Protein AF-A0A8J5T803-F1 (afdb_monomer_lite)

Sequence (943 aa):
MNIREVGRLPGLRGTLWRRESLCDLLHASRLVPPIRALVPACYALPAHITYLTAAAHALPDTAQWVVKASHSGKGVAVVDNRKLLEDLRDKRLGSGQMVQVHWGPPLQVLGVSVSVRLYLLLGSLQPLRAHVHTHGEVVFRHPPARGYAKIQDRVWTWSELVSWVGRTSGEEAMRAMVGHTEAVLVTLALAADLLLPPKVHNLKKASRRYRCEGCYQLLGVDLVYNSTFYPAVLGVSGQPDLSFTSADLDAHNAHAVGRIQVARDVMTLLTRDVQVASQVNEALTEAADNLGVVGVDCLISHELCLTQPDLEYLLETRRENGQLTTDIKNELLSGVTALDIRTPGREDISFNPRKNPFRLQEIYTNSKNKWLQFNDSYTLKNKMTPSETVMGSREYSDQPPDVTTHTQKKAKRVGFTMVYPSPVGRIYDQVIGDLYHAVSTNTSTAFAPAAYLLTDLHGLVTSLEAHHRPLPPGVSPMLDSHDLEQNEDIHEKWLRHQESTKDRCMQDPTTAPYLQRIILVPDITLTPTFTPLVTSYWGEVEYGVIMVEVTGVALNCQAEARLDDKFGPSTLVNYTLGLGENRVPLAVVDIGHSEPWTLNTYTIHLTRRPPPVPSPDVTSLPHQVCGLKQECELRISPSEPCSLSIESSFNSWRVFLSHSQSLPACHQGDAHGRWVLPCASCVERVLCDWSKAVWQPFSCTHSALTTHHLRHCLHGKTLVFLGDSTNRGMLYALVERLNGTLTSWDKTHDLRVIRGVNDGHTTFAFAYYPKFWLPSNHRPVFDQTLYQLLLRAGPLRNSSNTVVVVGGVHWVAAQHLHMVSSALHRKGLQGAQVILKTLGAGFHVAAPGVHTVSMRDHSRLLDHSKYLASFAHHRGYQVVDTFNMTAARYRHFLQGKCACHFHQVVARRGAGGETQYRVEGEINAVYTNILANAICSHQLPAR

Secondary structure (DSSP, 8-state):
-----BS--TTGGGTTTSHHHHHHHHHHTTTSHHHHTTS--EEETTTTHHHHHHHHHHS-TT-EEEEEESS-SS--EEEEHHHHHHHHHTT---TTEEEEE--SSPPEETTEEEEEEEEEEEEETTTTEEEEEEEEEEEEE--GGGTTPEEEEEEEEHHHHHHHHHHHH-HHHHHHHHHHHHHHHHHHHHHHHHHHHHHHHTT-S--S----TTB-EEEEEEEEE-TT--EEEEEEESS------HHHHHTT-HHHHHHHHHHHHHHHHHT-----HHHHHHHHHHTGGGEEETTTT--TT-SEEE-HHHHHHHHHHHHHHTT----HHHHHHTTSS-----PPP---------------------------------------------------------------------SEEEEES-TTGGGGHHHHHHHHHHHHTT-------SS--HHHHHHHHHHHHHHHSPPPTT---S--GGGG-TT-SSSHHHHHHHSTTS-PPB--GGGTT-EEEEEEES----BSPP-TT--EEEEEE-TT--EEEEEEEESBTTEEEEESSTTS--S-EEEE--SEEEEEEEEEEE-SSSS-EEEEEEEEEEEEPPSPPPPGGGGGSPPEEEEES--GGG---TTS--SEEE-TT-SSHHHHHHHHHHSPBPSSBT--EEEEEEES-SS-GGGB-GGG-EEEESS-B-----HHHHHHHHTT-EEEEEESHHHHHHHHHHHHHHHSSB-------S-EEEEEETTTTEEEEEEESS-TTS-GGGSPPHHHHHHHHHHHTPSP-SSTTEEEEEE-TTT--HHHHHHHHHHHHHTT-TTSEEEEE-------S--TTS----HHHHHHHHHHHHHHHHHHHHTT-EEE--HHHHHHTGGG--BSSSS-BS-EEEEEE-TTS-EEEEEE-HHHHHHHHHHHHHHHTTSPPP-

InterPro domains:
  IPR057106 NXPE, C-terminal [PF24536] (695-813)

Organism: Homarus americanus (NCBI:txid6706)

pLDDT: mean 74.4, std 21.56, range [21.3, 97.44]

Foldseek 3Di:
DPQDFDQDDPQCCQQAFFPQNVQVLLVLQCVQLLSVQQAFNKAAPPVCLVVVLVVLVLDDQAWWKWKDFRPDPPDTAIDGSVVVNVCSVVVVDHHRMMMGGDDPQFDDDVNWHKKKKWKKKWQWQQPTWIKTFQWIKIFTFDPNVVNRDTDPPDIDTPLRVLLVCCVPVNPVLSVVLVLLVLSSSVLSSLSCSLVRQVVVVVVDPDPARDTDDNYMFMKIWMWTAHPSSHIHTPGIHRDDDLDDDPVCVVVVPVSNVVSVQQVVQVCCLSVFDDDCLVLLVVLCVVVPPQEAEVPPGDDLSHLYHAYPVNSVVSRSSCRSAPPPDDDPSRVSVVVVPDDPDDDDDDDDDDDDDDDDDDDDDDDDDDDDDDDDDDDDDDDDDDDDDDDDDDDDDDDDDDDDDDDDDDPPPPPDRGHIDTSPPALVLVVCLSVSVSSNVSSVVPDPDDDDDPGDGNNSCSVVSNSSRCVVPPDPPPDDVPDDVPVSPPPPDRCVVVVVVVVVPDDDADAPPVQQQWFPDKDKVVDWDWPPHDDRVAQEIETEDELPCFKMWIATHRRHPQKAKAKPDQPHDRDTFIWTAAAAWAKIKIFIWGNPDPGIDGSYIHIYIYHYHDFAAADPVLVVDFWFKWWFQFAPVQCLDPPDDHAIDTPVVDRGPVRVVVVQVPAAADLFQPQDWTWIWTFPDSVDSNRTHPVRIDTGHPRHHQDQDQLVLLLVLLFQAQEFEEEAVLSVLLVQQSQCSQQVFAQDDDPDQAWDKDACGSNRRHIYIYHYPFPLPDDPVPTDDLLVRVLVRCVVSDPDDLALSYEYEYEYASNDALVSVVSVCVSCVVVNNNRYAYEYEFHAPKQCDDTPPEHHADSNVSNVSVVRSVVVCVSCVVSVHGYNYRHSLCRSVLSNARYMDTSGHQKDKDWDQDPVRRIIIDIDGPSSVNSSSSVSCNSRVVPDDPD

Structure (mmCIF, N/CA/C/O backbone):
data_AF-A0A8J5T803-F1
#
_entry.id   AF-A0A8J5T803-F1
#
loop_
_atom_site.group_PDB
_atom_site.id
_atom_site.type_symbol
_atom_site.label_atom_id
_atom_site.label_alt_id
_atom_site.label_comp_id
_atom_site.label_asym_id
_atom_site.label_entity_id
_atom_site.label_seq_id
_atom_site.pdbx_PDB_ins_code
_atom_site.Cartn_x
_atom_site.Cartn_y
_atom_site.Cartn_z
_atom_site.occupancy
_atom_site.B_iso_or_equiv
_atom_site.auth_seq_id
_atom_site.auth_comp_id
_atom_site.auth_asym_id
_atom_site.auth_atom_id
_atom_site.pdbx_PDB_model_num
ATOM 1 N N . MET A 1 1 ? -16.319 20.102 -29.891 1.00 33.22 1 MET A N 1
ATOM 2 C CA . MET A 1 1 ? -15.093 20.126 -29.064 1.00 33.22 1 MET A CA 1
ATOM 3 C C . MET A 1 1 ? -13.930 20.547 -29.950 1.00 33.22 1 MET A C 1
ATOM 5 O O . MET A 1 1 ? -13.801 20.008 -31.038 1.00 33.22 1 MET A O 1
ATOM 9 N N . ASN A 1 2 ? -13.136 21.537 -29.534 1.00 32.94 2 ASN A N 1
ATOM 10 C CA . ASN A 1 2 ? -11.910 21.946 -30.231 1.00 32.94 2 ASN A CA 1
ATOM 11 C C . ASN A 1 2 ? -10.795 20.937 -29.911 1.00 32.94 2 ASN A C 1
ATOM 13 O O . ASN A 1 2 ? -10.048 21.146 -28.959 1.00 32.94 2 ASN A O 1
ATOM 17 N N . ILE A 1 3 ? -10.692 19.840 -30.664 1.00 47.12 3 ILE A N 1
ATOM 18 C CA . ILE A 1 3 ? -9.602 18.870 -30.488 1.00 47.12 3 ILE A CA 1
ATOM 19 C C . ILE A 1 3 ? -8.381 19.405 -31.248 1.00 47.12 3 ILE A C 1
ATOM 21 O O . ILE A 1 3 ? -8.281 19.281 -32.466 1.00 47.12 3 ILE A O 1
ATOM 25 N N . ARG A 1 4 ? -7.475 20.092 -30.544 1.00 49.81 4 ARG A N 1
ATOM 26 C CA . ARG A 1 4 ? -6.143 20.415 -31.074 1.00 49.81 4 ARG A CA 1
ATOM 27 C C . ARG A 1 4 ? -5.196 19.294 -30.678 1.00 49.81 4 ARG A C 1
ATOM 29 O O . ARG A 1 4 ? -4.620 19.347 -29.598 1.00 49.81 4 ARG A O 1
ATOM 36 N N . GLU A 1 5 ? -5.028 18.307 -31.549 1.00 59.25 5 GLU A N 1
ATOM 37 C CA . GLU A 1 5 ? -3.999 17.291 -31.345 1.00 59.25 5 GLU A CA 1
ATOM 38 C C . GLU A 1 5 ? -2.633 17.807 -31.790 1.00 59.25 5 GLU A C 1
ATOM 40 O O . GLU A 1 5 ? -2.485 18.409 -32.858 1.00 59.25 5 GLU A O 1
ATOM 45 N N . VAL A 1 6 ? -1.615 17.578 -30.966 1.00 63.72 6 VAL A N 1
ATOM 46 C CA . VAL A 1 6 ? -0.242 17.999 -31.249 1.00 63.72 6 VAL A CA 1
ATOM 47 C C . VAL A 1 6 ? 0.611 16.752 -31.440 1.00 63.72 6 VAL A C 1
ATOM 49 O O . VAL A 1 6 ? 0.870 16.020 -30.490 1.00 63.72 6 VAL A O 1
ATOM 52 N N . GLY A 1 7 ? 1.109 16.532 -32.660 1.00 69.06 7 GLY A N 1
ATOM 53 C CA . GLY A 1 7 ? 1.984 15.400 -33.005 1.00 69.06 7 GLY A CA 1
ATOM 54 C C . GLY A 1 7 ? 3.413 15.508 -32.453 1.00 69.06 7 GLY A C 1
ATOM 55 O O . GLY A 1 7 ? 4.377 15.248 -33.177 1.00 69.06 7 GLY A O 1
ATOM 56 N N . ARG A 1 8 ? 3.575 15.999 -31.218 1.00 76.06 8 ARG A N 1
ATOM 57 C CA . ARG A 1 8 ? 4.850 16.076 -30.497 1.00 76.06 8 ARG A CA 1
ATOM 58 C C . ARG A 1 8 ? 4.627 15.939 -28.999 1.00 76.06 8 ARG A C 1
ATOM 60 O O . ARG A 1 8 ? 3.964 16.783 -28.406 1.00 76.06 8 ARG A O 1
ATOM 67 N N . LEU A 1 9 ? 5.312 14.979 -28.383 1.00 76.69 9 LEU A N 1
ATOM 68 C CA . LEU A 1 9 ? 5.432 14.870 -26.927 1.00 76.69 9 LEU A CA 1
ATOM 69 C C . LEU A 1 9 ? 6.687 15.620 -26.441 1.00 76.69 9 LEU A C 1
ATOM 71 O O . LEU A 1 9 ? 7.811 15.260 -26.818 1.00 76.69 9 LEU A O 1
ATOM 75 N N . PRO A 1 10 ? 6.551 16.686 -25.628 1.00 70.88 10 PRO A N 1
ATOM 76 C CA . PRO A 1 10 ? 7.704 17.436 -25.131 1.00 70.88 10 PRO A CA 1
ATOM 77 C C . PRO A 1 10 ? 8.639 16.607 -24.252 1.00 70.88 10 PRO A C 1
ATOM 79 O O . PRO A 1 10 ? 8.227 15.688 -23.558 1.00 70.88 10 PRO A O 1
ATOM 82 N N . GLY A 1 11 ? 9.934 16.922 -24.306 1.00 70.81 11 GLY A N 1
ATOM 83 C CA . GLY A 1 11 ? 10.976 16.175 -23.592 1.00 70.81 11 GLY A CA 1
ATOM 84 C C . GLY A 1 11 ? 11.465 14.923 -24.326 1.00 70.81 11 GLY A C 1
ATOM 85 O O . GLY A 1 11 ? 12.650 14.615 -24.247 1.00 70.81 11 GLY A O 1
ATOM 86 N N . LEU A 1 12 ? 10.632 14.279 -25.154 1.00 78.19 12 LEU A N 1
ATOM 87 C CA . LEU A 1 12 ? 10.993 13.029 -25.837 1.00 78.19 12 LEU A CA 1
ATOM 88 C C . LEU A 1 12 ? 12.222 13.163 -26.750 1.00 78.19 12 LEU A C 1
ATOM 90 O O . LEU A 1 12 ? 13.030 12.239 -26.874 1.00 78.19 12 LEU A O 1
ATOM 94 N N . ARG A 1 13 ? 12.422 14.351 -27.342 1.00 79.12 13 ARG A N 1
ATOM 95 C CA . ARG A 1 13 ? 13.611 14.630 -28.158 1.00 79.12 13 ARG A CA 1
ATOM 96 C C . ARG A 1 13 ? 14.916 14.495 -27.366 1.00 79.12 13 ARG A C 1
ATOM 98 O O . ARG A 1 13 ? 15.896 14.003 -27.913 1.00 79.12 13 ARG A O 1
ATOM 105 N N . GLY A 1 14 ? 14.920 14.950 -26.114 1.00 71.44 14 GLY A N 1
ATOM 106 C CA . GLY A 1 14 ? 16.076 14.928 -25.214 1.00 71.44 14 GLY A CA 1
ATOM 107 C C . GLY A 1 14 ? 16.213 13.639 -24.404 1.00 71.44 14 GLY A C 1
ATOM 108 O O . GLY A 1 14 ? 17.032 13.600 -23.490 1.00 71.44 14 GLY A O 1
ATOM 109 N N . THR A 1 15 ? 15.422 12.610 -24.726 1.00 72.62 15 THR A N 1
ATOM 110 C CA . THR A 1 15 ? 15.413 11.333 -23.997 1.00 72.62 15 THR A CA 1
ATOM 111 C C . THR A 1 15 ? 15.541 10.130 -24.926 1.00 72.62 15 THR A C 1
ATOM 113 O O . THR A 1 15 ? 16.385 9.286 -24.668 1.00 72.62 15 THR A O 1
ATOM 116 N N . LEU A 1 16 ? 14.774 10.062 -26.024 1.00 79.62 16 LEU A N 1
ATOM 117 C CA . LEU A 1 16 ? 14.811 8.923 -26.957 1.00 79.62 16 LEU A CA 1
ATOM 118 C C . LEU A 1 16 ? 15.287 9.278 -28.370 1.00 79.62 16 LEU A C 1
ATOM 120 O O . LEU A 1 16 ? 15.991 8.495 -28.997 1.00 79.62 16 LEU A O 1
ATOM 124 N N . TRP A 1 17 ? 14.901 10.441 -28.903 1.00 79.81 17 TRP A N 1
ATOM 125 C CA . TRP A 1 17 ? 15.152 10.759 -30.319 1.00 79.81 17 TRP A CA 1
ATOM 126 C C . TRP A 1 17 ? 16.623 11.100 -30.604 1.00 79.81 17 TRP A C 1
ATOM 128 O O . TRP A 1 17 ? 17.193 10.695 -31.618 1.00 79.81 17 TRP A O 1
ATOM 138 N N . ARG A 1 18 ? 17.265 11.891 -29.739 1.00 79.50 18 ARG A N 1
ATOM 139 C CA . ARG A 1 18 ? 18.694 12.179 -29.895 1.00 79.50 18 ARG A CA 1
ATOM 140 C C . ARG A 1 18 ? 19.480 10.919 -29.565 1.00 79.50 18 ARG A C 1
ATOM 142 O O . ARG A 1 18 ? 19.317 10.365 -28.488 1.00 79.50 18 ARG A O 1
ATOM 149 N N . ARG A 1 19 ? 20.369 10.515 -30.475 1.00 77.69 19 ARG A N 1
ATOM 150 C CA . ARG A 1 19 ? 21.231 9.338 -30.300 1.00 77.69 19 ARG A CA 1
ATOM 151 C C . ARG A 1 19 ? 22.002 9.402 -28.978 1.00 77.69 19 ARG A C 1
ATOM 153 O O . ARG A 1 19 ? 21.973 8.445 -28.218 1.00 77.69 19 ARG A O 1
ATOM 160 N N . GLU A 1 20 ? 22.628 10.540 -28.684 1.00 77.44 20 GLU A N 1
ATOM 161 C CA . GLU A 1 20 ? 23.313 10.782 -27.403 1.00 77.44 20 GLU A CA 1
ATOM 162 C C . GLU A 1 20 ? 22.370 10.593 -26.217 1.00 77.44 20 GLU A C 1
ATOM 164 O O . GLU A 1 20 ? 22.672 9.824 -25.322 1.00 77.44 20 GLU A O 1
ATOM 169 N N . SER A 1 21 ? 21.179 11.192 -26.264 1.00 77.88 21 SER A N 1
ATOM 170 C CA . SER A 1 21 ? 20.208 11.098 -25.175 1.00 77.88 21 SER A CA 1
ATOM 171 C C . SER A 1 21 ? 19.664 9.690 -24.956 1.00 77.88 21 SER A C 1
ATOM 173 O O . SER A 1 21 ? 19.479 9.305 -23.807 1.00 77.88 21 SER A O 1
ATOM 175 N N . LEU A 1 22 ? 19.442 8.921 -26.030 1.00 80.12 22 LEU A N 1
ATOM 176 C CA . LEU A 1 22 ? 19.117 7.498 -25.934 1.00 80.12 22 LEU A CA 1
ATOM 177 C C . LEU A 1 22 ? 20.256 6.761 -25.228 1.00 80.12 22 LEU A C 1
ATOM 179 O O . LEU A 1 22 ? 20.015 5.956 -24.342 1.00 80.12 22 LEU A O 1
ATOM 183 N N . CYS A 1 23 ? 21.500 7.083 -25.571 1.00 78.38 23 CYS A N 1
ATOM 184 C CA . CYS A 1 23 ? 22.663 6.488 -24.937 1.00 78.38 23 CYS A CA 1
ATOM 185 C C . CYS A 1 23 ? 22.823 6.861 -23.459 1.00 78.38 23 CYS A C 1
ATOM 187 O O . CYS A 1 23 ? 23.125 5.996 -22.639 1.00 78.38 23 CYS A O 1
ATOM 189 N N . ASP A 1 24 ? 22.576 8.121 -23.110 1.00 73.69 24 ASP A N 1
ATOM 190 C CA . ASP A 1 24 ? 22.594 8.614 -21.733 1.00 73.69 24 ASP A CA 1
ATOM 191 C C . ASP A 1 24 ? 21.487 7.963 -20.903 1.00 73.69 24 ASP A C 1
ATOM 193 O O . ASP A 1 24 ? 21.722 7.570 -19.762 1.00 73.69 24 ASP A O 1
ATOM 197 N N . LEU A 1 25 ? 20.289 7.820 -21.485 1.00 70.81 25 LEU A N 1
ATOM 198 C CA . LEU A 1 25 ? 19.166 7.116 -20.871 1.00 70.81 25 LEU A CA 1
ATOM 199 C C . LEU A 1 25 ? 19.579 5.702 -20.476 1.00 70.81 25 LEU A C 1
ATOM 201 O O . LEU A 1 25 ? 19.410 5.294 -19.335 1.00 70.81 25 LEU A O 1
ATOM 205 N N . LEU A 1 26 ? 20.192 4.986 -21.413 1.00 66.62 26 LEU A N 1
ATOM 206 C CA . LEU A 1 26 ? 20.624 3.616 -21.196 1.00 66.62 26 LEU A CA 1
ATOM 207 C C . LEU A 1 26 ? 21.766 3.541 -20.199 1.00 66.62 26 LEU A C 1
ATOM 209 O O . LEU A 1 26 ? 21.752 2.640 -19.376 1.00 66.62 26 LEU A O 1
ATOM 213 N N . HIS A 1 27 ? 22.725 4.476 -20.242 1.00 65.50 27 HIS A N 1
ATOM 214 C CA . HIS A 1 27 ? 23.819 4.542 -19.273 1.00 65.50 27 HIS A CA 1
ATOM 215 C C . HIS A 1 27 ? 23.297 4.740 -17.844 1.00 65.50 27 HIS A C 1
ATOM 217 O O . HIS A 1 27 ? 23.788 4.089 -16.922 1.00 65.50 27 HIS A O 1
ATOM 223 N N . ALA A 1 28 ? 22.290 5.598 -17.666 1.00 57.81 28 ALA A N 1
ATOM 224 C CA . ALA A 1 28 ? 21.625 5.819 -16.384 1.00 57.81 28 ALA A CA 1
ATOM 225 C C . ALA A 1 28 ? 20.789 4.608 -15.929 1.00 57.81 28 ALA A C 1
ATOM 227 O O . ALA A 1 28 ? 20.611 4.402 -14.733 1.00 57.81 28 ALA A O 1
ATOM 228 N N . SER A 1 29 ? 20.319 3.787 -16.870 1.00 58.25 29 SER A N 1
ATOM 229 C CA . SER A 1 29 ? 19.471 2.615 -16.620 1.00 58.25 29 SER A CA 1
ATOM 230 C C . SER A 1 29 ? 20.208 1.270 -16.725 1.00 58.25 29 SER A C 1
ATOM 232 O O . SER A 1 29 ? 19.559 0.229 -16.754 1.00 58.25 29 SER A O 1
ATOM 234 N N . ARG A 1 30 ? 21.555 1.252 -16.752 1.00 54.91 30 ARG A N 1
ATOM 235 C CA . ARG A 1 30 ? 22.372 0.017 -16.888 1.00 54.91 30 ARG A CA 1
ATOM 236 C C . ARG A 1 30 ? 22.219 -0.976 -15.738 1.00 54.91 30 ARG A C 1
ATOM 238 O O . ARG A 1 30 ? 22.578 -2.137 -15.908 1.00 54.91 30 ARG A O 1
ATOM 245 N N . LEU A 1 31 ? 21.712 -0.512 -14.597 1.00 52.97 31 LEU A N 1
ATOM 246 C CA . LEU A 1 31 ? 21.428 -1.329 -13.416 1.00 52.97 31 LEU A CA 1
ATOM 247 C C . LEU A 1 31 ? 20.102 -2.097 -13.527 1.00 52.97 31 LEU A C 1
ATOM 249 O O . LEU A 1 31 ? 19.837 -2.941 -12.685 1.00 52.97 31 LEU A O 1
ATOM 253 N N . VAL A 1 32 ? 19.288 -1.820 -14.553 1.00 59.75 32 VAL A N 1
ATOM 254 C CA . VAL A 1 32 ? 18.020 -2.511 -14.818 1.00 59.75 32 VAL A CA 1
ATOM 255 C C . VAL A 1 32 ? 18.261 -3.546 -15.930 1.00 59.75 32 VAL A C 1
ATOM 257 O O . VAL A 1 32 ? 18.421 -3.150 -17.093 1.00 59.75 32 VAL A O 1
ATOM 260 N N . PRO A 1 33 ? 18.319 -4.859 -15.623 1.00 58.72 33 PRO A N 1
ATOM 261 C CA . PRO A 1 33 ? 18.712 -5.894 -16.588 1.00 58.72 33 PRO A CA 1
ATOM 262 C C . PRO A 1 33 ? 17.895 -5.904 -17.899 1.00 58.72 33 PRO A C 1
ATOM 264 O O . PRO A 1 33 ? 18.511 -5.925 -18.970 1.00 58.72 33 PRO A O 1
ATOM 267 N N . PRO A 1 34 ? 16.552 -5.746 -17.879 1.00 59.25 34 PRO A N 1
ATOM 268 C CA . PRO A 1 34 ? 15.737 -5.678 -19.101 1.00 59.25 34 PRO A CA 1
ATOM 269 C C . PRO A 1 34 ? 16.103 -4.518 -20.046 1.00 59.25 34 PRO A C 1
ATOM 271 O O . PRO A 1 34 ? 15.925 -4.607 -21.260 1.00 59.25 34 PRO A O 1
ATOM 274 N N . ILE A 1 35 ? 16.643 -3.418 -19.511 1.00 64.94 35 ILE A N 1
ATOM 275 C CA . ILE A 1 35 ? 17.038 -2.232 -20.291 1.00 64.94 35 ILE A CA 1
ATOM 276 C C . ILE A 1 35 ? 18.474 -2.352 -20.789 1.00 64.94 35 ILE A C 1
ATOM 278 O O . ILE A 1 35 ? 18.813 -1.837 -21.856 1.00 64.94 35 ILE A O 1
ATOM 282 N N . ARG A 1 36 ? 19.321 -3.068 -20.048 1.00 62.62 36 ARG A N 1
ATOM 283 C CA . ARG A 1 36 ? 20.720 -3.307 -20.405 1.00 62.62 36 ARG A CA 1
ATOM 284 C C . ARG A 1 36 ? 20.866 -4.046 -21.738 1.00 62.62 36 ARG A C 1
ATOM 286 O O . ARG A 1 36 ? 21.785 -3.731 -22.491 1.00 62.62 36 ARG A O 1
ATOM 293 N N . ALA A 1 37 ? 19.963 -4.977 -22.045 1.00 64.44 37 ALA A N 1
ATOM 294 C CA . ALA A 1 37 ? 19.952 -5.724 -23.307 1.00 64.44 37 ALA A CA 1
ATOM 295 C C . ALA A 1 37 ? 19.255 -4.982 -24.470 1.00 64.44 37 ALA A C 1
ATOM 297 O O . ALA A 1 37 ? 19.362 -5.403 -25.620 1.00 64.44 37 ALA A O 1
ATOM 298 N N . LEU A 1 38 ? 18.562 -3.869 -24.194 1.00 71.06 38 LEU A N 1
ATOM 299 C CA . LEU A 1 38 ? 17.708 -3.168 -25.161 1.00 71.06 38 LEU A CA 1
ATOM 300 C C . LEU A 1 38 ? 18.498 -2.542 -26.321 1.00 71.06 38 LEU A C 1
ATOM 302 O O . LEU A 1 38 ? 18.012 -2.460 -27.451 1.00 71.06 38 LEU A O 1
ATOM 306 N N . VAL A 1 39 ? 19.711 -2.062 -26.036 1.00 73.12 39 VAL A N 1
ATOM 307 C CA . VAL A 1 39 ? 20.571 -1.331 -26.974 1.00 73.12 39 VAL A CA 1
ATOM 308 C C . VAL A 1 39 ? 22.020 -1.766 -26.785 1.00 73.12 39 VAL A C 1
ATOM 310 O O . VAL A 1 39 ? 22.476 -1.860 -25.645 1.00 73.12 39 VAL A O 1
ATOM 313 N N . PRO A 1 40 ? 22.794 -1.954 -27.870 1.00 78.12 40 PRO A N 1
ATOM 314 C CA . PRO A 1 40 ? 24.213 -2.265 -27.755 1.00 78.12 40 PRO A CA 1
ATOM 315 C C . PRO A 1 40 ? 24.949 -1.182 -26.963 1.00 78.12 40 PRO A C 1
ATOM 317 O O . PRO A 1 40 ? 24.704 0.009 -27.190 1.00 78.12 40 PRO A O 1
ATOM 320 N N . ALA A 1 41 ? 25.873 -1.583 -26.085 1.00 78.62 41 ALA A N 1
ATOM 321 C CA . ALA A 1 41 ? 26.617 -0.668 -25.223 1.00 78.62 41 ALA A CA 1
ATOM 322 C C . ALA A 1 41 ? 27.182 0.518 -26.019 1.00 78.62 41 ALA A C 1
ATOM 324 O O . ALA A 1 41 ? 27.914 0.346 -26.994 1.00 78.62 41 ALA A O 1
ATOM 325 N N . CYS A 1 42 ? 26.803 1.728 -25.619 1.00 83.44 42 CYS A N 1
ATOM 326 C CA . CYS A 1 42 ? 27.126 2.957 -26.329 1.00 83.44 42 CYS A CA 1
ATOM 327 C C . CYS A 1 42 ? 27.733 4.004 -25.388 1.00 83.44 42 CYS A C 1
ATOM 329 O O . CYS A 1 42 ? 27.544 3.959 -24.169 1.00 83.44 42 CYS A O 1
ATOM 331 N N . TYR A 1 43 ? 28.438 4.969 -25.974 1.00 85.69 43 TYR A N 1
ATOM 332 C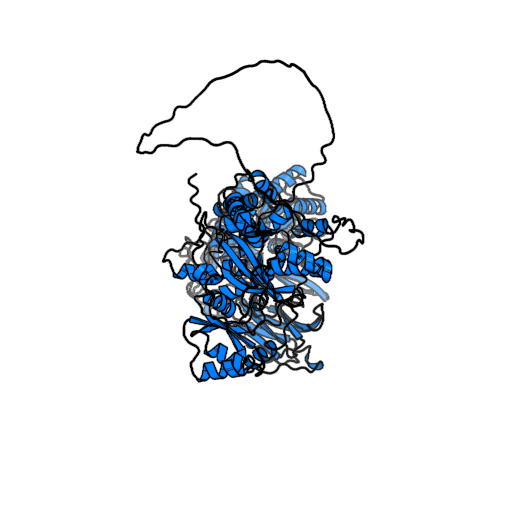 CA . TYR A 1 43 ? 29.157 6.035 -25.288 1.00 85.69 43 TYR A CA 1
ATOM 333 C C . TYR A 1 43 ? 29.009 7.335 -26.092 1.00 85.69 43 TYR A C 1
ATOM 335 O O . TYR A 1 43 ? 29.359 7.382 -27.273 1.00 85.69 43 TYR A O 1
ATOM 343 N N . ALA A 1 44 ? 28.464 8.381 -25.469 1.00 86.50 44 ALA A N 1
ATOM 344 C CA . ALA A 1 44 ? 28.260 9.698 -26.066 1.00 86.50 44 ALA A CA 1
ATOM 345 C C . ALA A 1 44 ? 29.430 10.619 -25.690 1.00 86.50 44 ALA A C 1
ATOM 347 O O . ALA A 1 44 ? 29.770 10.743 -24.514 1.00 86.50 44 ALA A O 1
ATOM 348 N N . LEU A 1 45 ? 30.075 11.250 -26.673 1.00 84.94 45 LEU A N 1
ATOM 349 C CA . LEU A 1 45 ? 31.271 12.065 -26.454 1.00 84.94 45 LEU A CA 1
ATOM 350 C C . LEU A 1 45 ? 30.947 13.569 -26.439 1.00 84.94 45 LEU A C 1
ATOM 352 O O . LEU A 1 45 ? 30.167 14.038 -27.274 1.00 84.94 45 LEU A O 1
ATOM 356 N N . PRO A 1 46 ? 31.564 14.349 -25.526 1.00 83.19 46 PRO A N 1
ATOM 357 C CA . PRO A 1 46 ? 32.697 13.973 -24.666 1.00 83.19 46 PRO A CA 1
ATOM 358 C C . PRO A 1 46 ? 32.311 13.369 -23.302 1.00 83.19 46 PRO A C 1
ATOM 360 O O . PRO A 1 46 ? 33.193 12.899 -22.588 1.00 83.19 46 PRO A O 1
ATOM 363 N N . ALA A 1 47 ? 31.025 13.360 -22.935 1.00 79.56 47 ALA A N 1
ATOM 364 C CA . ALA A 1 47 ? 30.556 13.015 -21.587 1.00 79.56 47 ALA A CA 1
ATOM 365 C C . ALA A 1 47 ? 31.012 11.627 -21.098 1.00 79.56 47 ALA A C 1
ATOM 367 O O . ALA A 1 47 ? 31.348 11.461 -19.929 1.00 79.56 47 ALA A O 1
ATOM 368 N N . HIS A 1 48 ? 31.069 10.640 -21.994 1.00 83.56 48 HIS A N 1
ATOM 369 C CA . HIS A 1 48 ? 31.420 9.259 -21.664 1.00 83.56 48 HIS A CA 1
ATOM 370 C C . HIS A 1 48 ? 32.832 8.853 -22.092 1.00 83.56 48 HIS A C 1
ATOM 372 O O . HIS A 1 48 ? 33.115 7.658 -22.161 1.00 83.56 48 HIS A O 1
ATOM 378 N N . ILE A 1 49 ? 33.730 9.803 -22.377 1.00 83.75 49 ILE A N 1
ATOM 379 C CA . ILE A 1 49 ? 35.066 9.472 -22.896 1.00 83.75 49 ILE A CA 1
ATOM 380 C C . ILE A 1 49 ? 35.866 8.589 -21.928 1.00 83.75 49 ILE A C 1
ATOM 382 O O . ILE A 1 49 ? 36.481 7.620 -22.355 1.00 83.75 49 ILE A O 1
ATOM 386 N N . THR A 1 50 ? 35.776 8.839 -20.620 1.00 79.38 50 THR A N 1
ATOM 387 C CA . THR A 1 50 ? 36.454 8.033 -19.592 1.00 79.38 50 THR A CA 1
ATOM 388 C C . THR A 1 50 ? 35.911 6.604 -19.536 1.00 79.38 50 THR A C 1
ATOM 390 O O . THR A 1 50 ? 36.684 5.649 -19.483 1.00 79.38 50 THR A O 1
ATOM 393 N N . TYR A 1 51 ? 34.585 6.443 -19.606 1.00 79.75 51 TYR A N 1
ATOM 394 C CA . TYR A 1 51 ? 33.933 5.129 -19.610 1.00 79.75 51 TYR A CA 1
ATOM 395 C C . TYR A 1 51 ? 34.211 4.351 -20.901 1.00 79.75 51 TYR A C 1
ATOM 397 O O . TYR A 1 51 ? 34.387 3.136 -20.855 1.00 79.75 51 TYR A O 1
ATOM 405 N N . LEU A 1 52 ? 34.277 5.046 -22.041 1.00 82.00 52 LEU A N 1
ATOM 406 C CA . LEU A 1 52 ? 34.647 4.462 -23.327 1.00 82.00 52 LEU A CA 1
ATOM 407 C C . LEU A 1 52 ? 36.085 3.941 -23.298 1.00 82.00 52 LEU A C 1
ATOM 409 O O . LEU A 1 52 ? 36.319 2.803 -23.685 1.00 82.00 52 LEU A O 1
ATOM 413 N N . THR A 1 53 ? 37.030 4.745 -22.806 1.00 81.19 53 THR A N 1
ATOM 414 C CA . THR A 1 53 ? 38.438 4.346 -22.688 1.00 81.19 53 THR A CA 1
ATOM 415 C C . THR A 1 53 ? 38.591 3.125 -21.783 1.00 81.19 53 THR A C 1
ATOM 417 O O . THR A 1 53 ? 39.262 2.166 -22.157 1.00 81.19 53 THR A O 1
ATOM 420 N N . ALA A 1 54 ? 37.911 3.104 -20.631 1.00 76.12 54 ALA A N 1
ATOM 421 C CA . ALA A 1 54 ? 37.918 1.949 -19.734 1.00 76.12 54 ALA A CA 1
ATOM 422 C C . ALA A 1 54 ? 37.343 0.683 -20.399 1.00 76.12 54 ALA A C 1
ATOM 424 O O . ALA A 1 54 ? 37.928 -0.392 -20.286 1.00 76.12 54 ALA A O 1
ATOM 425 N N . ALA A 1 55 ? 36.232 0.809 -21.132 1.00 77.12 55 ALA A N 1
ATOM 426 C CA . ALA A 1 55 ? 35.619 -0.309 -21.846 1.00 77.12 55 ALA A CA 1
ATOM 427 C C . ALA A 1 55 ? 36.483 -0.818 -23.012 1.00 77.12 55 ALA A C 1
ATOM 429 O O . ALA A 1 55 ? 36.598 -2.025 -23.202 1.00 77.12 55 ALA A O 1
ATOM 430 N N . ALA A 1 56 ? 37.125 0.084 -23.759 1.00 78.88 56 ALA A N 1
ATOM 431 C CA . ALA A 1 56 ? 38.044 -0.266 -24.839 1.00 78.88 56 ALA A CA 1
ATOM 432 C C . ALA A 1 56 ? 39.282 -1.011 -24.317 1.00 78.88 56 ALA A C 1
ATOM 434 O O . ALA A 1 56 ? 39.690 -2.001 -24.915 1.00 78.88 56 ALA A O 1
ATOM 435 N N . HIS A 1 57 ? 39.833 -0.614 -23.165 1.00 79.31 57 HIS A N 1
ATOM 436 C CA . HIS A 1 57 ? 40.937 -1.342 -22.525 1.00 79.31 57 HIS A CA 1
ATOM 437 C C . HIS A 1 57 ? 40.543 -2.724 -21.984 1.00 79.31 57 HIS A C 1
ATOM 439 O O . HIS A 1 57 ? 41.406 -3.588 -21.855 1.00 79.31 57 HIS A O 1
ATOM 445 N N . ALA A 1 58 ? 39.265 -2.940 -21.663 1.00 72.56 58 ALA A N 1
ATOM 446 C CA . ALA A 1 58 ? 38.760 -4.215 -21.155 1.00 72.56 58 ALA A CA 1
ATOM 447 C C . ALA A 1 58 ? 38.404 -5.229 -22.261 1.00 72.56 58 ALA A C 1
ATOM 449 O O . ALA A 1 58 ? 38.130 -6.390 -21.958 1.00 72.56 58 ALA A O 1
ATOM 450 N N . LEU A 1 59 ? 38.381 -4.807 -23.530 1.00 74.31 59 LEU A N 1
ATOM 451 C CA . LEU A 1 59 ? 38.017 -5.640 -24.676 1.00 74.31 59 LEU A CA 1
ATOM 452 C C . LEU A 1 59 ? 39.256 -6.042 -25.499 1.00 74.31 59 LEU A C 1
ATOM 454 O O . LEU A 1 59 ? 40.239 -5.302 -25.537 1.00 74.31 59 LEU A O 1
ATOM 458 N N . PRO A 1 60 ? 39.238 -7.209 -26.173 1.00 77.25 60 PRO A N 1
ATOM 459 C CA . PRO A 1 60 ? 40.359 -7.653 -26.998 1.00 77.25 60 PRO A CA 1
ATOM 460 C C . PRO A 1 60 ? 40.561 -6.745 -28.220 1.00 77.25 60 PRO A C 1
ATOM 462 O O . PRO A 1 60 ? 39.616 -6.123 -28.707 1.00 77.25 60 PRO A O 1
ATOM 465 N N . ASP A 1 61 ? 41.777 -6.730 -28.777 1.00 78.69 61 ASP A N 1
ATOM 466 C CA . ASP A 1 61 ? 42.137 -5.972 -29.992 1.00 78.69 61 ASP A CA 1
ATOM 467 C C . ASP A 1 61 ? 41.186 -6.221 -31.179 1.00 78.69 61 ASP A C 1
ATOM 469 O O . ASP A 1 61 ? 40.981 -5.344 -32.017 1.00 78.69 61 ASP A O 1
ATOM 473 N N . THR A 1 62 ? 40.595 -7.417 -31.245 1.00 75.00 62 THR A N 1
ATOM 474 C CA . THR A 1 62 ? 39.681 -7.860 -32.306 1.00 75.00 62 THR A CA 1
ATOM 475 C C . THR A 1 62 ? 38.243 -7.367 -32.142 1.00 75.00 62 THR A C 1
ATOM 477 O O . THR A 1 62 ? 37.440 -7.544 -33.060 1.00 75.00 62 THR A O 1
ATOM 480 N N . ALA A 1 63 ? 37.889 -6.757 -31.004 1.00 79.19 63 ALA A N 1
ATOM 481 C CA . ALA A 1 63 ? 36.549 -6.225 -30.788 1.00 79.19 63 ALA A CA 1
ATOM 482 C C . ALA A 1 63 ? 36.245 -5.103 -31.792 1.00 79.19 63 ALA A C 1
ATOM 484 O O . ALA A 1 63 ? 37.092 -4.256 -32.076 1.00 79.19 63 ALA A O 1
ATOM 485 N N . GLN A 1 64 ? 35.028 -5.099 -32.339 1.00 83.06 64 GLN A N 1
ATOM 486 C CA . GLN A 1 64 ? 34.606 -4.101 -33.319 1.00 83.06 64 GLN A CA 1
ATOM 487 C C . GLN A 1 64 ? 33.715 -3.034 -32.692 1.00 83.06 64 GLN A C 1
ATOM 489 O O . GLN A 1 64 ? 32.875 -3.302 -31.831 1.00 83.06 64 GLN A O 1
ATOM 494 N N . TRP A 1 65 ? 33.867 -1.813 -33.190 1.00 85.56 65 TRP A N 1
ATOM 495 C CA . T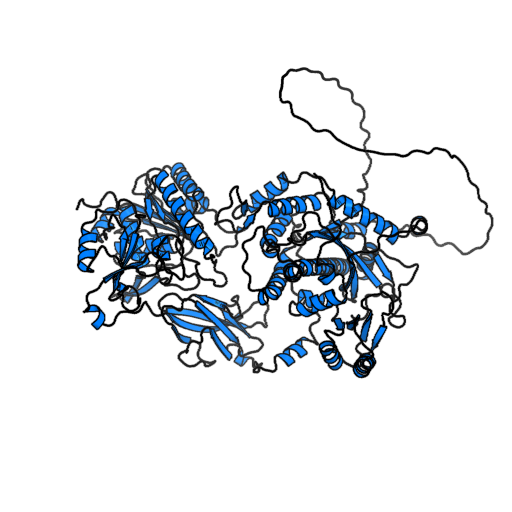RP A 1 65 ? 33.169 -0.630 -32.717 1.00 85.56 65 TRP A CA 1
ATOM 496 C C . TRP A 1 65 ? 32.559 0.131 -33.880 1.00 85.56 65 TRP A C 1
ATOM 498 O O . TRP A 1 65 ? 33.137 0.229 -34.960 1.00 85.56 65 TRP A O 1
ATOM 508 N N . VAL A 1 66 ? 31.387 0.705 -33.647 1.00 85.75 66 VAL A N 1
ATOM 509 C CA . VAL A 1 66 ? 30.669 1.542 -34.600 1.00 85.75 66 VAL A CA 1
ATOM 510 C C . VAL A 1 66 ? 30.726 2.984 -34.119 1.00 85.75 66 VAL A C 1
ATOM 512 O O . VAL A 1 66 ? 30.096 3.344 -33.124 1.00 85.75 66 VAL A O 1
ATOM 515 N N . VAL A 1 67 ? 31.449 3.824 -34.854 1.00 86.06 67 VAL A N 1
ATOM 516 C CA . VAL A 1 67 ? 31.532 5.266 -34.612 1.00 86.06 67 VAL A CA 1
ATOM 517 C C . VAL A 1 67 ? 30.502 5.966 -35.493 1.00 86.06 67 VAL A C 1
ATOM 519 O O . VAL A 1 67 ? 30.466 5.774 -36.711 1.00 86.06 67 VAL A O 1
ATOM 522 N N . LYS A 1 68 ? 29.630 6.761 -34.871 1.00 81.56 68 LYS A N 1
ATOM 523 C CA . LYS A 1 68 ? 28.527 7.477 -35.519 1.00 81.56 68 LYS A CA 1
ATOM 524 C C . LYS A 1 68 ? 28.622 8.965 -35.199 1.00 81.56 68 LYS A C 1
ATOM 526 O O . LYS A 1 68 ? 28.780 9.349 -34.042 1.00 81.56 68 LYS A O 1
ATOM 531 N N . ALA A 1 69 ? 28.426 9.816 -36.203 1.00 75.12 69 ALA A N 1
ATOM 532 C CA . ALA A 1 69 ? 28.156 11.229 -35.960 1.00 75.12 69 ALA A CA 1
ATOM 533 C C . ALA A 1 69 ? 26.780 11.405 -35.290 1.00 75.12 69 ALA A C 1
ATOM 535 O O . ALA A 1 69 ? 25.811 10.702 -35.610 1.00 75.12 69 ALA A O 1
ATOM 536 N N . SER A 1 70 ? 26.684 12.367 -34.372 1.00 62.41 70 SER A N 1
ATOM 537 C CA . SER A 1 70 ? 25.469 12.626 -33.598 1.00 62.41 70 SER A CA 1
ATOM 538 C C . SER A 1 70 ? 24.334 13.225 -34.437 1.00 62.41 70 SER A C 1
ATOM 540 O O . SER A 1 70 ? 23.164 13.003 -34.131 1.00 62.41 70 SER A O 1
ATOM 542 N N . HIS A 1 71 ? 24.644 13.988 -35.495 1.00 57.31 71 HIS A N 1
ATOM 543 C CA . HIS A 1 71 ? 23.656 14.840 -36.181 1.00 57.31 71 HIS A CA 1
ATOM 544 C C . HIS A 1 71 ? 23.439 14.536 -37.677 1.00 57.31 71 HIS A C 1
ATOM 546 O O . HIS A 1 71 ? 22.649 15.222 -38.321 1.00 57.31 71 HIS A O 1
ATOM 552 N N . SER A 1 72 ? 24.062 13.502 -38.262 1.00 52.38 72 SER A N 1
ATOM 553 C CA . SER A 1 72 ? 23.773 13.125 -39.656 1.00 52.38 72 SER A CA 1
ATOM 554 C C . SER A 1 72 ? 23.957 11.630 -39.943 1.00 52.38 72 SER A C 1
ATOM 556 O O . SER A 1 72 ? 24.745 10.935 -39.306 1.00 52.38 72 SER A O 1
ATOM 558 N N . GLY A 1 73 ? 23.190 11.111 -40.908 1.00 47.69 73 GLY A N 1
ATOM 559 C CA . GLY A 1 73 ? 23.252 9.718 -41.369 1.00 47.69 73 GLY A CA 1
ATOM 560 C C . GLY A 1 73 ? 24.449 9.389 -42.271 1.00 47.69 73 GLY A C 1
ATOM 561 O O . GLY A 1 73 ? 24.491 8.292 -42.821 1.00 47.69 73 GLY A O 1
ATOM 562 N N . LYS A 1 74 ? 25.404 10.313 -42.444 1.00 50.78 74 LYS A N 1
ATOM 563 C CA . LYS A 1 74 ? 26.649 10.098 -43.193 1.00 50.78 74 LYS A CA 1
ATOM 564 C C . LYS A 1 74 ? 27.814 10.002 -42.204 1.00 50.78 74 LYS A C 1
ATOM 566 O O . LYS A 1 74 ? 27.941 10.854 -41.332 1.00 50.78 74 LYS A O 1
ATOM 571 N N . GLY A 1 75 ? 28.643 8.964 -42.340 1.00 59.41 75 GLY A N 1
ATOM 572 C CA . GLY A 1 75 ? 29.829 8.753 -41.496 1.00 59.41 75 GLY A CA 1
ATOM 573 C C . GLY A 1 75 ? 29.678 7.679 -40.413 1.00 59.41 75 GLY A C 1
ATOM 574 O O . GLY A 1 75 ? 30.107 7.896 -39.286 1.00 59.41 75 GLY A O 1
ATOM 575 N N . VAL A 1 76 ? 29.054 6.537 -40.731 1.00 70.25 76 VAL A N 1
ATOM 576 C CA . VAL A 1 76 ? 29.155 5.335 -39.886 1.00 70.25 76 VAL A CA 1
ATOM 577 C C . VAL A 1 76 ? 30.460 4.628 -40.240 1.00 70.25 76 VAL A C 1
ATOM 579 O O . VAL A 1 76 ? 30.591 4.113 -41.349 1.00 70.25 76 VAL A O 1
ATOM 582 N N . ALA A 1 77 ? 31.419 4.624 -39.319 1.00 78.06 77 ALA A N 1
ATOM 583 C CA . ALA A 1 77 ? 32.680 3.909 -39.475 1.00 78.06 77 ALA A CA 1
ATOM 584 C C . ALA A 1 77 ? 32.706 2.710 -38.528 1.00 78.06 77 ALA A C 1
ATOM 586 O O . ALA A 1 77 ? 32.368 2.842 -37.352 1.00 78.06 77 ALA A O 1
ATOM 587 N N . VAL A 1 78 ? 33.101 1.549 -39.046 1.00 81.69 78 VAL A N 1
ATOM 588 C CA . VAL A 1 78 ? 33.415 0.381 -38.220 1.00 81.69 78 VAL A CA 1
ATOM 589 C C . VAL A 1 78 ? 34.925 0.354 -38.038 1.00 81.69 78 VAL A C 1
ATOM 591 O O . VAL A 1 78 ? 35.661 0.407 -39.025 1.00 81.69 78 VAL A O 1
ATOM 594 N N . VAL A 1 79 ? 35.381 0.330 -36.793 1.00 86.31 79 VAL A N 1
ATOM 595 C CA . VAL A 1 79 ? 36.802 0.302 -36.430 1.00 86.31 79 VAL A CA 1
ATOM 596 C C . VAL A 1 79 ? 37.058 -0.859 -35.478 1.00 86.31 79 VAL A C 1
ATOM 598 O O . VAL A 1 79 ? 36.171 -1.242 -34.716 1.00 86.31 79 VAL A O 1
ATOM 601 N N . ASP A 1 80 ? 38.250 -1.441 -35.544 1.00 86.94 80 ASP A N 1
ATOM 602 C CA . ASP A 1 80 ? 38.700 -2.392 -34.531 1.00 86.94 80 ASP A CA 1
ATOM 603 C C . ASP A 1 80 ? 39.135 -1.662 -33.249 1.00 86.94 80 ASP A C 1
ATOM 605 O O . ASP A 1 80 ? 39.265 -0.432 -33.210 1.00 86.94 80 ASP A O 1
ATOM 609 N N . ASN A 1 81 ? 39.316 -2.424 -32.172 1.00 86.44 81 ASN A N 1
ATOM 610 C CA . ASN A 1 81 ? 39.633 -1.8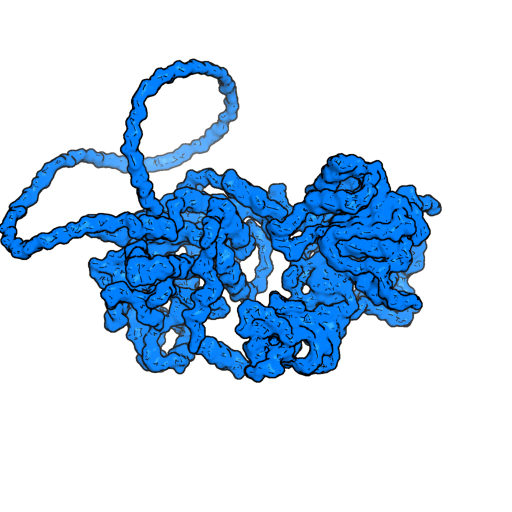73 -30.862 1.00 86.44 81 ASN A CA 1
ATOM 611 C C . ASN A 1 81 ? 41.008 -1.190 -30.843 1.00 86.44 81 ASN A C 1
ATOM 613 O O . ASN A 1 81 ? 41.179 -0.169 -30.179 1.00 86.44 81 ASN A O 1
ATOM 617 N N . ARG A 1 82 ? 41.968 -1.695 -31.630 1.00 87.38 82 ARG A N 1
ATOM 618 C CA . ARG A 1 82 ? 43.301 -1.094 -31.767 1.00 87.38 82 ARG A CA 1
ATOM 619 C C . ARG A 1 82 ? 43.218 0.316 -32.343 1.00 87.38 82 ARG A C 1
ATOM 621 O O . ARG A 1 82 ? 43.724 1.259 -31.737 1.00 87.38 82 ARG A O 1
ATOM 628 N N . LYS A 1 83 ? 42.534 0.473 -33.474 1.00 87.50 83 LYS A N 1
ATOM 629 C CA . LYS A 1 83 ? 42.318 1.767 -34.118 1.00 87.50 83 LYS A CA 1
ATOM 630 C C . LYS A 1 83 ? 41.496 2.707 -33.238 1.00 87.50 83 LYS A C 1
ATOM 632 O O . LYS A 1 83 ? 41.788 3.897 -33.193 1.00 87.50 83 LYS A O 1
ATOM 637 N N . LEU A 1 84 ? 40.507 2.192 -32.501 1.00 87.50 84 LEU A N 1
ATOM 638 C CA . LEU A 1 84 ? 39.743 3.003 -31.549 1.00 87.50 84 LEU A CA 1
ATOM 639 C C . LEU A 1 84 ? 40.636 3.568 -30.433 1.00 87.50 84 LEU A C 1
ATOM 641 O O . LEU A 1 84 ? 40.539 4.752 -30.114 1.00 87.50 84 LEU A O 1
ATOM 645 N N . LEU A 1 85 ? 41.506 2.741 -29.848 1.00 86.88 85 LEU A N 1
ATOM 646 C CA . LEU A 1 85 ? 42.451 3.164 -28.811 1.00 86.88 85 LEU A CA 1
ATOM 647 C C . LEU A 1 85 ? 43.470 4.183 -29.347 1.00 86.88 85 LEU A C 1
ATOM 649 O O . LEU A 1 85 ? 43.804 5.136 -28.643 1.00 86.88 85 LEU A O 1
ATOM 653 N N . GLU A 1 86 ? 43.921 4.035 -30.597 1.00 88.19 86 GLU A N 1
ATOM 654 C CA . GLU A 1 86 ? 44.745 5.040 -31.285 1.00 88.19 86 GLU A CA 1
ATOM 655 C C . GLU A 1 86 ? 43.992 6.363 -31.473 1.00 88.19 86 GLU A C 1
ATOM 657 O O . GLU A 1 86 ? 44.514 7.420 -31.120 1.00 88.19 86 GLU A O 1
ATOM 662 N N . ASP A 1 87 ? 42.749 6.316 -31.958 1.00 87.31 87 ASP A N 1
ATOM 663 C CA . ASP A 1 87 ? 41.919 7.504 -32.170 1.00 87.31 87 ASP A CA 1
ATOM 664 C C . ASP A 1 87 ? 41.575 8.216 -30.840 1.00 87.31 87 ASP A C 1
ATOM 666 O O . ASP A 1 87 ? 41.480 9.448 -30.808 1.00 87.31 87 ASP A O 1
ATOM 670 N N . LEU A 1 88 ? 41.442 7.474 -29.730 1.00 85.19 88 LEU A N 1
ATOM 671 C CA . LEU A 1 88 ? 41.291 8.017 -28.372 1.00 85.19 88 LEU A CA 1
ATOM 672 C C . LEU A 1 88 ? 42.578 8.683 -27.869 1.00 85.19 88 LEU A C 1
ATOM 674 O O . LEU A 1 88 ? 42.526 9.799 -27.347 1.00 85.19 88 LEU A O 1
ATOM 678 N N . ARG A 1 89 ? 43.734 8.027 -28.045 1.00 85.81 89 ARG A N 1
ATOM 679 C CA . ARG A 1 89 ? 45.048 8.555 -27.640 1.00 85.81 89 ARG A CA 1
ATOM 680 C C . ARG A 1 89 ? 45.401 9.832 -28.401 1.00 85.81 89 ARG A C 1
ATOM 682 O O . ARG A 1 89 ? 45.841 10.808 -27.797 1.00 85.81 89 ARG A O 1
ATOM 689 N N . ASP A 1 90 ? 45.155 9.835 -29.707 1.00 87.06 90 ASP A N 1
ATOM 690 C CA . ASP A 1 90 ? 45.458 10.946 -30.610 1.00 87.06 90 ASP A CA 1
ATOM 691 C C . ASP A 1 90 ? 44.378 12.050 -30.574 1.00 87.06 90 ASP A C 1
ATOM 693 O O . ASP A 1 90 ? 44.458 13.018 -31.332 1.00 87.06 90 ASP A O 1
ATOM 697 N N . LYS A 1 91 ? 43.356 11.922 -29.708 1.00 82.06 91 LYS A N 1
ATOM 698 C CA . LYS A 1 91 ? 42.221 12.858 -29.573 1.00 82.06 91 LYS A CA 1
ATOM 699 C C . LYS A 1 91 ? 41.495 13.132 -30.899 1.00 82.06 91 LYS A C 1
ATOM 701 O O . LYS A 1 91 ? 40.984 14.229 -31.125 1.00 82.06 91 LYS A O 1
ATOM 706 N N . ARG A 1 92 ? 41.438 12.131 -31.782 1.00 82.50 92 ARG A N 1
ATOM 707 C CA . ARG A 1 92 ? 40.727 12.196 -33.072 1.00 82.50 92 ARG A CA 1
ATOM 708 C C . ARG A 1 92 ? 39.216 12.033 -32.913 1.00 82.50 92 ARG A C 1
ATOM 710 O O . ARG A 1 92 ? 38.468 12.375 -33.827 1.00 82.50 92 ARG A O 1
ATOM 717 N N . LEU A 1 93 ? 38.771 11.535 -31.757 1.00 81.00 93 LEU A N 1
ATOM 718 C CA . LEU A 1 93 ? 37.368 11.504 -31.358 1.00 81.00 93 LEU A CA 1
ATOM 719 C C . LEU A 1 93 ? 37.008 12.760 -30.556 1.00 81.00 93 LEU A C 1
ATOM 721 O O . LEU A 1 93 ? 37.680 13.099 -29.582 1.00 81.00 93 LEU A O 1
ATOM 725 N N . GLY A 1 94 ? 35.942 13.446 -30.964 1.00 72.25 94 GLY A N 1
ATOM 726 C CA . GLY A 1 94 ? 35.547 14.749 -30.432 1.00 72.25 94 GLY A CA 1
ATOM 727 C C . GLY A 1 94 ? 34.060 14.870 -30.096 1.00 72.25 94 GLY A C 1
ATOM 728 O O . GLY A 1 94 ? 33.281 13.920 -30.193 1.00 72.25 94 GLY A O 1
ATOM 729 N N . SER A 1 95 ? 33.668 16.076 -29.678 1.00 72.06 95 SER A N 1
ATOM 730 C CA . SER A 1 95 ? 32.301 16.420 -29.276 1.00 72.06 95 SER A CA 1
ATOM 731 C C . SER A 1 95 ? 31.285 16.146 -30.390 1.00 72.06 95 SER A C 1
ATOM 733 O O . SER A 1 95 ? 31.486 16.560 -31.531 1.00 72.06 95 SER A O 1
ATOM 735 N N . GLY A 1 96 ? 30.169 15.487 -30.061 1.00 74.31 96 GLY A N 1
ATOM 736 C CA . GLY A 1 96 ? 29.113 15.178 -31.036 1.00 74.31 96 GLY A CA 1
ATOM 737 C C . GLY A 1 96 ? 29.332 13.878 -31.818 1.00 74.31 96 GLY A C 1
ATOM 738 O O . GLY A 1 96 ? 28.743 13.684 -32.888 1.00 74.31 96 GLY A O 1
ATOM 739 N N . GLN A 1 97 ? 30.171 12.977 -31.305 1.00 82.56 97 GLN A N 1
ATOM 740 C CA . GLN A 1 97 ? 30.294 11.600 -31.780 1.00 82.56 97 GLN A CA 1
ATOM 741 C C . GLN A 1 97 ? 29.743 10.618 -30.742 1.00 82.56 97 GLN A C 1
ATOM 743 O O . GLN A 1 97 ? 29.803 10.843 -29.535 1.00 82.56 97 GLN A O 1
ATOM 748 N N . MET A 1 98 ? 29.208 9.505 -31.232 1.00 85.38 98 MET A N 1
ATOM 749 C CA . MET A 1 98 ? 28.805 8.359 -30.429 1.00 85.38 98 MET A CA 1
ATOM 750 C C . MET A 1 98 ? 29.620 7.149 -30.866 1.00 85.38 98 MET A C 1
ATOM 752 O O . MET A 1 98 ? 29.714 6.864 -32.061 1.00 85.38 98 MET A O 1
ATOM 756 N N . VAL A 1 99 ? 30.125 6.398 -29.895 1.00 86.44 99 VAL A N 1
ATOM 757 C CA . VAL A 1 99 ? 30.770 5.105 -30.118 1.00 86.44 99 VAL A CA 1
ATOM 758 C C . VAL A 1 99 ? 29.885 4.012 -29.538 1.00 86.44 99 VAL A C 1
ATOM 760 O O . VAL A 1 99 ? 29.386 4.145 -28.425 1.00 86.44 99 VAL A O 1
ATOM 763 N N . GLN A 1 100 ? 29.650 2.948 -30.295 1.00 84.62 100 GLN A N 1
ATOM 764 C CA . GLN A 1 100 ? 28.805 1.831 -29.886 1.00 84.62 100 GLN A CA 1
ATOM 765 C C . GLN A 1 100 ? 29.524 0.512 -30.154 1.00 84.62 100 GLN A C 1
ATOM 767 O O . GLN A 1 100 ? 30.131 0.359 -31.212 1.00 84.62 100 GLN A O 1
ATOM 772 N N . VAL A 1 101 ? 29.456 -0.437 -29.222 1.00 81.00 101 VAL A N 1
ATOM 773 C CA . VAL A 1 101 ? 29.972 -1.795 -29.435 1.00 81.00 101 VAL A CA 1
ATOM 774 C C . VAL A 1 101 ? 29.244 -2.407 -30.629 1.00 81.00 101 VAL A C 1
ATOM 776 O O . VAL A 1 101 ? 28.020 -2.291 -30.756 1.00 81.00 101 VAL A O 1
ATOM 779 N N . HIS A 1 102 ? 29.994 -3.024 -31.539 1.00 77.62 102 HIS A N 1
ATOM 780 C CA . HIS A 1 102 ? 29.410 -3.715 -32.679 1.00 77.62 102 HIS A CA 1
ATOM 781 C C . HIS A 1 102 ? 28.623 -4.942 -32.197 1.00 77.62 102 HIS A C 1
ATOM 783 O O . HIS A 1 102 ? 29.149 -5.810 -31.506 1.00 77.62 102 HIS A O 1
ATOM 789 N N . TRP A 1 103 ? 27.330 -4.981 -32.520 1.00 67.25 103 TRP A N 1
ATOM 790 C CA . TRP A 1 103 ? 26.400 -6.002 -32.037 1.00 67.25 103 TRP A CA 1
ATOM 791 C C . TRP A 1 103 ? 26.426 -7.244 -32.926 1.00 67.25 103 TRP A C 1
ATOM 793 O O . TRP A 1 103 ? 25.562 -7.387 -33.789 1.00 67.25 103 TRP A O 1
ATOM 803 N N . GLY A 1 104 ? 27.425 -8.111 -32.725 1.00 64.94 104 GLY A N 1
ATOM 804 C CA . GLY A 1 104 ? 27.563 -9.408 -33.403 1.00 64.94 104 GLY A CA 1
ATOM 805 C C . GLY A 1 104 ? 27.430 -9.361 -34.939 1.00 64.94 104 GLY A C 1
ATOM 806 O O . GLY A 1 104 ? 27.314 -8.298 -35.552 1.00 64.94 104 GLY A O 1
ATOM 807 N N . PRO A 1 105 ? 27.447 -10.508 -35.635 1.00 67.62 105 PRO A N 1
ATOM 808 C CA . PRO A 1 105 ? 26.973 -10.538 -37.009 1.00 67.62 105 PRO A CA 1
ATOM 809 C C . PRO A 1 105 ? 25.444 -10.328 -37.004 1.00 67.62 105 PRO A C 1
ATOM 811 O O . PRO A 1 105 ? 24.724 -11.122 -36.393 1.00 67.62 105 PRO A O 1
ATOM 814 N N . PRO A 1 106 ? 24.919 -9.277 -37.660 1.00 79.69 106 PRO A N 1
ATOM 815 C CA . PRO A 1 106 ? 23.477 -9.077 -37.756 1.00 79.69 106 PRO A CA 1
ATOM 816 C C . PRO A 1 106 ? 22.837 -10.201 -38.576 1.00 79.69 106 PRO A C 1
ATOM 818 O O . PRO A 1 106 ? 23.486 -10.755 -39.470 1.00 79.69 106 PRO A O 1
ATOM 821 N N . LEU A 1 107 ? 21.560 -10.487 -38.309 1.00 86.50 107 LEU A N 1
ATOM 822 C CA . LEU A 1 107 ? 20.762 -11.486 -39.015 1.00 86.50 107 LEU A CA 1
ATOM 823 C C . LEU A 1 107 ? 20.951 -11.331 -40.524 1.00 86.50 107 LEU A C 1
ATOM 825 O O . LEU A 1 107 ? 20.756 -10.250 -41.096 1.00 86.50 107 LEU A O 1
ATOM 829 N N . GLN A 1 108 ? 21.360 -12.427 -41.153 1.00 86.06 108 GLN A N 1
ATOM 830 C CA . GLN A 1 108 ? 21.583 -12.480 -42.584 1.00 86.06 108 GLN A CA 1
ATOM 831 C C . GLN A 1 108 ? 20.409 -13.175 -43.253 1.00 86.06 108 GLN A C 1
ATOM 833 O O . GLN A 1 108 ? 20.096 -14.326 -42.962 1.00 86.06 108 GLN A O 1
ATOM 838 N N . VAL A 1 109 ? 19.800 -12.478 -44.201 1.00 85.00 109 VAL A N 1
ATOM 839 C CA . VAL A 1 109 ? 18.778 -13.024 -45.083 1.00 85.00 109 VAL A CA 1
ATOM 840 C C . VAL A 1 109 ? 19.439 -13.256 -46.428 1.00 85.00 109 VAL A C 1
ATOM 842 O O . VAL A 1 109 ? 19.907 -12.313 -47.069 1.00 85.00 109 VAL A O 1
ATOM 845 N N . LEU A 1 110 ? 19.508 -14.520 -46.851 1.00 84.19 110 LEU A N 1
ATOM 846 C CA . LEU A 1 110 ? 20.158 -14.916 -48.108 1.00 84.19 110 LEU A CA 1
ATOM 847 C C . LEU A 1 110 ? 21.618 -14.415 -48.191 1.00 84.19 110 LEU A C 1
ATOM 849 O O . LEU A 1 110 ? 22.050 -13.903 -49.223 1.00 84.19 110 LEU A O 1
ATOM 853 N N . GLY A 1 111 ? 22.352 -14.510 -47.075 1.00 81.62 111 GLY A N 1
ATOM 854 C CA . GLY A 1 111 ? 23.753 -14.081 -46.959 1.00 81.62 111 GLY A CA 1
ATOM 855 C C . GLY A 1 111 ? 23.966 -12.565 -46.863 1.00 81.62 111 GLY A C 1
ATOM 856 O O . GLY A 1 111 ? 25.102 -12.102 -46.935 1.00 81.62 111 GLY A O 1
ATOM 857 N N . VAL A 1 112 ? 22.898 -11.773 -46.714 1.00 86.19 112 VAL A N 1
ATOM 858 C CA . VAL A 1 112 ? 22.966 -10.305 -46.660 1.00 86.19 112 VAL A CA 1
ATOM 859 C C . VAL A 1 112 ? 22.343 -9.789 -45.367 1.00 86.19 112 VAL A C 1
ATOM 861 O O . VAL A 1 112 ? 21.231 -10.166 -45.008 1.00 86.19 112 VAL A O 1
ATOM 864 N N . SER A 1 113 ? 23.047 -8.900 -44.668 1.00 87.56 113 SER A N 1
ATOM 865 C CA . SER A 1 113 ? 22.572 -8.299 -43.419 1.00 87.56 113 SER A CA 1
ATOM 866 C C . SER A 1 113 ? 21.332 -7.431 -43.631 1.00 87.56 113 SER A C 1
ATOM 868 O O . SER A 1 113 ? 21.284 -6.631 -44.571 1.00 87.56 113 SER A O 1
ATOM 870 N N . VAL A 1 114 ? 20.363 -7.525 -42.721 1.00 89.81 114 VAL A N 1
ATOM 871 C CA . VAL A 1 114 ? 19.135 -6.716 -42.755 1.00 89.81 114 VAL A CA 1
ATOM 872 C C . VAL A 1 114 ? 19.001 -5.820 -41.523 1.00 89.81 114 VAL A C 1
ATOM 874 O O . VAL A 1 114 ? 19.445 -6.160 -40.430 1.00 89.81 114 VAL A O 1
ATOM 877 N N . SER A 1 115 ? 18.376 -4.654 -41.697 1.00 89.94 115 SER A N 1
ATOM 878 C CA . SER A 1 115 ? 17.894 -3.812 -40.593 1.00 89.94 115 SER A CA 1
ATOM 879 C C . SER A 1 115 ? 16.410 -3.542 -40.760 1.00 89.94 115 SER A C 1
ATOM 881 O O . SER A 1 115 ? 15.964 -3.351 -41.893 1.00 89.94 115 SER A O 1
ATOM 883 N N . VAL A 1 116 ? 15.685 -3.443 -39.653 1.00 93.31 116 VAL A N 1
ATOM 884 C CA . VAL A 1 116 ? 14.231 -3.271 -39.655 1.00 93.31 116 VAL A CA 1
ATOM 885 C C . VAL A 1 116 ? 13.868 -1.923 -39.053 1.00 93.31 116 VAL A C 1
ATOM 887 O O . VAL A 1 116 ? 14.466 -1.509 -38.068 1.00 93.31 116 VAL A O 1
ATOM 890 N N . ARG A 1 117 ? 12.886 -1.236 -39.626 1.00 93.94 117 ARG A N 1
ATOM 891 C CA . ARG A 1 117 ? 12.249 -0.064 -39.033 1.00 93.94 117 ARG A CA 1
ATOM 892 C C . ARG A 1 117 ? 10.790 -0.370 -38.755 1.00 93.94 117 ARG A C 1
ATOM 894 O O . ARG A 1 117 ? 10.045 -0.694 -39.677 1.00 93.94 117 ARG A O 1
ATOM 901 N N . LEU A 1 118 ? 10.393 -0.219 -37.499 1.00 95.56 118 LEU A N 1
ATOM 902 C CA . LEU A 1 118 ? 9.006 -0.353 -37.063 1.00 95.56 118 LEU A CA 1
ATOM 903 C C . LEU A 1 118 ? 8.447 1.004 -36.640 1.00 95.56 118 LEU A C 1
ATOM 905 O O . LEU A 1 118 ? 9.190 1.884 -36.197 1.00 95.56 118 LEU A O 1
ATOM 909 N N . TYR A 1 119 ? 7.135 1.169 -36.788 1.00 94.75 119 TYR A N 1
ATOM 910 C CA . TYR A 1 119 ? 6.432 2.396 -36.430 1.00 94.75 119 TYR A CA 1
ATOM 911 C C . TYR A 1 119 ? 5.683 2.197 -35.112 1.00 94.75 119 TYR A C 1
ATOM 913 O O . TYR A 1 119 ? 4.764 1.382 -35.031 1.00 94.75 119 TYR A O 1
ATOM 921 N N . LEU A 1 120 ? 6.093 2.946 -34.090 1.00 94.44 120 LEU A N 1
ATOM 922 C CA . LEU A 1 120 ? 5.527 2.923 -32.743 1.00 94.44 120 LEU A CA 1
ATOM 923 C C . LEU A 1 120 ? 4.826 4.258 -32.480 1.00 94.44 120 LEU A C 1
ATOM 925 O O . LEU A 1 120 ? 5.467 5.306 -32.469 1.00 94.44 120 LEU A O 1
ATOM 929 N N . LEU A 1 121 ? 3.516 4.237 -32.280 1.00 92.88 121 LEU A N 1
ATOM 930 C CA . LEU A 1 121 ? 2.713 5.402 -31.937 1.00 92.88 121 LEU A CA 1
ATOM 931 C C . LEU A 1 121 ? 2.484 5.438 -30.425 1.00 92.88 121 LEU A C 1
ATOM 933 O O . LEU A 1 121 ? 1.886 4.531 -29.850 1.00 92.88 121 LEU A O 1
ATOM 937 N N . LEU A 1 122 ? 2.948 6.509 -29.788 1.00 91.31 122 LEU A N 1
ATOM 938 C CA . LEU A 1 122 ? 2.658 6.810 -28.391 1.00 91.31 122 LEU A CA 1
ATOM 939 C C . LEU A 1 122 ? 1.441 7.736 -28.338 1.00 91.31 122 LEU A C 1
ATOM 941 O O . LEU A 1 122 ? 1.546 8.900 -28.734 1.00 91.31 122 LEU A O 1
ATOM 945 N N . GLY A 1 123 ? 0.301 7.213 -27.882 1.00 86.06 123 GLY A N 1
ATOM 946 C CA . GLY A 1 123 ? -0.945 7.974 -27.709 1.00 86.06 123 GLY A CA 1
ATOM 947 C C . GLY A 1 123 ? -1.007 8.720 -26.373 1.00 86.06 123 GLY A C 1
ATOM 948 O O . GLY A 1 123 ? -1.684 9.731 -26.244 1.00 86.06 123 GLY A O 1
ATOM 949 N N . SER A 1 124 ? -0.258 8.244 -25.379 1.00 85.38 124 SER A N 1
ATOM 950 C CA . SER A 1 124 ? -0.059 8.909 -24.091 1.00 85.38 124 SER A CA 1
ATOM 951 C C . SER A 1 124 ? 1.234 8.404 -23.457 1.00 85.38 124 SER A C 1
ATOM 953 O O . SER A 1 124 ? 1.640 7.272 -23.713 1.00 85.38 124 SER A O 1
ATOM 955 N N . LEU A 1 125 ? 1.886 9.233 -22.639 1.00 79.12 125 LEU A N 1
ATOM 956 C CA . LEU A 1 125 ? 3.011 8.807 -21.798 1.00 79.12 125 LEU A CA 1
ATOM 957 C C . LEU A 1 125 ? 2.574 8.620 -20.350 1.00 79.12 125 LEU A C 1
ATOM 959 O O . LEU A 1 125 ? 2.818 7.558 -19.817 1.00 79.12 125 LEU A O 1
ATOM 963 N N . GLN A 1 126 ? 1.851 9.577 -19.756 1.00 76.75 126 GLN A N 1
ATOM 964 C CA . GLN A 1 126 ? 1.492 9.548 -18.334 1.00 76.75 126 GLN A CA 1
ATOM 965 C C . GLN A 1 126 ? -0.027 9.451 -18.104 1.00 76.75 126 GLN A C 1
ATOM 967 O O . GLN A 1 126 ? -0.666 10.497 -17.937 1.00 76.75 126 GLN A O 1
ATOM 972 N N . PRO A 1 127 ? -0.622 8.247 -18.019 1.00 82.69 127 PRO A N 1
ATOM 973 C CA . PRO A 1 127 ? -0.021 6.907 -18.165 1.00 82.69 127 PRO A CA 1
ATOM 974 C C . PRO A 1 127 ? 0.191 6.471 -19.626 1.00 82.69 127 PRO A C 1
ATOM 976 O O . PRO A 1 127 ? -0.351 7.089 -20.545 1.00 82.69 127 PRO A O 1
ATOM 979 N N . LEU A 1 128 ? 0.987 5.420 -19.850 1.00 89.75 128 LEU A N 1
ATOM 980 C CA . LEU A 1 128 ? 1.452 5.012 -21.178 1.00 89.75 128 LEU A CA 1
ATOM 981 C C . LEU A 1 128 ? 0.317 4.397 -22.012 1.00 89.75 128 LEU A C 1
ATOM 983 O O . LEU A 1 128 ? -0.440 3.561 -21.522 1.00 89.75 128 LEU A O 1
ATOM 987 N N . ARG A 1 129 ? 0.234 4.780 -23.291 1.00 91.00 129 ARG A N 1
ATOM 988 C CA . ARG A 1 129 ? -0.475 4.040 -24.350 1.00 91.00 129 ARG A CA 1
ATOM 989 C C . ARG A 1 129 ? 0.432 3.928 -25.562 1.00 91.00 129 ARG A C 1
ATOM 991 O O . ARG A 1 129 ? 0.867 4.953 -26.097 1.00 91.00 129 ARG A O 1
ATOM 998 N N . ALA A 1 130 ? 0.719 2.703 -25.982 1.00 92.69 130 ALA A N 1
ATOM 999 C CA . ALA A 1 130 ? 1.668 2.417 -27.046 1.00 92.69 130 ALA A CA 1
ATOM 1000 C C . ALA A 1 130 ? 1.071 1.452 -28.074 1.00 92.69 130 ALA A C 1
ATOM 1002 O O . ALA A 1 130 ? 0.530 0.401 -27.726 1.00 92.69 130 ALA A O 1
ATOM 1003 N N . HIS A 1 131 ? 1.223 1.805 -29.351 1.00 92.56 131 HIS A N 1
ATOM 1004 C CA . HIS A 1 131 ? 0.678 1.066 -30.485 1.00 92.56 131 HIS A CA 1
ATOM 1005 C C . HIS A 1 131 ? 1.749 0.793 -31.531 1.00 92.56 131 HIS A C 1
ATOM 1007 O O . HIS A 1 131 ? 2.470 1.704 -31.928 1.00 92.56 131 HIS A O 1
ATOM 1013 N N . VAL A 1 132 ? 1.825 -0.434 -32.035 1.00 92.81 132 VAL A N 1
ATOM 1014 C CA . VAL A 1 132 ? 2.748 -0.812 -33.113 1.00 92.81 132 VAL A CA 1
ATOM 1015 C C . VAL A 1 132 ? 1.970 -0.991 -34.405 1.00 92.81 132 VAL A C 1
ATOM 1017 O O . VAL A 1 132 ? 0.915 -1.623 -34.429 1.00 92.81 132 VAL A O 1
ATOM 1020 N N . HIS A 1 133 ? 2.475 -0.414 -35.491 1.00 91.75 133 HIS A N 1
ATOM 1021 C CA . HIS A 1 133 ? 1.882 -0.590 -36.808 1.00 91.75 133 HIS A CA 1
ATOM 1022 C C . HIS A 1 133 ? 2.324 -1.914 -37.442 1.00 91.75 133 HIS A C 1
ATOM 1024 O O . HIS A 1 133 ? 3.489 -2.299 -37.368 1.00 91.75 133 HIS A O 1
ATOM 1030 N N . THR A 1 134 ? 1.401 -2.581 -38.128 1.00 86.75 134 THR A N 1
ATOM 1031 C CA . THR A 1 134 ? 1.651 -3.838 -38.865 1.00 86.75 134 THR A CA 1
ATOM 1032 C C . THR A 1 134 ? 2.648 -3.689 -40.023 1.00 86.75 134 THR A C 1
ATOM 1034 O O . THR A 1 134 ? 3.410 -4.610 -40.315 1.00 86.75 134 THR A O 1
ATOM 1037 N N . HIS A 1 135 ? 2.678 -2.527 -40.682 1.00 89.19 135 HIS A N 1
ATOM 1038 C CA . HIS A 1 135 ? 3.721 -2.191 -41.657 1.00 89.19 135 HIS A CA 1
ATOM 1039 C C . HIS A 1 135 ? 5.056 -1.880 -40.967 1.00 89.19 135 HIS A C 1
ATOM 1041 O O . HIS A 1 135 ? 5.118 -1.054 -40.057 1.00 89.19 135 HIS A O 1
ATOM 1047 N N . GLY A 1 136 ? 6.129 -2.470 -41.486 1.00 91.12 136 GLY A N 1
ATOM 1048 C CA . GLY A 1 136 ? 7.506 -2.175 -41.116 1.00 91.12 136 GLY A CA 1
ATOM 1049 C C . GLY A 1 136 ? 8.424 -2.331 -42.321 1.00 91.12 136 GLY A C 1
ATOM 1050 O O . GLY A 1 136 ? 8.138 -3.123 -43.221 1.00 91.12 136 GLY A O 1
ATOM 1051 N N . GLU A 1 137 ? 9.520 -1.582 -42.341 1.00 91.94 137 GLU A N 1
ATOM 1052 C CA . GLU A 1 137 ? 10.459 -1.542 -43.462 1.00 91.94 137 GLU A CA 1
ATOM 1053 C C . GLU A 1 137 ? 11.682 -2.408 -43.164 1.00 91.94 137 GLU A C 1
ATOM 1055 O O . GLU A 1 137 ? 12.371 -2.202 -42.167 1.00 91.94 137 GLU A O 1
ATOM 1060 N N . VAL A 1 138 ? 12.008 -3.340 -44.051 1.00 92.50 138 VAL A N 1
ATOM 1061 C CA . VAL A 1 138 ? 13.223 -4.155 -43.983 1.00 92.50 138 VAL A CA 1
ATOM 1062 C C . VAL A 1 138 ? 14.158 -3.723 -45.104 1.00 92.50 138 VAL A C 1
ATOM 1064 O O . VAL A 1 138 ? 13.804 -3.732 -46.285 1.00 92.50 138 VAL A O 1
ATOM 1067 N N . VAL A 1 139 ? 15.369 -3.325 -44.720 1.00 89.12 139 VAL A N 1
ATOM 1068 C CA . VAL A 1 139 ? 16.386 -2.790 -45.628 1.00 89.12 139 VAL A CA 1
ATOM 1069 C C . VAL A 1 139 ? 17.618 -3.681 -45.598 1.00 89.12 139 VAL A C 1
ATOM 1071 O O . VAL A 1 139 ? 18.210 -3.896 -44.537 1.00 89.12 139 VAL A O 1
ATOM 1074 N N . PHE A 1 140 ? 18.031 -4.148 -46.775 1.00 89.12 140 PHE A N 1
ATOM 1075 C CA . PHE A 1 140 ? 19.263 -4.908 -46.961 1.00 89.12 140 PHE A CA 1
ATOM 1076 C C . PHE A 1 140 ? 20.476 -3.975 -46.944 1.00 89.12 140 PHE A C 1
ATOM 1078 O O . PHE A 1 140 ? 20.446 -2.866 -47.489 1.00 89.12 140 PHE A O 1
ATOM 1085 N N . ARG A 1 141 ? 21.556 -4.410 -46.295 1.00 85.75 141 ARG A N 1
ATOM 1086 C CA . ARG A 1 141 ? 22.750 -3.595 -46.070 1.00 85.75 141 ARG A CA 1
ATOM 1087 C C . ARG A 1 141 ? 24.002 -4.273 -46.585 1.00 85.75 141 ARG A C 1
ATOM 1089 O O . ARG A 1 141 ? 24.179 -5.481 -46.449 1.00 85.75 141 ARG A O 1
ATOM 1096 N N . HIS A 1 142 ? 24.896 -3.463 -47.142 1.00 84.50 142 HIS A N 1
ATOM 1097 C CA . HIS A 1 142 ? 26.231 -3.922 -47.486 1.00 84.50 142 HIS A CA 1
ATOM 1098 C C . HIS A 1 142 ? 27.017 -4.359 -46.232 1.00 84.50 142 HIS A C 1
ATOM 1100 O O . HIS A 1 142 ? 26.719 -3.892 -45.131 1.00 84.50 142 HIS A O 1
ATOM 1106 N N . PRO A 1 143 ? 28.048 -5.209 -46.387 1.00 76.81 143 PRO A N 1
ATOM 1107 C CA . PRO A 1 143 ? 28.915 -5.631 -45.286 1.00 76.81 143 PRO A CA 1
ATOM 1108 C C . PRO A 1 143 ? 29.583 -4.455 -44.543 1.00 76.81 143 PRO A C 1
ATOM 1110 O O . PRO A 1 143 ? 29.697 -3.358 -45.110 1.00 76.81 143 PRO A O 1
ATOM 1113 N N . PRO A 1 144 ? 30.113 -4.677 -43.320 1.00 71.19 144 PRO A N 1
ATOM 1114 C CA . PRO A 1 144 ? 30.787 -3.642 -42.526 1.00 71.19 144 PRO A CA 1
ATOM 1115 C C . PRO A 1 144 ? 31.892 -2.885 -43.281 1.00 71.19 144 PRO A C 1
ATOM 1117 O O . PRO A 1 144 ? 32.032 -1.679 -43.091 1.00 71.19 144 PRO A O 1
ATOM 1120 N N . ALA A 1 145 ? 32.598 -3.539 -44.213 1.00 71.00 145 ALA A N 1
ATOM 1121 C CA . ALA A 1 145 ? 33.623 -2.916 -45.062 1.00 71.00 145 ALA A CA 1
ATOM 1122 C C . ALA A 1 145 ? 33.112 -1.738 -45.921 1.00 71.00 145 ALA A C 1
ATOM 1124 O O . ALA A 1 145 ? 33.895 -0.886 -46.331 1.00 71.00 145 ALA A O 1
ATOM 1125 N N . ARG A 1 146 ? 31.801 -1.665 -46.193 1.00 72.94 146 ARG A N 1
ATOM 1126 C CA . ARG A 1 146 ? 31.142 -0.546 -46.895 1.00 72.94 146 ARG A CA 1
ATOM 1127 C C . ARG A 1 146 ? 30.239 0.278 -45.966 1.00 72.94 146 ARG A C 1
ATOM 1129 O O . ARG A 1 146 ? 29.295 0.920 -46.426 1.00 72.94 146 ARG A O 1
ATOM 1136 N N . GLY A 1 147 ? 30.487 0.228 -44.656 1.00 67.44 147 GLY A N 1
ATOM 1137 C CA . GLY A 1 147 ? 29.806 1.057 -43.658 1.00 67.44 147 GLY A CA 1
ATOM 1138 C C . GLY A 1 147 ? 28.306 0.787 -43.512 1.00 67.44 147 GLY A C 1
ATOM 1139 O O . GLY A 1 147 ? 27.563 1.689 -43.129 1.00 67.44 147 GLY A O 1
ATOM 1140 N N . TYR A 1 148 ? 27.837 -0.425 -43.840 1.00 77.00 148 TYR A N 1
ATOM 1141 C CA . TYR A 1 148 ? 26.415 -0.797 -43.772 1.00 77.00 148 TYR A CA 1
ATOM 1142 C C . TYR A 1 148 ? 25.477 0.105 -44.597 1.00 77.00 148 TYR A C 1
ATOM 1144 O O . TYR A 1 148 ? 24.331 0.364 -44.202 1.00 77.00 148 TYR A O 1
ATOM 1152 N N . ALA A 1 149 ? 25.959 0.591 -45.747 1.00 80.00 149 ALA A N 1
ATOM 1153 C CA . ALA A 1 149 ? 25.156 1.356 -46.694 1.00 80.00 149 ALA A CA 1
ATOM 1154 C C . ALA A 1 149 ? 23.946 0.544 -47.196 1.00 80.00 149 ALA A C 1
ATOM 1156 O O . ALA A 1 149 ? 24.030 -0.676 -47.365 1.00 80.00 149 ALA A O 1
ATOM 1157 N N . LYS A 1 150 ? 22.819 1.232 -47.422 1.00 81.50 150 LYS A N 1
ATOM 1158 C CA . LYS A 1 150 ? 21.581 0.625 -47.931 1.00 81.50 150 LYS A CA 1
ATOM 1159 C C . LYS A 1 150 ? 21.801 0.100 -49.353 1.00 81.50 150 LYS A C 1
ATOM 1161 O O . LYS A 1 150 ? 22.341 0.827 -50.185 1.00 81.50 150 LYS A O 1
ATOM 1166 N N . ILE A 1 151 ? 21.361 -1.125 -49.618 1.00 83.12 151 ILE A N 1
ATOM 1167 C CA . ILE A 1 151 ? 21.313 -1.702 -50.964 1.00 83.12 151 ILE A CA 1
ATOM 1168 C C . ILE A 1 151 ? 20.006 -1.232 -51.608 1.00 83.12 151 ILE A C 1
ATOM 1170 O O . ILE A 1 151 ? 18.933 -1.468 -51.057 1.00 83.12 151 ILE A O 1
ATOM 1174 N N . GLN A 1 152 ? 20.108 -0.517 -52.728 1.00 69.88 152 GLN A N 1
ATOM 1175 C CA . GLN A 1 152 ? 18.943 -0.052 -53.486 1.00 69.88 152 GLN A CA 1
ATOM 1176 C C . GLN A 1 152 ? 18.255 -1.239 -54.189 1.00 69.88 152 GLN A C 1
ATOM 1178 O O . GLN A 1 152 ? 18.878 -2.282 -54.387 1.00 69.88 152 GLN A O 1
ATOM 1183 N N . ASP A 1 153 ? 16.969 -1.099 -54.516 1.00 69.25 153 ASP A N 1
ATOM 1184 C CA . ASP A 1 153 ? 16.161 -2.057 -55.301 1.00 69.25 153 ASP A CA 1
ATOM 1185 C C . ASP A 1 153 ? 15.844 -3.415 -54.646 1.00 69.25 153 ASP A C 1
ATOM 1187 O O . ASP A 1 153 ? 15.214 -4.279 -55.256 1.00 69.25 153 ASP A O 1
ATOM 1191 N N . ARG A 1 154 ? 16.214 -3.613 -53.374 1.00 72.88 154 ARG A N 1
ATOM 1192 C CA . ARG A 1 154 ? 15.850 -4.806 -52.598 1.00 72.88 154 ARG A CA 1
ATOM 1193 C C . ARG A 1 154 ? 15.267 -4.397 -51.252 1.00 72.88 154 ARG A C 1
ATOM 1195 O O . ARG A 1 154 ? 15.998 -4.106 -50.307 1.00 72.88 154 ARG A O 1
ATOM 1202 N N . VAL A 1 155 ? 13.942 -4.366 -51.180 1.00 75.56 155 VAL A N 1
ATOM 1203 C CA . VAL A 1 155 ? 13.183 -3.950 -49.997 1.00 75.56 155 VAL A CA 1
ATOM 1204 C C . VAL A 1 155 ? 12.178 -5.022 -49.620 1.00 75.56 155 VAL A C 1
ATOM 1206 O O . VAL A 1 155 ? 11.476 -5.533 -50.485 1.00 75.56 155 VAL A O 1
ATOM 1209 N N . TRP A 1 156 ? 12.128 -5.364 -48.336 1.00 89.69 156 TRP A N 1
ATOM 1210 C CA . TRP A 1 156 ? 11.118 -6.256 -47.767 1.00 89.69 156 TRP A CA 1
ATOM 1211 C C . TRP A 1 156 ? 10.288 -5.494 -46.738 1.00 89.69 156 TRP A C 1
ATOM 1213 O O . TRP A 1 156 ? 10.678 -4.434 -46.238 1.00 89.69 156 TRP A O 1
ATOM 1223 N N . THR A 1 157 ? 9.136 -6.043 -46.413 1.00 89.88 157 THR A N 1
ATOM 1224 C CA . THR A 1 157 ? 8.282 -5.636 -45.307 1.00 89.88 157 THR A CA 1
ATOM 1225 C C . THR A 1 157 ? 8.550 -6.511 -44.085 1.00 89.88 157 THR A C 1
ATOM 1227 O O . THR A 1 157 ? 9.106 -7.608 -44.180 1.00 89.88 157 THR A O 1
ATOM 1230 N N . TRP A 1 158 ? 8.159 -6.028 -42.906 1.00 91.44 158 TRP A N 1
ATOM 1231 C CA . TRP A 1 158 ? 8.301 -6.793 -41.667 1.00 91.44 158 TRP A CA 1
ATOM 1232 C C . TRP A 1 158 ? 7.590 -8.152 -41.732 1.00 91.44 158 TRP A C 1
ATOM 1234 O O . TRP A 1 158 ? 8.172 -9.172 -41.372 1.00 91.44 158 TRP A O 1
ATOM 1244 N N . SER A 1 159 ? 6.370 -8.188 -42.267 1.00 86.69 159 SER A N 1
ATOM 1245 C CA . SER A 1 159 ? 5.595 -9.422 -42.419 1.00 86.69 159 SER A CA 1
ATOM 1246 C C . SER A 1 159 ? 6.259 -10.427 -43.364 1.00 86.69 159 SER A C 1
ATOM 1248 O O . SER A 1 159 ? 6.211 -11.628 -43.097 1.00 86.69 159 SER A O 1
ATOM 1250 N N . GLU A 1 160 ? 6.919 -9.967 -44.429 1.00 89.94 160 GLU A N 1
ATOM 1251 C CA . GLU A 1 160 ? 7.700 -10.828 -45.326 1.00 89.94 160 GLU A CA 1
ATOM 1252 C C . GLU A 1 160 ? 8.921 -11.426 -44.625 1.00 89.94 160 GLU A C 1
ATOM 1254 O O . GLU A 1 160 ? 9.188 -12.616 -44.787 1.00 89.94 160 GLU A O 1
ATOM 1259 N N . LEU A 1 161 ? 9.627 -10.643 -43.802 1.00 90.94 161 LEU A N 1
ATOM 1260 C CA . LEU A 1 161 ? 10.758 -11.141 -43.016 1.00 90.94 161 LEU A CA 1
ATOM 1261 C C . LEU A 1 161 ? 10.317 -12.179 -41.977 1.00 90.94 161 LEU A C 1
ATOM 1263 O O . LEU A 1 161 ? 10.920 -13.245 -41.896 1.00 90.94 161 LEU A O 1
ATOM 1267 N N . VAL A 1 162 ? 9.249 -11.904 -41.227 1.00 88.88 162 VAL A N 1
ATOM 1268 C CA . VAL A 1 162 ? 8.706 -12.846 -40.234 1.00 88.88 162 VAL A CA 1
ATOM 1269 C C . VAL A 1 162 ? 8.220 -14.132 -40.909 1.00 88.88 162 VAL A C 1
ATOM 1271 O O . VAL A 1 162 ? 8.534 -15.228 -40.449 1.00 88.88 162 VAL A O 1
ATOM 1274 N N . SER A 1 163 ? 7.540 -14.015 -42.055 1.00 86.88 163 SER A N 1
ATOM 1275 C CA . SER A 1 163 ? 7.116 -15.178 -42.849 1.00 86.88 163 SER A CA 1
ATOM 1276 C C . SER A 1 163 ? 8.307 -15.983 -43.372 1.00 86.88 163 SER A C 1
ATOM 1278 O O . SER A 1 163 ? 8.251 -17.210 -43.426 1.00 86.88 163 SER A O 1
ATOM 1280 N N . TRP A 1 164 ? 9.393 -15.312 -43.769 1.00 90.25 164 TRP A N 1
ATOM 1281 C CA . TRP A 1 164 ? 10.624 -15.978 -44.185 1.00 90.25 164 TRP A CA 1
ATOM 1282 C C . TRP A 1 164 ? 11.243 -16.764 -43.026 1.00 90.25 164 TRP A C 1
ATOM 1284 O O . TRP A 1 164 ? 11.513 -17.946 -43.208 1.00 90.25 164 TRP A O 1
ATOM 1294 N N . VAL A 1 165 ? 11.362 -16.163 -41.834 1.00 87.69 165 VAL A N 1
ATOM 1295 C CA . VAL A 1 165 ? 11.863 -16.846 -40.625 1.00 87.69 165 VAL A CA 1
ATOM 1296 C C . VAL A 1 165 ? 11.010 -18.067 -40.281 1.00 87.69 165 VAL A C 1
ATOM 1298 O O . VAL A 1 165 ? 11.566 -19.132 -40.029 1.00 87.69 165 VAL A O 1
ATOM 1301 N N . GLY A 1 166 ? 9.679 -17.961 -40.349 1.00 84.19 166 GLY A N 1
ATOM 1302 C CA . GLY A 1 166 ? 8.786 -19.105 -40.127 1.00 84.19 166 GLY A CA 1
ATOM 1303 C C . GLY A 1 166 ? 9.043 -20.259 -41.096 1.00 84.19 166 GLY A C 1
ATOM 1304 O O . GLY A 1 166 ? 9.137 -21.414 -40.684 1.00 84.19 166 GLY A O 1
ATOM 1305 N N . ARG A 1 167 ? 9.257 -19.950 -42.381 1.00 86.75 167 ARG A N 1
ATOM 1306 C CA . ARG A 1 167 ? 9.551 -20.961 -43.411 1.00 86.75 167 ARG A CA 1
ATOM 1307 C C . ARG A 1 167 ? 10.948 -21.568 -43.290 1.00 86.75 167 ARG A C 1
ATOM 1309 O O . ARG A 1 167 ? 11.109 -22.742 -43.601 1.00 86.75 167 ARG A O 1
ATOM 1316 N N . THR A 1 168 ? 11.959 -20.789 -42.905 1.00 84.38 168 THR A N 1
ATOM 1317 C CA . THR A 1 168 ? 13.358 -21.254 -42.879 1.00 84.38 168 THR A CA 1
ATOM 1318 C C . THR A 1 168 ? 13.799 -21.822 -41.539 1.00 84.38 168 THR A C 1
ATOM 1320 O O . THR A 1 168 ? 14.706 -22.647 -41.502 1.00 84.38 168 THR A O 1
ATOM 1323 N N . SER A 1 169 ? 13.205 -21.355 -40.444 1.00 82.56 169 SER A N 1
ATOM 1324 C CA . SER A 1 169 ? 13.651 -21.622 -39.071 1.00 82.56 169 SER A CA 1
ATOM 1325 C C . SER A 1 169 ? 12.529 -22.142 -38.167 1.00 82.56 169 SER A C 1
ATOM 1327 O O . SER A 1 169 ? 12.783 -22.451 -37.007 1.00 82.56 169 SER A O 1
ATOM 1329 N N . GLY A 1 170 ? 11.311 -22.287 -38.697 1.00 86.12 170 GLY A N 1
ATOM 1330 C CA . GLY A 1 170 ? 10.164 -22.869 -38.007 1.00 86.12 170 GLY A CA 1
ATOM 1331 C C . GLY A 1 170 ? 9.255 -21.849 -37.315 1.00 86.12 170 GLY A C 1
ATOM 1332 O O . GLY A 1 170 ? 9.618 -20.703 -37.049 1.00 86.12 170 GLY A O 1
ATOM 1333 N N . GLU A 1 171 ? 8.045 -22.302 -36.992 1.00 79.62 171 GLU A N 1
ATOM 1334 C CA . GLU A 1 171 ? 6.989 -21.503 -36.351 1.00 79.62 171 GLU A CA 1
ATOM 1335 C C . GLU A 1 171 ? 7.375 -20.973 -34.963 1.00 79.62 171 GLU A C 1
ATOM 1337 O O . GLU A 1 171 ? 6.927 -19.906 -34.546 1.00 79.62 171 GLU A O 1
ATOM 1342 N N . GLU A 1 172 ? 8.209 -21.708 -34.232 1.00 78.00 172 GLU A N 1
ATOM 1343 C CA . GLU A 1 172 ? 8.682 -21.306 -32.908 1.00 78.00 172 GLU A CA 1
ATOM 1344 C C . GLU A 1 172 ? 9.648 -20.119 -32.988 1.00 78.00 172 GLU A C 1
ATOM 1346 O O . GLU A 1 172 ? 9.457 -19.130 -32.284 1.00 78.00 172 GLU A O 1
ATOM 1351 N N . ALA A 1 173 ? 10.597 -20.151 -33.930 1.00 77.31 173 ALA A N 1
ATOM 1352 C CA . ALA A 1 173 ? 11.498 -19.034 -34.212 1.00 77.31 173 ALA A CA 1
ATOM 1353 C C . ALA A 1 173 ? 10.734 -17.782 -34.669 1.00 77.31 173 ALA A C 1
ATOM 1355 O O . ALA A 1 173 ? 11.043 -16.668 -34.247 1.00 77.31 173 ALA A O 1
ATOM 1356 N N . MET A 1 174 ? 9.693 -17.964 -35.488 1.00 83.50 174 MET A N 1
ATOM 1357 C CA . MET A 1 174 ? 8.792 -16.882 -35.887 1.00 83.50 174 MET A CA 1
ATOM 1358 C C . MET A 1 174 ? 8.094 -16.253 -34.672 1.00 83.50 174 MET A C 1
ATOM 1360 O O . MET A 1 174 ? 8.087 -15.028 -34.529 1.00 83.50 174 MET A O 1
ATOM 1364 N N . ARG A 1 175 ? 7.524 -17.077 -33.780 1.00 80.44 175 ARG A N 1
ATOM 1365 C CA . ARG A 1 175 ? 6.851 -16.605 -32.559 1.00 80.44 175 ARG A CA 1
ATOM 1366 C C . ARG A 1 175 ? 7.813 -15.903 -31.604 1.00 80.44 175 ARG A C 1
ATOM 1368 O O . ARG A 1 175 ? 7.456 -14.843 -31.092 1.00 80.44 175 ARG A O 1
ATOM 1375 N N . ALA A 1 176 ? 9.014 -16.446 -31.416 1.00 77.12 176 ALA A N 1
ATOM 1376 C CA . ALA A 1 176 ? 10.062 -15.837 -30.604 1.00 77.12 176 ALA A CA 1
ATOM 1377 C C . ALA A 1 176 ? 10.480 -14.470 -31.169 1.00 77.12 176 ALA A C 1
ATOM 1379 O O . ALA A 1 176 ? 10.491 -13.482 -30.441 1.00 77.12 176 ALA A O 1
ATOM 1380 N N . MET A 1 177 ? 10.716 -14.369 -32.484 1.00 85.56 177 MET A N 1
ATOM 1381 C CA . MET A 1 177 ? 11.076 -13.105 -33.136 1.00 85.56 177 MET A CA 1
ATOM 1382 C C . MET A 1 177 ? 10.015 -12.018 -32.911 1.00 85.56 177 MET A C 1
ATOM 1384 O O . MET A 1 177 ? 10.353 -10.882 -32.577 1.00 85.56 177 MET A O 1
ATOM 1388 N N . VAL A 1 178 ? 8.730 -12.355 -33.071 1.00 84.62 178 VAL A N 1
ATOM 1389 C CA . VAL A 1 178 ? 7.620 -11.417 -32.832 1.00 84.62 178 VAL A CA 1
ATOM 1390 C C . VAL A 1 178 ? 7.538 -11.032 -31.351 1.00 84.62 178 VAL A C 1
ATOM 1392 O O . VAL A 1 178 ? 7.489 -9.842 -31.045 1.00 84.62 178 VAL A O 1
ATOM 1395 N N . GLY A 1 179 ? 7.601 -12.008 -30.440 1.00 82.12 179 GLY A N 1
ATOM 1396 C CA . GLY A 1 179 ? 7.525 -11.774 -28.994 1.00 82.12 179 GLY A CA 1
ATOM 1397 C C . GLY A 1 179 ? 8.667 -10.906 -28.460 1.00 82.12 179 GLY A C 1
ATOM 1398 O O . GLY A 1 179 ? 8.417 -9.914 -27.776 1.00 82.12 179 GLY A O 1
ATOM 1399 N N . HIS A 1 180 ? 9.915 -11.204 -28.836 1.00 84.75 180 HIS A N 1
ATOM 1400 C CA . HIS A 1 180 ? 11.075 -10.391 -28.456 1.00 84.75 180 HIS A CA 1
ATOM 1401 C C . HIS A 1 180 ? 10.969 -8.959 -28.996 1.00 84.75 180 HIS A C 1
ATOM 1403 O O . HIS A 1 180 ? 11.339 -8.000 -28.318 1.00 84.75 180 HIS A O 1
ATOM 1409 N N . THR A 1 181 ? 10.434 -8.795 -30.209 1.00 88.81 181 THR A N 1
ATOM 1410 C CA . THR A 1 181 ? 10.228 -7.474 -30.821 1.00 88.81 181 THR A CA 1
ATOM 1411 C C . THR A 1 181 ? 9.211 -6.648 -30.041 1.00 88.81 181 THR A C 1
ATOM 1413 O O . THR A 1 181 ? 9.481 -5.489 -29.727 1.00 88.81 181 THR A O 1
ATOM 1416 N N . GLU A 1 182 ? 8.066 -7.234 -29.688 1.00 87.19 182 GLU A N 1
ATOM 1417 C CA . GLU A 1 182 ? 7.050 -6.573 -28.861 1.00 87.19 182 GLU A CA 1
ATOM 1418 C C . GLU A 1 182 ? 7.616 -6.186 -27.487 1.00 87.19 182 GLU A C 1
ATOM 1420 O O . GLU A 1 182 ? 7.485 -5.033 -27.072 1.00 87.19 182 GLU A O 1
ATOM 1425 N N . ALA A 1 183 ? 8.334 -7.099 -26.823 1.00 84.00 183 ALA A N 1
ATOM 1426 C CA . ALA A 1 183 ? 8.958 -6.849 -25.524 1.00 84.00 183 ALA A CA 1
ATOM 1427 C C . ALA A 1 183 ? 9.964 -5.685 -25.554 1.00 84.00 183 ALA A C 1
ATOM 1429 O O . ALA A 1 183 ? 9.942 -4.830 -24.663 1.00 84.00 183 ALA A O 1
ATOM 1430 N N . VAL A 1 184 ? 10.795 -5.598 -26.598 1.00 87.19 184 VAL A N 1
ATOM 1431 C CA . VAL A 1 184 ? 11.746 -4.492 -26.801 1.00 87.19 184 VAL A CA 1
ATOM 1432 C C . VAL A 1 184 ? 11.020 -3.162 -27.022 1.00 87.19 184 VAL A C 1
ATOM 1434 O O . VAL A 1 184 ? 11.393 -2.148 -26.430 1.00 87.19 184 VAL A O 1
ATOM 1437 N N . LEU A 1 185 ? 9.958 -3.140 -27.832 1.00 90.62 185 LEU A N 1
ATOM 1438 C CA . LEU A 1 185 ? 9.200 -1.914 -28.104 1.00 90.62 185 LEU A CA 1
ATOM 1439 C C . LEU A 1 185 ? 8.450 -1.405 -26.866 1.00 90.62 185 LEU A C 1
ATOM 1441 O O . LEU A 1 185 ? 8.460 -0.200 -26.605 1.00 90.62 185 LEU A O 1
ATOM 1445 N N . VAL A 1 186 ? 7.846 -2.306 -26.085 1.00 89.69 186 VAL A N 1
ATOM 1446 C CA . VAL A 1 186 ? 7.152 -1.945 -24.841 1.00 89.69 186 VAL A CA 1
ATOM 1447 C C . VAL A 1 186 ? 8.148 -1.476 -23.783 1.00 89.69 186 VAL A C 1
ATOM 1449 O O . VAL A 1 186 ? 7.954 -0.406 -23.213 1.00 89.69 186 VAL A O 1
ATOM 1452 N N . THR A 1 187 ? 9.262 -2.187 -23.581 1.00 86.31 187 THR A N 1
ATOM 1453 C CA . THR A 1 187 ? 10.316 -1.780 -22.631 1.00 86.31 187 THR A CA 1
ATOM 1454 C C . THR A 1 187 ? 10.886 -0.398 -22.970 1.00 86.31 187 THR A C 1
ATOM 1456 O O . THR A 1 187 ? 11.059 0.438 -22.081 1.00 86.31 187 THR A O 1
ATOM 1459 N N . LEU A 1 188 ? 11.112 -0.104 -24.257 1.00 87.44 188 LEU A N 1
ATOM 1460 C CA . LEU A 1 188 ? 11.540 1.221 -24.719 1.00 87.44 188 LEU A CA 1
ATOM 1461 C C . LEU A 1 188 ? 10.515 2.316 -24.374 1.00 87.44 188 LEU A C 1
ATOM 1463 O O . LEU A 1 188 ? 10.895 3.412 -23.958 1.00 87.44 188 LEU A O 1
ATOM 1467 N N . ALA A 1 189 ? 9.223 2.030 -24.549 1.00 89.12 189 ALA A N 1
ATOM 1468 C CA . ALA A 1 189 ? 8.140 2.961 -24.246 1.00 89.12 189 ALA A CA 1
ATOM 1469 C C . ALA A 1 189 ? 7.960 3.184 -22.730 1.00 89.12 189 ALA A C 1
ATOM 1471 O O . ALA A 1 189 ? 7.790 4.326 -22.302 1.00 89.12 189 ALA A O 1
ATOM 1472 N N . LEU A 1 190 ? 8.079 2.126 -21.919 1.00 86.56 190 LEU A N 1
ATOM 1473 C CA . LEU A 1 190 ? 8.057 2.181 -20.450 1.00 86.56 190 LEU A CA 1
ATOM 1474 C C . LEU A 1 190 ? 9.228 2.998 -19.894 1.00 86.56 190 LEU A C 1
ATOM 1476 O O . LEU A 1 190 ? 9.037 3.863 -19.039 1.00 86.56 190 LEU A O 1
ATOM 1480 N N . ALA A 1 191 ? 10.433 2.787 -20.432 1.00 80.75 191 ALA A N 1
ATOM 1481 C CA . ALA A 1 191 ? 11.600 3.592 -20.087 1.00 80.75 191 ALA A CA 1
ATOM 1482 C C . ALA A 1 191 ? 11.367 5.076 -20.415 1.00 80.75 191 ALA A C 1
ATOM 1484 O O . ALA A 1 191 ? 11.747 5.950 -19.638 1.00 80.75 191 ALA A O 1
ATOM 1485 N N . ALA A 1 192 ? 10.702 5.378 -21.536 1.00 81.06 192 ALA A N 1
ATOM 1486 C CA . ALA A 1 192 ? 10.316 6.744 -21.872 1.00 81.06 192 ALA A CA 1
ATOM 1487 C C . ALA A 1 192 ? 9.392 7.343 -20.804 1.00 81.06 192 ALA A C 1
ATOM 1489 O O . ALA A 1 192 ? 9.691 8.421 -20.290 1.00 81.06 192 ALA A O 1
ATOM 1490 N N . ASP A 1 193 ? 8.305 6.652 -20.457 1.00 81.12 193 ASP A N 1
ATOM 1491 C CA . ASP A 1 193 ? 7.326 7.143 -19.486 1.00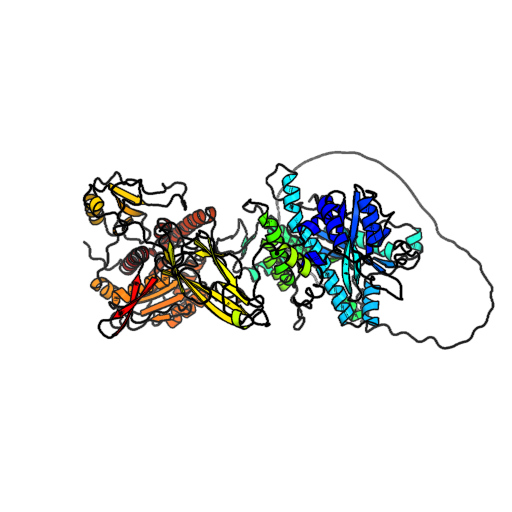 81.12 193 ASP A CA 1
ATOM 1492 C C . ASP A 1 193 ? 7.942 7.414 -18.106 1.00 81.12 193 ASP A C 1
ATOM 1494 O O . ASP A 1 193 ? 7.733 8.482 -17.534 1.00 81.12 193 ASP A O 1
ATOM 1498 N N . LEU A 1 194 ? 8.758 6.494 -17.590 1.00 74.19 194 LEU A N 1
ATOM 1499 C CA . LEU A 1 194 ? 9.274 6.594 -16.223 1.00 74.19 194 LEU A CA 1
ATOM 1500 C C . LEU A 1 194 ? 10.470 7.556 -16.092 1.00 74.19 194 LEU A C 1
ATOM 1502 O O . LEU A 1 194 ? 10.655 8.171 -15.042 1.00 74.19 194 LEU A O 1
ATOM 1506 N N . LEU A 1 195 ? 11.261 7.749 -17.156 1.00 70.00 195 LEU A N 1
ATOM 1507 C CA . LEU A 1 195 ? 12.511 8.529 -17.108 1.00 70.00 195 LEU A CA 1
ATOM 1508 C C . LEU A 1 195 ? 12.379 9.962 -17.660 1.00 70.00 195 LEU A C 1
ATOM 1510 O O . LEU A 1 195 ? 13.230 10.817 -17.395 1.00 70.00 195 LEU A O 1
ATOM 1514 N N . LEU A 1 196 ? 11.321 10.265 -18.418 1.00 68.94 196 LEU A N 1
ATOM 1515 C CA . LEU A 1 196 ? 11.002 11.626 -18.880 1.00 68.94 196 LEU A CA 1
ATOM 1516 C C . LEU A 1 196 ? 10.583 12.615 -17.773 1.00 68.94 196 LEU A C 1
ATOM 1518 O O . LEU A 1 196 ? 11.043 13.763 -17.816 1.00 68.94 196 LEU A O 1
ATOM 1522 N N . PRO A 1 197 ? 9.730 12.246 -16.799 1.00 60.62 197 PRO A N 1
ATOM 1523 C CA . PRO A 1 197 ? 9.111 13.195 -15.876 1.00 60.62 197 PRO A CA 1
ATOM 1524 C C . PRO A 1 197 ? 10.110 13.966 -15.002 1.00 60.62 197 PRO A C 1
ATOM 1526 O O . PRO A 1 197 ? 9.972 15.191 -14.933 1.00 60.62 197 PRO A O 1
ATOM 1529 N N . PRO A 1 198 ? 11.164 13.346 -14.425 1.00 57.00 198 PRO A N 1
ATOM 1530 C CA . PRO A 1 198 ? 12.179 14.073 -13.657 1.00 57.00 198 PRO A CA 1
ATOM 1531 C C . PRO A 1 198 ? 12.914 15.133 -14.494 1.00 57.00 198 PRO A C 1
ATOM 1533 O O . PRO A 1 198 ? 13.177 16.240 -14.025 1.00 57.00 198 PRO A O 1
ATOM 1536 N N . LYS A 1 199 ? 13.201 14.834 -15.771 1.00 54.84 199 LYS A N 1
ATOM 1537 C CA . LYS A 1 199 ? 13.901 15.751 -16.689 1.00 54.84 199 LYS A CA 1
ATOM 1538 C C . LYS A 1 199 ? 13.026 16.932 -17.123 1.00 54.84 199 LYS A C 1
ATOM 1540 O O . LYS A 1 199 ? 13.537 18.033 -17.319 1.00 54.84 199 LYS A O 1
ATOM 1545 N N . VAL A 1 200 ? 11.715 16.723 -17.266 1.00 53.28 200 VAL A N 1
ATOM 1546 C CA . VAL A 1 200 ? 10.755 17.769 -17.666 1.00 53.28 200 VAL A CA 1
ATOM 1547 C C . VAL A 1 200 ? 10.340 18.650 -16.482 1.00 53.28 200 VAL A C 1
ATOM 1549 O O . VAL A 1 200 ? 10.145 19.852 -16.669 1.00 53.28 200 VAL A O 1
ATOM 1552 N N . HIS A 1 201 ? 10.263 18.105 -15.261 1.00 51.22 201 HIS A N 1
ATOM 1553 C CA . HIS A 1 201 ? 9.912 18.873 -14.058 1.00 51.22 201 HIS A CA 1
ATOM 1554 C C . HIS A 1 201 ? 10.955 19.958 -13.731 1.00 51.22 201 HIS A C 1
ATOM 1556 O O . HIS A 1 201 ? 10.596 21.069 -13.352 1.00 51.22 201 HIS A O 1
ATOM 1562 N N . ASN A 1 202 ? 12.234 19.697 -14.021 1.00 45.22 202 ASN A N 1
ATOM 1563 C CA . ASN A 1 202 ? 13.317 20.677 -13.879 1.00 45.22 202 ASN A CA 1
ATOM 1564 C C . ASN A 1 202 ? 13.242 21.854 -14.876 1.00 45.22 202 ASN A C 1
ATOM 1566 O O . ASN A 1 202 ? 13.884 22.880 -14.663 1.00 45.22 202 ASN A O 1
ATOM 1570 N N . LEU A 1 203 ? 12.459 21.742 -15.958 1.00 46.34 203 LEU A N 1
ATOM 1571 C CA . LEU A 1 203 ? 12.363 22.763 -17.012 1.00 46.34 203 LEU A CA 1
ATOM 1572 C C . LEU A 1 203 ? 11.219 23.772 -16.804 1.00 46.34 203 LEU A C 1
ATOM 1574 O O . LEU A 1 203 ? 11.179 24.789 -17.499 1.00 46.34 203 LEU A O 1
ATOM 1578 N N . LYS A 1 204 ? 10.279 23.536 -15.874 1.00 40.59 204 LYS A N 1
ATOM 1579 C CA . LYS A 1 204 ? 9.161 24.459 -15.603 1.00 40.59 204 LYS A CA 1
ATOM 1580 C C . LYS A 1 204 ? 8.931 24.628 -14.101 1.00 40.59 204 LYS A C 1
ATOM 1582 O O . LYS A 1 204 ? 8.599 23.673 -13.416 1.00 40.59 204 LYS A O 1
ATOM 1587 N N . LYS A 1 205 ? 8.974 25.880 -13.621 1.00 37.19 205 LYS A N 1
ATOM 1588 C CA . LYS A 1 205 ? 8.598 26.345 -12.260 1.00 37.19 205 LYS A CA 1
ATOM 1589 C C . LYS A 1 205 ? 7.119 26.096 -11.868 1.00 37.19 205 LYS A C 1
ATOM 1591 O O . LYS A 1 205 ? 6.585 26.794 -11.015 1.00 37.19 205 LYS A O 1
ATOM 1596 N N . ALA A 1 206 ? 6.427 25.149 -12.497 1.00 36.81 206 ALA A N 1
ATOM 1597 C CA . ALA A 1 206 ? 5.024 24.857 -12.235 1.00 36.81 206 ALA A CA 1
ATOM 1598 C C . ALA A 1 206 ? 4.874 23.423 -11.719 1.00 36.81 206 ALA A C 1
ATOM 1600 O O . ALA A 1 206 ? 5.122 22.453 -12.429 1.00 36.81 206 ALA A O 1
ATOM 1601 N N . SER A 1 207 ? 4.414 23.324 -10.478 1.00 36.91 207 SER A N 1
ATOM 1602 C CA . SER A 1 207 ? 4.220 22.133 -9.649 1.00 36.91 207 SER A CA 1
ATOM 1603 C C . SER A 1 207 ? 3.097 21.190 -10.129 1.00 36.91 207 SER A C 1
ATOM 1605 O O . SER A 1 207 ? 2.337 20.668 -9.317 1.00 36.91 207 SER A O 1
ATOM 1607 N N . ARG A 1 208 ? 2.926 20.982 -11.442 1.00 43.97 208 ARG A N 1
ATOM 1608 C CA . ARG A 1 208 ? 1.912 20.069 -12.001 1.00 43.97 208 ARG A CA 1
ATOM 1609 C C . ARG A 1 208 ? 2.569 18.978 -12.848 1.00 43.97 208 ARG A C 1
ATOM 1611 O O . ARG A 1 208 ? 3.433 19.274 -13.672 1.00 43.97 208 ARG A O 1
ATOM 1618 N N . ARG A 1 209 ? 2.141 17.722 -12.639 1.00 52.50 209 ARG A N 1
ATOM 1619 C CA . ARG A 1 209 ? 2.464 16.571 -13.505 1.00 52.50 209 ARG A CA 1
ATOM 1620 C C . ARG A 1 209 ? 2.142 16.956 -14.957 1.00 52.50 209 ARG A C 1
ATOM 1622 O O . ARG A 1 209 ? 1.079 17.515 -15.222 1.00 52.50 209 ARG A O 1
ATOM 1629 N N . TYR A 1 210 ? 3.070 16.720 -15.878 1.00 55.06 210 TYR A N 1
ATOM 1630 C CA . TYR A 1 210 ? 2.941 17.117 -17.279 1.00 55.06 210 TYR A CA 1
ATOM 1631 C C . TYR A 1 210 ? 2.099 16.077 -18.043 1.00 55.06 210 TYR A C 1
ATOM 1633 O O . TYR A 1 210 ? 2.643 15.235 -18.748 1.00 55.06 210 TYR A O 1
ATOM 1641 N N . ARG A 1 211 ? 0.767 16.112 -17.901 1.00 60.22 211 ARG A N 1
ATOM 1642 C CA . ARG A 1 211 ? -0.143 15.381 -18.801 1.00 60.22 211 ARG A CA 1
ATOM 1643 C C . ARG A 1 211 ? -0.451 16.282 -19.997 1.00 60.22 211 ARG A C 1
ATOM 1645 O O . ARG A 1 211 ? -1.031 17.350 -19.823 1.00 60.22 211 ARG A O 1
ATOM 1652 N N . CYS A 1 212 ? 0.001 15.909 -21.195 1.00 65.44 212 CYS A N 1
ATOM 1653 C CA . CYS A 1 212 ? -0.420 16.609 -22.407 1.00 65.44 212 CYS A CA 1
ATOM 1654 C C . CYS A 1 212 ? -1.716 15.981 -22.927 1.00 65.44 212 CYS A C 1
ATOM 1656 O O . CYS A 1 212 ? -1.686 14.922 -23.549 1.00 65.44 212 CYS A O 1
ATOM 1658 N N . GLU A 1 213 ? -2.839 16.644 -22.670 1.00 62.09 213 GLU A N 1
ATOM 1659 C CA . GLU A 1 213 ? -4.140 16.286 -23.234 1.00 62.09 213 GLU A CA 1
ATOM 1660 C C . GLU A 1 213 ? -4.102 16.507 -24.760 1.00 62.09 213 GLU A C 1
ATOM 1662 O O . GLU A 1 213 ? -3.927 17.633 -25.227 1.00 62.09 213 GLU A O 1
ATOM 1667 N N . GLY A 1 214 ? -4.183 15.420 -25.538 1.00 67.94 214 GLY A N 1
ATOM 1668 C CA . GLY A 1 214 ? -4.161 15.451 -27.009 1.00 67.94 214 GLY A CA 1
ATOM 1669 C C . GLY A 1 214 ? -2.772 15.461 -27.668 1.00 67.94 214 GLY A C 1
ATOM 1670 O O . GLY A 1 214 ? -2.668 15.741 -28.863 1.00 67.94 214 GLY A O 1
ATOM 1671 N N . CYS A 1 215 ? -1.685 15.179 -26.939 1.00 81.31 215 CYS A N 1
ATOM 1672 C CA . CYS A 1 215 ? -0.395 14.932 -27.590 1.00 81.31 215 CYS A CA 1
ATOM 1673 C C . CYS A 1 215 ? -0.248 13.468 -27.996 1.00 81.31 215 CYS A C 1
ATOM 1675 O O . CYS A 1 215 ? -0.443 12.577 -27.177 1.00 81.31 215 CYS A O 1
ATOM 1677 N N . TYR A 1 216 ? 0.268 13.240 -29.197 1.00 87.75 216 TYR A N 1
ATOM 1678 C CA . TYR A 1 216 ? 0.744 11.931 -29.628 1.00 87.75 216 TYR A CA 1
ATOM 1679 C C . TYR A 1 216 ? 2.138 12.048 -30.235 1.00 87.75 216 TYR A C 1
ATOM 1681 O O . TYR A 1 216 ? 2.626 13.139 -30.551 1.00 87.75 216 TYR A O 1
ATOM 1689 N N . GLN A 1 217 ? 2.798 10.912 -30.420 1.00 89.88 217 GLN A N 1
ATOM 1690 C CA . GLN A 1 217 ? 4.072 10.866 -31.115 1.00 89.88 217 GLN A CA 1
ATOM 1691 C C . GLN A 1 217 ? 4.222 9.580 -31.917 1.00 89.88 217 GLN A C 1
ATOM 1693 O O . GLN A 1 217 ? 4.299 8.494 -31.350 1.00 89.88 217 GLN A O 1
ATOM 1698 N N . LEU A 1 218 ? 4.370 9.720 -33.234 1.00 92.62 218 LEU A N 1
ATOM 1699 C CA . LEU A 1 218 ? 4.837 8.629 -34.080 1.00 92.62 218 LEU A CA 1
ATOM 1700 C C . LEU A 1 218 ? 6.365 8.535 -34.005 1.00 92.62 218 LEU A C 1
ATOM 1702 O O . LEU A 1 218 ? 7.066 9.526 -34.234 1.00 92.62 218 LEU A O 1
ATOM 1706 N N . LEU A 1 219 ? 6.871 7.346 -33.693 1.00 93.31 219 LEU A N 1
ATOM 1707 C CA . LEU A 1 219 ? 8.285 7.009 -33.625 1.00 93.31 219 LEU A CA 1
ATOM 1708 C C . LEU A 1 219 ? 8.643 6.001 -34.716 1.00 93.31 219 LEU A C 1
ATOM 1710 O O . LEU A 1 219 ? 7.927 5.028 -34.929 1.00 93.31 219 LEU A O 1
ATOM 1714 N N . GLY A 1 220 ? 9.779 6.211 -35.379 1.00 94.19 220 GLY A N 1
ATOM 1715 C CA . GLY A 1 220 ? 10.435 5.180 -36.183 1.00 94.19 220 GLY A CA 1
ATOM 1716 C C . GLY A 1 220 ? 11.540 4.523 -35.366 1.00 94.19 220 GLY A C 1
ATOM 1717 O O . GLY A 1 220 ? 12.537 5.184 -35.073 1.00 94.19 220 GLY A O 1
ATOM 1718 N N . VAL A 1 221 ? 11.370 3.258 -34.991 1.00 93.94 221 VAL A N 1
ATOM 1719 C CA . VAL A 1 221 ? 12.341 2.497 -34.194 1.00 93.94 221 VAL A CA 1
ATOM 1720 C C . VAL A 1 221 ? 13.175 1.628 -35.128 1.00 93.94 221 VAL A C 1
ATOM 1722 O O . VAL A 1 221 ? 12.639 0.752 -35.805 1.00 93.94 221 VAL A O 1
ATOM 1725 N N . ASP A 1 222 ? 14.480 1.888 -35.180 1.00 91.69 222 ASP A N 1
ATOM 1726 C CA . ASP A 1 222 ? 15.430 1.130 -35.993 1.00 91.69 222 ASP A CA 1
ATOM 1727 C C . ASP A 1 222 ? 15.976 -0.049 -35.179 1.00 91.69 222 ASP A C 1
ATOM 1729 O O . ASP A 1 222 ? 16.624 0.152 -34.152 1.00 91.69 222 ASP A O 1
ATOM 1733 N N . LEU A 1 223 ? 15.748 -1.269 -35.657 1.00 91.81 223 LEU A N 1
ATOM 1734 C CA . LEU A 1 223 ? 16.122 -2.531 -35.030 1.00 91.81 223 LEU A CA 1
ATOM 1735 C C . LEU A 1 223 ? 17.133 -3.306 -35.879 1.00 91.81 223 LEU A C 1
ATOM 1737 O O . LEU A 1 223 ? 17.134 -3.259 -37.117 1.00 91.81 223 LEU A O 1
ATOM 1741 N N . VAL A 1 224 ? 17.962 -4.082 -35.192 1.00 88.62 224 VAL A N 1
ATOM 1742 C CA . VAL A 1 224 ? 18.774 -5.150 -35.775 1.00 88.62 224 VAL A CA 1
ATOM 1743 C C . VAL A 1 224 ? 18.556 -6.427 -34.983 1.00 88.62 224 VAL A C 1
ATOM 1745 O O . VAL A 1 224 ? 18.390 -6.367 -33.771 1.00 88.62 224 VAL A O 1
ATOM 1748 N N . TYR A 1 225 ? 18.558 -7.567 -35.664 1.00 86.25 225 TYR A N 1
ATOM 1749 C CA . TYR A 1 225 ? 18.388 -8.877 -35.041 1.00 86.25 225 TYR A CA 1
ATOM 1750 C C . TYR A 1 225 ? 19.724 -9.608 -35.036 1.00 86.25 225 TYR A C 1
ATOM 1752 O O . TYR A 1 225 ? 20.514 -9.441 -35.967 1.00 86.25 225 TYR A O 1
ATOM 1760 N N . ASN A 1 226 ? 19.983 -10.413 -34.012 1.00 79.94 226 ASN A N 1
ATOM 1761 C CA . ASN A 1 226 ? 21.069 -11.393 -34.036 1.00 79.94 226 ASN A CA 1
ATOM 1762 C C . ASN A 1 226 ? 20.593 -12.713 -34.690 1.00 79.94 226 ASN A C 1
ATOM 1764 O O . ASN A 1 226 ? 19.462 -12.822 -35.168 1.00 79.94 226 ASN A O 1
ATOM 1768 N N . SER A 1 227 ? 21.455 -13.731 -34.709 1.00 77.00 227 SER A N 1
ATOM 1769 C CA . SER A 1 227 ? 21.125 -15.064 -35.235 1.00 77.00 227 SER A CA 1
ATOM 1770 C C . SER A 1 227 ? 20.088 -15.835 -34.408 1.00 77.00 227 SER A C 1
ATOM 1772 O O . SER A 1 227 ? 19.533 -16.799 -34.921 1.00 77.00 227 SER A O 1
ATOM 1774 N N . THR A 1 228 ? 19.816 -15.427 -33.163 1.00 77.81 228 THR A N 1
ATOM 1775 C CA . THR A 1 228 ? 18.775 -16.007 -32.292 1.00 77.81 228 THR A CA 1
ATOM 1776 C C . THR A 1 228 ? 17.471 -15.202 -32.320 1.00 77.81 228 THR A C 1
ATOM 1778 O O . THR A 1 228 ? 16.607 -15.380 -31.468 1.00 77.81 228 THR A O 1
ATOM 1781 N N . PHE A 1 229 ? 17.311 -14.316 -33.310 1.00 84.19 229 PHE A N 1
ATOM 1782 C CA . PHE A 1 229 ? 16.122 -13.481 -33.508 1.00 84.19 229 PHE A CA 1
ATOM 1783 C C . PHE A 1 229 ? 15.822 -12.511 -32.356 1.00 84.19 229 PHE A C 1
ATOM 1785 O O . PHE A 1 229 ? 14.695 -12.032 -32.223 1.00 84.19 229 PHE A O 1
ATOM 1792 N N . TYR A 1 230 ? 16.831 -12.168 -31.556 1.00 81.88 230 TYR A N 1
ATOM 1793 C CA . TYR A 1 230 ? 16.726 -11.154 -30.516 1.00 81.88 230 TYR A CA 1
ATOM 1794 C C . TYR A 1 230 ? 16.985 -9.753 -31.106 1.00 81.88 230 TYR A C 1
ATOM 1796 O O . TYR A 1 230 ? 18.040 -9.548 -31.727 1.00 81.88 230 TYR A O 1
ATOM 1804 N N . PRO A 1 231 ? 16.055 -8.788 -30.961 1.00 88.12 231 PRO A N 1
ATOM 1805 C CA . PRO A 1 231 ? 16.222 -7.439 -31.474 1.00 88.12 231 PRO A CA 1
ATOM 1806 C C . PRO A 1 231 ? 17.039 -6.558 -30.530 1.00 88.12 231 PRO A C 1
ATOM 1808 O O . PRO A 1 231 ? 16.915 -6.633 -29.312 1.00 88.12 231 PRO A O 1
ATOM 1811 N N . ALA A 1 232 ? 17.802 -5.639 -31.112 1.00 85.31 232 ALA A N 1
ATOM 1812 C CA . ALA A 1 232 ? 18.460 -4.550 -30.405 1.00 85.31 232 ALA A CA 1
ATOM 1813 C C . ALA A 1 232 ? 18.149 -3.214 -31.096 1.00 85.31 232 ALA A C 1
ATOM 1815 O O . ALA A 1 232 ? 18.180 -3.118 -32.331 1.00 85.31 232 ALA A O 1
ATOM 1816 N N . VAL A 1 233 ? 17.853 -2.167 -30.318 1.00 88.19 233 VAL A N 1
ATOM 1817 C CA . VAL A 1 233 ? 17.509 -0.844 -30.865 1.00 88.19 233 VAL A CA 1
ATOM 1818 C C . VAL A 1 233 ? 18.782 -0.104 -31.274 1.00 88.19 233 VAL A C 1
ATOM 1820 O O . VAL A 1 233 ? 19.673 0.154 -30.471 1.00 88.19 233 VAL A O 1
ATOM 1823 N N . LEU A 1 234 ? 18.874 0.276 -32.547 1.00 83.25 234 LEU A N 1
ATOM 1824 C CA . LEU A 1 234 ? 19.987 1.050 -33.105 1.00 83.25 234 LEU A CA 1
ATOM 1825 C C . LEU A 1 234 ? 19.763 2.563 -33.038 1.00 83.25 234 LEU A C 1
ATOM 1827 O O . LEU A 1 234 ? 20.726 3.336 -33.115 1.00 83.25 234 LEU A O 1
ATOM 1831 N N . GLY A 1 235 ? 18.504 2.989 -32.954 1.00 87.06 235 GLY A N 1
ATOM 1832 C CA . GLY A 1 235 ? 18.114 4.387 -32.849 1.00 87.06 235 GLY A CA 1
ATOM 1833 C C . GLY A 1 235 ? 16.605 4.580 -32.941 1.00 87.06 235 GLY A C 1
ATOM 1834 O O . GLY A 1 235 ? 15.876 3.707 -33.405 1.00 87.06 235 GLY A O 1
ATOM 1835 N N . VAL A 1 236 ? 16.149 5.755 -32.512 1.00 89.81 236 VAL A N 1
ATOM 1836 C CA . VAL A 1 236 ? 14.736 6.143 -32.538 1.00 89.81 236 VAL A CA 1
ATOM 1837 C C . VAL A 1 236 ? 14.609 7.487 -33.247 1.00 89.81 236 VAL A C 1
ATOM 1839 O O . VAL A 1 236 ? 15.307 8.444 -32.912 1.00 89.81 236 VAL A O 1
ATOM 1842 N N . SER A 1 237 ? 13.717 7.581 -34.230 1.00 88.25 237 SER A N 1
ATOM 1843 C CA . SER A 1 237 ? 13.357 8.841 -34.881 1.00 88.25 237 SER A CA 1
ATOM 1844 C C . SER A 1 237 ? 12.019 9.343 -34.361 1.00 88.25 237 SER A C 1
ATOM 1846 O O . SER A 1 237 ? 11.014 8.654 -34.493 1.00 88.25 237 SER A O 1
ATOM 1848 N N . GLY A 1 238 ? 11.986 10.568 -33.833 1.00 84.25 238 GLY A N 1
ATOM 1849 C CA . GLY A 1 238 ? 10.744 11.260 -33.473 1.00 84.25 238 GLY A CA 1
ATOM 1850 C C . GLY A 1 238 ? 10.009 11.885 -34.661 1.00 84.25 238 GLY A C 1
ATOM 1851 O O . GLY A 1 238 ? 8.943 12.457 -34.492 1.00 84.25 238 GLY A O 1
ATOM 1852 N N . GLN A 1 239 ? 10.584 11.842 -35.861 1.00 84.56 239 GLN A N 1
ATOM 1853 C CA . GLN A 1 239 ? 9.947 12.299 -37.099 1.00 84.56 239 GLN A CA 1
ATOM 1854 C C . GLN A 1 239 ? 10.381 11.345 -38.209 1.00 84.56 239 GLN A C 1
ATOM 1856 O O . GLN A 1 239 ? 11.331 11.644 -38.939 1.00 84.56 239 GLN A O 1
ATOM 1861 N N . PRO A 1 240 ? 9.808 10.131 -38.264 1.00 86.62 240 PRO A N 1
ATOM 1862 C CA . PRO A 1 240 ? 10.107 9.223 -39.356 1.00 86.62 240 PRO A CA 1
ATOM 1863 C C . PRO A 1 240 ? 9.696 9.865 -40.684 1.00 86.62 240 PRO A C 1
ATOM 1865 O O . PRO A 1 240 ? 8.699 10.581 -40.764 1.00 86.62 240 PRO A O 1
ATOM 1868 N N . ASP A 1 241 ? 10.495 9.622 -41.717 1.00 83.06 241 ASP A N 1
ATOM 1869 C CA . ASP A 1 241 ? 10.193 10.096 -43.060 1.00 83.06 241 ASP A CA 1
ATOM 1870 C C . ASP A 1 241 ? 8.990 9.323 -43.614 1.00 83.06 241 ASP A C 1
ATOM 1872 O O . ASP A 1 241 ? 9.047 8.103 -43.774 1.00 83.06 241 ASP A O 1
ATOM 1876 N N . LEU A 1 242 ? 7.900 10.047 -43.857 1.00 83.94 242 LEU A N 1
ATOM 1877 C CA . LEU A 1 242 ? 6.671 9.541 -44.468 1.00 83.94 242 LEU A CA 1
ATOM 1878 C C . LEU A 1 242 ? 6.485 10.083 -45.892 1.00 83.94 242 LEU A C 1
ATOM 1880 O O . LEU A 1 242 ? 5.407 9.943 -46.465 1.00 83.94 242 LEU A O 1
ATOM 1884 N N . SER A 1 243 ? 7.507 10.734 -46.456 1.00 78.25 243 SER A N 1
ATOM 1885 C CA . SER A 1 243 ? 7.447 11.249 -47.819 1.00 78.25 243 SER A CA 1
ATOM 1886 C C . SER A 1 243 ? 7.435 10.116 -48.848 1.00 78.25 243 SER A C 1
ATOM 1888 O O . SER A 1 243 ? 7.971 9.021 -48.632 1.00 78.25 243 SER A O 1
ATOM 1890 N N . PHE A 1 244 ? 6.788 10.407 -49.973 1.00 75.62 244 PHE A N 1
ATOM 1891 C CA . PHE A 1 244 ? 6.680 9.556 -51.149 1.00 75.62 244 PHE A CA 1
ATOM 1892 C C . PHE A 1 244 ? 6.678 10.447 -52.394 1.00 75.62 244 PHE A C 1
ATOM 1894 O O . PHE A 1 244 ? 6.218 11.592 -52.343 1.00 75.62 244 PHE A O 1
ATOM 1901 N N . THR A 1 245 ? 7.190 9.939 -53.512 1.00 71.12 245 THR A N 1
ATOM 1902 C CA . THR A 1 245 ? 7.102 10.612 -54.814 1.00 71.12 245 THR A CA 1
ATOM 1903 C C . THR A 1 245 ? 6.048 9.946 -55.698 1.00 71.12 245 THR A C 1
ATOM 1905 O O . THR A 1 245 ? 5.662 8.801 -55.465 1.00 71.12 245 THR A O 1
ATOM 1908 N N . SER A 1 246 ? 5.573 10.643 -56.736 1.00 63.00 246 SER A N 1
ATOM 1909 C CA . SER A 1 246 ? 4.668 10.038 -57.726 1.00 63.00 246 SER A CA 1
ATOM 1910 C C . SER A 1 246 ? 5.316 8.838 -58.429 1.00 63.00 246 SER A C 1
ATOM 1912 O O . SER A 1 246 ? 4.654 7.832 -58.648 1.00 63.00 246 SER A O 1
ATOM 1914 N N . ALA A 1 247 ? 6.630 8.896 -58.667 1.00 61.41 247 ALA A N 1
ATOM 1915 C CA . ALA A 1 247 ? 7.396 7.799 -59.254 1.00 61.41 247 ALA A CA 1
ATOM 1916 C C . ALA A 1 247 ? 7.446 6.544 -58.357 1.00 61.41 247 ALA A C 1
ATOM 1918 O O . ALA A 1 247 ? 7.422 5.430 -58.872 1.00 61.41 247 ALA A O 1
ATOM 1919 N N . ASP A 1 248 ? 7.472 6.702 -57.027 1.00 65.06 248 ASP A N 1
ATOM 1920 C CA . ASP A 1 248 ? 7.445 5.568 -56.088 1.00 65.06 248 ASP A CA 1
ATOM 1921 C C . ASP A 1 248 ? 6.100 4.823 -56.103 1.00 65.06 248 ASP A C 1
ATOM 1923 O O . ASP A 1 248 ? 6.055 3.606 -55.906 1.00 65.06 248 ASP A O 1
ATOM 1927 N N . LEU A 1 249 ? 5.007 5.559 -56.329 1.00 62.66 249 LEU A N 1
ATOM 1928 C CA . LEU A 1 249 ? 3.655 5.008 -56.432 1.00 62.66 249 LEU A CA 1
ATOM 1929 C C . LEU A 1 249 ? 3.457 4.264 -57.751 1.00 62.66 249 LEU A C 1
ATOM 1931 O O . LEU A 1 249 ? 2.936 3.150 -57.748 1.00 62.66 249 LEU A O 1
ATOM 1935 N N . ASP A 1 250 ? 3.948 4.833 -58.852 1.00 56.72 250 ASP A N 1
ATOM 1936 C CA . ASP A 1 250 ? 3.913 4.193 -60.169 1.00 56.72 250 ASP A CA 1
ATOM 1937 C C . ASP A 1 250 ? 4.748 2.894 -60.180 1.00 56.72 250 ASP A C 1
ATOM 1939 O O . ASP A 1 250 ? 4.346 1.883 -60.762 1.00 56.72 250 ASP A O 1
ATOM 1943 N N . ALA A 1 251 ? 5.868 2.877 -59.448 1.00 59.31 251 ALA A N 1
ATOM 1944 C CA . ALA A 1 251 ? 6.740 1.714 -59.275 1.00 59.31 251 ALA A CA 1
ATOM 1945 C C . ALA A 1 251 ? 6.220 0.656 -58.274 1.00 59.31 251 ALA A C 1
ATOM 1947 O O . ALA A 1 251 ? 6.912 -0.334 -58.039 1.00 59.31 251 ALA A O 1
ATOM 1948 N N . HIS A 1 252 ? 5.032 0.840 -57.677 1.00 62.75 252 HIS A N 1
ATOM 1949 C CA . HIS A 1 252 ? 4.465 -0.057 -56.656 1.00 62.75 252 HIS A CA 1
ATOM 1950 C C . HIS A 1 252 ? 5.434 -0.339 -55.489 1.00 62.75 252 HIS A C 1
ATOM 1952 O O . HIS A 1 252 ? 5.500 -1.452 -54.961 1.00 62.75 252 HIS A O 1
ATOM 1958 N N . ASN A 1 253 ? 6.202 0.670 -55.067 1.00 76.12 253 ASN A N 1
ATOM 1959 C CA . ASN A 1 253 ? 7.160 0.518 -53.979 1.00 76.12 253 ASN A CA 1
ATOM 1960 C C . ASN A 1 253 ? 6.426 0.227 -52.654 1.00 76.12 253 ASN A C 1
ATOM 1962 O O . ASN A 1 253 ? 5.727 1.087 -52.109 1.00 76.12 253 ASN A O 1
ATOM 1966 N N . ALA A 1 254 ? 6.615 -0.981 -52.113 1.00 76.81 254 ALA A N 1
ATOM 1967 C CA . ALA A 1 254 ? 5.932 -1.456 -50.908 1.00 76.81 254 ALA A CA 1
ATOM 1968 C C . ALA A 1 254 ? 6.160 -0.557 -49.676 1.00 76.81 254 ALA A C 1
ATOM 1970 O O . ALA A 1 254 ? 5.270 -0.434 -48.832 1.00 76.81 254 ALA A O 1
ATOM 1971 N N . HIS A 1 255 ? 7.319 0.110 -49.572 1.00 84.19 255 HIS A N 1
ATOM 1972 C CA . HIS A 1 255 ? 7.595 1.065 -48.488 1.00 84.19 255 HIS A CA 1
ATOM 1973 C C . HIS A 1 255 ? 6.807 2.368 -48.665 1.00 84.19 255 HIS A C 1
ATOM 1975 O O . HIS A 1 255 ? 6.261 2.887 -47.696 1.00 84.19 255 HIS A O 1
ATOM 1981 N N . ALA A 1 256 ? 6.688 2.884 -49.892 1.00 82.00 256 ALA A N 1
ATOM 1982 C CA . ALA A 1 256 ? 5.939 4.115 -50.158 1.00 82.00 256 ALA A CA 1
ATOM 1983 C C . ALA A 1 256 ? 4.438 3.941 -49.875 1.00 82.00 256 ALA A C 1
ATOM 1985 O O . ALA A 1 256 ? 3.833 4.771 -49.194 1.00 82.00 256 ALA A O 1
ATOM 1986 N N . VAL A 1 257 ? 3.858 2.819 -50.316 1.00 82.81 257 VAL A N 1
ATOM 1987 C CA . VAL A 1 257 ? 2.460 2.459 -50.017 1.00 82.81 257 VAL A CA 1
ATOM 1988 C C . VAL A 1 257 ? 2.249 2.308 -48.508 1.00 82.81 257 VAL A C 1
ATOM 1990 O O . VAL A 1 257 ? 1.291 2.849 -47.952 1.00 82.81 257 VAL A O 1
ATOM 1993 N N . GLY A 1 258 ? 3.175 1.635 -47.823 1.00 85.19 258 GLY A N 1
ATOM 1994 C CA . GLY A 1 258 ? 3.103 1.438 -46.380 1.00 85.19 258 GLY A CA 1
ATOM 1995 C C . GLY A 1 258 ? 3.211 2.726 -45.562 1.00 85.19 258 GLY A C 1
ATOM 1996 O O . GLY A 1 258 ? 2.475 2.885 -44.593 1.00 85.19 258 GLY A O 1
ATOM 1997 N N . ARG A 1 259 ? 4.051 3.691 -45.961 1.00 89.06 259 ARG A N 1
ATOM 1998 C CA . ARG A 1 259 ? 4.146 5.007 -45.292 1.00 89.06 259 ARG A CA 1
ATOM 1999 C C . ARG A 1 259 ? 2.852 5.809 -45.378 1.00 89.06 259 ARG A C 1
ATOM 2001 O O . ARG A 1 259 ? 2.451 6.418 -44.386 1.00 89.06 259 ARG A O 1
ATOM 2008 N N . ILE A 1 260 ? 2.190 5.793 -46.538 1.00 86.31 260 ILE A N 1
ATOM 2009 C CA . ILE A 1 260 ? 0.877 6.435 -46.719 1.00 86.31 260 ILE A CA 1
ATOM 2010 C C . ILE A 1 260 ? -0.147 5.794 -45.788 1.00 86.31 260 ILE A C 1
ATOM 2012 O O . ILE A 1 260 ? -0.936 6.496 -45.152 1.00 86.31 260 ILE A O 1
ATOM 2016 N N . GLN A 1 261 ? -0.113 4.467 -45.685 1.00 86.19 261 GLN A N 1
ATOM 2017 C CA . GLN A 1 261 ? -0.994 3.737 -44.794 1.00 86.19 261 GLN A CA 1
ATOM 2018 C C . GLN A 1 261 ? -0.740 4.079 -43.323 1.00 86.19 261 GLN A C 1
ATOM 2020 O O . GLN A 1 261 ? -1.683 4.448 -42.633 1.00 86.19 261 GLN A O 1
ATOM 2025 N N . VAL A 1 262 ? 0.519 4.080 -42.872 1.00 89.06 262 VAL A N 1
ATOM 2026 C CA . VAL A 1 262 ? 0.885 4.500 -41.508 1.00 89.06 262 VAL A CA 1
ATOM 2027 C C . VAL A 1 262 ? 0.325 5.893 -41.206 1.00 89.06 262 VAL A C 1
ATOM 2029 O O . VAL A 1 262 ? -0.294 6.092 -40.165 1.00 89.06 262 VAL A O 1
ATOM 2032 N N . ALA A 1 263 ? 0.491 6.857 -42.118 1.00 88.56 263 ALA A N 1
ATOM 2033 C CA . ALA A 1 263 ? -0.017 8.217 -41.930 1.00 88.56 263 ALA A CA 1
ATOM 2034 C C . ALA A 1 263 ? -1.552 8.267 -41.805 1.00 88.56 263 ALA A C 1
ATOM 2036 O O . ALA A 1 263 ? -2.083 8.965 -40.938 1.00 88.56 263 ALA A O 1
ATOM 2037 N N . ARG A 1 264 ? -2.271 7.514 -42.649 1.00 86.75 264 ARG A N 1
ATOM 2038 C CA . ARG A 1 264 ? -3.736 7.397 -42.590 1.00 86.75 264 ARG A CA 1
ATOM 2039 C C . ARG A 1 264 ? -4.197 6.735 -41.291 1.00 86.75 264 ARG A C 1
ATOM 2041 O O . ARG A 1 264 ? -5.161 7.203 -40.683 1.00 86.75 264 ARG A O 1
ATOM 2048 N N . ASP A 1 265 ? -3.522 5.677 -40.865 1.00 88.69 265 ASP A N 1
ATOM 2049 C CA . ASP A 1 265 ? -3.928 4.874 -39.715 1.00 88.69 265 ASP A CA 1
ATOM 2050 C C . ASP A 1 265 ? -3.659 5.609 -38.394 1.00 88.69 265 ASP A C 1
ATOM 2052 O O . ASP A 1 265 ? -4.451 5.473 -37.464 1.00 88.69 265 ASP A O 1
ATOM 2056 N N . VAL A 1 266 ? -2.639 6.483 -38.334 1.00 88.00 266 VAL A N 1
ATOM 2057 C CA . VAL A 1 266 ? -2.452 7.426 -37.211 1.00 88.00 266 VAL A CA 1
ATOM 2058 C C . VAL A 1 266 ? -3.686 8.319 -37.063 1.00 88.00 266 VAL A C 1
ATOM 2060 O O . VAL A 1 266 ? -4.269 8.385 -35.985 1.00 88.00 266 VAL A O 1
ATOM 2063 N N . MET A 1 267 ? -4.124 8.971 -38.145 1.00 84.62 267 MET A N 1
ATOM 2064 C CA . MET A 1 267 ? -5.293 9.859 -38.095 1.00 84.62 267 MET A CA 1
ATOM 2065 C C . MET A 1 267 ? -6.574 9.092 -37.763 1.00 84.62 267 MET A C 1
ATOM 2067 O O . MET A 1 267 ? -7.405 9.578 -37.001 1.00 84.62 267 MET A O 1
ATOM 2071 N N . THR A 1 268 ? -6.723 7.885 -38.310 1.00 85.69 268 THR A N 1
ATOM 2072 C CA . THR A 1 268 ? -7.893 7.028 -38.073 1.00 85.69 268 THR A CA 1
ATOM 2073 C C . THR A 1 268 ? -7.984 6.586 -36.613 1.00 85.69 268 THR A C 1
ATOM 2075 O O . THR A 1 268 ? -9.081 6.543 -36.063 1.00 85.69 268 THR A O 1
ATOM 2078 N N . LEU A 1 269 ? -6.849 6.273 -35.979 1.00 84.56 269 LEU A N 1
ATOM 2079 C CA . LEU A 1 269 ? -6.809 5.869 -34.576 1.00 84.56 269 LEU A CA 1
ATOM 2080 C C . LEU A 1 269 ? -7.143 7.036 -33.637 1.00 84.56 269 LEU A C 1
ATOM 2082 O O . LEU A 1 269 ? -7.944 6.859 -32.726 1.00 84.56 269 LEU A O 1
ATOM 2086 N N . LEU A 1 270 ? -6.558 8.213 -33.879 1.00 80.94 270 LEU A N 1
ATOM 2087 C CA . LEU A 1 270 ? -6.688 9.380 -32.999 1.00 80.94 270 LEU A CA 1
ATOM 2088 C C . LEU A 1 270 ? -8.048 10.087 -33.119 1.00 80.94 270 LEU A C 1
ATOM 2090 O O . LEU A 1 270 ? -8.616 10.527 -32.129 1.00 80.94 270 LEU A O 1
ATOM 2094 N N . THR A 1 271 ? -8.621 10.149 -34.325 1.00 78.75 271 THR A N 1
ATOM 2095 C CA . THR A 1 271 ? -9.921 10.815 -34.570 1.00 78.75 271 THR A CA 1
ATOM 2096 C C . THR A 1 271 ? -11.124 9.887 -34.422 1.00 78.75 271 THR A C 1
ATOM 2098 O O . THR A 1 271 ? -12.239 10.222 -34.830 1.00 78.75 271 THR A O 1
ATOM 2101 N N . ARG A 1 272 ? -10.909 8.693 -33.867 1.00 78.56 272 ARG A N 1
ATOM 2102 C CA . ARG A 1 272 ? -11.957 7.694 -33.710 1.00 78.56 272 ARG A CA 1
ATOM 2103 C C . ARG A 1 272 ? -13.032 8.217 -32.762 1.00 78.56 272 ARG A C 1
ATOM 2105 O O . ARG A 1 272 ? -12.715 8.701 -31.685 1.00 78.56 272 ARG A O 1
ATOM 2112 N N . ASP A 1 273 ? -14.299 8.058 -33.134 1.00 77.00 273 ASP A N 1
ATOM 2113 C CA . ASP A 1 273 ? -15.441 8.449 -32.302 1.00 77.00 273 ASP A CA 1
ATOM 2114 C C . ASP A 1 273 ? -16.349 7.236 -32.077 1.00 77.00 273 ASP A C 1
ATOM 2116 O O . ASP A 1 273 ? -17.193 6.886 -32.902 1.00 77.00 273 ASP A O 1
ATOM 2120 N N . VAL A 1 274 ? -16.090 6.511 -30.986 1.00 79.69 274 VAL A N 1
ATOM 2121 C CA . VAL A 1 274 ? -16.857 5.330 -30.575 1.00 79.69 274 VAL A CA 1
ATOM 2122 C C . VAL A 1 274 ? -17.283 5.513 -29.125 1.00 79.69 274 VAL A C 1
ATOM 2124 O O . VAL A 1 274 ? -16.474 5.868 -28.261 1.00 79.69 274 VAL A O 1
ATOM 2127 N N . GLN A 1 275 ? -18.557 5.235 -28.849 1.00 82.62 275 GLN A N 1
ATOM 2128 C CA . GLN A 1 275 ? -19.082 5.210 -27.489 1.00 82.62 275 GLN A CA 1
ATOM 2129 C C . GLN A 1 275 ? -18.604 3.947 -26.767 1.00 82.62 275 GLN A C 1
ATOM 2131 O O . GLN A 1 275 ? -18.995 2.833 -27.104 1.00 82.62 275 GLN A O 1
ATOM 2136 N N . VAL A 1 276 ? -17.751 4.136 -25.762 1.00 87.94 276 VAL A N 1
ATOM 2137 C CA . VAL A 1 276 ? -17.134 3.047 -24.985 1.00 87.94 276 VAL A CA 1
ATOM 2138 C C . VAL A 1 276 ? -17.451 3.109 -23.490 1.00 87.94 276 VAL A C 1
ATOM 2140 O O . VAL A 1 276 ? -17.043 2.229 -22.739 1.00 87.94 276 VAL A O 1
ATOM 2143 N N . ALA A 1 277 ? -18.203 4.123 -23.055 1.00 86.25 277 ALA A N 1
ATOM 2144 C CA . ALA A 1 277 ? -18.467 4.380 -21.642 1.00 86.25 277 ALA A CA 1
ATOM 2145 C C . ALA A 1 277 ? -19.166 3.212 -20.932 1.00 86.25 277 ALA A C 1
ATOM 2147 O O . ALA A 1 277 ? -18.784 2.883 -19.815 1.00 86.25 277 ALA A O 1
ATOM 2148 N N . SER A 1 278 ? -20.130 2.546 -21.581 1.00 83.19 278 SER A N 1
ATOM 2149 C CA . SER A 1 278 ? -20.803 1.381 -20.989 1.00 83.19 278 SER A CA 1
ATOM 2150 C C . SER A 1 278 ? -19.846 0.209 -20.768 1.00 83.19 278 SER A C 1
ATOM 2152 O O . SER A 1 278 ? -19.878 -0.399 -19.707 1.00 83.19 278 SER A O 1
ATOM 2154 N N . GLN A 1 279 ? -18.954 -0.055 -21.728 1.00 83.62 279 GLN A N 1
ATOM 2155 C CA . GLN A 1 279 ? -17.979 -1.147 -21.654 1.00 83.62 279 GLN A CA 1
ATOM 2156 C C . GLN A 1 279 ? -16.947 -0.898 -20.553 1.00 83.62 279 GLN A C 1
ATOM 2158 O O . GLN A 1 279 ? -16.612 -1.810 -19.806 1.00 83.62 279 GLN A O 1
ATOM 2163 N N . VAL A 1 280 ? -16.455 0.341 -20.436 1.00 87.06 280 VAL A N 1
ATOM 2164 C CA . VAL A 1 280 ? -15.526 0.720 -19.360 1.00 87.06 280 VAL A CA 1
ATOM 2165 C C . VAL A 1 280 ? -16.224 0.644 -18.003 1.00 87.06 280 VAL A C 1
ATOM 2167 O O . VAL A 1 280 ? -15.639 0.140 -17.052 1.00 87.06 280 VAL A O 1
ATOM 2170 N N . ASN A 1 281 ? -17.480 1.088 -17.910 1.00 84.06 281 ASN A N 1
ATOM 2171 C CA . ASN A 1 281 ? -18.251 1.008 -16.674 1.00 84.06 281 ASN A CA 1
ATOM 2172 C C . ASN A 1 281 ? -18.494 -0.443 -16.229 1.00 84.06 281 ASN A C 1
ATOM 2174 O O . ASN A 1 281 ? -18.325 -0.748 -15.055 1.00 84.06 281 ASN A O 1
ATOM 2178 N N . GLU A 1 282 ? -18.860 -1.338 -17.148 1.00 82.56 282 GLU A N 1
ATOM 2179 C CA . GLU A 1 282 ? -19.057 -2.767 -16.866 1.00 82.56 282 GLU A CA 1
ATOM 2180 C C . GLU A 1 282 ? -17.765 -3.424 -16.358 1.00 82.56 282 GLU A C 1
ATOM 2182 O O . GLU A 1 282 ? -17.763 -4.016 -15.280 1.00 82.56 282 GLU A O 1
ATOM 2187 N N . ALA A 1 283 ? -16.645 -3.207 -17.054 1.00 81.81 283 ALA A N 1
ATOM 2188 C CA . ALA A 1 283 ? -15.345 -3.744 -16.653 1.00 81.81 283 ALA A CA 1
ATOM 2189 C C . ALA A 1 283 ? -14.857 -3.184 -15.306 1.00 81.81 283 ALA A C 1
ATOM 2191 O O . ALA A 1 283 ? -14.285 -3.912 -14.496 1.00 81.81 283 ALA A O 1
ATOM 2192 N N . LEU A 1 284 ? -15.109 -1.897 -15.038 1.00 82.19 284 LEU A N 1
ATOM 2193 C CA . LEU A 1 284 ? -14.831 -1.297 -13.733 1.00 82.19 284 LEU A CA 1
ATOM 2194 C C . LEU A 1 284 ? -15.721 -1.882 -12.636 1.00 82.19 284 LEU A C 1
ATOM 2196 O O . LEU A 1 284 ? -15.219 -2.089 -11.540 1.00 82.19 284 LEU A O 1
ATOM 2200 N N . THR A 1 285 ? -16.994 -2.171 -12.934 1.00 73.69 285 THR A N 1
ATOM 2201 C CA . THR A 1 285 ? -17.962 -2.754 -11.987 1.00 73.69 285 THR A CA 1
ATOM 2202 C C . THR A 1 285 ? -17.576 -4.184 -11.595 1.00 73.69 285 THR A C 1
ATOM 2204 O O . THR A 1 285 ? -17.748 -4.575 -10.447 1.00 73.69 285 THR A O 1
ATOM 2207 N N . GLU A 1 286 ? -17.013 -4.967 -12.515 1.00 68.75 286 GLU A N 1
ATOM 2208 C CA . GLU A 1 286 ? -16.512 -6.317 -12.217 1.00 68.75 286 GLU A CA 1
ATOM 2209 C C . GLU A 1 286 ? -15.176 -6.295 -11.455 1.00 68.75 286 GLU A C 1
ATOM 2211 O O . GLU A 1 286 ? -14.919 -7.151 -10.612 1.00 68.75 286 GLU A O 1
ATOM 2216 N N . ALA A 1 287 ? -14.344 -5.276 -11.687 1.00 62.94 287 ALA A N 1
ATOM 2217 C CA . ALA A 1 287 ? -13.122 -5.039 -10.920 1.00 62.94 287 ALA A CA 1
ATOM 2218 C C . ALA A 1 287 ? -13.374 -4.364 -9.545 1.00 62.94 287 ALA A C 1
ATOM 2220 O O . ALA A 1 287 ? -12.419 -4.122 -8.803 1.00 62.94 287 ALA A O 1
ATOM 2221 N N . ALA A 1 288 ? -14.633 -4.035 -9.211 1.00 53.88 288 ALA A N 1
ATOM 2222 C CA . ALA A 1 288 ? -15.016 -2.939 -8.309 1.00 53.88 288 ALA A CA 1
ATOM 2223 C C . ALA A 1 288 ? -14.876 -3.151 -6.801 1.00 53.88 288 ALA A C 1
ATOM 2225 O O . ALA A 1 288 ? -15.103 -2.194 -6.064 1.00 53.88 288 ALA A O 1
ATOM 2226 N N . ASP A 1 289 ? -14.497 -4.320 -6.290 1.00 54.84 289 ASP A N 1
ATOM 2227 C CA . ASP A 1 289 ? -14.535 -4.507 -4.829 1.00 54.84 289 ASP A CA 1
ATOM 2228 C C . ASP A 1 289 ? -13.555 -3.576 -4.073 1.00 54.84 289 ASP A C 1
ATOM 2230 O O . ASP A 1 289 ? -13.753 -3.309 -2.887 1.00 54.84 289 ASP A O 1
ATOM 2234 N N . ASN A 1 290 ? -12.549 -3.017 -4.770 1.00 62.81 290 ASN A N 1
ATOM 2235 C CA . ASN A 1 290 ? -11.514 -2.130 -4.223 1.00 62.81 290 ASN A CA 1
ATOM 2236 C C . ASN A 1 290 ? -11.243 -0.855 -5.065 1.00 62.81 290 ASN A C 1
ATOM 2238 O O . ASN A 1 290 ? -10.176 -0.254 -4.927 1.00 62.81 290 ASN A O 1
ATOM 2242 N N . LEU A 1 291 ? -12.161 -0.416 -5.934 1.00 73.69 291 LEU A N 1
ATOM 2243 C CA . LEU A 1 291 ? -12.001 0.787 -6.773 1.00 73.69 291 LEU A CA 1
ATOM 2244 C C . LEU A 1 291 ? -13.104 1.801 -6.475 1.00 73.69 291 LEU A C 1
ATOM 2246 O O . LEU A 1 291 ? -14.265 1.431 -6.380 1.00 73.69 291 LEU A O 1
ATOM 2250 N N . GLY A 1 292 ? -12.764 3.086 -6.389 1.00 73.00 292 GLY A N 1
ATOM 2251 C CA . GLY A 1 292 ? -13.770 4.147 -6.295 1.00 73.00 292 GLY A CA 1
ATOM 2252 C C . GLY A 1 292 ? -13.475 5.326 -7.199 1.00 73.00 292 GLY A C 1
ATOM 2253 O O . GLY A 1 292 ? -12.377 5.454 -7.734 1.00 73.00 292 GLY A O 1
ATOM 2254 N N . VAL A 1 293 ? -14.444 6.223 -7.342 1.00 77.81 293 VAL A N 1
ATOM 2255 C CA . VAL A 1 293 ? -14.331 7.430 -8.163 1.00 77.81 293 VAL A CA 1
ATOM 2256 C C . VAL A 1 293 ? -14.351 8.670 -7.277 1.00 77.81 293 VAL A C 1
ATOM 2258 O O . VAL A 1 293 ? -15.234 8.870 -6.435 1.00 77.81 293 VAL A O 1
ATOM 2261 N N . VAL A 1 294 ? -13.350 9.534 -7.448 1.00 72.56 294 VAL A N 1
ATOM 2262 C CA . VAL A 1 294 ? -13.218 10.770 -6.668 1.00 72.56 294 VAL A CA 1
ATOM 2263 C C . VAL A 1 294 ? -14.412 11.683 -6.944 1.00 72.56 294 VAL A C 1
ATOM 2265 O O . VAL A 1 294 ? -14.637 12.104 -8.074 1.00 72.56 294 VAL A O 1
ATOM 2268 N N . GLY A 1 295 ? -15.160 12.014 -5.889 1.00 65.75 295 GLY A N 1
ATOM 2269 C CA . GLY A 1 295 ? -16.359 12.854 -5.969 1.00 65.75 295 GLY A CA 1
ATOM 2270 C C . GLY A 1 295 ? -17.672 12.093 -6.180 1.00 65.75 295 GLY A C 1
ATOM 2271 O O . GLY A 1 295 ? -18.721 12.729 -6.142 1.00 65.75 295 GLY A O 1
ATOM 2272 N N . VAL A 1 296 ? -17.630 10.765 -6.350 1.00 69.88 296 VAL A N 1
ATOM 2273 C CA . VAL A 1 296 ? -18.823 9.906 -6.452 1.00 69.88 296 VAL A CA 1
ATOM 2274 C C . VAL A 1 296 ? -18.882 8.942 -5.265 1.00 69.88 296 VAL A C 1
ATOM 2276 O O . VAL A 1 296 ? -19.777 9.054 -4.432 1.00 69.88 296 VAL A O 1
ATOM 2279 N N . ASP A 1 297 ? -17.906 8.042 -5.151 1.00 63.03 297 ASP A N 1
ATOM 2280 C CA . ASP A 1 297 ? -17.921 6.917 -4.204 1.00 63.03 297 ASP A CA 1
ATOM 2281 C C . ASP A 1 297 ? -16.515 6.455 -3.765 1.00 63.03 297 ASP A C 1
ATOM 2283 O O . ASP A 1 297 ? -16.352 5.386 -3.188 1.00 63.03 297 ASP A O 1
ATOM 2287 N N . CYS A 1 298 ? -15.471 7.258 -3.988 1.00 66.31 298 CYS A N 1
ATOM 2288 C CA . CYS A 1 298 ? -14.128 6.970 -3.477 1.00 66.31 298 CYS A CA 1
ATOM 2289 C C . CYS A 1 298 ? -14.092 6.912 -1.932 1.00 66.31 298 CYS A C 1
ATOM 2291 O O . CYS A 1 298 ? -14.185 7.935 -1.248 1.00 66.31 298 CYS A O 1
ATOM 2293 N N . LEU A 1 299 ? -13.912 5.700 -1.395 1.00 55.19 299 LEU A N 1
ATOM 2294 C CA . LEU A 1 299 ? -13.713 5.379 0.017 1.00 55.19 299 LEU A CA 1
ATOM 2295 C C . LEU A 1 299 ? -12.242 5.031 0.299 1.00 55.19 299 LEU A C 1
ATOM 2297 O O . LEU A 1 299 ? -11.513 4.597 -0.583 1.00 55.19 299 LEU A O 1
ATOM 2301 N N . ILE A 1 300 ? -11.819 5.147 1.562 1.00 47.81 300 ILE A N 1
ATOM 2302 C CA . ILE A 1 300 ? -10.454 4.796 2.015 1.00 47.81 300 ILE A CA 1
ATOM 2303 C C . ILE A 1 300 ? -10.162 3.287 1.872 1.00 47.81 300 ILE A C 1
ATOM 2305 O O . ILE A 1 300 ? -9.007 2.886 1.812 1.00 47.81 300 ILE A O 1
ATOM 2309 N N . SER A 1 301 ? -11.203 2.451 1.811 1.00 48.00 301 SER A N 1
ATOM 2310 C CA . SER A 1 301 ? -11.082 1.012 1.552 1.00 48.00 301 SER A CA 1
ATOM 2311 C C . SER A 1 301 ? -10.732 0.679 0.102 1.00 48.00 301 SER A C 1
ATOM 2313 O O . SER A 1 301 ? -10.368 -0.460 -0.169 1.00 48.00 301 SER A O 1
ATOM 2315 N N . HIS A 1 302 ? -10.870 1.634 -0.824 1.00 60.56 302 HIS A N 1
ATOM 2316 C CA . HIS A 1 302 ? -10.500 1.423 -2.214 1.00 60.56 302 HIS A CA 1
ATOM 2317 C C . HIS A 1 302 ? -8.981 1.547 -2.371 1.00 60.56 302 HIS A C 1
ATOM 2319 O O . HIS A 1 302 ? -8.380 2.542 -1.971 1.00 60.56 302 HIS A O 1
ATOM 2325 N N . GLU A 1 303 ? -8.367 0.529 -2.973 1.00 64.06 303 GLU A N 1
ATOM 2326 C CA . GLU A 1 303 ? -6.944 0.501 -3.329 1.00 64.06 303 GLU A CA 1
ATOM 2327 C C . GLU A 1 303 ? -6.611 1.612 -4.343 1.00 64.06 303 GLU A C 1
ATOM 2329 O O . GLU A 1 303 ? -5.513 2.168 -4.322 1.00 64.06 303 GLU A O 1
ATOM 2334 N N . LEU A 1 304 ? -7.578 1.985 -5.192 1.00 71.94 304 LEU A N 1
ATOM 2335 C CA . LEU A 1 304 ? -7.451 3.030 -6.208 1.00 71.94 304 LEU A CA 1
ATOM 2336 C C . LEU A 1 304 ? -8.706 3.915 -6.255 1.00 71.94 304 LEU A C 1
ATOM 2338 O O . LEU A 1 304 ? -9.830 3.431 -6.374 1.00 71.94 304 LEU A O 1
ATOM 2342 N N . CYS A 1 305 ? -8.501 5.232 -6.216 1.00 78.12 305 CYS A N 1
ATOM 2343 C CA . CYS A 1 305 ? -9.555 6.239 -6.312 1.00 78.12 305 CYS A CA 1
ATOM 2344 C C . CYS A 1 305 ? -9.421 7.067 -7.589 1.00 78.12 305 CYS A C 1
ATOM 2346 O O . CYS A 1 305 ? -8.732 8.090 -7.617 1.00 78.12 305 CYS A O 1
ATOM 2348 N N . LEU A 1 306 ? -10.075 6.614 -8.652 1.00 83.81 306 LEU A N 1
ATOM 2349 C CA . LEU A 1 306 ? -9.971 7.177 -9.989 1.00 83.81 306 LEU A CA 1
ATOM 2350 C C . LEU A 1 306 ? -10.431 8.633 -10.010 1.00 83.81 306 LEU A C 1
ATOM 2352 O O . LEU A 1 306 ? -11.553 8.969 -9.624 1.00 83.81 306 LEU A O 1
ATOM 2356 N N . THR A 1 307 ? -9.545 9.508 -10.472 1.00 82.88 307 THR A N 1
ATOM 2357 C CA . THR A 1 307 ? -9.876 10.905 -10.748 1.00 82.88 307 THR A CA 1
ATOM 2358 C C . THR A 1 307 ? -10.547 11.026 -12.119 1.00 82.88 307 THR A C 1
ATOM 2360 O O . THR A 1 307 ? -10.462 10.115 -12.943 1.00 82.88 307 THR A O 1
ATOM 2363 N N . GLN A 1 308 ? -11.182 12.165 -12.411 1.00 81.19 308 GLN A N 1
ATOM 2364 C CA . GLN A 1 308 ? -11.731 12.426 -13.748 1.00 81.19 308 GLN A CA 1
ATOM 2365 C C . GLN A 1 308 ? -10.686 12.222 -14.875 1.00 81.19 308 GLN A C 1
ATOM 2367 O O . GLN A 1 308 ? -10.997 11.510 -15.828 1.00 81.19 308 GLN A O 1
ATOM 2372 N N . PRO A 1 309 ? -9.438 12.724 -14.763 1.00 81.25 309 PRO A N 1
ATOM 2373 C CA . PRO A 1 309 ? -8.387 12.429 -15.739 1.00 81.25 309 PRO A CA 1
ATOM 2374 C C . PRO A 1 309 ? -8.040 10.942 -15.898 1.00 81.25 309 PRO A C 1
ATOM 2376 O O . PRO A 1 309 ? -7.572 10.531 -16.957 1.00 81.25 309 PRO A O 1
ATOM 2379 N N . ASP A 1 310 ? -8.204 10.130 -14.850 1.00 85.88 310 ASP A N 1
ATOM 2380 C CA . ASP A 1 310 ? -7.961 8.686 -14.936 1.00 85.88 310 ASP A CA 1
ATOM 2381 C C . ASP A 1 310 ? -9.112 7.992 -15.679 1.00 85.88 310 ASP A C 1
ATOM 2383 O O . ASP A 1 310 ? -8.865 7.140 -16.526 1.00 85.88 310 ASP A O 1
ATOM 2387 N N . LEU A 1 311 ? -10.360 8.418 -15.455 1.00 87.12 311 LEU A N 1
ATOM 2388 C CA . LEU A 1 311 ? -11.519 7.939 -16.218 1.00 87.12 311 LEU A CA 1
ATOM 2389 C C . LEU A 1 311 ? -11.426 8.311 -17.702 1.00 87.12 311 LEU A C 1
ATOM 2391 O O . LEU A 1 311 ? -11.675 7.469 -18.562 1.00 87.12 311 LEU A O 1
ATOM 2395 N N . GLU A 1 312 ? -11.025 9.543 -18.016 1.00 86.56 312 GLU A N 1
ATOM 2396 C CA . GLU A 1 312 ? -10.777 9.983 -19.395 1.00 86.56 312 GLU A CA 1
ATOM 2397 C C . GLU A 1 312 ? -9.684 9.135 -20.061 1.00 86.56 312 GLU A C 1
ATOM 2399 O O . GLU A 1 312 ? -9.847 8.696 -21.199 1.00 86.56 312 GLU A O 1
ATOM 2404 N N . TYR A 1 313 ? -8.609 8.816 -19.332 1.00 87.75 313 TYR A N 1
ATOM 2405 C CA . TYR A 1 313 ? -7.575 7.900 -19.812 1.00 87.75 313 TYR A CA 1
ATOM 2406 C C . TYR A 1 313 ? -8.119 6.491 -20.104 1.00 87.75 313 TYR A C 1
ATOM 2408 O O . TYR A 1 313 ? -7.771 5.913 -21.136 1.00 87.75 313 TYR A O 1
ATOM 2416 N N . LEU A 1 314 ? -8.963 5.928 -19.231 1.00 89.38 314 LEU A N 1
ATOM 2417 C CA . LEU A 1 314 ? -9.554 4.599 -19.434 1.00 89.38 314 LEU A CA 1
ATOM 2418 C C . LEU A 1 314 ? -10.498 4.574 -20.644 1.00 89.38 314 LEU A C 1
ATOM 2420 O O . LEU A 1 314 ? -10.450 3.644 -21.451 1.00 89.38 314 LEU A O 1
ATOM 2424 N N . LEU A 1 315 ? -11.311 5.621 -20.809 1.00 88.38 315 LEU A N 1
ATOM 2425 C CA . LEU A 1 315 ? -12.186 5.784 -21.970 1.00 88.38 315 LEU A CA 1
ATOM 2426 C C . LEU A 1 315 ? -11.381 5.884 -23.268 1.00 88.38 315 LEU A C 1
ATOM 2428 O O . LEU A 1 315 ? -11.716 5.209 -24.239 1.00 88.38 315 LEU A O 1
ATOM 2432 N N . GLU A 1 316 ? -10.303 6.672 -23.290 1.00 86.69 316 GLU A N 1
ATOM 2433 C CA . GLU A 1 316 ? -9.462 6.812 -24.482 1.00 86.69 316 GLU A CA 1
ATOM 2434 C C . GLU A 1 316 ? -8.714 5.514 -24.808 1.00 86.69 316 GLU A C 1
ATOM 2436 O O . GLU A 1 316 ? -8.716 5.078 -25.955 1.00 86.69 316 GLU A O 1
ATOM 2441 N N . THR A 1 317 ? -8.170 4.829 -23.792 1.00 88.31 317 THR A N 1
ATOM 2442 C CA . THR A 1 317 ? -7.569 3.491 -23.944 1.00 88.31 317 THR A CA 1
ATOM 2443 C C . THR A 1 317 ? -8.552 2.541 -24.622 1.00 88.31 317 THR A C 1
ATOM 2445 O O . THR A 1 317 ? -8.224 1.906 -25.628 1.00 88.31 317 THR A O 1
ATOM 2448 N N . ARG A 1 318 ? -9.799 2.491 -24.136 1.00 87.69 318 ARG A N 1
ATOM 2449 C CA . ARG A 1 318 ? -10.814 1.613 -24.716 1.00 87.69 318 ARG A CA 1
ATOM 2450 C C . ARG A 1 318 ? -11.220 2.040 -26.124 1.00 87.69 318 ARG A C 1
ATOM 2452 O O . ARG A 1 318 ? -11.480 1.172 -26.957 1.00 87.69 318 ARG A O 1
ATOM 2459 N N . ARG A 1 319 ? -11.276 3.342 -26.411 1.00 85.75 319 ARG A N 1
ATOM 2460 C CA . ARG A 1 319 ? -11.620 3.861 -27.740 1.00 85.75 319 ARG A CA 1
ATOM 2461 C C . ARG A 1 319 ? -10.551 3.517 -28.772 1.00 85.75 319 ARG A C 1
ATOM 2463 O O . ARG A 1 319 ? -10.886 2.983 -29.828 1.00 85.75 319 ARG A O 1
ATOM 2470 N N . GLU A 1 320 ? -9.283 3.746 -28.443 1.00 84.25 320 GLU A N 1
ATOM 2471 C CA . GLU A 1 320 ? -8.141 3.391 -29.291 1.00 84.25 320 GLU A CA 1
ATOM 2472 C C . GLU A 1 320 ? -8.095 1.867 -29.536 1.00 84.25 320 GLU A C 1
ATOM 2474 O O . GLU A 1 320 ? -7.794 1.419 -30.643 1.00 84.25 320 GLU A O 1
ATOM 2479 N N . ASN A 1 321 ? -8.481 1.057 -28.543 1.00 78.38 321 ASN A N 1
ATOM 2480 C CA . ASN A 1 321 ? -8.440 -0.404 -28.634 1.00 78.38 321 ASN A CA 1
ATOM 2481 C C . ASN A 1 321 ? -9.697 -1.050 -29.273 1.00 78.38 321 ASN A C 1
ATOM 2483 O O . ASN A 1 321 ? -9.645 -2.159 -29.815 1.00 78.38 321 ASN A O 1
ATOM 2487 N N . GLY A 1 322 ? -10.860 -0.396 -29.208 1.00 61.34 322 GLY A N 1
ATOM 2488 C CA . GLY A 1 322 ? -12.152 -0.964 -29.602 1.00 61.34 322 GLY A CA 1
ATOM 2489 C C . GLY A 1 322 ? -12.332 -1.059 -31.117 1.00 61.34 322 GLY A C 1
ATOM 2490 O O . GLY A 1 322 ? -12.515 -0.042 -31.759 1.00 61.34 322 GLY A O 1
ATOM 2491 N N . GLN A 1 323 ? -12.365 -2.279 -31.678 1.00 51.28 323 GLN A N 1
ATOM 2492 C CA . GLN A 1 323 ? -12.528 -2.626 -33.111 1.00 51.28 323 GLN A CA 1
ATOM 2493 C C . GLN A 1 323 ? -11.304 -2.411 -34.035 1.00 51.28 323 GLN A C 1
ATOM 2495 O O . GLN A 1 323 ? -11.456 -2.003 -35.189 1.00 51.28 323 GLN A O 1
ATOM 2500 N N . LEU A 1 324 ? -10.096 -2.748 -33.582 1.00 42.81 324 LEU A N 1
ATOM 2501 C CA . LEU A 1 324 ? -8.987 -3.174 -34.455 1.00 42.81 324 LEU A CA 1
ATOM 2502 C C . LEU A 1 324 ? -8.627 -4.616 -34.071 1.00 42.81 324 LEU A C 1
ATOM 2504 O O . LEU A 1 324 ? -7.726 -4.874 -33.284 1.00 42.81 324 LEU A O 1
ATOM 2508 N N . THR A 1 325 ? -9.432 -5.570 -34.535 1.00 33.59 325 THR A N 1
ATOM 2509 C CA . THR A 1 325 ? -9.131 -6.995 -34.410 1.00 33.59 325 THR A CA 1
ATOM 2510 C C . THR A 1 325 ? -8.076 -7.378 -35.435 1.00 33.59 325 THR A C 1
ATOM 2512 O O . THR A 1 325 ? -8.400 -7.397 -36.619 1.00 33.59 325 THR A O 1
ATOM 2515 N N . THR A 1 326 ? -6.881 -7.726 -34.951 1.00 35.59 326 THR A N 1
ATOM 2516 C CA . THR A 1 326 ? -6.166 -8.978 -35.263 1.00 35.59 326 THR A CA 1
ATOM 2517 C C . THR A 1 326 ? -4.900 -9.069 -34.413 1.00 35.59 326 THR A C 1
ATOM 2519 O O . THR A 1 326 ? -4.019 -8.225 -34.531 1.00 35.59 326 THR A O 1
ATOM 2522 N N . ASP A 1 327 ? -4.785 -10.110 -33.582 1.00 42.44 327 ASP A N 1
ATOM 2523 C CA . ASP A 1 327 ? -3.491 -10.502 -33.018 1.00 42.44 327 ASP A CA 1
ATOM 2524 C C . ASP A 1 327 ? -2.520 -10.753 -34.175 1.00 42.44 327 ASP A C 1
ATOM 2526 O O . ASP A 1 327 ? -2.815 -11.564 -35.059 1.00 42.44 327 ASP A O 1
ATOM 2530 N N . ILE A 1 328 ? -1.345 -10.120 -34.146 1.00 41.31 328 ILE A N 1
ATOM 2531 C CA . ILE A 1 328 ? -0.255 -10.365 -35.108 1.00 41.31 328 ILE A CA 1
ATOM 2532 C C . ILE A 1 328 ? 0.028 -11.877 -35.219 1.00 41.31 328 ILE A C 1
ATOM 2534 O O . ILE A 1 328 ? 0.270 -12.396 -36.310 1.00 41.31 328 ILE A O 1
ATOM 2538 N N . LYS A 1 329 ? -0.123 -12.611 -34.105 1.00 39.03 329 LYS A N 1
ATOM 2539 C CA . LYS A 1 329 ? -0.026 -14.077 -34.037 1.00 39.03 329 LYS A CA 1
ATOM 2540 C C . LYS A 1 329 ? -1.035 -14.791 -34.950 1.00 39.03 329 LYS A C 1
ATOM 2542 O O . LYS A 1 329 ? -0.642 -15.682 -35.695 1.00 39.03 329 LYS A O 1
ATOM 2547 N N . ASN A 1 330 ? -2.308 -14.391 -34.949 1.00 37.69 330 ASN A N 1
ATOM 2548 C CA . ASN A 1 330 ? -3.371 -15.084 -35.690 1.00 37.69 330 ASN A CA 1
ATOM 2549 C C . ASN A 1 330 ? -3.366 -14.771 -37.204 1.00 37.69 330 ASN A C 1
ATOM 2551 O O . ASN A 1 330 ? -3.764 -15.617 -38.009 1.00 37.69 330 ASN A O 1
ATOM 2555 N N . GLU A 1 331 ? -2.869 -13.603 -37.628 1.00 43.06 331 GLU A N 1
ATOM 2556 C CA . GLU A 1 331 ? -2.703 -13.283 -39.061 1.00 43.06 331 GLU A CA 1
ATOM 2557 C C . GLU A 1 331 ? -1.463 -13.918 -39.710 1.00 43.06 331 GLU A C 1
ATOM 2559 O O . GLU A 1 331 ? -1.482 -14.189 -40.914 1.00 43.06 331 GLU A O 1
ATOM 2564 N N . LEU A 1 332 ? -0.395 -14.157 -38.941 1.00 41.00 332 LEU A N 1
ATOM 2565 C CA . LEU A 1 332 ? 0.801 -14.855 -39.426 1.00 41.00 332 LEU A CA 1
ATOM 2566 C C . LEU A 1 332 ? 0.568 -16.371 -39.504 1.00 41.00 332 LEU A C 1
ATOM 2568 O O . LEU A 1 332 ? 0.891 -16.979 -40.521 1.00 41.00 332 LEU A O 1
ATOM 2572 N N . LEU A 1 333 ? -0.094 -16.957 -38.497 1.00 37.50 333 LEU A N 1
ATOM 2573 C CA . LEU A 1 333 ? -0.408 -18.393 -38.447 1.00 37.50 333 LEU A CA 1
ATOM 2574 C C . LEU A 1 333 ? -1.424 -18.836 -39.518 1.00 37.50 333 LEU A C 1
ATOM 2576 O O . LEU A 1 333 ? -1.357 -19.959 -40.011 1.00 37.50 333 LEU A O 1
ATOM 2580 N N . SER A 1 334 ? -2.350 -17.962 -39.929 1.00 37.41 334 SER A N 1
ATOM 2581 C CA . SER A 1 334 ? -3.348 -18.274 -40.971 1.00 37.41 334 SER A CA 1
ATOM 2582 C C . SER A 1 334 ? -2.828 -18.137 -42.411 1.00 37.41 334 SER A C 1
ATOM 2584 O O . SER A 1 334 ? -3.482 -18.600 -43.343 1.00 37.41 334 SER A O 1
ATOM 2586 N N . GLY A 1 335 ? -1.651 -17.532 -42.618 1.00 35.47 335 GLY A N 1
ATOM 2587 C CA . GLY A 1 335 ? -1.030 -17.369 -43.940 1.00 35.47 335 GLY A CA 1
ATOM 2588 C C . GLY A 1 335 ? -0.205 -18.569 -44.417 1.00 35.47 335 GLY A C 1
ATOM 2589 O O . GLY A 1 335 ? 0.191 -18.609 -45.582 1.00 35.47 335 GLY A O 1
ATOM 2590 N N . VAL A 1 336 ? 0.059 -19.542 -43.541 1.00 35.34 336 VAL A N 1
ATOM 2591 C CA . VAL A 1 336 ? 0.912 -20.707 -43.841 1.00 35.34 336 VAL A CA 1
ATOM 2592 C C . VAL A 1 336 ? 0.128 -21.829 -44.535 1.00 35.34 336 VAL A C 1
ATOM 2594 O O . VAL A 1 336 ? 0.715 -22.637 -45.247 1.00 35.34 336 VAL A O 1
ATOM 2597 N N . THR A 1 337 ? -1.205 -21.846 -44.428 1.00 31.50 337 THR A N 1
ATOM 2598 C CA . THR A 1 337 ? -2.054 -22.923 -44.972 1.00 31.50 337 THR A CA 1
ATOM 2599 C C . THR A 1 337 ? -2.729 -22.616 -46.313 1.00 31.50 337 THR A C 1
ATOM 2601 O O . THR A 1 337 ? -3.454 -23.463 -46.825 1.00 31.50 337 THR A O 1
ATOM 2604 N N . ALA A 1 338 ? -2.487 -21.455 -46.935 1.00 31.23 338 ALA A N 1
ATOM 2605 C CA . ALA A 1 338 ? -3.101 -21.111 -48.223 1.00 31.23 338 ALA A CA 1
ATOM 2606 C C . ALA A 1 338 ? -2.131 -20.390 -49.172 1.00 31.23 338 ALA A C 1
ATOM 2608 O O . ALA A 1 338 ? -2.222 -19.184 -49.394 1.00 31.23 338 ALA A O 1
ATOM 2609 N N . LEU A 1 339 ? -1.218 -21.153 -49.772 1.00 27.02 339 LEU A N 1
ATOM 2610 C CA . LEU A 1 339 ? -0.518 -20.774 -51.001 1.00 27.02 339 LEU A CA 1
ATOM 2611 C C . LEU A 1 339 ? -0.303 -22.038 -51.835 1.00 27.02 339 LEU A C 1
ATOM 2613 O O . LEU A 1 339 ? 0.738 -22.685 -51.792 1.00 27.02 339 LEU A O 1
ATOM 2617 N N . ASP A 1 340 ? -1.356 -22.397 -52.563 1.00 23.61 340 ASP A N 1
ATOM 2618 C CA . ASP A 1 340 ? -1.364 -23.465 -53.553 1.00 23.61 340 ASP A CA 1
ATOM 2619 C C . ASP A 1 340 ? -0.611 -22.957 -54.796 1.00 23.61 340 ASP A C 1
ATOM 2621 O O . ASP A 1 340 ? -1.137 -22.187 -55.607 1.00 23.61 340 ASP A O 1
ATOM 2625 N N . ILE A 1 341 ? 0.678 -23.289 -54.900 1.00 28.62 341 ILE A N 1
ATOM 2626 C CA . ILE A 1 341 ? 1.487 -22.973 -56.079 1.00 28.62 341 ILE A CA 1
ATOM 2627 C C . ILE A 1 341 ? 1.221 -24.060 -57.119 1.00 28.62 341 ILE A C 1
ATOM 2629 O O . ILE A 1 341 ? 1.733 -25.174 -57.024 1.00 28.62 341 ILE A O 1
ATOM 2633 N N . ARG A 1 342 ? 0.461 -23.701 -58.161 1.00 23.81 342 ARG A N 1
ATOM 2634 C CA . ARG A 1 342 ? 0.502 -24.408 -59.445 1.00 23.81 342 ARG A CA 1
ATOM 2635 C C . ARG A 1 342 ? 1.949 -24.425 -59.936 1.00 23.81 342 ARG A C 1
ATOM 2637 O O . ARG A 1 342 ? 2.520 -23.383 -60.249 1.00 23.81 342 ARG A O 1
ATOM 2644 N N . THR A 1 343 ? 2.524 -25.615 -60.012 1.00 24.19 343 THR A N 1
ATOM 2645 C CA . THR A 1 343 ? 3.793 -25.898 -60.686 1.00 24.19 343 THR A CA 1
ATOM 2646 C C . THR A 1 343 ? 3.731 -25.451 -62.152 1.00 24.19 343 THR A C 1
ATOM 2648 O O . THR A 1 343 ? 2.836 -25.915 -62.865 1.00 24.19 343 THR A O 1
ATOM 2651 N N . PRO A 1 344 ? 4.659 -24.616 -62.654 1.00 26.47 344 PRO A N 1
ATOM 2652 C CA . PRO A 1 344 ? 4.822 -24.431 -64.086 1.00 26.47 344 PRO A CA 1
ATOM 2653 C C . PRO A 1 344 ? 5.575 -25.630 -64.659 1.00 26.47 344 PRO A C 1
ATOM 2655 O O . PRO A 1 344 ? 6.646 -26.006 -64.177 1.00 26.47 344 PRO A O 1
ATOM 2658 N N . GLY A 1 345 ? 4.980 -26.227 -65.686 1.00 24.97 345 GLY A N 1
ATOM 2659 C CA . GLY A 1 345 ? 5.596 -27.257 -66.497 1.00 24.97 345 GLY A CA 1
ATOM 2660 C C . GLY A 1 345 ? 6.856 -26.759 -67.203 1.00 24.97 345 GLY A C 1
ATOM 2661 O O . GLY A 1 345 ? 6.960 -25.620 -67.648 1.00 24.97 345 GLY A O 1
ATOM 2662 N N . ARG A 1 346 ? 7.796 -27.692 -67.270 1.00 26.72 346 ARG A N 1
ATOM 2663 C CA . ARG A 1 346 ? 8.904 -27.841 -68.208 1.00 26.72 346 ARG A CA 1
ATOM 2664 C C . ARG A 1 346 ? 8.502 -27.425 -69.631 1.00 26.72 346 ARG A C 1
ATOM 2666 O O . ARG A 1 346 ? 7.633 -28.078 -70.191 1.00 26.72 346 ARG A O 1
ATOM 2673 N N . GLU A 1 347 ? 9.159 -26.420 -70.209 1.00 25.83 347 GLU A N 1
ATOM 2674 C CA . GLU A 1 347 ? 9.335 -26.310 -71.664 1.00 25.83 347 GLU A CA 1
ATOM 2675 C C . GLU A 1 347 ? 10.449 -25.326 -72.048 1.00 25.83 347 GLU A C 1
ATOM 2677 O O . GLU A 1 347 ? 10.823 -24.423 -71.297 1.00 25.83 347 GLU A O 1
ATOM 2682 N N . ASP A 1 348 ? 11.019 -25.625 -73.208 1.00 22.86 348 ASP A N 1
ATOM 2683 C CA . ASP A 1 348 ? 12.345 -25.287 -73.690 1.00 22.86 348 ASP A CA 1
ATOM 2684 C C . ASP A 1 348 ? 12.557 -23.839 -74.158 1.00 22.86 348 ASP A C 1
ATOM 2686 O O . ASP A 1 348 ? 11.659 -23.082 -74.521 1.00 22.86 348 ASP A O 1
ATOM 2690 N N . ILE A 1 349 ? 13.842 -23.502 -74.207 1.00 24.83 349 ILE A N 1
ATOM 2691 C CA . ILE A 1 349 ? 14.440 -22.311 -74.804 1.00 24.83 349 ILE A CA 1
ATOM 2692 C C . ILE A 1 349 ? 14.092 -22.228 -76.304 1.00 24.83 349 ILE A C 1
ATOM 2694 O O . ILE A 1 349 ? 14.515 -23.091 -77.069 1.00 24.83 349 ILE A O 1
ATOM 2698 N N . SER A 1 350 ? 13.461 -21.136 -76.765 1.00 22.08 350 SER A N 1
ATOM 2699 C CA . SER A 1 350 ? 13.744 -20.571 -78.100 1.00 22.08 350 SER A CA 1
ATOM 2700 C C . SER A 1 350 ? 13.333 -19.094 -78.263 1.00 22.08 350 SER A C 1
ATOM 2702 O O . SER A 1 350 ? 12.337 -18.614 -77.729 1.00 22.08 350 SER A O 1
ATOM 2704 N N . PHE A 1 351 ? 14.179 -18.377 -79.005 1.00 21.31 351 PHE A N 1
ATOM 2705 C CA . PHE A 1 351 ? 14.103 -16.982 -79.458 1.00 21.31 351 PHE A CA 1
ATOM 2706 C C . PHE A 1 351 ? 12.971 -16.733 -80.480 1.00 21.31 351 PHE A C 1
ATOM 2708 O O . PHE A 1 351 ? 12.814 -17.546 -81.383 1.00 21.31 351 PHE A O 1
ATOM 2715 N N . ASN A 1 352 ? 12.311 -15.558 -80.468 1.00 24.16 352 ASN A N 1
ATOM 2716 C CA . ASN A 1 352 ? 12.530 -14.439 -81.426 1.00 24.16 352 ASN A CA 1
ATOM 2717 C C . ASN A 1 352 ? 11.498 -13.284 -81.234 1.00 24.16 352 ASN A C 1
ATOM 2719 O O . ASN A 1 352 ? 10.366 -13.531 -80.824 1.00 24.16 352 ASN A O 1
ATOM 2723 N N . PRO A 1 353 ? 11.848 -12.021 -81.567 1.00 32.03 353 PRO A N 1
ATOM 2724 C CA . PRO A 1 353 ? 11.108 -10.803 -81.259 1.00 32.03 353 PRO A CA 1
ATOM 2725 C C . PRO A 1 353 ? 10.184 -10.382 -82.408 1.00 32.03 353 PRO A C 1
ATOM 2727 O O . PRO A 1 353 ? 10.475 -10.682 -83.565 1.00 32.03 353 PRO A O 1
ATOM 2730 N N . ARG A 1 354 ? 9.139 -9.593 -82.103 1.00 23.41 354 ARG A N 1
ATOM 2731 C CA . ARG A 1 354 ? 8.617 -8.477 -82.931 1.00 23.41 354 ARG A CA 1
ATOM 2732 C C . ARG A 1 354 ? 7.252 -7.976 -82.432 1.00 23.41 354 ARG A C 1
ATOM 2734 O O . ARG A 1 354 ? 6.287 -8.727 -82.451 1.00 23.41 354 ARG A O 1
ATOM 2741 N N . LYS A 1 355 ? 7.205 -6.658 -82.178 1.00 24.47 355 LYS A N 1
ATOM 2742 C CA . LYS A 1 355 ? 6.112 -5.671 -82.382 1.00 24.47 355 LYS A CA 1
ATOM 2743 C C . LYS A 1 355 ? 5.664 -4.913 -81.124 1.00 24.47 355 LYS A C 1
ATOM 2745 O O . LYS A 1 355 ? 4.832 -5.365 -80.354 1.00 24.47 355 LYS A O 1
ATOM 2750 N N . ASN A 1 356 ? 6.182 -3.689 -81.026 1.00 23.67 356 ASN A N 1
ATOM 2751 C CA . ASN A 1 356 ? 5.433 -2.492 -80.613 1.00 23.67 356 ASN A CA 1
ATOM 2752 C C . ASN A 1 356 ? 4.500 -2.069 -81.790 1.00 23.67 356 ASN A C 1
ATOM 2754 O O . ASN A 1 356 ? 4.799 -2.517 -82.906 1.00 23.67 356 ASN A O 1
ATOM 2758 N N . PRO A 1 357 ? 3.456 -1.207 -81.648 1.00 33.56 357 PRO A N 1
ATOM 2759 C CA . PRO A 1 357 ? 3.482 0.027 -80.844 1.00 33.56 357 PRO A CA 1
ATOM 2760 C C . PRO A 1 357 ? 2.171 0.497 -80.141 1.00 33.56 357 PRO A C 1
ATOM 2762 O O . PRO A 1 357 ? 1.069 0.026 -80.393 1.00 33.56 357 PRO A O 1
ATOM 2765 N N . PHE A 1 358 ? 2.371 1.506 -79.284 1.00 23.73 358 PHE A N 1
ATOM 2766 C CA . PHE A 1 358 ? 1.489 2.538 -78.697 1.00 23.73 358 PHE A CA 1
ATOM 2767 C C . PHE A 1 358 ? 0.197 2.991 -79.426 1.00 23.73 358 PHE A C 1
ATOM 2769 O O . PHE A 1 358 ? 0.242 3.250 -80.626 1.00 23.73 358 PHE A O 1
ATOM 2776 N N . ARG A 1 359 ? -0.845 3.335 -78.631 1.00 23.31 359 ARG A N 1
ATOM 2777 C CA . ARG A 1 359 ? -1.563 4.652 -78.484 1.00 23.31 359 ARG A CA 1
ATOM 2778 C C . ARG A 1 359 ? -3.019 4.429 -78.009 1.00 23.31 359 ARG A C 1
ATOM 2780 O O . ARG A 1 359 ? -3.685 3.574 -78.567 1.00 23.31 359 ARG A O 1
ATOM 2787 N N . LEU A 1 360 ? -3.497 4.995 -76.889 1.00 23.27 360 LEU A N 1
ATOM 2788 C CA . LEU A 1 360 ? -3.829 6.393 -76.498 1.00 23.27 360 LEU A CA 1
ATOM 2789 C C . LEU A 1 360 ? -5.256 6.849 -76.872 1.00 23.27 360 LEU A C 1
ATOM 2791 O O . LEU A 1 360 ? -5.679 6.660 -78.005 1.00 23.27 360 LEU A O 1
ATOM 2795 N N . GLN A 1 361 ? -5.851 7.585 -75.914 1.00 24.56 361 GLN A N 1
ATOM 2796 C CA . GLN A 1 361 ? -7.046 8.458 -75.958 1.00 24.56 361 GLN A CA 1
ATOM 2797 C C . GLN A 1 361 ? -8.410 7.755 -75.884 1.00 24.56 361 GLN A C 1
ATOM 2799 O O . GLN A 1 361 ? -8.598 6.699 -76.461 1.00 24.56 361 GLN A O 1
ATOM 2804 N N . GLU A 1 362 ? -9.404 8.248 -75.141 1.00 23.98 362 GLU A N 1
ATOM 2805 C CA . GLU A 1 362 ? -9.777 9.624 -74.757 1.00 23.98 362 GLU A CA 1
ATOM 2806 C C . GLU A 1 362 ? -10.771 9.499 -73.560 1.00 23.98 362 GLU A C 1
ATOM 2808 O O . GLU A 1 362 ? -11.352 8.436 -73.375 1.00 23.98 362 GLU A O 1
ATOM 2813 N N . ILE A 1 363 ? -10.992 10.442 -72.638 1.00 24.11 363 ILE A N 1
ATOM 2814 C CA . ILE A 1 363 ? -11.701 11.717 -72.817 1.00 24.11 363 ILE A CA 1
ATOM 2815 C C . ILE A 1 363 ? -11.396 12.640 -71.619 1.00 24.11 363 ILE A C 1
ATOM 2817 O O . ILE A 1 363 ? -11.231 12.225 -70.474 1.00 24.11 363 ILE A O 1
ATOM 2821 N N . TYR A 1 364 ? -11.321 13.917 -71.962 1.00 21.31 364 TYR A N 1
ATOM 2822 C CA . TYR A 1 364 ? -10.874 15.089 -71.227 1.00 21.31 364 TYR A CA 1
ATOM 2823 C C . TYR A 1 364 ? -12.068 15.879 -70.641 1.00 21.31 364 TYR A C 1
ATOM 2825 O O . TYR A 1 364 ? -13.213 15.627 -71.003 1.00 21.31 364 TYR A O 1
ATOM 2833 N N . THR A 1 365 ? -11.748 16.949 -69.894 1.00 25.05 365 THR A N 1
ATOM 2834 C CA . THR A 1 365 ? -12.547 18.173 -69.592 1.00 25.05 365 THR A CA 1
ATOM 2835 C C . THR A 1 365 ? -13.567 18.123 -68.430 1.00 25.05 365 THR A C 1
ATOM 2837 O O . THR A 1 365 ? -14.273 17.145 -68.268 1.00 25.05 365 THR A O 1
ATOM 2840 N N . ASN A 1 366 ? -13.757 19.157 -67.591 1.00 24.03 366 ASN A N 1
ATOM 2841 C CA . ASN A 1 366 ? -13.117 20.474 -67.444 1.00 24.03 366 ASN A CA 1
ATOM 2842 C C . ASN A 1 366 ? -13.545 21.188 -66.140 1.00 24.03 366 ASN A C 1
ATOM 2844 O O . ASN A 1 366 ? -14.607 20.917 -65.594 1.00 24.03 366 ASN A O 1
ATOM 2848 N N . SER A 1 367 ? -12.801 22.268 -65.853 1.00 24.62 367 SER A N 1
ATOM 2849 C CA . SER A 1 367 ? -13.160 23.518 -65.137 1.00 24.62 367 SER A CA 1
ATOM 2850 C C . SER A 1 367 ? -13.135 23.500 -63.598 1.00 24.62 367 SER A C 1
ATOM 2852 O O . SER A 1 367 ? -13.810 22.699 -62.975 1.00 24.62 367 SER A O 1
ATOM 2854 N N . LYS A 1 368 ? -12.251 24.228 -62.889 1.00 24.88 368 LYS A N 1
ATOM 2855 C CA . LYS A 1 368 ? -11.867 25.668 -62.810 1.00 24.88 368 LYS A CA 1
ATOM 2856 C C . LYS A 1 368 ? -12.829 26.569 -62.004 1.00 24.88 368 LYS A C 1
ATOM 2858 O O . LYS A 1 368 ? -13.891 26.920 -62.494 1.00 24.88 368 LYS A O 1
ATOM 2863 N N . ASN A 1 369 ? -12.260 27.109 -60.911 1.00 26.34 369 ASN A N 1
ATOM 2864 C CA . ASN A 1 369 ? -12.225 28.522 -60.463 1.00 26.34 369 ASN A CA 1
ATOM 2865 C C . ASN A 1 369 ? -13.002 28.992 -59.204 1.00 26.34 369 ASN A C 1
ATOM 2867 O O . ASN A 1 369 ? -14.217 28.892 -59.134 1.00 26.34 369 ASN A O 1
ATOM 2871 N N . LYS A 1 370 ? -12.226 29.740 -58.382 1.00 24.09 370 LYS A N 1
ATOM 2872 C CA . LYS A 1 370 ? -12.499 30.996 -57.624 1.00 24.09 370 LYS A CA 1
ATOM 2873 C C . LYS A 1 370 ? -12.827 30.970 -56.107 1.00 24.09 370 LYS A C 1
ATOM 2875 O O . LYS A 1 370 ? -13.968 30.822 -55.712 1.00 24.09 370 LYS A O 1
ATOM 2880 N N . TRP A 1 371 ? -11.770 31.221 -55.312 1.00 21.47 371 TRP A N 1
ATOM 2881 C CA . TRP A 1 371 ? -11.464 32.413 -54.472 1.00 21.47 371 TRP A CA 1
ATOM 2882 C C . TRP A 1 371 ? -12.483 33.063 -53.493 1.00 21.47 371 TRP A C 1
ATOM 2884 O O . TRP A 1 371 ? -13.566 33.447 -53.911 1.00 21.47 371 TRP A O 1
ATOM 2894 N N . LEU A 1 372 ? -11.931 33.425 -52.304 1.00 22.62 372 LEU A N 1
ATOM 2895 C CA . LEU A 1 372 ? -12.225 34.574 -51.391 1.00 22.62 372 LEU A CA 1
ATOM 2896 C C . LEU A 1 372 ? -13.506 34.486 -50.525 1.00 22.62 372 LEU A C 1
ATOM 2898 O O . LEU A 1 372 ? -14.503 33.965 -50.988 1.00 22.62 372 LEU A O 1
ATOM 2902 N N . GLN A 1 373 ? -13.654 35.043 -49.314 1.00 21.66 373 GLN A N 1
ATOM 2903 C CA . GLN A 1 373 ? -12.837 35.596 -48.212 1.00 21.66 373 GLN A CA 1
ATOM 2904 C C . GLN A 1 373 ? -13.869 36.128 -47.166 1.00 21.66 373 GLN A C 1
ATOM 2906 O O . GLN A 1 373 ? -15.000 36.415 -47.543 1.00 21.66 373 GLN A O 1
ATOM 2911 N N . PHE A 1 374 ? -13.443 36.353 -45.915 1.00 21.41 374 PHE A N 1
ATOM 2912 C CA . PHE A 1 374 ? -14.030 37.242 -44.879 1.00 21.41 374 PHE A CA 1
ATOM 2913 C C . PHE A 1 374 ? -15.228 36.819 -43.980 1.00 21.41 374 PHE A C 1
ATOM 2915 O O . PHE A 1 374 ? -16.366 36.692 -44.408 1.00 21.41 374 PHE A O 1
ATOM 2922 N N . ASN A 1 375 ? -14.875 36.733 -42.686 1.00 21.39 375 ASN A N 1
ATOM 2923 C CA . ASN A 1 375 ? -15.391 37.405 -41.477 1.00 21.39 375 ASN A CA 1
ATOM 2924 C C . ASN A 1 375 ? -16.831 37.307 -40.934 1.00 21.39 375 ASN A C 1
ATOM 2926 O O . ASN A 1 375 ? -17.816 37.648 -41.572 1.00 21.39 375 ASN A O 1
ATOM 2930 N N . ASP A 1 376 ? -16.789 37.072 -39.615 1.00 22.53 376 ASP A N 1
ATOM 2931 C CA . ASP A 1 376 ? -17.454 37.754 -38.500 1.00 22.53 376 ASP A CA 1
ATOM 2932 C C . ASP A 1 376 ? -18.938 37.530 -38.185 1.00 22.53 376 ASP A C 1
ATOM 2934 O O . ASP A 1 376 ? -19.847 38.005 -38.852 1.00 22.53 376 ASP A O 1
ATOM 2938 N N . SER A 1 377 ? -19.103 37.031 -36.951 1.00 21.45 377 SER A N 1
ATOM 2939 C CA . SER A 1 377 ? -20.043 37.507 -35.925 1.00 21.45 377 SER A CA 1
ATOM 2940 C C . SER A 1 377 ? -21.541 37.246 -36.129 1.00 21.45 377 SER A C 1
ATOM 2942 O O . SER A 1 377 ? -22.166 37.740 -37.052 1.00 21.45 377 SER A O 1
ATOM 2944 N N . TYR A 1 378 ? -22.155 36.508 -35.199 1.00 23.39 378 TYR A N 1
ATOM 2945 C CA . TYR A 1 378 ? -23.014 37.067 -34.142 1.00 23.39 378 TYR A CA 1
ATOM 2946 C C . TYR A 1 378 ? -23.722 35.937 -33.366 1.00 23.39 378 TYR A C 1
ATOM 2948 O O . TYR A 1 378 ? -24.497 35.140 -33.881 1.00 23.39 378 TYR A O 1
ATOM 2956 N N . THR A 1 379 ? -23.392 35.894 -32.082 1.00 22.25 379 THR A N 1
ATOM 2957 C CA . THR A 1 379 ? -24.238 35.666 -30.904 1.00 22.25 379 THR A CA 1
ATOM 2958 C C . THR A 1 379 ? -25.770 35.712 -31.090 1.00 22.25 379 THR A C 1
ATOM 2960 O O . THR A 1 379 ? -26.290 36.731 -31.525 1.00 22.25 379 THR A O 1
ATOM 2963 N N . LEU A 1 380 ? -26.505 34.705 -30.578 1.00 22.58 380 LEU A N 1
ATOM 2964 C CA . LEU A 1 380 ? -27.374 34.769 -29.370 1.00 22.58 380 LEU A CA 1
ATOM 2965 C C . LEU A 1 380 ? -28.527 33.735 -29.352 1.00 22.58 380 LEU A C 1
ATOM 2967 O O . LEU A 1 380 ? -29.351 33.674 -30.252 1.00 22.58 380 LEU A O 1
ATOM 2971 N N . LYS A 1 381 ? -28.637 33.098 -28.174 1.00 23.28 381 LYS A N 1
ATOM 2972 C CA . LYS A 1 381 ? -29.847 32.759 -27.389 1.00 23.28 381 LYS A CA 1
ATOM 2973 C C . LYS A 1 381 ? -30.844 31.702 -27.888 1.00 23.28 381 LYS A C 1
ATOM 2975 O O . LYS A 1 381 ? -31.681 31.943 -28.744 1.00 23.28 381 LYS A O 1
ATOM 2980 N N . ASN A 1 382 ? -30.861 30.613 -27.111 1.00 25.09 382 ASN A N 1
ATOM 2981 C CA . ASN A 1 382 ? -31.998 30.087 -26.341 1.00 25.09 382 ASN A CA 1
ATOM 2982 C C . ASN A 1 382 ? -33.412 30.451 -26.820 1.00 25.09 382 ASN A C 1
ATOM 2984 O O . ASN A 1 382 ? -33.836 31.596 -26.651 1.00 25.09 382 ASN A O 1
ATOM 2988 N N . LYS A 1 383 ? -34.221 29.420 -27.096 1.00 23.72 383 LYS A N 1
ATOM 2989 C CA . LYS A 1 383 ? -35.523 29.283 -26.428 1.00 23.72 383 LYS A CA 1
ATOM 2990 C C . LYS A 1 383 ? -36.017 27.835 -26.381 1.00 23.72 383 LYS A C 1
ATOM 2992 O O . LYS A 1 383 ? -35.864 27.061 -27.315 1.00 23.72 383 LYS A O 1
ATOM 2997 N N . MET A 1 384 ? -36.557 27.531 -25.211 1.00 21.30 384 MET A N 1
ATOM 2998 C CA . MET A 1 384 ? -37.102 26.281 -24.701 1.00 21.30 384 MET A CA 1
ATOM 2999 C C . MET A 1 384 ? -38.530 26.005 -25.214 1.00 21.30 384 MET A C 1
ATOM 3001 O O . MET A 1 384 ? -39.326 26.937 -25.310 1.00 21.30 384 MET A O 1
ATOM 3005 N N . THR A 1 385 ? -38.853 24.703 -25.305 1.00 24.59 385 THR A N 1
ATOM 3006 C CA . THR A 1 385 ? -40.143 24.045 -24.937 1.00 24.59 385 THR A CA 1
ATOM 3007 C C . THR A 1 385 ? -41.342 24.163 -25.918 1.00 24.59 385 THR A C 1
ATOM 3009 O O . THR A 1 385 ? -41.284 24.956 -26.850 1.00 24.59 385 THR A O 1
ATOM 3012 N N . PRO A 1 386 ? -42.433 23.379 -25.736 1.00 38.47 386 PRO A N 1
ATOM 3013 C CA . PRO A 1 386 ? -42.563 21.957 -26.116 1.00 38.47 386 PRO A CA 1
ATOM 3014 C C . PRO A 1 386 ? -43.957 21.663 -26.746 1.00 38.47 386 PRO A C 1
ATOM 3016 O O . PRO A 1 386 ? -44.756 22.583 -26.879 1.00 38.47 386 PRO A O 1
ATOM 3019 N N . SER A 1 387 ? -44.262 20.406 -27.101 1.00 22.20 387 SER A N 1
ATOM 3020 C CA . SER A 1 387 ? -45.607 19.760 -27.223 1.00 22.20 387 SER A CA 1
ATOM 3021 C C . SER A 1 387 ? -45.548 18.690 -28.330 1.00 22.20 387 SER A C 1
ATOM 3023 O O . SER A 1 387 ? -45.024 18.951 -29.406 1.00 22.20 387 SER A O 1
ATOM 3025 N N . GLU A 1 388 ? -45.701 17.403 -27.988 1.00 22.67 388 GLU A N 1
ATOM 3026 C CA . GLU A 1 388 ? -46.965 16.625 -27.982 1.00 22.67 388 GLU A CA 1
ATOM 3027 C C . GLU A 1 388 ? -47.490 16.338 -29.404 1.00 22.67 388 GLU A C 1
ATOM 3029 O O . GLU A 1 388 ? -47.469 17.221 -30.244 1.00 22.67 388 GLU A O 1
ATOM 3034 N N . THR A 1 389 ? -48.050 15.199 -29.811 1.00 23.23 389 THR A N 1
ATOM 3035 C CA . THR A 1 389 ? -48.221 13.806 -29.358 1.00 23.23 389 THR A CA 1
ATOM 3036 C C . THR A 1 389 ? -48.871 13.096 -30.581 1.00 23.23 389 THR A C 1
ATOM 3038 O O . THR A 1 389 ? -49.422 13.762 -31.453 1.00 23.23 389 THR A O 1
ATOM 3041 N N . VAL A 1 390 ? -48.905 11.757 -30.585 1.00 23.55 390 VAL A N 1
ATOM 3042 C CA . VAL A 1 390 ? -49.971 10.897 -31.167 1.00 23.55 390 VAL A CA 1
ATOM 3043 C C . VAL A 1 390 ? -49.784 10.273 -32.573 1.00 23.55 390 VAL A C 1
ATOM 3045 O O . VAL A 1 390 ? -49.884 10.924 -33.602 1.00 23.55 390 VAL A O 1
ATOM 3048 N N . MET A 1 391 ? -49.661 8.934 -32.512 1.00 21.55 391 MET A N 1
ATOM 3049 C CA . MET A 1 391 ? -50.234 7.831 -33.320 1.00 21.55 391 MET A CA 1
ATOM 3050 C C . MET A 1 391 ? -50.173 7.812 -34.857 1.00 21.55 391 MET A C 1
ATOM 3052 O O . MET A 1 391 ? -50.746 8.652 -35.537 1.00 21.55 391 MET A O 1
ATOM 3056 N N . GLY A 1 392 ? -49.782 6.631 -35.364 1.00 21.62 392 GLY A N 1
ATOM 3057 C CA . GLY A 1 392 ? -50.716 5.852 -36.189 1.00 21.62 392 GLY A CA 1
ATOM 3058 C C . GLY A 1 392 ? -50.163 5.215 -37.465 1.00 21.62 392 GLY A C 1
ATOM 3059 O O . GLY A 1 392 ? -50.199 5.830 -38.518 1.00 21.62 392 GLY A O 1
ATOM 3060 N N . SER A 1 393 ? -49.797 3.930 -37.362 1.00 21.38 393 SER A N 1
ATOM 3061 C CA . SER A 1 393 ? -50.132 2.834 -38.300 1.00 21.38 393 SER A CA 1
ATOM 3062 C C . SER A 1 393 ? -49.893 2.992 -39.816 1.00 21.38 393 SER A C 1
ATOM 3064 O O . SER A 1 393 ? -50.615 3.731 -40.478 1.00 21.38 393 SER A O 1
ATOM 3066 N N . ARG A 1 394 ? -49.087 2.096 -40.407 1.00 23.83 394 ARG A N 1
ATOM 3067 C CA . ARG A 1 394 ? -49.581 0.952 -41.214 1.00 23.83 394 ARG A CA 1
ATOM 3068 C C . ARG A 1 394 ? -48.443 0.166 -41.871 1.00 23.83 394 ARG A C 1
ATOM 3070 O O . ARG A 1 394 ? -47.510 0.734 -42.424 1.00 23.83 394 ARG A O 1
ATOM 3077 N N . GLU A 1 395 ? -48.599 -1.150 -41.808 1.00 22.06 395 GLU A N 1
ATOM 3078 C CA . GLU A 1 395 ? -47.902 -2.168 -42.589 1.00 22.06 395 GLU A CA 1
ATOM 3079 C C . GLU A 1 395 ? -48.115 -1.972 -44.098 1.00 22.06 395 GLU A C 1
ATOM 3081 O O . GLU A 1 395 ? -49.234 -1.690 -44.533 1.00 22.06 395 GLU A O 1
ATOM 3086 N N . TYR A 1 396 ? -47.078 -2.243 -44.894 1.00 22.66 396 TYR A N 1
ATOM 3087 C CA . TYR A 1 396 ? -47.250 -2.988 -46.139 1.00 22.66 396 TYR A CA 1
ATOM 3088 C C . TYR A 1 396 ? -45.994 -3.813 -46.438 1.00 22.66 396 TYR A C 1
ATOM 3090 O O . TYR A 1 396 ? -44.868 -3.319 -46.399 1.00 22.66 396 TYR A O 1
ATOM 3098 N N . SER A 1 397 ? -46.245 -5.098 -46.655 1.00 21.84 397 SER A N 1
ATOM 3099 C CA . SER A 1 397 ? -45.332 -6.143 -47.099 1.00 21.84 397 SER A CA 1
ATOM 3100 C C . SER A 1 397 ? -44.960 -5.926 -48.566 1.00 21.84 397 SER A C 1
ATOM 3102 O O . SER A 1 397 ? -45.835 -5.564 -49.341 1.00 21.84 397 SER A O 1
ATOM 3104 N N . ASP A 1 398 ? -43.696 -6.158 -48.927 1.00 23.11 398 ASP A N 1
ATOM 3105 C CA . ASP A 1 398 ? -43.334 -6.828 -50.185 1.00 23.11 398 ASP A CA 1
ATOM 3106 C C . ASP A 1 398 ? -41.839 -7.217 -50.166 1.00 23.11 398 ASP A C 1
ATOM 3108 O O . ASP A 1 398 ? -40.936 -6.386 -50.260 1.00 23.11 398 ASP A O 1
ATOM 3112 N N . GLN A 1 399 ? -41.586 -8.518 -50.004 1.00 21.73 399 GLN A N 1
ATOM 3113 C CA . GLN A 1 399 ? -40.390 -9.217 -50.506 1.00 21.73 399 GLN A CA 1
ATOM 3114 C C . GLN A 1 399 ? -40.583 -9.462 -52.017 1.00 21.73 399 GLN A C 1
ATOM 3116 O O . GLN A 1 399 ? -41.741 -9.623 -52.408 1.00 21.73 399 GLN A O 1
ATOM 3121 N N . PRO A 1 400 ? -39.538 -9.563 -52.882 1.00 27.30 400 PRO A N 1
ATOM 3122 C CA . PRO A 1 400 ? -38.508 -10.632 -52.818 1.00 27.30 400 PRO A CA 1
ATOM 3123 C C . PRO A 1 400 ? -37.146 -10.250 -53.489 1.00 27.30 400 PRO A C 1
ATOM 3125 O O . PRO A 1 400 ? -36.952 -9.084 -53.828 1.00 27.30 400 PRO A O 1
ATOM 3128 N N . PRO A 1 401 ? -36.208 -11.176 -53.802 1.00 26.86 401 PRO A N 1
ATOM 3129 C CA . PRO A 1 401 ? -35.907 -12.492 -53.232 1.00 26.86 401 PRO A CA 1
ATOM 3130 C C . PRO A 1 401 ? -34.468 -12.601 -52.679 1.00 26.86 401 PRO A C 1
ATOM 3132 O O . PRO A 1 401 ? -33.555 -11.852 -53.023 1.00 26.86 401 PRO A O 1
ATOM 3135 N N . ASP A 1 402 ? -34.283 -13.632 -51.864 1.00 23.83 402 ASP A N 1
ATOM 3136 C CA . ASP A 1 402 ? -33.007 -14.189 -51.431 1.00 23.83 402 ASP A CA 1
ATOM 3137 C C . ASP A 1 402 ? -32.296 -14.901 -52.604 1.00 23.83 402 ASP A C 1
ATOM 3139 O O . ASP A 1 402 ? -32.854 -15.813 -53.218 1.00 23.83 402 ASP A O 1
ATOM 3143 N N . VAL A 1 403 ? -31.062 -14.487 -52.915 1.00 25.47 403 VAL A N 1
ATOM 3144 C CA . VAL A 1 403 ? -30.083 -15.300 -53.653 1.00 25.47 403 VAL A CA 1
ATOM 3145 C C . VAL A 1 403 ? -28.783 -15.291 -52.860 1.00 25.47 403 VAL A C 1
ATOM 3147 O O . VAL A 1 403 ? -27.996 -14.344 -52.857 1.00 25.47 403 VAL A O 1
ATOM 3150 N N . THR A 1 404 ? -28.593 -16.406 -52.176 1.00 25.14 404 THR A N 1
ATOM 3151 C CA . THR A 1 404 ? -27.425 -16.817 -51.412 1.00 25.14 404 THR A CA 1
ATOM 3152 C C . THR A 1 404 ? -26.127 -16.869 -52.224 1.00 25.14 404 THR A C 1
ATOM 3154 O O . THR A 1 404 ? -26.128 -17.205 -53.406 1.00 25.14 404 THR A O 1
ATOM 3157 N N . THR A 1 405 ? -25.013 -16.729 -51.491 1.00 25.41 405 THR A N 1
ATOM 3158 C CA . THR A 1 405 ? -23.620 -17.124 -51.808 1.00 25.41 405 THR A CA 1
ATOM 3159 C C . THR A 1 405 ? -22.671 -16.071 -52.396 1.00 25.41 405 THR A C 1
ATOM 3161 O O . THR A 1 405 ? -22.058 -16.249 -53.442 1.00 25.41 405 THR A O 1
ATOM 3164 N N . HIS A 1 406 ? -22.370 -15.039 -51.604 1.00 24.75 406 HIS A N 1
ATOM 3165 C CA . HIS A 1 406 ? -21.021 -14.469 -51.613 1.00 24.75 406 HIS A CA 1
ATOM 3166 C C . HIS A 1 406 ? -20.260 -14.918 -50.365 1.00 24.75 406 HIS A C 1
ATOM 3168 O O . HIS A 1 406 ? -20.458 -14.408 -49.265 1.00 24.75 406 HIS A O 1
ATOM 3174 N N . THR A 1 407 ? -19.350 -15.875 -50.555 1.00 23.84 407 THR A N 1
ATOM 3175 C CA . THR A 1 407 ? -18.197 -16.092 -49.679 1.00 23.84 407 THR A CA 1
ATOM 3176 C C . THR A 1 407 ? -17.471 -14.761 -49.489 1.00 23.84 407 THR A C 1
ATOM 3178 O O . THR A 1 407 ? -16.685 -14.344 -50.344 1.00 23.84 407 THR A O 1
ATOM 3181 N N . GLN A 1 408 ? -17.735 -14.078 -48.375 1.00 23.86 408 GLN A N 1
ATOM 3182 C CA . GLN A 1 408 ? -16.900 -12.979 -47.915 1.00 23.86 408 GLN A CA 1
ATOM 3183 C C . GLN A 1 408 ? -15.518 -13.554 -47.588 1.00 23.86 408 GLN A C 1
ATOM 3185 O O . GLN A 1 408 ? -15.285 -14.088 -46.505 1.00 23.86 408 GLN A O 1
ATOM 3190 N N . LYS A 1 409 ? -14.573 -13.432 -48.527 1.00 24.78 409 LYS A N 1
ATOM 3191 C CA . LYS A 1 409 ? -13.152 -13.390 -48.176 1.00 24.78 409 LYS A CA 1
ATOM 3192 C C . LYS A 1 409 ? -12.995 -12.226 -47.195 1.00 24.78 409 LYS A C 1
ATOM 3194 O O . LYS A 1 409 ? -13.053 -11.072 -47.614 1.00 24.78 409 LYS A O 1
ATOM 3199 N N . LYS A 1 410 ? -12.868 -12.517 -45.894 1.00 25.59 410 LYS A N 1
ATOM 3200 C CA . LYS A 1 410 ? -12.533 -11.515 -44.871 1.00 25.59 410 LYS A CA 1
ATOM 3201 C C . LYS A 1 410 ? -11.275 -10.779 -45.336 1.00 25.59 410 LYS A C 1
ATOM 3203 O O . LYS A 1 410 ? -10.206 -11.378 -45.422 1.00 25.59 410 LYS A O 1
ATOM 3208 N N . ALA A 1 411 ? -11.417 -9.502 -45.681 1.00 26.64 411 ALA A N 1
ATOM 3209 C CA . ALA A 1 411 ? -10.289 -8.645 -46.006 1.00 26.64 411 ALA A CA 1
ATOM 3210 C C . ALA A 1 411 ? -9.381 -8.525 -44.770 1.00 26.64 411 ALA A C 1
ATOM 3212 O O . ALA A 1 411 ? -9.844 -8.138 -43.695 1.00 26.64 411 ALA A O 1
ATOM 3213 N N . LYS A 1 412 ? -8.110 -8.902 -44.941 1.00 39.09 412 LYS A N 1
ATOM 3214 C CA . LYS A 1 412 ? -7.015 -8.815 -43.962 1.00 39.09 412 LYS A CA 1
ATOM 3215 C C . LYS A 1 412 ? -6.890 -7.361 -43.478 1.00 39.09 412 LYS A C 1
ATOM 3217 O O . LYS A 1 412 ? -6.768 -6.467 -44.318 1.00 39.09 412 LYS A O 1
ATOM 3222 N N . ARG A 1 413 ? -7.018 -7.093 -42.172 1.00 48.50 413 ARG A N 1
ATOM 3223 C CA . ARG A 1 413 ? -7.094 -5.715 -41.644 1.00 48.50 413 ARG A CA 1
ATOM 3224 C C . ARG A 1 413 ? -5.713 -5.264 -41.172 1.00 48.50 413 ARG A C 1
ATOM 3226 O O . ARG A 1 413 ? -5.251 -5.632 -40.106 1.00 48.50 413 ARG A O 1
ATOM 3233 N N . VAL A 1 414 ? -5.082 -4.422 -41.983 1.00 61.12 414 VAL A N 1
ATOM 3234 C CA . VAL A 1 414 ? -3.782 -3.791 -41.719 1.00 61.12 414 VAL A CA 1
ATOM 3235 C C . VAL A 1 414 ? -4.006 -2.505 -40.904 1.00 61.12 414 VAL A C 1
ATOM 3237 O O . VAL A 1 414 ? -4.895 -1.729 -41.248 1.00 61.12 414 VAL A O 1
ATOM 3240 N N . GLY A 1 415 ? -3.242 -2.297 -39.824 1.00 81.81 415 GLY A N 1
ATOM 3241 C CA . GLY A 1 415 ? -3.321 -1.087 -38.989 1.00 81.81 415 GLY A CA 1
ATOM 3242 C C . GLY A 1 415 ? -2.421 -1.095 -37.745 1.00 81.81 415 GLY A C 1
ATOM 3243 O O . GLY A 1 415 ? -1.456 -1.865 -37.674 1.00 81.81 415 GLY A O 1
ATOM 3244 N N . PHE A 1 416 ? -2.728 -0.225 -36.773 1.00 87.94 416 PHE A N 1
ATOM 3245 C CA . PHE A 1 416 ? -2.090 -0.175 -35.448 1.00 87.94 416 PHE A CA 1
ATOM 3246 C C . PHE A 1 416 ? -2.686 -1.206 -34.483 1.00 87.94 416 PHE A C 1
ATOM 3248 O O . PHE A 1 416 ? -3.901 -1.383 -34.426 1.00 87.94 416 PHE A O 1
ATOM 3255 N N . THR A 1 417 ? -1.821 -1.838 -33.691 1.00 87.44 417 THR A N 1
ATOM 3256 C CA . THR A 1 417 ? -2.189 -2.751 -32.601 1.00 87.44 417 THR A CA 1
ATOM 3257 C C . THR A 1 417 ? -1.656 -2.208 -31.282 1.00 87.44 417 THR A C 1
ATOM 3259 O O . THR A 1 417 ? -0.474 -1.870 -31.191 1.00 87.44 417 THR A O 1
ATOM 3262 N N . MET A 1 418 ? -2.509 -2.137 -30.261 1.00 87.69 418 MET A N 1
ATOM 3263 C CA . MET A 1 418 ? -2.101 -1.731 -28.917 1.00 87.69 418 MET A CA 1
ATOM 3264 C C . MET A 1 418 ? -1.200 -2.808 -28.306 1.00 87.69 418 MET A C 1
ATOM 3266 O O . MET A 1 418 ? -1.625 -3.947 -28.130 1.00 87.69 418 MET A O 1
ATOM 3270 N N . VAL A 1 419 ? 0.041 -2.439 -27.993 1.00 88.56 419 VAL A N 1
ATOM 3271 C CA . VAL A 1 419 ? 1.015 -3.316 -27.316 1.00 88.56 419 VAL A CA 1
ATOM 3272 C C . VAL A 1 419 ? 1.085 -3.036 -25.815 1.00 88.56 419 VAL A C 1
ATOM 3274 O O . VAL A 1 419 ? 1.506 -3.896 -25.045 1.00 88.56 419 VAL A O 1
ATOM 3277 N N . TYR A 1 420 ? 0.640 -1.848 -25.389 1.00 90.75 420 TYR A N 1
ATOM 3278 C CA . TYR A 1 420 ? 0.478 -1.492 -23.985 1.00 90.75 420 TYR A CA 1
ATOM 3279 C C . TYR A 1 420 ? -0.638 -0.439 -23.800 1.00 90.75 420 TYR A C 1
ATOM 3281 O O . TYR A 1 420 ? -0.617 0.568 -24.521 1.00 90.75 420 TYR A O 1
ATOM 3289 N N . PRO A 1 421 ? -1.541 -0.589 -22.808 1.00 90.12 421 PRO A N 1
ATOM 3290 C CA . PRO A 1 421 ? -1.699 -1.755 -21.926 1.00 90.12 421 PRO A CA 1
ATOM 3291 C C . PRO A 1 421 ? -2.170 -3.004 -22.693 1.00 90.12 421 PRO A C 1
ATOM 3293 O O . PRO A 1 421 ? -2.685 -2.901 -23.802 1.00 90.12 421 PRO A O 1
ATOM 3296 N N . SER A 1 422 ? -1.948 -4.197 -22.136 1.00 86.06 422 SER A N 1
ATOM 3297 C CA . SER A 1 422 ? -2.336 -5.465 -22.775 1.00 86.06 422 SER A CA 1
ATOM 3298 C C . SER A 1 422 ? -2.700 -6.539 -21.738 1.00 86.06 422 SER A C 1
ATOM 3300 O O . SER A 1 422 ? -2.270 -6.428 -20.589 1.00 86.06 422 SER A O 1
ATOM 3302 N N . PRO A 1 423 ? -3.441 -7.606 -22.110 1.00 80.75 423 PRO A N 1
ATOM 3303 C CA . PRO A 1 423 ? -3.809 -8.691 -21.186 1.00 80.75 423 PRO A CA 1
ATOM 3304 C C . PRO A 1 423 ? -2.612 -9.434 -20.575 1.00 80.75 423 PRO A C 1
ATOM 3306 O O . PRO A 1 423 ? -2.690 -9.929 -19.454 1.00 80.75 423 PRO A O 1
ATOM 3309 N N . VAL A 1 424 ? -1.489 -9.500 -21.299 1.00 78.69 424 VAL A N 1
ATOM 3310 C CA . VAL A 1 424 ? -0.223 -10.090 -20.824 1.00 78.69 424 VAL A CA 1
ATOM 3311 C C . VAL A 1 424 ? 0.659 -9.074 -20.094 1.00 78.69 424 VAL A C 1
ATOM 3313 O O . VAL A 1 424 ? 1.790 -9.393 -19.751 1.00 78.69 424 VAL A O 1
ATOM 3316 N N . GLY A 1 425 ? 0.160 -7.862 -19.829 1.00 74.75 425 GLY A N 1
ATOM 3317 C CA . GLY A 1 425 ? 0.930 -6.739 -19.294 1.00 74.75 425 GLY A CA 1
ATOM 3318 C C . GLY A 1 425 ? 1.678 -7.020 -17.987 1.00 74.75 425 GLY A C 1
ATOM 3319 O O . GLY A 1 425 ? 2.697 -6.381 -17.750 1.00 74.75 425 GLY A O 1
ATOM 3320 N N . ARG A 1 426 ? 1.249 -8.022 -17.203 1.00 75.50 426 ARG A N 1
ATOM 3321 C CA . ARG A 1 426 ? 1.916 -8.454 -15.960 1.00 75.50 426 ARG A CA 1
ATOM 3322 C C . ARG A 1 426 ? 3.360 -8.921 -16.161 1.00 75.50 426 ARG A C 1
ATOM 3324 O O . ARG A 1 426 ? 4.153 -8.846 -15.232 1.00 75.50 426 ARG A O 1
ATOM 3331 N N . ILE A 1 427 ? 3.745 -9.343 -17.372 1.00 75.88 427 ILE A N 1
ATOM 3332 C CA . ILE A 1 427 ? 5.152 -9.670 -17.679 1.00 75.88 427 ILE A CA 1
ATOM 3333 C C . ILE A 1 427 ? 6.088 -8.462 -17.497 1.00 75.88 427 ILE A C 1
ATOM 3335 O O . ILE A 1 427 ? 7.298 -8.629 -17.377 1.00 75.88 427 ILE A O 1
ATOM 3339 N N . TYR A 1 428 ? 5.539 -7.243 -17.473 1.00 80.50 428 TYR A N 1
ATOM 3340 C CA . TYR A 1 428 ? 6.295 -6.012 -17.275 1.00 80.50 428 TYR A CA 1
ATOM 3341 C C . TYR A 1 428 ? 6.300 -5.521 -15.819 1.00 80.50 428 TYR A C 1
ATOM 3343 O O . TYR A 1 428 ? 6.946 -4.507 -15.559 1.00 80.50 428 TYR A O 1
ATOM 3351 N N . ASP A 1 429 ? 5.653 -6.218 -14.872 1.00 76.25 429 ASP A N 1
ATOM 3352 C CA . ASP A 1 429 ? 5.587 -5.815 -13.455 1.00 76.25 429 ASP A CA 1
ATOM 3353 C C . ASP A 1 429 ? 6.995 -5.591 -12.871 1.00 76.25 429 ASP A C 1
ATOM 3355 O O . ASP A 1 429 ? 7.278 -4.544 -12.283 1.00 76.25 429 ASP A O 1
ATOM 3359 N N . GLN A 1 430 ? 7.910 -6.539 -13.111 1.00 71.00 430 GLN A N 1
ATOM 3360 C CA . GLN A 1 430 ? 9.303 -6.455 -12.660 1.00 71.00 430 GLN A CA 1
ATOM 3361 C C . GLN A 1 430 ? 10.051 -5.291 -13.327 1.00 71.00 430 GLN A C 1
ATOM 3363 O O . GLN A 1 430 ? 10.690 -4.497 -12.645 1.00 71.00 430 GLN A O 1
ATOM 3368 N N . VAL A 1 431 ? 9.909 -5.131 -14.649 1.00 71.81 431 VAL A N 1
ATOM 3369 C CA . VAL A 1 431 ? 10.552 -4.045 -15.412 1.00 71.81 431 VAL A CA 1
ATOM 3370 C C . VAL A 1 431 ? 10.105 -2.673 -14.900 1.00 71.81 431 VAL A C 1
ATOM 3372 O O . VAL A 1 431 ? 10.922 -1.764 -14.754 1.00 71.81 431 VAL A O 1
ATOM 3375 N N . ILE A 1 432 ? 8.806 -2.517 -14.628 1.00 77.69 432 ILE A N 1
ATOM 3376 C CA . ILE A 1 432 ? 8.205 -1.288 -14.102 1.00 77.69 432 ILE A CA 1
ATOM 3377 C C . ILE A 1 432 ? 8.699 -1.020 -12.675 1.00 77.69 432 ILE A C 1
ATOM 3379 O O . ILE A 1 432 ? 9.049 0.122 -12.368 1.00 77.69 432 ILE A O 1
ATOM 3383 N N . GLY A 1 433 ? 8.776 -2.053 -11.829 1.00 70.75 433 GLY A N 1
ATOM 3384 C CA . GLY A 1 433 ? 9.320 -1.968 -10.472 1.00 70.75 433 GLY A CA 1
ATOM 3385 C C . GLY A 1 433 ? 10.787 -1.536 -10.450 1.00 70.75 433 GLY A C 1
ATOM 3386 O O . GLY A 1 433 ? 11.128 -0.548 -9.799 1.00 70.75 433 GLY A O 1
ATOM 3387 N N . ASP A 1 434 ? 11.641 -2.208 -11.221 1.00 67.62 434 ASP A N 1
ATOM 3388 C CA . ASP A 1 434 ? 13.076 -1.915 -11.309 1.00 67.62 434 ASP A CA 1
ATOM 3389 C C . ASP A 1 434 ? 13.335 -0.498 -11.841 1.00 67.62 434 ASP A C 1
ATOM 3391 O O . ASP A 1 434 ? 14.151 0.250 -11.293 1.00 67.62 434 ASP A O 1
ATOM 3395 N N . LEU A 1 435 ? 12.594 -0.086 -12.878 1.00 67.81 435 LEU A N 1
ATOM 3396 C CA . LEU A 1 435 ? 12.638 1.276 -13.410 1.00 67.81 435 LEU A CA 1
ATOM 3397 C C . LEU A 1 435 ? 12.215 2.316 -12.374 1.00 67.81 435 LEU A C 1
ATOM 3399 O O . LEU A 1 435 ? 12.860 3.356 -12.243 1.00 67.81 435 LEU A O 1
ATOM 3403 N N . TYR A 1 436 ? 11.140 2.050 -11.635 1.00 69.19 436 TYR A N 1
ATOM 3404 C CA . TYR A 1 436 ? 10.659 2.949 -10.593 1.00 69.19 436 TYR A CA 1
ATOM 3405 C C . TYR A 1 436 ? 11.678 3.089 -9.454 1.00 69.19 436 TYR A C 1
ATOM 3407 O O . TYR A 1 436 ? 11.990 4.207 -9.034 1.00 69.19 436 TYR A O 1
ATOM 3415 N N . HIS A 1 437 ? 12.268 1.980 -9.001 1.00 63.94 437 HIS A N 1
ATOM 3416 C CA . HIS A 1 437 ? 13.323 1.987 -7.989 1.00 63.94 437 HIS A CA 1
ATOM 3417 C C . HIS A 1 437 ? 14.559 2.770 -8.451 1.00 63.94 437 HIS A C 1
ATOM 3419 O O . HIS A 1 437 ? 15.046 3.633 -7.714 1.00 63.94 437 HIS A O 1
ATOM 3425 N N . ALA A 1 438 ? 15.002 2.569 -9.696 1.00 58.88 438 ALA A N 1
ATOM 3426 C CA . ALA A 1 438 ? 16.117 3.310 -10.286 1.00 58.88 438 ALA A CA 1
ATOM 3427 C C . ALA A 1 438 ? 15.872 4.833 -10.352 1.00 58.88 438 ALA A C 1
ATOM 3429 O O . ALA A 1 438 ? 16.817 5.615 -10.260 1.00 58.88 438 ALA A O 1
ATOM 3430 N N . VAL A 1 439 ? 14.615 5.274 -10.478 1.00 56.19 439 VAL A N 1
ATOM 3431 C CA . VAL A 1 439 ? 14.245 6.702 -10.506 1.00 56.19 439 VAL A CA 1
ATOM 3432 C C . VAL A 1 439 ? 14.037 7.282 -9.103 1.00 56.19 439 VAL A C 1
ATOM 3434 O O . VAL A 1 439 ? 14.458 8.407 -8.830 1.00 56.19 439 VAL A O 1
ATOM 3437 N N . SER A 1 440 ? 13.417 6.522 -8.197 1.00 54.34 440 SER A N 1
ATOM 3438 C CA . SER A 1 440 ? 13.045 6.973 -6.846 1.00 54.34 440 SER A CA 1
ATOM 3439 C C . SER A 1 440 ? 14.244 7.259 -5.931 1.00 54.34 440 SER A C 1
ATOM 3441 O O . SER A 1 440 ? 14.165 8.141 -5.077 1.00 54.34 440 SER A O 1
ATOM 3443 N N . THR A 1 441 ? 15.384 6.598 -6.160 1.00 42.34 441 THR A N 1
ATOM 3444 C CA . THR A 1 441 ? 16.632 6.790 -5.396 1.00 42.34 441 THR A CA 1
ATOM 3445 C C . THR A 1 441 ? 17.270 8.176 -5.567 1.00 42.34 441 THR A C 1
ATOM 3447 O O . THR A 1 441 ? 18.144 8.534 -4.784 1.00 42.34 441 THR A O 1
ATOM 3450 N N . ASN A 1 442 ? 16.808 8.993 -6.525 1.00 35.94 442 ASN A N 1
ATOM 3451 C CA . ASN A 1 442 ? 17.349 10.331 -6.799 1.00 35.94 442 ASN A CA 1
ATOM 3452 C C . ASN A 1 442 ? 16.362 11.493 -6.594 1.00 35.94 442 ASN A C 1
ATOM 3454 O O . ASN A 1 442 ? 16.727 12.648 -6.821 1.00 35.94 442 ASN A O 1
ATOM 3458 N N . THR A 1 443 ? 15.123 11.244 -6.163 1.00 33.31 443 THR A N 1
ATOM 3459 C CA . THR A 1 443 ? 14.141 12.323 -5.962 1.00 33.31 443 THR A CA 1
ATOM 3460 C C . THR A 1 443 ? 13.334 12.131 -4.688 1.00 33.31 443 THR A C 1
ATOM 3462 O O . THR A 1 443 ? 12.333 11.420 -4.651 1.00 33.31 443 THR A O 1
ATOM 3465 N N . SER A 1 444 ? 13.741 12.851 -3.645 1.00 27.25 444 SER A N 1
ATOM 3466 C CA . SER A 1 444 ? 12.994 13.056 -2.408 1.00 27.25 444 SER A CA 1
ATOM 3467 C C . SER A 1 444 ? 11.816 14.011 -2.639 1.00 27.25 444 SER A C 1
ATOM 3469 O O . SER A 1 444 ? 11.868 15.174 -2.244 1.00 27.25 444 SER A O 1
ATOM 3471 N N . THR A 1 445 ? 10.750 13.565 -3.302 1.00 29.09 445 THR A N 1
ATOM 3472 C CA . THR A 1 445 ? 9.507 14.350 -3.364 1.00 29.09 445 THR A CA 1
ATOM 3473 C C . THR A 1 445 ? 8.275 13.459 -3.329 1.00 29.09 445 THR A C 1
ATOM 3475 O O . THR A 1 445 ? 7.887 12.865 -4.331 1.00 29.09 445 THR A O 1
ATOM 3478 N N . ALA A 1 446 ? 7.624 13.431 -2.168 1.00 25.62 446 ALA A N 1
ATOM 3479 C CA . ALA A 1 446 ? 6.252 12.979 -2.014 1.00 25.62 446 ALA A CA 1
ATOM 3480 C C . ALA A 1 446 ? 5.295 13.996 -2.663 1.00 25.62 446 ALA A C 1
ATOM 3482 O O . ALA A 1 446 ? 5.361 15.188 -2.363 1.00 25.62 446 ALA A O 1
ATOM 3483 N N . PHE A 1 447 ? 4.378 13.537 -3.517 1.00 30.38 447 PHE A N 1
ATOM 3484 C CA . PHE A 1 447 ? 3.287 14.365 -4.037 1.00 30.38 447 PHE A CA 1
ATOM 3485 C C . PHE A 1 447 ? 1.971 13.586 -4.066 1.00 30.38 447 PHE A C 1
ATOM 3487 O O . PHE A 1 447 ? 1.874 12.533 -4.693 1.00 30.38 447 PHE A O 1
ATOM 3494 N N . ALA A 1 448 ? 0.939 14.170 -3.452 1.00 32.50 448 ALA A N 1
ATOM 3495 C CA . ALA A 1 448 ? -0.458 13.786 -3.652 1.00 32.50 448 ALA A CA 1
ATOM 3496 C C . ALA A 1 448 ? -0.824 13.834 -5.155 1.00 32.50 448 ALA A C 1
ATOM 3498 O O . ALA A 1 448 ? -0.363 14.751 -5.846 1.00 32.50 448 ALA A O 1
ATOM 3499 N N . PRO A 1 449 ? -1.644 12.916 -5.700 1.00 40.00 449 PRO A N 1
ATOM 3500 C CA . PRO A 1 449 ? -1.975 12.964 -7.112 1.00 40.00 449 PRO A CA 1
ATOM 3501 C C . PRO A 1 449 ? -3.165 13.895 -7.362 1.00 40.00 449 PRO A C 1
ATOM 3503 O O . PRO A 1 449 ? -4.222 13.769 -6.752 1.00 40.00 449 PRO A O 1
ATOM 3506 N N . ALA A 1 450 ? -2.995 14.802 -8.323 1.00 50.84 450 ALA A N 1
ATOM 3507 C CA . ALA A 1 450 ? -4.111 15.304 -9.121 1.00 50.84 450 ALA A CA 1
ATOM 3508 C C . ALA A 1 450 ? -4.610 14.239 -10.129 1.00 50.84 450 ALA A C 1
ATOM 3510 O O . ALA A 1 450 ? -5.683 14.424 -10.685 1.00 50.84 450 ALA A O 1
ATOM 3511 N N . ALA A 1 451 ? -3.829 13.164 -10.354 1.00 54.03 451 ALA A N 1
ATOM 3512 C CA . ALA A 1 451 ? -4.159 11.949 -11.112 1.00 54.03 451 ALA A CA 1
ATOM 3513 C C . ALA A 1 451 ? -3.020 10.901 -10.987 1.00 54.03 451 ALA A C 1
ATOM 3515 O O . ALA A 1 451 ? -1.887 11.317 -10.731 1.00 54.03 451 ALA A O 1
ATOM 3516 N N . TYR A 1 452 ? -3.264 9.597 -11.166 1.00 67.69 452 TYR A N 1
ATOM 3517 C CA . TYR A 1 452 ? -2.300 8.504 -10.889 1.00 67.69 452 TYR A CA 1
ATOM 3518 C C . TYR A 1 452 ? -1.141 8.350 -11.909 1.00 67.69 452 TYR A C 1
ATOM 3520 O O . TYR A 1 452 ? -1.234 8.809 -13.049 1.00 67.69 452 TYR A O 1
ATOM 3528 N N . LEU A 1 453 ? -0.004 7.766 -11.505 1.00 72.62 453 LEU A N 1
ATOM 3529 C CA . LEU A 1 453 ? 1.103 7.411 -12.414 1.00 72.62 453 LEU A CA 1
ATOM 3530 C C . LEU A 1 453 ? 0.860 6.053 -13.084 1.00 72.62 453 LEU A C 1
ATOM 3532 O O . LEU A 1 453 ? -0.038 5.306 -12.702 1.00 72.62 453 LEU A O 1
ATOM 3536 N N . LEU A 1 454 ? 1.699 5.721 -14.068 1.00 75.44 454 LEU A N 1
ATOM 3537 C CA . LEU A 1 454 ? 1.693 4.407 -14.703 1.00 75.44 454 LEU A CA 1
ATOM 3538 C C . LEU A 1 454 ? 1.838 3.268 -13.692 1.00 75.44 454 LEU A C 1
ATOM 3540 O O . LEU A 1 454 ? 1.081 2.312 -13.766 1.00 75.44 454 LEU A O 1
ATOM 3544 N N . THR A 1 455 ? 2.754 3.393 -12.728 1.00 74.06 455 THR A N 1
ATOM 3545 C CA . THR A 1 455 ? 2.965 2.399 -11.661 1.00 74.06 455 THR A CA 1
ATOM 3546 C C . THR A 1 455 ? 1.706 2.137 -10.848 1.00 74.06 455 THR A C 1
ATOM 3548 O O . THR A 1 455 ? 1.435 1.002 -10.476 1.00 74.06 455 THR A O 1
ATOM 3551 N N . ASP A 1 456 ? 0.921 3.185 -10.609 1.00 75.94 456 ASP A N 1
ATOM 3552 C CA . ASP A 1 456 ? -0.287 3.111 -9.796 1.00 75.94 456 ASP A CA 1
ATOM 3553 C C . ASP A 1 456 ? -1.443 2.473 -10.593 1.00 75.94 456 ASP A C 1
ATOM 3555 O O . ASP A 1 456 ? -2.226 1.699 -10.051 1.00 75.94 456 ASP A O 1
ATOM 3559 N N . LEU A 1 457 ? -1.548 2.775 -11.896 1.00 81.50 457 LEU A N 1
ATOM 3560 C CA . LEU A 1 457 ? -2.632 2.286 -12.758 1.00 81.50 457 LEU A CA 1
ATOM 3561 C C . LEU A 1 457 ? -2.319 0.969 -13.477 1.00 81.50 457 LEU A C 1
ATOM 3563 O O . LEU A 1 457 ? -3.251 0.351 -13.988 1.00 81.50 457 LEU A O 1
ATOM 3567 N N . HIS A 1 458 ? -1.060 0.518 -13.523 1.00 85.81 458 HIS A N 1
ATOM 3568 C CA . HIS A 1 458 ? -0.632 -0.637 -14.322 1.00 85.81 458 HIS A CA 1
ATOM 3569 C C . HIS A 1 458 ? -1.451 -1.904 -14.033 1.00 85.81 458 HIS A C 1
ATOM 3571 O O . HIS A 1 458 ? -1.954 -2.544 -14.962 1.00 85.81 458 HIS A O 1
ATOM 3577 N N . GLY A 1 459 ? -1.637 -2.235 -12.752 1.00 82.19 459 GLY A N 1
ATOM 3578 C CA . GLY A 1 459 ? -2.417 -3.404 -12.342 1.00 82.19 459 GLY A CA 1
ATOM 3579 C C . GLY A 1 459 ? -3.886 -3.312 -12.764 1.00 82.19 459 GLY A C 1
ATOM 3580 O O . GLY A 1 459 ? -4.462 -4.301 -13.226 1.00 82.19 459 GLY A O 1
ATOM 3581 N N . LEU A 1 460 ? -4.475 -2.114 -12.679 1.00 85.31 460 LEU A N 1
ATOM 3582 C CA . LEU A 1 460 ? -5.854 -1.857 -13.091 1.00 85.31 460 LEU A CA 1
ATOM 3583 C C . LEU A 1 460 ? -6.022 -1.992 -14.606 1.00 85.31 460 LEU A C 1
ATOM 3585 O O . LEU A 1 460 ? -6.863 -2.762 -15.058 1.00 85.31 460 LEU A O 1
ATOM 3589 N N . VAL A 1 461 ? -5.214 -1.280 -15.396 1.00 86.69 461 VAL A N 1
ATOM 3590 C CA . VAL A 1 461 ? -5.358 -1.255 -16.863 1.00 86.69 461 VAL A CA 1
ATOM 3591 C C . VAL A 1 461 ? -5.103 -2.630 -17.474 1.00 86.69 461 VAL A C 1
ATOM 3593 O O . VAL A 1 461 ? -5.822 -3.041 -18.376 1.00 86.69 461 VAL A O 1
ATOM 3596 N N . THR A 1 462 ? -4.148 -3.387 -16.930 1.00 83.94 462 THR A N 1
ATOM 3597 C CA . THR A 1 462 ? -3.872 -4.768 -17.354 1.00 83.94 462 THR A CA 1
ATOM 3598 C C . THR A 1 462 ? -5.055 -5.689 -17.050 1.00 83.94 462 THR A C 1
ATOM 3600 O O . THR A 1 462 ? -5.423 -6.519 -17.878 1.00 83.94 462 THR A O 1
ATOM 3603 N N . SER A 1 463 ? -5.688 -5.522 -15.884 1.00 82.12 463 SER A N 1
ATOM 3604 C CA . SER A 1 463 ? -6.854 -6.325 -15.489 1.00 82.12 463 SER A CA 1
ATOM 3605 C C . SER A 1 463 ? -8.096 -5.986 -16.321 1.00 82.12 463 SER A C 1
ATOM 3607 O O . SER A 1 463 ? -8.809 -6.893 -16.741 1.00 82.12 463 SER A O 1
ATOM 3609 N N . LEU A 1 464 ? -8.316 -4.704 -16.631 1.00 85.06 464 LEU A N 1
ATOM 3610 C CA . LEU A 1 464 ? -9.394 -4.267 -17.525 1.00 85.06 464 LEU A CA 1
ATOM 3611 C C . LEU A 1 464 ? -9.211 -4.824 -18.942 1.00 85.06 464 LEU A C 1
ATOM 3613 O O . LEU A 1 464 ? -10.163 -5.326 -19.539 1.00 85.06 464 LEU A O 1
ATOM 3617 N N . GLU A 1 465 ? -7.985 -4.802 -19.471 1.00 84.88 465 GLU A N 1
ATOM 3618 C CA . GLU A 1 465 ? -7.698 -5.385 -20.784 1.00 84.88 465 GLU A CA 1
ATOM 3619 C C . GLU A 1 465 ? -7.872 -6.908 -20.797 1.00 84.88 465 GLU A C 1
ATOM 3621 O O . GLU A 1 465 ? -8.426 -7.446 -21.756 1.00 84.88 465 GLU A O 1
ATOM 3626 N N . ALA A 1 466 ? -7.483 -7.605 -19.726 1.00 81.12 466 ALA A N 1
ATOM 3627 C CA . ALA A 1 466 ? -7.724 -9.040 -19.585 1.00 81.12 466 ALA A CA 1
ATOM 3628 C C . ALA A 1 466 ? -9.221 -9.390 -19.514 1.00 81.12 466 ALA A C 1
ATOM 3630 O O . ALA A 1 466 ? -9.638 -10.385 -20.104 1.00 81.12 466 ALA A O 1
ATOM 3631 N N . HIS A 1 467 ? -10.036 -8.561 -18.855 1.00 81.75 467 HIS A N 1
ATOM 3632 C CA . HIS A 1 467 ? -11.494 -8.715 -18.839 1.00 81.75 467 HIS A CA 1
ATOM 3633 C C . HIS A 1 467 ? -12.094 -8.490 -20.240 1.00 81.75 467 HIS A C 1
ATOM 3635 O O . HIS A 1 467 ? -12.901 -9.280 -20.724 1.00 81.75 467 HIS A O 1
ATOM 3641 N N . HIS A 1 468 ? -11.647 -7.454 -20.951 1.00 81.31 468 HIS A N 1
ATOM 3642 C CA . HIS A 1 468 ? -12.110 -7.179 -22.310 1.00 81.31 468 HIS A CA 1
ATOM 3643 C C . HIS A 1 468 ? -11.657 -8.210 -23.353 1.00 81.31 468 HIS A C 1
ATOM 3645 O O . HIS A 1 468 ? -12.326 -8.375 -24.379 1.00 81.31 468 HIS A O 1
ATOM 3651 N N . ARG A 1 469 ? -10.494 -8.832 -23.146 1.00 75.31 469 ARG A N 1
ATOM 3652 C CA . ARG A 1 469 ? -9.870 -9.805 -24.050 1.00 75.31 469 ARG A CA 1
ATOM 3653 C C . ARG A 1 469 ? -9.250 -10.944 -23.237 1.00 75.31 469 ARG A C 1
ATOM 3655 O O . ARG A 1 469 ? -8.035 -10.949 -23.020 1.00 75.31 469 ARG A O 1
ATOM 3662 N N . PRO A 1 470 ? -10.064 -11.925 -22.819 1.00 66.06 470 PRO A N 1
ATOM 3663 C CA . PRO A 1 470 ? -9.560 -13.097 -22.122 1.00 66.06 470 PRO A CA 1
ATOM 3664 C C . PRO A 1 470 ? -8.575 -13.851 -23.018 1.00 66.06 470 PRO A C 1
ATOM 3666 O O . PRO A 1 470 ? -8.847 -14.077 -24.200 1.00 66.06 470 PRO A O 1
ATOM 3669 N N . LEU A 1 471 ? -7.430 -14.248 -22.464 1.00 61.62 471 LEU A N 1
ATOM 3670 C CA . LEU A 1 471 ? -6.472 -15.082 -23.187 1.00 61.62 471 LEU A CA 1
ATOM 3671 C C . LEU A 1 471 ? -7.097 -16.461 -23.482 1.00 61.62 471 LEU A C 1
ATOM 3673 O O . LEU A 1 471 ? -7.797 -17.003 -22.622 1.00 61.62 471 LEU A O 1
ATOM 3677 N N . PRO A 1 472 ? -6.853 -17.059 -24.664 1.00 51.84 472 PRO A N 1
ATOM 3678 C CA . PRO A 1 472 ? -7.327 -18.406 -24.957 1.00 51.84 472 PRO A CA 1
ATOM 3679 C C . PRO A 1 472 ? -6.766 -19.424 -23.945 1.00 51.84 472 PRO A C 1
ATOM 3681 O O . PRO A 1 472 ? -5.590 -19.324 -23.574 1.00 51.84 472 PRO A O 1
ATOM 3684 N N . PRO A 1 473 ? -7.551 -20.435 -23.527 1.00 33.88 473 PRO A N 1
ATOM 3685 C CA . PRO A 1 473 ? -7.053 -21.482 -22.644 1.00 33.88 473 PRO A CA 1
ATOM 3686 C C . PRO A 1 473 ? -5.899 -22.239 -23.318 1.00 33.88 473 PRO A C 1
ATOM 3688 O O . PRO A 1 473 ? -6.049 -22.743 -24.429 1.00 33.88 473 PRO A O 1
ATOM 3691 N N . GLY A 1 474 ? -4.744 -22.306 -22.646 1.00 40.22 474 GLY A N 1
ATOM 3692 C CA . GLY A 1 474 ? -3.543 -22.998 -23.135 1.00 40.22 474 GLY A CA 1
ATOM 3693 C C . GLY A 1 474 ? -2.465 -22.108 -23.769 1.00 40.22 474 GLY A C 1
ATOM 3694 O O . GLY A 1 474 ? -1.424 -22.626 -24.163 1.00 40.22 474 GLY A O 1
ATOM 3695 N N . VAL A 1 475 ? -2.655 -20.784 -23.840 1.00 37.31 475 VAL A N 1
ATOM 3696 C CA . VAL A 1 475 ? -1.569 -19.850 -24.187 1.00 37.31 475 VAL A CA 1
ATOM 3697 C C . VAL A 1 475 ? -0.822 -19.474 -22.908 1.00 37.31 475 VAL A C 1
ATOM 3699 O O . VAL A 1 475 ? -1.217 -18.550 -22.201 1.00 37.31 475 VAL A O 1
ATOM 3702 N N . SER A 1 476 ? 0.258 -20.196 -22.604 1.00 30.03 476 SER A N 1
ATOM 3703 C CA . SER A 1 476 ? 1.250 -19.713 -21.637 1.00 30.03 476 SER A CA 1
ATOM 3704 C C . SER A 1 476 ? 1.841 -18.392 -22.159 1.00 30.03 476 SER A C 1
ATOM 3706 O O . SER A 1 476 ? 2.070 -18.286 -23.373 1.00 30.03 476 SER A O 1
ATOM 3708 N N . PRO A 1 477 ? 2.092 -17.374 -21.313 1.00 32.50 477 PRO A N 1
ATOM 3709 C CA . PRO A 1 477 ? 2.916 -16.238 -21.706 1.00 32.50 477 PRO A CA 1
ATOM 3710 C C . PRO A 1 477 ? 4.258 -16.805 -22.172 1.00 32.50 477 PRO A C 1
ATOM 3712 O O . PRO A 1 477 ? 4.983 -17.412 -21.398 1.00 32.50 477 PRO A O 1
ATOM 3715 N N . MET A 1 478 ? 4.545 -16.696 -23.466 1.00 29.75 478 MET A N 1
ATOM 3716 C CA . MET A 1 478 ? 5.704 -17.322 -24.111 1.00 29.75 478 MET A CA 1
ATOM 3717 C C . MET A 1 478 ? 6.990 -16.505 -23.868 1.00 29.75 478 MET A C 1
ATOM 3719 O O . MET A 1 478 ? 7.732 -16.220 -24.799 1.00 29.75 478 MET A O 1
ATOM 3723 N N . LEU A 1 479 ? 7.165 -16.055 -22.628 1.00 33.56 479 LEU A N 1
ATOM 3724 C CA . LEU A 1 479 ? 8.321 -15.362 -22.073 1.00 33.56 479 LEU A CA 1
ATOM 3725 C C . LEU A 1 479 ? 8.375 -15.800 -20.605 1.00 33.56 479 LEU A C 1
ATOM 3727 O O . LEU A 1 479 ? 7.848 -15.120 -19.723 1.00 33.56 479 LEU A O 1
ATOM 3731 N N . ASP A 1 480 ? 8.941 -16.985 -20.368 1.00 27.48 480 ASP A N 1
ATOM 3732 C CA . ASP A 1 480 ? 9.461 -17.307 -19.044 1.00 27.48 480 ASP A CA 1
ATOM 3733 C C . ASP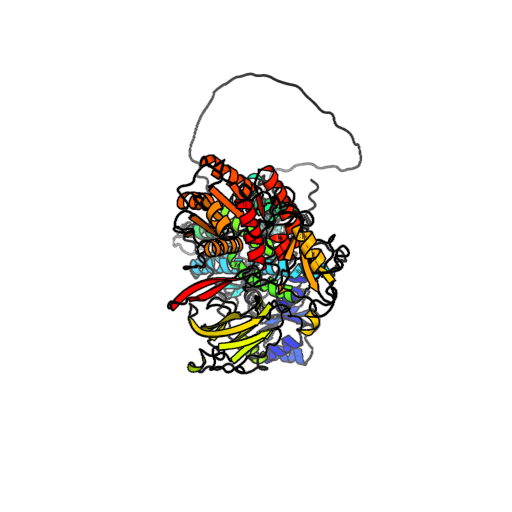 A 1 480 ? 10.571 -16.295 -18.734 1.00 27.48 480 ASP A C 1
ATOM 3735 O O . ASP A 1 480 ? 11.352 -15.909 -19.609 1.00 27.48 480 ASP A O 1
ATOM 3739 N N . SER A 1 481 ? 10.665 -15.873 -17.473 1.00 33.41 481 SER A N 1
ATOM 3740 C CA . SER A 1 481 ? 11.718 -14.981 -16.965 1.00 33.41 481 SER A CA 1
ATOM 3741 C C . SER A 1 481 ? 13.147 -15.485 -17.239 1.00 33.41 481 SER A C 1
ATOM 3743 O O . SER A 1 481 ? 14.096 -14.727 -17.069 1.00 33.41 481 SER A O 1
ATOM 3745 N N . HIS A 1 482 ? 13.297 -16.733 -17.692 1.00 32.53 482 HIS A N 1
ATOM 3746 C CA . HIS A 1 482 ? 14.559 -17.370 -18.058 1.00 32.53 482 HIS A CA 1
ATOM 3747 C C . HIS A 1 482 ? 15.140 -16.956 -19.421 1.00 32.53 482 HIS A C 1
ATOM 3749 O O . HIS A 1 482 ? 16.350 -17.068 -19.612 1.00 32.53 482 HIS A O 1
ATOM 3755 N N . ASP A 1 483 ? 14.354 -16.424 -20.364 1.00 31.33 483 ASP A N 1
ATOM 3756 C CA . ASP A 1 483 ? 14.879 -16.123 -21.712 1.00 31.33 483 ASP A CA 1
ATOM 3757 C C . ASP A 1 483 ? 15.636 -14.779 -21.806 1.00 31.33 483 ASP A C 1
ATOM 3759 O O . ASP A 1 483 ? 16.225 -14.453 -22.840 1.00 31.33 483 ASP A O 1
ATOM 3763 N N . LEU A 1 484 ? 15.686 -14.008 -20.711 1.00 33.75 484 LEU A N 1
ATOM 3764 C CA . LEU A 1 484 ? 16.518 -12.802 -20.576 1.00 33.75 484 LEU A CA 1
ATOM 3765 C C . LEU A 1 484 ? 17.929 -13.085 -20.024 1.00 33.75 484 LEU A C 1
ATOM 3767 O O . LEU A 1 484 ? 18.759 -12.176 -20.009 1.00 33.75 484 LEU A O 1
ATOM 3771 N N . GLU A 1 485 ? 18.225 -14.320 -19.604 1.00 31.17 485 GLU A N 1
ATOM 3772 C CA . GLU A 1 485 ? 19.486 -14.673 -18.927 1.00 31.17 485 GLU A CA 1
ATOM 3773 C C . GLU A 1 485 ? 20.618 -15.095 -19.885 1.00 31.17 485 GLU A C 1
ATOM 3775 O O . GLU A 1 485 ? 21.779 -15.192 -19.488 1.00 31.17 485 GLU A O 1
ATOM 3780 N N . GLN A 1 486 ? 20.355 -15.289 -21.181 1.00 33.38 486 GLN A N 1
ATOM 3781 C CA . GLN A 1 486 ? 21.379 -15.776 -22.116 1.00 33.38 486 GLN A CA 1
ATOM 3782 C C . GLN A 1 486 ? 22.106 -14.661 -22.880 1.00 33.38 486 GLN A C 1
ATOM 3784 O O . GLN A 1 486 ? 21.967 -14.503 -24.094 1.00 33.38 486 GLN A O 1
ATOM 3789 N N . ASN A 1 487 ? 22.930 -13.900 -22.157 1.00 31.56 487 ASN A N 1
ATOM 3790 C CA . ASN A 1 487 ? 24.288 -13.511 -22.581 1.00 31.56 487 ASN A CA 1
ATOM 3791 C C . ASN A 1 487 ? 24.989 -12.707 -21.470 1.00 31.56 487 ASN A C 1
ATOM 3793 O O . ASN A 1 487 ? 25.420 -11.563 -21.647 1.00 31.56 487 ASN A O 1
ATOM 3797 N N . GLU A 1 488 ? 25.112 -13.319 -20.296 1.00 35.88 488 GLU A N 1
ATOM 3798 C CA . GLU A 1 488 ? 25.942 -12.831 -19.199 1.00 35.88 488 GLU A CA 1
ATOM 3799 C C . GLU A 1 488 ? 27.288 -13.571 -19.178 1.00 35.88 488 GLU A C 1
ATOM 3801 O O . GLU A 1 488 ? 27.380 -14.638 -18.592 1.00 35.88 488 GLU A O 1
ATOM 3806 N N . ASP A 1 489 ? 28.359 -13.058 -19.804 1.00 40.94 489 ASP A N 1
ATOM 3807 C CA . ASP A 1 489 ? 29.692 -13.661 -19.536 1.00 40.94 489 ASP A CA 1
ATOM 3808 C C . ASP A 1 489 ? 30.923 -12.738 -19.627 1.00 40.94 489 ASP A C 1
ATOM 3810 O O . ASP A 1 489 ? 32.066 -13.188 -19.563 1.00 40.94 489 ASP A O 1
ATOM 3814 N N . ILE A 1 490 ? 30.779 -11.413 -19.734 1.00 34.47 490 ILE A N 1
ATOM 3815 C CA . ILE A 1 490 ? 31.988 -10.551 -19.750 1.00 34.47 490 ILE A CA 1
ATOM 3816 C C . ILE A 1 490 ? 31.909 -9.387 -18.761 1.00 34.47 490 ILE A C 1
ATOM 3818 O O . ILE A 1 490 ? 32.918 -9.013 -18.168 1.00 34.47 490 ILE A O 1
ATOM 3822 N N . HIS A 1 491 ? 30.718 -8.858 -18.482 1.00 34.00 491 HIS A N 1
ATOM 3823 C CA . HIS A 1 491 ? 30.575 -7.704 -17.589 1.00 34.00 491 HIS A CA 1
ATOM 3824 C C . HIS A 1 491 ? 30.220 -8.068 -16.136 1.00 34.00 491 HIS A C 1
ATOM 3826 O O . HIS A 1 491 ? 30.532 -7.294 -15.238 1.00 34.00 491 HIS A O 1
ATOM 3832 N N . GLU A 1 492 ? 29.684 -9.264 -15.870 1.00 37.62 492 GLU A N 1
ATOM 3833 C CA . GLU A 1 492 ? 29.560 -9.794 -14.499 1.00 37.62 492 GLU A CA 1
ATOM 3834 C C . GLU A 1 492 ? 30.953 -10.010 -13.866 1.00 37.62 492 GLU A C 1
ATOM 3836 O O . GLU A 1 492 ? 31.184 -9.678 -12.705 1.00 37.62 492 GLU A O 1
ATOM 3841 N N . LYS A 1 493 ? 31.944 -10.425 -14.675 1.00 33.47 493 LYS A N 1
ATOM 3842 C CA . LYS A 1 493 ? 33.369 -10.462 -14.289 1.00 33.47 493 LYS A CA 1
ATOM 3843 C C . LYS A 1 493 ? 33.934 -9.077 -13.947 1.00 33.47 493 LYS A C 1
ATOM 3845 O O . LYS A 1 493 ? 34.850 -8.984 -13.132 1.00 33.47 493 LYS A O 1
ATOM 3850 N N . TRP A 1 494 ? 33.395 -8.013 -14.546 1.00 31.50 494 TRP A N 1
ATOM 3851 C CA . TRP A 1 494 ? 33.853 -6.634 -14.345 1.00 31.50 494 TRP A CA 1
ATOM 3852 C C . TRP A 1 494 ? 33.172 -5.960 -13.143 1.00 31.50 494 TRP A C 1
ATOM 3854 O O . TRP A 1 494 ? 33.840 -5.267 -12.382 1.00 31.50 494 TRP A O 1
ATOM 3864 N N . LEU A 1 495 ? 31.884 -6.237 -12.896 1.00 32.41 495 LEU A N 1
ATOM 3865 C CA . LEU A 1 495 ? 31.171 -5.799 -11.686 1.00 32.41 495 LEU A CA 1
ATOM 3866 C C . LEU A 1 495 ? 31.713 -6.490 -10.426 1.00 32.41 495 LEU A C 1
ATOM 3868 O O . LEU A 1 495 ? 31.983 -5.804 -9.443 1.00 32.41 495 LEU A O 1
ATOM 3872 N N . ARG A 1 496 ? 32.061 -7.787 -10.497 1.00 36.28 496 ARG A N 1
ATOM 3873 C CA . ARG A 1 496 ? 32.827 -8.474 -9.433 1.00 36.28 496 ARG A CA 1
ATOM 3874 C C . ARG A 1 496 ? 34.223 -7.873 -9.200 1.00 36.28 496 ARG A C 1
ATOM 3876 O O . ARG A 1 496 ? 34.788 -8.041 -8.125 1.00 36.28 496 ARG A O 1
ATOM 3883 N N . HIS A 1 497 ? 34.785 -7.164 -10.184 1.00 32.94 497 HIS A N 1
ATOM 3884 C CA . HIS A 1 497 ? 36.050 -6.428 -10.050 1.00 32.94 497 HIS A CA 1
ATOM 3885 C C . HIS A 1 497 ? 35.878 -5.003 -9.500 1.00 32.94 497 HIS A C 1
ATOM 3887 O O . HIS A 1 497 ? 36.852 -4.431 -9.027 1.00 32.94 497 HIS A O 1
ATOM 3893 N N . GLN A 1 498 ? 34.672 -4.422 -9.523 1.00 31.27 498 GLN A N 1
ATOM 3894 C CA . GLN A 1 498 ? 34.385 -3.125 -8.888 1.00 31.27 498 GLN A CA 1
ATOM 3895 C C . GLN A 1 498 ? 33.797 -3.265 -7.477 1.00 31.27 498 GLN A C 1
ATOM 3897 O O . GLN A 1 498 ? 34.000 -2.380 -6.650 1.00 31.27 498 GLN A O 1
ATOM 3902 N N . GLU A 1 499 ? 33.190 -4.412 -7.163 1.00 37.38 499 GLU A N 1
ATOM 3903 C CA . GLU A 1 499 ? 32.921 -4.873 -5.792 1.00 37.38 499 GLU A CA 1
ATOM 3904 C C . GLU A 1 499 ? 34.175 -5.408 -5.078 1.00 37.38 499 GLU A C 1
ATOM 3906 O O . GLU A 1 499 ? 34.129 -5.740 -3.896 1.00 37.38 499 GLU A O 1
ATOM 3911 N N . SER A 1 500 ? 35.340 -5.413 -5.745 1.00 35.94 500 SER A N 1
ATOM 3912 C CA . SER A 1 500 ? 36.624 -5.828 -5.159 1.00 35.94 500 SER A CA 1
ATOM 3913 C C . SER A 1 500 ? 37.183 -4.848 -4.118 1.00 35.94 500 SER A C 1
ATOM 3915 O O . SER A 1 500 ? 38.354 -4.929 -3.743 1.00 35.94 500 SER A O 1
ATOM 3917 N N . THR A 1 501 ? 36.361 -3.919 -3.638 1.00 41.75 501 THR A N 1
ATOM 3918 C CA . THR A 1 501 ? 36.591 -3.204 -2.386 1.00 41.75 501 THR A CA 1
ATOM 3919 C C . THR A 1 501 ? 35.588 -3.630 -1.312 1.00 41.75 501 THR A C 1
ATOM 3921 O O . THR A 1 501 ? 35.135 -2.800 -0.531 1.00 41.75 501 THR A O 1
ATOM 3924 N N . LYS A 1 502 ? 35.255 -4.929 -1.223 1.00 38.56 502 LYS A N 1
ATOM 3925 C CA . LYS A 1 502 ? 34.767 -5.557 0.017 1.00 38.56 502 LYS A CA 1
ATOM 3926 C C . LYS A 1 502 ? 34.936 -7.084 0.023 1.00 38.56 502 LYS A C 1
ATOM 3928 O O . LYS A 1 502 ? 34.793 -7.753 -0.988 1.00 38.56 502 LYS A O 1
ATOM 3933 N N . ASP A 1 503 ? 35.296 -7.572 1.203 1.00 47.91 503 ASP A N 1
ATOM 3934 C CA . ASP A 1 503 ? 35.398 -8.945 1.719 1.00 47.91 503 ASP A CA 1
ATOM 3935 C C . ASP A 1 503 ? 34.847 -10.108 0.858 1.00 47.91 503 ASP A C 1
ATOM 3937 O O . ASP A 1 503 ? 33.683 -10.135 0.471 1.00 47.91 503 ASP A O 1
ATOM 3941 N N . ARG A 1 504 ? 35.682 -11.137 0.641 1.00 55.81 504 ARG A N 1
ATOM 3942 C CA . ARG A 1 504 ? 35.372 -12.365 -0.126 1.00 55.81 504 ARG A CA 1
ATOM 3943 C C . ARG A 1 504 ? 34.267 -13.206 0.546 1.00 55.81 504 ARG A C 1
ATOM 3945 O O . ARG A 1 504 ? 34.443 -13.606 1.696 1.00 55.81 504 ARG A O 1
ATOM 3952 N N . CYS A 1 505 ? 33.210 -13.572 -0.191 1.00 70.69 505 CYS A N 1
ATOM 3953 C CA . CYS A 1 505 ? 32.346 -14.714 0.161 1.00 70.69 505 CYS A CA 1
ATOM 3954 C C . CYS A 1 505 ? 33.099 -16.044 -0.048 1.00 70.69 505 CYS A C 1
ATOM 3956 O O . CYS A 1 505 ? 34.022 -16.128 -0.866 1.00 70.69 505 CYS A O 1
ATOM 3958 N N . MET A 1 506 ? 32.739 -17.082 0.709 1.00 68.75 506 MET A N 1
ATOM 3959 C CA . MET A 1 506 ? 33.375 -18.402 0.647 1.00 68.75 506 MET A CA 1
ATOM 3960 C C . MET A 1 506 ? 32.660 -19.329 -0.345 1.00 68.75 506 MET A C 1
ATOM 3962 O O . MET A 1 506 ? 31.447 -19.263 -0.507 1.00 68.75 506 MET A O 1
ATOM 3966 N N . GLN A 1 507 ? 33.413 -20.203 -1.016 1.00 76.94 507 GLN A N 1
ATOM 3967 C CA . GLN A 1 507 ? 32.855 -21.216 -1.928 1.00 76.94 507 GLN A CA 1
ATOM 3968 C C . GLN A 1 507 ? 32.784 -22.619 -1.310 1.00 76.94 507 GLN A C 1
ATOM 3970 O O . GLN A 1 507 ? 32.278 -23.535 -1.946 1.00 76.94 507 GLN A O 1
ATOM 3975 N N . ASP A 1 508 ? 33.293 -22.803 -0.091 1.00 65.56 508 ASP A N 1
ATOM 3976 C CA . ASP A 1 508 ? 33.255 -24.093 0.597 1.00 65.56 508 ASP A CA 1
ATOM 3977 C C . ASP A 1 508 ? 31.798 -24.459 0.948 1.00 65.56 508 ASP A C 1
ATOM 3979 O O . ASP A 1 508 ? 31.169 -23.729 1.718 1.00 65.56 508 ASP A O 1
ATOM 3983 N N . PRO A 1 509 ? 31.242 -25.574 0.436 1.00 72.31 509 PRO A N 1
ATOM 3984 C CA . PRO A 1 509 ? 29.870 -25.989 0.731 1.00 72.31 509 PRO A CA 1
ATOM 3985 C C . PRO A 1 509 ? 29.562 -26.100 2.231 1.00 72.31 509 PRO A C 1
ATOM 3987 O O . PRO A 1 509 ? 28.423 -25.891 2.643 1.00 72.31 509 PRO A O 1
ATOM 3990 N N . THR A 1 510 ? 30.566 -26.368 3.074 1.00 64.62 510 THR A N 1
ATOM 3991 C CA . THR A 1 510 ? 30.389 -26.436 4.534 1.00 64.62 510 THR A CA 1
ATOM 3992 C C . THR A 1 510 ? 30.039 -25.085 5.163 1.00 64.62 510 THR A C 1
ATOM 3994 O O . THR A 1 510 ? 29.516 -25.046 6.277 1.00 64.62 510 THR A O 1
ATOM 3997 N N . THR A 1 511 ? 30.272 -23.974 4.454 1.00 74.06 511 THR A N 1
ATOM 3998 C CA . THR A 1 511 ? 29.977 -22.617 4.928 1.00 74.06 511 THR A CA 1
ATOM 3999 C C . THR A 1 511 ? 28.596 -22.116 4.509 1.00 74.06 511 THR A C 1
ATOM 4001 O O . THR A 1 511 ? 28.195 -21.033 4.937 1.00 74.06 511 THR A O 1
ATOM 4004 N N . ALA A 1 512 ? 27.869 -22.887 3.690 1.00 76.88 512 ALA A N 1
ATOM 4005 C CA . ALA A 1 512 ? 26.536 -22.558 3.185 1.00 76.88 512 ALA A CA 1
ATOM 4006 C C . ALA A 1 512 ? 25.496 -22.176 4.259 1.00 76.88 512 ALA A C 1
ATOM 4008 O O . ALA A 1 512 ? 24.761 -21.219 4.030 1.00 76.88 512 ALA A O 1
ATOM 4009 N N . PRO A 1 513 ? 25.431 -22.821 5.444 1.00 78.12 513 PRO A N 1
ATOM 4010 C CA . PRO A 1 513 ? 24.405 -22.499 6.438 1.00 78.12 513 PRO A CA 1
ATOM 4011 C C . PRO A 1 513 ? 24.717 -21.261 7.294 1.00 78.12 513 PRO A C 1
ATOM 4013 O O . PRO A 1 513 ? 23.949 -20.954 8.207 1.00 78.12 513 PRO A O 1
ATOM 4016 N N . TYR A 1 514 ? 25.838 -20.566 7.074 1.00 77.31 514 TYR A N 1
ATOM 4017 C CA . TYR A 1 514 ? 26.301 -19.532 7.999 1.00 77.31 514 TYR A CA 1
ATOM 4018 C C . TYR A 1 514 ? 26.169 -18.106 7.459 1.00 77.31 514 TYR A C 1
ATOM 4020 O O . TYR A 1 514 ? 26.338 -17.844 6.269 1.00 77.31 514 TYR A O 1
ATOM 4028 N N . LEU A 1 515 ? 25.927 -17.159 8.368 1.00 83.88 515 LEU A N 1
ATOM 4029 C CA . LEU A 1 515 ? 26.022 -15.725 8.097 1.00 83.88 515 LEU A CA 1
ATOM 4030 C C . LEU A 1 515 ? 27.457 -15.222 8.294 1.00 83.88 515 LEU A C 1
ATOM 4032 O O . LEU A 1 515 ? 28.153 -15.622 9.225 1.00 83.88 515 LEU A O 1
ATOM 4036 N N . GLN A 1 516 ? 27.877 -14.287 7.447 1.00 82.94 516 GLN A N 1
ATOM 4037 C CA . GLN A 1 516 ? 29.101 -13.504 7.600 1.00 82.94 516 GLN A CA 1
ATOM 4038 C C . GLN A 1 516 ? 28.922 -12.360 8.601 1.00 82.94 516 GLN A C 1
ATOM 4040 O O . GLN A 1 516 ? 29.840 -12.063 9.362 1.00 82.94 516 GLN A O 1
ATOM 4045 N N . ARG A 1 517 ? 27.760 -11.695 8.581 1.00 84.44 517 ARG A N 1
ATOM 4046 C CA . ARG A 1 517 ? 27.390 -10.629 9.523 1.00 84.44 517 ARG A CA 1
ATOM 4047 C C . ARG A 1 517 ? 25.886 -10.384 9.534 1.00 84.44 517 ARG A C 1
ATOM 4049 O O . ARG A 1 517 ? 25.191 -10.692 8.566 1.00 84.44 517 ARG A O 1
ATOM 4056 N N . ILE A 1 518 ? 25.423 -9.756 10.607 1.00 87.44 518 ILE A N 1
ATOM 4057 C CA . ILE A 1 518 ? 24.076 -9.197 10.750 1.00 87.44 518 ILE A CA 1
ATOM 4058 C C . ILE A 1 518 ? 24.207 -7.673 10.725 1.00 87.44 518 ILE A C 1
ATOM 4060 O O . ILE A 1 518 ? 25.102 -7.127 11.369 1.00 87.44 518 ILE A O 1
ATOM 4064 N N . ILE A 1 519 ? 23.338 -6.998 9.976 1.00 88.69 519 ILE A N 1
ATOM 4065 C CA . ILE A 1 519 ? 23.292 -5.536 9.886 1.00 88.69 519 ILE A CA 1
ATOM 4066 C C . ILE A 1 519 ? 21.981 -5.071 10.516 1.00 88.69 519 ILE A C 1
ATOM 4068 O O . ILE A 1 519 ? 20.909 -5.547 10.137 1.00 88.69 519 ILE A O 1
ATOM 4072 N N . LEU A 1 520 ? 22.086 -4.151 11.476 1.00 91.44 520 LEU A N 1
ATOM 4073 C CA . LEU A 1 520 ? 20.963 -3.508 12.151 1.00 91.44 520 LEU A CA 1
ATOM 4074 C C . LEU A 1 520 ? 21.135 -1.993 12.057 1.00 91.44 520 LEU A C 1
ATOM 4076 O O . LEU A 1 520 ? 22.219 -1.496 12.345 1.00 91.44 520 LEU A O 1
ATOM 4080 N N . VAL A 1 521 ? 20.085 -1.270 11.666 1.00 89.31 521 VAL A N 1
ATOM 4081 C CA . VAL A 1 521 ? 20.075 0.201 11.649 1.00 89.31 521 VAL A CA 1
ATOM 4082 C C . VAL A 1 521 ? 18.896 0.705 12.490 1.00 89.31 521 VAL A C 1
ATOM 4084 O O . VAL A 1 521 ? 17.749 0.408 12.156 1.00 89.31 521 VAL A O 1
ATOM 4087 N N . PRO A 1 522 ? 19.119 1.471 13.575 1.00 91.19 522 PRO A N 1
ATOM 4088 C CA . PRO A 1 522 ? 20.414 1.903 14.112 1.00 91.19 522 PRO A CA 1
ATOM 4089 C C . PRO A 1 522 ? 21.268 0.733 14.627 1.00 91.19 522 PRO A C 1
ATOM 4091 O O . PRO A 1 522 ? 20.742 -0.348 14.886 1.00 91.19 522 PRO A O 1
ATOM 4094 N N . ASP A 1 523 ? 22.571 0.971 14.802 1.00 87.81 523 ASP A N 1
ATOM 4095 C CA . ASP A 1 523 ? 23.489 -0.030 15.350 1.00 87.81 523 ASP A CA 1
ATOM 4096 C C . ASP A 1 523 ? 23.046 -0.445 16.763 1.00 87.81 523 ASP A C 1
ATOM 4098 O O . ASP A 1 523 ? 22.953 0.379 17.678 1.00 87.81 523 ASP A O 1
ATOM 4102 N N . ILE A 1 524 ? 22.772 -1.739 16.941 1.00 93.56 524 ILE A N 1
ATOM 4103 C CA . ILE A 1 524 ? 22.372 -2.338 18.218 1.00 93.56 524 ILE A CA 1
ATOM 4104 C C . ILE A 1 524 ? 23.437 -3.344 18.629 1.00 93.56 524 ILE A C 1
ATOM 4106 O O . ILE A 1 524 ? 23.757 -4.272 17.885 1.00 93.56 524 ILE A O 1
ATOM 4110 N N . THR A 1 525 ? 23.957 -3.191 19.844 1.00 92.00 525 THR A N 1
ATOM 4111 C CA . THR A 1 525 ? 24.922 -4.135 20.409 1.00 92.00 525 THR A CA 1
ATOM 4112 C C . THR A 1 525 ? 24.245 -5.475 20.677 1.00 92.00 525 THR A C 1
ATOM 4114 O O . THR A 1 525 ? 23.423 -5.599 21.587 1.00 92.00 525 THR A O 1
ATOM 4117 N N . LEU A 1 526 ? 24.607 -6.485 19.886 1.00 92.75 526 LEU A N 1
ATOM 4118 C CA . LEU A 1 526 ? 24.141 -7.855 20.067 1.00 92.75 526 LEU A CA 1
ATOM 4119 C C . LEU A 1 526 ? 24.977 -8.587 21.120 1.00 92.75 526 LEU A C 1
ATOM 4121 O O . LEU A 1 526 ? 26.202 -8.475 21.156 1.00 92.75 526 LEU A O 1
ATOM 4125 N N . THR A 1 527 ? 24.295 -9.362 21.957 1.00 91.75 527 THR A N 1
ATOM 4126 C CA . THR A 1 527 ? 24.879 -10.267 22.948 1.00 91.75 527 THR A CA 1
ATOM 4127 C C . THR A 1 527 ? 24.460 -11.701 22.608 1.00 91.75 527 THR A C 1
ATOM 4129 O O . THR A 1 527 ? 23.262 -11.932 22.467 1.00 91.75 527 THR A O 1
ATOM 4132 N N . PRO A 1 528 ? 25.383 -12.670 22.480 1.00 89.06 528 PRO A N 1
ATOM 4133 C CA . PRO A 1 528 ? 26.832 -12.467 22.418 1.00 89.06 528 PRO A CA 1
ATOM 4134 C C . PRO A 1 528 ? 27.230 -11.665 21.167 1.00 89.06 528 PRO A C 1
ATOM 4136 O O . PRO A 1 528 ? 26.437 -11.530 20.236 1.00 89.06 528 PRO A O 1
ATOM 4139 N N . THR A 1 529 ? 28.464 -11.154 21.130 1.00 83.31 529 THR A N 1
ATOM 4140 C CA . THR A 1 529 ? 29.024 -10.557 19.908 1.00 83.31 529 THR A CA 1
ATOM 4141 C C . THR A 1 529 ? 28.870 -11.534 18.743 1.00 83.31 529 THR A C 1
ATOM 4143 O O . THR A 1 529 ? 29.054 -12.740 18.921 1.00 83.31 529 THR A O 1
ATOM 4146 N N . PHE A 1 530 ? 28.515 -11.021 17.563 1.00 81.50 530 PHE A N 1
ATOM 4147 C CA . PHE A 1 530 ? 28.196 -11.858 16.411 1.00 81.50 530 PHE A CA 1
ATOM 4148 C C . PHE A 1 530 ? 29.315 -12.858 16.081 1.00 81.50 530 PHE A C 1
ATOM 4150 O O . PHE A 1 530 ? 30.473 -12.478 15.905 1.00 81.50 530 PHE A O 1
ATOM 4157 N N . THR A 1 531 ? 28.941 -14.134 15.946 1.00 64.31 531 THR A N 1
ATOM 4158 C CA . THR A 1 531 ? 29.787 -15.199 15.402 1.00 64.31 531 THR A CA 1
ATOM 4159 C C . THR A 1 531 ? 28.968 -16.105 14.475 1.00 64.31 531 THR A C 1
ATOM 4161 O O . THR A 1 531 ? 27.834 -16.451 14.795 1.00 64.31 531 THR A O 1
ATOM 4164 N N . PRO A 1 532 ? 29.516 -16.588 13.351 1.00 71.19 532 PRO A N 1
ATOM 4165 C CA . PRO A 1 532 ? 28.752 -17.430 12.429 1.00 71.19 532 PRO A CA 1
ATOM 4166 C C . PRO A 1 532 ? 28.145 -18.692 13.076 1.00 71.19 532 PRO A C 1
ATOM 4168 O O . PRO A 1 532 ? 27.131 -19.189 12.612 1.00 71.19 532 PRO A O 1
ATOM 4171 N N . LEU A 1 533 ? 28.713 -19.202 14.172 1.00 67.75 533 LEU A N 1
ATOM 4172 C CA . LEU A 1 533 ? 28.267 -20.440 14.824 1.00 67.75 533 LEU A CA 1
ATOM 4173 C C . LEU A 1 533 ? 27.073 -20.261 15.773 1.00 67.75 533 LEU A C 1
ATOM 4175 O O . LEU A 1 533 ? 26.400 -21.235 16.100 1.00 67.75 533 LEU A O 1
ATOM 4179 N N . VAL A 1 534 ? 26.813 -19.038 16.239 1.00 76.44 534 VAL A N 1
ATOM 4180 C CA . VAL A 1 534 ? 25.712 -18.757 17.165 1.00 76.44 534 VAL A CA 1
ATOM 4181 C C . VAL A 1 534 ? 24.494 -18.307 16.369 1.00 76.44 534 VAL A C 1
ATOM 4183 O O . VAL A 1 534 ? 24.555 -17.322 15.639 1.00 76.44 534 VAL A O 1
ATOM 4186 N N . THR A 1 535 ? 23.374 -19.012 16.530 1.00 84.25 535 THR A N 1
ATOM 4187 C CA . THR A 1 535 ? 22.121 -18.734 15.811 1.00 84.25 535 THR A CA 1
ATOM 4188 C C . THR A 1 535 ? 21.124 -17.896 16.606 1.00 84.25 535 THR A C 1
ATOM 4190 O O . THR A 1 535 ? 20.110 -17.498 16.046 1.00 84.25 535 THR A O 1
ATOM 4193 N N . SER A 1 536 ? 21.391 -17.567 17.873 1.00 90.44 536 SER A N 1
ATOM 4194 C CA . SER A 1 536 ? 20.516 -16.719 18.696 1.00 90.44 536 SER A CA 1
ATOM 4195 C C . SER A 1 536 ? 21.268 -15.520 19.260 1.00 90.44 536 SER A C 1
ATOM 4197 O O . SER A 1 536 ? 22.315 -15.680 19.884 1.00 90.44 536 SER A O 1
ATOM 4199 N N . TYR A 1 537 ? 20.700 -14.330 19.077 1.00 91.25 537 TYR A N 1
ATOM 4200 C CA . TYR A 1 537 ? 21.269 -13.066 19.544 1.00 91.25 537 TYR A CA 1
ATOM 4201 C C . TYR A 1 537 ? 20.247 -12.256 20.316 1.00 91.25 537 TYR A C 1
ATOM 4203 O O . TYR A 1 537 ? 19.069 -12.288 19.979 1.00 91.25 537 TYR A O 1
ATOM 4211 N N . TRP A 1 538 ? 20.699 -11.487 21.299 1.00 96.69 538 TRP A N 1
ATOM 4212 C CA . TRP A 1 538 ? 19.861 -10.606 22.103 1.00 96.69 538 TRP A CA 1
ATOM 4213 C C . TRP A 1 538 ? 20.351 -9.166 22.002 1.00 96.69 538 TRP A C 1
ATOM 4215 O O . TRP A 1 538 ? 21.552 -8.914 22.033 1.00 96.69 538 TRP A O 1
ATOM 4225 N N . GLY A 1 539 ? 19.426 -8.221 21.899 1.00 95.88 539 GLY A N 1
ATOM 4226 C CA . GLY A 1 539 ? 19.712 -6.790 21.918 1.00 95.88 539 GLY A CA 1
ATOM 4227 C C . GLY A 1 539 ? 18.594 -6.028 22.615 1.00 95.88 539 GLY A C 1
ATOM 4228 O O . GLY A 1 539 ? 17.457 -6.499 22.681 1.00 95.88 539 GLY A O 1
ATOM 4229 N N . GLU A 1 540 ? 18.907 -4.844 23.132 1.00 95.81 540 GLU A N 1
ATOM 4230 C CA . GLU A 1 540 ? 17.924 -3.963 23.763 1.00 95.81 540 GLU A CA 1
ATOM 4231 C C . GLU A 1 540 ? 17.853 -2.619 23.046 1.00 95.81 540 GLU A C 1
ATOM 4233 O O . GLU A 1 540 ? 18.870 -2.080 22.612 1.00 95.81 540 GLU A O 1
ATOM 4238 N N . VAL A 1 541 ? 16.644 -2.063 22.955 1.00 94.88 541 VAL A N 1
ATOM 4239 C CA . VAL A 1 541 ? 16.407 -0.717 22.425 1.00 94.88 541 VAL A CA 1
ATOM 4240 C C . VAL A 1 541 ? 15.521 0.096 23.364 1.00 94.88 541 VAL A C 1
ATOM 4242 O O . VAL A 1 541 ? 14.667 -0.437 24.081 1.00 94.88 541 VAL A O 1
ATOM 4245 N N . GLU A 1 542 ? 15.709 1.412 23.344 1.00 92.50 542 GLU A N 1
ATOM 4246 C CA . GLU A 1 542 ? 14.925 2.349 24.147 1.00 92.50 542 GLU A CA 1
ATOM 4247 C C . GLU A 1 542 ? 13.456 2.421 23.704 1.00 92.50 542 GLU A C 1
ATOM 4249 O O . GLU A 1 542 ? 13.112 2.162 22.549 1.00 92.50 542 GLU A O 1
ATOM 4254 N N . TYR A 1 543 ? 12.576 2.851 24.616 1.00 89.75 543 TYR A N 1
ATOM 4255 C CA . TYR A 1 543 ? 11.123 2.939 24.394 1.00 89.75 543 TYR A CA 1
ATOM 4256 C C . TYR A 1 543 ? 10.730 3.677 23.097 1.00 89.75 543 TYR A C 1
ATOM 4258 O O . TYR A 1 543 ? 9.738 3.319 22.455 1.00 89.75 543 TYR A O 1
ATOM 4266 N N . GLY A 1 544 ? 11.498 4.700 22.702 1.00 88.31 544 GLY A N 1
ATOM 4267 C CA . GLY A 1 544 ? 11.242 5.513 21.509 1.00 88.31 544 GLY A CA 1
ATOM 4268 C C . GLY A 1 544 ? 11.555 4.835 20.169 1.00 88.31 544 GLY A C 1
ATOM 4269 O O . GLY A 1 544 ? 11.047 5.294 19.147 1.00 88.31 544 GLY A O 1
ATOM 4270 N N . VAL A 1 545 ? 12.345 3.756 20.153 1.00 90.81 545 VAL A N 1
ATOM 4271 C CA . VAL A 1 545 ? 12.753 3.053 18.926 1.00 90.81 545 VAL A CA 1
ATOM 4272 C C . VAL A 1 545 ? 11.670 2.045 18.538 1.00 90.81 545 VAL A C 1
ATOM 4274 O O . VAL A 1 545 ? 11.600 0.945 19.077 1.00 90.81 545 VAL A O 1
ATOM 4277 N N . ILE A 1 546 ? 10.787 2.436 17.616 1.00 90.44 546 ILE A N 1
ATOM 4278 C CA . ILE A 1 546 ? 9.648 1.611 17.164 1.00 90.44 546 ILE A CA 1
ATOM 4279 C C . ILE A 1 546 ? 9.941 0.791 15.897 1.00 90.44 546 ILE A C 1
ATOM 4281 O O . ILE A 1 546 ? 9.108 -0.019 15.489 1.00 90.44 546 ILE A O 1
ATOM 4285 N N . MET A 1 547 ? 11.095 1.015 15.262 1.00 89.75 547 MET A N 1
ATOM 4286 C CA . MET A 1 547 ? 11.520 0.384 14.012 1.00 89.75 547 MET A CA 1
ATOM 4287 C C . MET A 1 547 ? 13.043 0.213 13.998 1.00 89.75 547 MET A C 1
ATOM 4289 O O . MET A 1 547 ? 13.753 1.079 14.507 1.00 89.75 547 MET A O 1
ATOM 4293 N N . VAL A 1 548 ? 13.512 -0.880 13.398 1.00 90.75 548 VAL A N 1
ATOM 4294 C CA . VAL A 1 548 ? 14.920 -1.159 13.083 1.00 90.75 548 VAL A CA 1
ATOM 4295 C C . VAL A 1 548 ? 14.992 -1.718 11.665 1.00 90.75 548 VAL A C 1
ATOM 4297 O O . VAL A 1 548 ? 14.167 -2.554 11.305 1.00 90.75 548 VAL A O 1
ATOM 4300 N N . GLU A 1 549 ? 15.952 -1.283 10.858 1.00 90.88 549 GLU A N 1
ATOM 4301 C CA . GLU A 1 549 ? 16.249 -1.925 9.577 1.00 90.88 549 GLU A CA 1
ATOM 4302 C C . GLU A 1 549 ? 17.141 -3.143 9.814 1.00 90.88 549 GLU A C 1
ATOM 4304 O O . GLU A 1 549 ? 18.116 -3.058 10.559 1.00 90.88 549 GLU A O 1
ATOM 4309 N N . VAL A 1 550 ? 16.813 -4.277 9.202 1.00 90.38 550 VAL A N 1
ATOM 4310 C CA . VAL A 1 550 ? 17.513 -5.547 9.423 1.00 90.38 550 VAL A CA 1
ATOM 4311 C C . VAL A 1 550 ? 17.847 -6.231 8.102 1.00 90.38 550 VAL A C 1
ATOM 4313 O O . VAL A 1 550 ? 17.035 -6.252 7.180 1.00 90.38 550 VAL A O 1
ATOM 4316 N N . THR A 1 551 ? 19.049 -6.799 8.012 1.00 91.00 551 THR A N 1
ATOM 4317 C CA . THR A 1 551 ? 19.436 -7.773 6.980 1.00 91.00 551 THR A CA 1
ATOM 4318 C C . THR A 1 551 ? 20.586 -8.653 7.474 1.00 91.00 551 THR A C 1
ATOM 4320 O O . THR A 1 551 ? 21.254 -8.346 8.467 1.00 91.00 551 THR A O 1
ATOM 4323 N N . GLY A 1 552 ? 20.816 -9.768 6.786 1.00 88.06 552 GLY A N 1
ATOM 4324 C CA . GLY A 1 552 ? 21.971 -10.634 6.979 1.00 88.06 552 GLY A CA 1
ATOM 4325 C C . GLY A 1 552 ? 22.818 -10.685 5.712 1.00 88.06 552 GLY A C 1
ATOM 4326 O O . GLY A 1 552 ? 22.318 -10.520 4.606 1.00 88.06 552 GLY A O 1
ATOM 4327 N N . VAL A 1 553 ? 24.111 -10.948 5.868 1.00 87.81 553 VAL A N 1
ATOM 4328 C CA . VAL A 1 553 ? 24.991 -11.276 4.740 1.00 87.81 553 VAL A CA 1
ATOM 4329 C C . VAL A 1 553 ? 25.388 -12.733 4.886 1.00 87.81 553 VAL A C 1
ATOM 4331 O O . VAL A 1 553 ? 25.944 -13.104 5.921 1.00 87.81 553 VAL A O 1
ATOM 4334 N N . ALA A 1 554 ? 25.082 -13.561 3.890 1.00 88.25 554 ALA A N 1
ATOM 4335 C CA . ALA A 1 554 ? 25.474 -14.965 3.884 1.00 88.25 554 ALA A CA 1
ATOM 4336 C C . ALA A 1 554 ? 26.991 -15.113 3.709 1.00 88.25 554 ALA A C 1
ATOM 4338 O O . ALA A 1 554 ? 27.646 -14.302 3.057 1.00 88.25 554 ALA A O 1
ATOM 4339 N N . LEU A 1 555 ? 27.560 -16.149 4.322 1.00 82.38 555 LEU A N 1
ATOM 4340 C CA . LEU A 1 555 ? 28.993 -16.418 4.262 1.00 82.38 555 LEU A CA 1
ATOM 4341 C C . LEU A 1 555 ? 29.406 -17.118 2.963 1.00 82.38 555 LEU A C 1
ATOM 4343 O O . LEU A 1 555 ? 30.540 -16.952 2.514 1.00 82.38 555 LEU A O 1
ATOM 4347 N N . ASN A 1 556 ? 28.502 -17.902 2.374 1.00 83.38 556 ASN A N 1
ATOM 4348 C CA . ASN A 1 556 ? 28.742 -18.656 1.150 1.00 83.38 556 ASN A CA 1
ATOM 4349 C C . ASN A 1 556 ? 28.143 -17.956 -0.077 1.00 83.38 556 ASN A C 1
ATOM 4351 O O . ASN A 1 556 ? 27.062 -17.385 0.004 1.00 83.38 556 ASN A O 1
ATOM 4355 N N . CYS A 1 557 ? 28.825 -18.044 -1.219 1.00 83.06 557 CYS A N 1
ATOM 4356 C CA . CYS A 1 557 ? 28.392 -17.407 -2.464 1.00 83.06 557 CYS A CA 1
ATOM 4357 C C . CYS A 1 557 ? 27.153 -18.059 -3.127 1.00 83.06 557 CYS A C 1
ATOM 4359 O O . CYS A 1 557 ? 26.595 -17.471 -4.045 1.00 83.06 557 CYS A O 1
ATOM 4361 N N . GLN A 1 558 ? 26.744 -19.262 -2.709 1.00 84.19 558 GLN A N 1
ATOM 4362 C CA . GLN A 1 558 ? 25.519 -19.951 -3.150 1.00 84.19 558 GLN A CA 1
ATOM 4363 C C . GLN A 1 558 ? 24.385 -19.864 -2.117 1.00 84.19 558 GLN A C 1
ATOM 4365 O O . GLN A 1 558 ? 23.390 -20.578 -2.225 1.00 84.19 558 GLN A O 1
ATOM 4370 N N . ALA A 1 559 ? 24.528 -19.004 -1.107 1.00 83.25 559 ALA A N 1
ATOM 4371 C CA . ALA A 1 559 ? 23.510 -18.789 -0.094 1.00 83.25 559 ALA A CA 1
ATOM 4372 C C . ALA A 1 559 ? 23.136 -17.307 0.023 1.00 83.25 559 ALA A C 1
ATOM 4374 O O . ALA A 1 559 ? 23.957 -16.420 -0.195 1.00 83.25 559 ALA A O 1
ATOM 4375 N N . GLU A 1 560 ? 21.902 -17.044 0.436 1.00 90.88 560 GLU A N 1
ATOM 4376 C CA . GLU A 1 560 ? 21.393 -15.713 0.765 1.00 90.88 560 GLU A CA 1
ATOM 4377 C C . GLU A 1 560 ? 20.784 -15.702 2.164 1.00 90.88 560 GLU A C 1
ATOM 4379 O O . GLU A 1 560 ? 20.238 -16.702 2.623 1.00 90.88 560 GLU A O 1
ATOM 4384 N N . ALA A 1 561 ? 20.829 -14.558 2.842 1.00 88.00 561 ALA A N 1
ATOM 4385 C CA . ALA A 1 561 ? 20.054 -14.351 4.059 1.00 88.00 561 ALA A CA 1
ATOM 4386 C C . ALA A 1 561 ? 18.728 -13.678 3.698 1.00 88.00 561 ALA A C 1
ATOM 4388 O O . ALA A 1 561 ? 18.736 -12.664 3.009 1.00 88.00 561 ALA A O 1
ATOM 4389 N N . ARG A 1 562 ? 17.602 -14.209 4.172 1.00 89.38 562 ARG A N 1
ATOM 4390 C CA . ARG A 1 562 ? 16.250 -13.698 3.919 1.00 89.38 562 ARG A CA 1
ATOM 4391 C C . ARG A 1 562 ? 15.492 -13.518 5.229 1.00 89.38 562 ARG A C 1
ATOM 4393 O O . ARG A 1 562 ? 15.586 -14.352 6.128 1.00 89.38 562 ARG A O 1
ATOM 4400 N N . LEU A 1 563 ? 14.772 -12.409 5.369 1.00 87.94 563 LEU A N 1
ATOM 4401 C CA . LEU A 1 563 ? 14.014 -12.093 6.584 1.00 87.94 563 LEU A CA 1
ATOM 4402 C C . LEU A 1 563 ? 12.744 -12.951 6.708 1.00 87.94 563 LEU A C 1
ATOM 4404 O O . LEU A 1 563 ? 12.027 -13.131 5.737 1.00 87.94 563 LEU A O 1
ATOM 4408 N N . ASP A 1 564 ? 12.407 -13.388 7.920 1.00 83.94 564 ASP A N 1
ATOM 4409 C CA . ASP A 1 564 ? 11.259 -14.238 8.271 1.00 83.94 564 ASP A CA 1
ATOM 4410 C C . ASP A 1 564 ? 11.325 -15.678 7.732 1.00 83.94 564 ASP A C 1
ATOM 4412 O O . ASP A 1 564 ? 11.354 -16.617 8.532 1.00 83.94 564 ASP A O 1
ATOM 4416 N N . ASP A 1 565 ? 11.343 -15.871 6.412 1.00 84.38 565 ASP A N 1
ATOM 4417 C CA . ASP A 1 565 ? 11.323 -17.193 5.778 1.00 84.38 565 ASP A CA 1
ATOM 4418 C C . ASP A 1 565 ? 12.093 -17.245 4.441 1.00 84.38 565 ASP A C 1
ATOM 4420 O O . ASP A 1 565 ? 12.735 -16.280 4.025 1.00 84.38 565 ASP A O 1
ATOM 4424 N N . LYS A 1 566 ? 12.057 -18.405 3.765 1.00 81.06 566 LYS A N 1
ATOM 4425 C CA . LYS A 1 566 ? 12.783 -18.648 2.505 1.00 81.06 566 LYS A CA 1
ATOM 4426 C C . LYS A 1 566 ? 12.363 -17.761 1.325 1.00 81.06 566 LYS A C 1
ATOM 4428 O O . LYS A 1 566 ? 13.129 -17.633 0.370 1.00 81.06 566 LYS A O 1
ATOM 4433 N N . PHE A 1 567 ? 11.178 -17.160 1.370 1.00 79.62 567 PHE A N 1
ATOM 4434 C CA . PHE A 1 567 ? 10.663 -16.214 0.374 1.00 79.62 567 PHE A CA 1
ATOM 4435 C C . PHE A 1 567 ? 10.727 -14.763 0.863 1.00 79.62 567 PHE A C 1
ATOM 4437 O O . PHE A 1 567 ? 10.235 -13.854 0.195 1.00 79.62 567 PHE A O 1
ATOM 4444 N N . GLY A 1 568 ? 11.338 -14.546 2.025 1.00 76.62 568 GLY A N 1
ATOM 4445 C CA . GLY A 1 568 ? 11.569 -13.233 2.587 1.00 76.62 568 GLY A CA 1
ATOM 4446 C C . GLY A 1 568 ? 12.512 -12.353 1.767 1.00 76.62 568 GLY A C 1
ATOM 4447 O O . GLY A 1 568 ? 13.278 -12.850 0.938 1.00 76.62 568 GLY A O 1
ATOM 4448 N N . PRO A 1 569 ? 12.513 -11.035 2.021 1.00 80.94 569 PRO A N 1
ATOM 4449 C CA . PRO A 1 569 ? 13.452 -10.120 1.385 1.00 80.94 569 PRO A CA 1
ATOM 4450 C C . PRO A 1 569 ? 14.890 -10.398 1.847 1.00 80.94 569 PRO A C 1
ATOM 4452 O O . PRO A 1 569 ? 15.129 -10.613 3.038 1.00 80.94 569 PRO A O 1
ATOM 4455 N N . SER A 1 570 ? 15.845 -10.355 0.913 1.00 80.88 570 SER A N 1
ATOM 4456 C CA . SER A 1 570 ? 17.289 -10.451 1.188 1.00 80.88 570 SER A CA 1
ATOM 4457 C C . SER A 1 570 ? 17.972 -9.093 1.390 1.00 80.88 570 SER A C 1
ATOM 4459 O O . SER A 1 570 ? 19.118 -9.011 1.830 1.00 80.88 570 SER A O 1
ATOM 4461 N N . THR A 1 571 ? 17.268 -8.002 1.097 1.00 82.50 571 THR A N 1
ATOM 4462 C CA . THR A 1 571 ? 17.766 -6.631 1.226 1.00 82.50 571 THR A CA 1
ATOM 4463 C C . THR A 1 571 ? 17.570 -6.073 2.636 1.00 82.50 571 THR A C 1
ATOM 4465 O O . THR A 1 571 ? 16.939 -6.686 3.496 1.00 82.50 571 THR A O 1
ATOM 4468 N N . LEU A 1 572 ? 18.142 -4.894 2.890 1.00 81.94 572 LEU A N 1
ATOM 4469 C CA . LEU A 1 572 ? 17.912 -4.139 4.119 1.00 81.94 572 LEU A CA 1
ATOM 4470 C C . LEU A 1 572 ? 16.459 -3.653 4.177 1.00 81.94 572 LEU A C 1
ATOM 4472 O O . LEU A 1 572 ? 15.997 -2.966 3.265 1.00 81.94 572 LEU A O 1
ATOM 4476 N N . VAL A 1 573 ? 15.741 -4.028 5.239 1.00 82.44 573 VAL A N 1
ATOM 4477 C CA . VAL A 1 573 ? 14.294 -3.808 5.349 1.00 82.44 573 VAL A CA 1
ATOM 4478 C C . VAL A 1 573 ? 13.843 -3.357 6.736 1.00 82.44 573 VAL A C 1
ATOM 4480 O O . VAL A 1 573 ? 14.356 -3.821 7.751 1.00 82.44 573 VAL A O 1
ATOM 4483 N N . ASN A 1 574 ? 12.815 -2.506 6.780 1.00 86.56 574 ASN A N 1
ATOM 4484 C CA . ASN A 1 574 ? 12.220 -1.998 8.018 1.00 86.56 574 ASN A CA 1
ATOM 4485 C C . ASN A 1 574 ? 11.456 -3.084 8.792 1.00 86.56 574 ASN A C 1
ATOM 4487 O O . ASN A 1 574 ? 10.481 -3.643 8.293 1.00 86.56 574 ASN A O 1
ATOM 4491 N N . TYR A 1 575 ? 11.807 -3.294 10.058 1.00 88.56 575 TYR A N 1
ATOM 4492 C CA . TYR A 1 575 ? 11.114 -4.186 10.985 1.00 88.56 575 TYR A CA 1
ATOM 4493 C C . TYR A 1 575 ? 10.562 -3.402 12.179 1.00 88.56 575 TYR A C 1
ATOM 4495 O O . TYR A 1 575 ? 11.302 -2.703 12.871 1.00 88.56 575 TYR A O 1
ATOM 4503 N N . THR A 1 576 ? 9.256 -3.497 12.452 1.00 91.19 576 THR A N 1
ATOM 4504 C CA . THR A 1 576 ? 8.648 -2.789 13.594 1.00 91.19 576 THR A CA 1
ATOM 4505 C C . THR A 1 576 ? 8.795 -3.571 14.896 1.00 91.19 576 THR A C 1
ATOM 4507 O O . THR A 1 576 ? 8.605 -4.788 14.929 1.00 91.19 576 THR A O 1
ATOM 4510 N N . LEU A 1 577 ? 9.084 -2.855 15.985 1.00 92.12 577 LEU A N 1
ATOM 4511 C CA . LEU A 1 577 ? 9.340 -3.414 17.313 1.00 92.12 577 LEU A CA 1
ATOM 4512 C C . LEU A 1 577 ? 8.216 -3.061 18.290 1.00 92.12 577 LEU A C 1
ATOM 4514 O O . LEU A 1 577 ? 8.031 -1.896 18.653 1.00 92.12 577 LEU A O 1
ATOM 4518 N N . GLY A 1 578 ? 7.471 -4.073 18.734 1.00 92.25 578 GLY A N 1
ATOM 4519 C CA . GLY A 1 578 ? 6.512 -3.952 19.832 1.00 92.25 578 GLY A CA 1
ATOM 4520 C C . GLY A 1 578 ? 7.210 -3.847 21.184 1.00 92.25 578 GLY A C 1
ATOM 4521 O O . GLY A 1 578 ? 8.390 -4.163 21.297 1.00 92.25 578 GLY A O 1
ATOM 4522 N N . LEU A 1 579 ? 6.511 -3.363 22.211 1.00 92.12 579 LEU A N 1
ATOM 4523 C CA . LEU A 1 579 ? 7.048 -3.345 23.574 1.00 92.12 579 LEU A CA 1
ATOM 4524 C C . LEU A 1 579 ? 7.327 -4.769 24.072 1.00 92.12 579 LEU A C 1
ATOM 4526 O O . LEU A 1 579 ? 6.487 -5.653 23.921 1.00 92.12 579 LEU A O 1
ATOM 4530 N N . GLY A 1 580 ? 8.470 -4.958 24.732 1.00 91.25 580 GLY A N 1
ATOM 4531 C CA . GLY A 1 580 ? 8.926 -6.269 25.186 1.00 91.25 580 GLY A CA 1
ATOM 4532 C C . GLY A 1 580 ? 9.751 -7.006 24.131 1.00 91.25 580 GLY A C 1
ATOM 4533 O O . GLY A 1 580 ? 10.446 -6.386 23.326 1.00 91.25 580 GLY A O 1
ATOM 4534 N N . GLU A 1 581 ? 9.724 -8.338 24.180 1.00 90.75 581 GLU A N 1
ATOM 4535 C CA . GLU A 1 581 ? 10.547 -9.206 23.332 1.00 90.75 581 GLU A CA 1
ATOM 4536 C C . GLU A 1 581 ? 9.988 -9.296 21.901 1.00 90.75 581 GLU A C 1
ATOM 4538 O O . GLU A 1 581 ? 8.858 -9.734 21.679 1.00 90.75 581 GLU A O 1
ATOM 4543 N N . ASN A 1 582 ? 10.814 -8.952 20.913 1.00 92.44 582 ASN A N 1
ATOM 4544 C CA . ASN A 1 582 ? 10.542 -9.150 19.492 1.00 92.44 582 ASN A CA 1
ATOM 4545 C C . ASN A 1 582 ? 11.484 -10.212 18.939 1.00 92.44 582 ASN A C 1
ATOM 4547 O O . ASN A 1 582 ? 12.679 -10.184 19.215 1.00 92.44 582 ASN A O 1
ATOM 4551 N N . ARG A 1 583 ? 10.962 -11.118 18.112 1.00 92.00 583 ARG A N 1
ATOM 4552 C CA . ARG A 1 583 ? 11.761 -12.143 17.433 1.00 92.00 583 ARG A CA 1
ATOM 4553 C C . ARG A 1 583 ? 11.873 -11.807 15.957 1.00 92.00 583 ARG A C 1
ATOM 4555 O O . ARG A 1 583 ? 10.845 -11.602 15.313 1.00 92.00 583 ARG A O 1
ATOM 4562 N N . VAL A 1 584 ? 13.100 -11.754 15.452 1.00 92.94 584 VAL A N 1
ATOM 4563 C CA . VAL A 1 584 ? 13.431 -11.426 14.061 1.00 92.94 584 VAL A CA 1
ATOM 4564 C C . VAL A 1 584 ? 14.197 -12.611 13.461 1.00 92.94 584 VAL A C 1
ATOM 4566 O O . VAL A 1 584 ? 15.379 -12.780 13.773 1.00 92.94 584 VAL A O 1
ATOM 4569 N N . PRO A 1 585 ? 13.539 -13.482 12.674 1.00 92.94 585 PRO A N 1
ATOM 4570 C CA . PRO A 1 585 ? 14.198 -14.612 12.027 1.00 92.94 585 PRO A CA 1
ATOM 4571 C C . PRO A 1 585 ? 14.929 -14.160 10.756 1.00 92.94 585 PRO A C 1
ATOM 4573 O O . PRO A 1 585 ? 14.361 -13.437 9.946 1.00 92.94 585 PRO A O 1
ATOM 4576 N N . LEU A 1 586 ? 16.155 -14.629 10.549 1.00 93.38 586 LEU A N 1
ATOM 4577 C CA . LEU A 1 586 ? 16.925 -14.515 9.311 1.00 93.38 586 LEU A CA 1
ATOM 4578 C C . LEU A 1 586 ? 17.235 -15.929 8.810 1.00 93.38 586 LEU A C 1
ATOM 4580 O O . LEU A 1 586 ? 18.089 -16.620 9.369 1.00 93.38 586 LEU A O 1
ATOM 4584 N N . ALA A 1 587 ? 16.517 -16.367 7.783 1.00 92.25 587 ALA A N 1
ATOM 4585 C CA . ALA A 1 587 ? 16.729 -17.645 7.122 1.00 92.25 587 ALA A CA 1
ATOM 4586 C C . ALA A 1 587 ? 17.941 -17.552 6.186 1.00 92.25 587 ALA A C 1
ATOM 4588 O O . ALA A 1 587 ? 17.990 -16.684 5.322 1.00 92.25 587 ALA A O 1
ATOM 4589 N N . VAL A 1 588 ? 18.910 -18.450 6.332 1.00 89.12 588 VAL A N 1
ATOM 4590 C CA . VAL A 1 588 ? 19.969 -18.669 5.341 1.00 89.12 588 VAL A CA 1
ATOM 4591 C C . VAL A 1 588 ? 19.457 -19.689 4.339 1.00 89.12 588 VAL A C 1
ATOM 4593 O O . VAL A 1 588 ? 19.016 -20.773 4.724 1.00 89.12 588 VAL A O 1
ATOM 4596 N N . VAL A 1 589 ? 19.472 -19.328 3.067 1.00 90.00 589 VAL A N 1
ATOM 4597 C CA . VAL A 1 589 ? 18.754 -20.015 2.000 1.00 90.00 589 VAL A CA 1
ATOM 4598 C C . VAL A 1 589 ? 19.715 -20.368 0.880 1.00 90.00 589 VAL A C 1
ATOM 4600 O O . VAL A 1 589 ? 20.450 -19.501 0.422 1.00 90.00 589 VAL A O 1
ATOM 4603 N N . ASP A 1 590 ? 19.685 -21.619 0.431 1.00 84.88 590 ASP A N 1
ATOM 4604 C CA . ASP A 1 590 ? 20.390 -22.070 -0.770 1.00 84.88 590 ASP A CA 1
ATOM 4605 C C . ASP A 1 590 ? 19.676 -21.548 -2.025 1.00 84.88 590 ASP A C 1
ATOM 4607 O O . ASP A 1 590 ? 18.473 -21.777 -2.196 1.00 84.88 590 ASP A O 1
ATOM 4611 N N . ILE A 1 591 ? 20.419 -20.851 -2.886 1.00 81.75 591 ILE A N 1
ATOM 4612 C CA . ILE A 1 591 ? 19.930 -20.292 -4.156 1.00 81.75 591 ILE A CA 1
ATOM 4613 C C . ILE A 1 591 ? 20.398 -21.083 -5.387 1.00 81.75 591 ILE A C 1
ATOM 4615 O O . ILE A 1 591 ? 20.099 -20.700 -6.513 1.00 81.75 591 ILE A O 1
ATOM 4619 N N . GLY A 1 592 ? 21.115 -22.193 -5.203 1.00 75.19 592 GLY A N 1
ATOM 4620 C CA . GLY A 1 592 ? 21.553 -23.071 -6.291 1.00 75.19 592 GLY A CA 1
ATOM 4621 C C . GLY A 1 592 ? 20.440 -23.929 -6.905 1.00 75.19 592 GLY A C 1
ATOM 4622 O O . GLY A 1 592 ? 20.674 -24.604 -7.906 1.00 75.19 592 GLY A O 1
ATOM 4623 N N . HIS A 1 593 ? 19.238 -23.914 -6.323 1.00 72.31 593 HIS A N 1
ATOM 4624 C CA . HIS A 1 593 ? 18.094 -24.732 -6.725 1.00 72.31 593 HIS A CA 1
ATOM 4625 C C . HIS A 1 593 ? 16.905 -23.864 -7.166 1.00 72.31 593 HIS A C 1
ATOM 4627 O O . HIS A 1 593 ? 16.746 -22.731 -6.720 1.00 72.31 593 HIS A O 1
ATOM 4633 N N . SER A 1 594 ? 16.022 -24.423 -8.004 1.00 69.00 594 SER A N 1
ATOM 4634 C CA . SER A 1 594 ? 14.819 -23.737 -8.509 1.00 69.00 594 SER A CA 1
ATOM 4635 C C . SER A 1 594 ? 13.811 -23.369 -7.414 1.00 69.00 594 SER A C 1
ATOM 4637 O O . SER A 1 594 ? 13.023 -22.444 -7.588 1.00 69.00 594 SER A O 1
ATOM 4639 N N . GLU A 1 595 ? 13.817 -24.088 -6.288 1.00 69.62 595 GLU A N 1
ATOM 4640 C CA . GLU A 1 595 ? 13.070 -23.714 -5.090 1.00 69.62 595 GLU A CA 1
ATOM 4641 C C . GLU A 1 595 ? 14.055 -23.422 -3.947 1.00 69.62 595 GLU A C 1
ATOM 4643 O O . GLU A 1 595 ? 14.867 -24.291 -3.626 1.00 69.62 595 GLU A O 1
ATOM 4648 N N . PRO A 1 596 ? 13.978 -22.246 -3.297 1.00 78.94 596 PRO A N 1
ATOM 4649 C CA . PRO A 1 596 ? 14.880 -21.897 -2.207 1.00 78.94 596 PRO A CA 1
ATOM 4650 C C . PRO A 1 596 ? 14.713 -22.844 -1.013 1.00 78.94 596 PRO A C 1
ATOM 4652 O O . PRO A 1 596 ? 13.596 -23.074 -0.537 1.00 78.94 596 PRO A O 1
ATOM 4655 N N . TRP A 1 597 ? 15.819 -23.376 -0.491 1.00 80.94 597 TRP A N 1
ATOM 4656 C CA . TRP A 1 597 ? 15.821 -24.268 0.677 1.00 80.94 597 TRP A CA 1
ATOM 4657 C C . TRP A 1 597 ? 16.460 -23.585 1.882 1.00 80.94 597 TRP A C 1
ATOM 4659 O O . TRP A 1 597 ? 17.571 -23.071 1.795 1.00 80.94 597 TRP A O 1
ATOM 4669 N N . THR A 1 598 ? 15.774 -23.583 3.029 1.00 87.00 598 THR A N 1
ATOM 4670 C CA . THR A 1 598 ? 16.328 -23.029 4.273 1.00 87.00 598 THR A CA 1
ATOM 4671 C C . THR A 1 598 ? 17.390 -23.970 4.836 1.00 87.00 598 THR A C 1
ATOM 4673 O O . THR A 1 598 ? 17.070 -25.060 5.304 1.00 87.00 598 THR A O 1
ATOM 4676 N N . LEU A 1 599 ? 18.645 -23.527 4.815 1.00 86.50 599 LEU A N 1
ATOM 4677 C CA . LEU A 1 599 ? 19.797 -24.242 5.362 1.00 86.50 599 LEU A CA 1
ATOM 4678 C C . LEU A 1 599 ? 19.937 -24.036 6.874 1.00 86.50 599 LEU A C 1
ATOM 4680 O O . LEU A 1 599 ? 20.335 -24.947 7.595 1.00 86.50 599 LEU A O 1
ATOM 4684 N N . ASN A 1 600 ? 19.637 -22.828 7.357 1.00 85.06 600 ASN A N 1
ATOM 4685 C CA . ASN A 1 600 ? 19.745 -22.448 8.765 1.00 85.06 600 ASN A CA 1
ATOM 4686 C C . ASN A 1 600 ? 18.864 -21.226 9.058 1.00 85.06 600 ASN A C 1
ATOM 4688 O O . ASN A 1 600 ? 18.490 -20.506 8.135 1.00 85.06 600 ASN A O 1
ATOM 4692 N N . THR A 1 601 ? 18.585 -20.943 10.330 1.00 92.19 601 THR A N 1
ATOM 4693 C CA . THR A 1 601 ? 17.848 -19.741 10.738 1.00 92.19 601 THR A CA 1
ATOM 4694 C C . THR A 1 601 ? 18.499 -19.099 11.953 1.00 92.19 601 THR A C 1
ATOM 4696 O O . THR A 1 601 ? 18.586 -19.702 13.021 1.00 92.19 601 THR A O 1
ATOM 4699 N N . TYR A 1 602 ? 18.898 -17.839 11.806 1.00 89.81 602 TYR A N 1
ATOM 4700 C CA . TYR A 1 602 ? 19.352 -16.996 12.905 1.00 89.81 602 TYR A CA 1
ATOM 4701 C C . TYR A 1 602 ? 18.157 -16.256 13.502 1.00 89.81 602 TYR A C 1
ATOM 4703 O O . TYR A 1 602 ? 17.311 -15.752 12.775 1.00 89.81 602 TYR A O 1
ATOM 4711 N N . THR A 1 603 ? 18.066 -16.173 14.824 1.00 95.44 603 THR A N 1
ATOM 4712 C CA . THR A 1 603 ? 16.991 -15.476 15.533 1.00 95.44 603 THR A CA 1
ATOM 4713 C C . THR A 1 603 ? 17.571 -14.342 16.361 1.00 95.44 603 THR A C 1
ATOM 4715 O O . THR A 1 603 ? 18.337 -14.567 17.299 1.00 95.44 603 THR A O 1
ATOM 4718 N N . ILE A 1 604 ? 17.176 -13.115 16.038 1.00 94.94 604 ILE A N 1
ATOM 4719 C CA . ILE A 1 604 ? 17.541 -11.925 16.804 1.00 94.94 604 ILE A CA 1
ATOM 4720 C C . ILE A 1 604 ? 16.366 -11.579 17.723 1.00 94.94 604 ILE A C 1
ATOM 4722 O O . ILE A 1 604 ? 15.254 -11.308 17.266 1.00 94.94 604 ILE A O 1
ATOM 4726 N N . HIS A 1 605 ? 16.610 -11.615 19.026 1.00 95.19 605 HIS A N 1
ATOM 4727 C CA . HIS A 1 605 ? 15.691 -11.238 20.089 1.00 95.19 605 HIS A CA 1
ATOM 4728 C C . HIS A 1 605 ? 15.940 -9.774 20.461 1.00 95.19 605 HIS A C 1
ATOM 4730 O O . HIS A 1 605 ? 16.896 -9.453 21.166 1.00 95.19 605 HIS A O 1
ATOM 4736 N N . LEU A 1 606 ? 15.089 -8.874 19.974 1.00 95.19 606 LEU A N 1
ATOM 4737 C CA . LEU A 1 606 ? 15.167 -7.445 20.273 1.00 95.19 606 LEU A CA 1
ATOM 4738 C C . LEU A 1 606 ? 14.144 -7.080 21.347 1.00 95.19 606 LEU A C 1
ATOM 4740 O O . LEU A 1 606 ? 12.935 -7.103 21.104 1.00 95.19 606 LEU A O 1
ATOM 4744 N N . THR A 1 607 ? 14.625 -6.719 22.532 1.00 95.06 607 THR A N 1
ATOM 4745 C CA . THR A 1 607 ? 13.778 -6.271 23.638 1.00 95.06 607 THR A CA 1
ATOM 4746 C C . THR A 1 607 ? 13.639 -4.756 23.601 1.00 95.06 607 THR A C 1
ATOM 4748 O O . THR A 1 607 ? 14.593 -4.019 23.851 1.00 95.06 607 THR A O 1
ATOM 4751 N N . ARG A 1 608 ? 12.431 -4.271 23.314 1.00 94.69 608 ARG A N 1
ATOM 4752 C CA . ARG A 1 608 ? 12.110 -2.845 23.393 1.00 94.69 608 ARG A CA 1
ATOM 4753 C C . ARG A 1 608 ? 11.624 -2.504 24.795 1.00 94.69 608 ARG A C 1
ATOM 4755 O O . ARG A 1 608 ? 10.633 -3.068 25.266 1.00 94.69 608 ARG A O 1
ATOM 4762 N N . ARG A 1 609 ? 12.306 -1.566 25.452 1.00 92.12 609 ARG A N 1
ATOM 4763 C CA . ARG A 1 609 ? 12.007 -1.176 26.835 1.00 92.12 609 ARG A CA 1
ATOM 4764 C C . ARG A 1 609 ? 10.602 -0.560 26.974 1.00 92.12 609 ARG A C 1
ATOM 4766 O O . ARG A 1 609 ? 10.147 0.139 26.062 1.00 92.12 609 ARG A O 1
ATOM 4773 N N . PRO A 1 610 ? 9.903 -0.804 28.101 1.00 87.50 610 PRO A N 1
ATOM 4774 C CA . PRO A 1 610 ? 8.653 -0.114 28.419 1.00 87.50 610 PRO A CA 1
ATOM 4775 C C . PRO A 1 610 ? 8.892 1.393 28.632 1.00 87.50 610 PRO A C 1
ATOM 4777 O O . PRO A 1 610 ? 10.046 1.819 28.736 1.00 87.50 610 PRO A O 1
ATOM 4780 N N . PRO A 1 611 ? 7.826 2.216 28.710 1.00 83.44 611 PRO A N 1
ATOM 4781 C CA . PRO A 1 611 ? 7.958 3.609 29.116 1.00 83.44 611 PRO A CA 1
ATOM 4782 C C . PRO A 1 611 ? 8.779 3.740 30.412 1.00 83.44 611 PRO A C 1
ATOM 4784 O O . PRO A 1 611 ? 8.664 2.871 31.282 1.00 83.44 611 PRO A O 1
ATOM 4787 N N . PRO A 1 612 ? 9.580 4.809 30.562 1.00 73.44 612 PRO A N 1
ATOM 4788 C CA . PRO A 1 612 ? 10.378 5.037 31.760 1.00 73.44 612 PRO A CA 1
ATOM 4789 C C . PRO A 1 612 ? 9.504 4.976 33.014 1.00 73.44 612 PRO A C 1
ATOM 4791 O O . PRO A 1 612 ? 8.459 5.627 33.076 1.00 73.44 612 PRO A O 1
ATOM 4794 N N . VAL A 1 613 ? 9.935 4.196 34.004 1.00 69.94 613 VAL A N 1
ATOM 4795 C CA . VAL A 1 613 ? 9.325 4.198 35.335 1.00 69.94 613 VAL A CA 1
ATOM 4796 C C . VAL A 1 613 ? 10.032 5.286 36.145 1.00 69.94 613 VAL A C 1
ATOM 4798 O O . VAL A 1 613 ? 11.264 5.250 36.221 1.00 69.94 613 VAL A O 1
ATOM 4801 N N . PRO A 1 614 ? 9.308 6.256 36.734 1.00 65.81 614 PRO A N 1
ATOM 4802 C CA . PRO A 1 614 ? 9.930 7.275 37.572 1.00 65.81 614 PRO A CA 1
ATOM 4803 C C . PRO A 1 614 ? 10.691 6.623 38.732 1.00 65.81 614 PRO A C 1
ATOM 4805 O O . PRO A 1 614 ? 10.250 5.605 39.272 1.00 65.81 614 PRO A O 1
ATOM 4808 N N . SER A 1 615 ? 11.823 7.202 39.141 1.00 57.75 615 SER A N 1
ATOM 4809 C CA . SER A 1 615 ? 12.539 6.721 40.326 1.00 57.75 615 SER A CA 1
ATOM 4810 C C . SER A 1 615 ? 11.640 6.802 41.577 1.00 57.75 615 SER A C 1
ATOM 4812 O O . SER A 1 615 ? 10.723 7.631 41.620 1.00 57.75 615 SER A O 1
ATOM 4814 N N . PRO A 1 616 ? 11.891 5.985 42.621 1.00 54.69 616 PRO A N 1
ATOM 4815 C CA . PRO A 1 616 ? 11.092 6.006 43.849 1.00 54.69 616 PRO A CA 1
ATOM 4816 C C . PRO A 1 616 ? 10.976 7.410 44.463 1.00 54.69 616 PRO A C 1
ATOM 4818 O O . PRO A 1 616 ? 9.908 7.773 44.947 1.00 54.69 616 PRO A O 1
ATOM 4821 N N . ASP A 1 617 ? 12.020 8.237 44.360 1.00 50.47 617 ASP A N 1
ATOM 4822 C CA . ASP A 1 617 ? 12.012 9.614 44.871 1.00 50.47 617 ASP A CA 1
ATOM 4823 C C . ASP A 1 617 ? 10.987 10.517 44.168 1.00 50.47 617 ASP A C 1
ATOM 4825 O O . ASP A 1 617 ? 10.379 11.369 44.816 1.00 50.47 617 ASP A O 1
ATOM 4829 N N . VAL A 1 618 ? 10.700 10.306 42.877 1.00 49.75 618 VAL A N 1
ATOM 4830 C CA . VAL A 1 618 ? 9.686 11.090 42.142 1.00 49.75 618 VAL A CA 1
ATOM 4831 C C . VAL A 1 618 ? 8.275 10.799 42.664 1.00 49.75 618 VAL A C 1
ATOM 4833 O O . VAL A 1 618 ? 7.438 11.700 42.702 1.00 49.75 618 VAL A O 1
ATOM 4836 N N . THR A 1 619 ? 8.027 9.587 43.176 1.00 53.09 619 THR A N 1
ATOM 4837 C CA . THR A 1 619 ? 6.734 9.218 43.785 1.00 53.09 619 THR A CA 1
ATOM 4838 C C . THR A 1 619 ? 6.448 9.943 45.111 1.00 53.09 619 THR A C 1
ATOM 4840 O O . THR A 1 619 ? 5.311 9.922 45.586 1.00 53.09 619 THR A O 1
ATOM 4843 N N . SER A 1 620 ? 7.446 10.631 45.684 1.00 55.09 620 SER A N 1
ATOM 4844 C CA . SER A 1 620 ? 7.325 11.416 46.922 1.00 55.09 620 SER A CA 1
ATOM 4845 C C . SER A 1 620 ? 7.018 12.910 46.705 1.00 55.09 620 SER A C 1
ATOM 4847 O O . SER A 1 620 ? 6.640 13.602 47.652 1.00 55.09 620 SER A O 1
ATOM 4849 N N . LEU A 1 621 ? 7.129 13.416 45.468 1.00 58.88 621 LEU A N 1
ATOM 4850 C CA . LEU A 1 621 ? 6.882 14.822 45.126 1.00 58.88 621 LEU A CA 1
ATOM 4851 C C . LEU A 1 621 ? 5.382 15.108 44.898 1.00 58.88 621 LEU A C 1
ATOM 4853 O O . LEU A 1 621 ? 4.614 14.204 44.555 1.00 58.88 621 LEU A O 1
ATOM 4857 N N . PRO A 1 622 ? 4.909 16.360 45.063 1.00 68.12 622 PRO A N 1
ATOM 4858 C CA . PRO A 1 622 ? 3.551 16.728 44.672 1.00 68.12 622 PRO A CA 1
ATOM 4859 C C . PRO A 1 622 ? 3.368 16.524 43.159 1.00 68.12 622 PRO A C 1
ATOM 4861 O O . PRO A 1 622 ? 4.041 17.156 42.349 1.00 68.12 622 PRO A O 1
ATOM 4864 N N . HIS A 1 623 ? 2.458 15.624 42.782 1.00 76.25 623 HIS A N 1
ATOM 4865 C CA . HIS A 1 623 ? 2.190 15.297 41.381 1.00 76.25 623 HIS A CA 1
ATOM 4866 C C . HIS A 1 623 ? 1.172 16.268 40.781 1.00 76.25 623 HIS A C 1
ATOM 4868 O O . HIS A 1 623 ? 0.093 16.482 41.345 1.00 76.25 623 HIS A O 1
ATOM 4874 N N . GLN A 1 624 ? 1.487 16.779 39.596 1.00 88.88 624 GLN A N 1
ATOM 4875 C CA . GLN A 1 624 ? 0.543 17.442 38.707 1.00 88.88 624 GLN A CA 1
ATOM 4876 C C . GLN A 1 624 ? -0.275 16.392 37.948 1.00 88.88 624 GLN A C 1
ATOM 4878 O O . GLN A 1 624 ? 0.147 15.245 37.772 1.00 88.88 624 GLN A O 1
ATOM 4883 N N . VAL A 1 625 ? -1.461 16.787 37.495 1.00 92.88 625 VAL A N 1
ATOM 4884 C CA . VAL A 1 625 ? -2.323 15.947 36.663 1.00 92.88 625 VAL A CA 1
ATOM 4885 C C . VAL A 1 625 ? -2.094 16.341 35.210 1.00 92.88 625 VAL A C 1
ATOM 4887 O O . VAL A 1 625 ? -2.334 17.489 34.839 1.00 92.88 625 VAL A O 1
ATOM 4890 N N . CYS A 1 626 ? -1.615 15.405 34.394 1.00 93.81 626 CYS A N 1
ATOM 4891 C CA . CYS A 1 626 ? -1.327 15.650 32.984 1.00 93.81 626 CYS A CA 1
ATOM 4892 C C . CYS A 1 626 ? -2.310 14.884 32.102 1.00 93.81 626 CYS A C 1
ATOM 4894 O O . CYS A 1 626 ? -2.623 13.725 32.376 1.00 93.81 626 CYS A O 1
ATOM 4896 N N . GLY A 1 627 ? -2.775 15.526 31.036 1.00 94.88 627 GLY A N 1
ATOM 4897 C CA . GLY A 1 627 ? -3.622 14.946 30.003 1.00 94.88 627 GLY A CA 1
ATOM 4898 C C . GLY A 1 627 ? -2.850 14.716 28.706 1.00 94.88 627 GLY A C 1
ATOM 4899 O O . GLY A 1 627 ? -2.002 15.524 28.332 1.00 94.88 627 GLY A O 1
ATOM 4900 N N . LEU A 1 628 ? -3.164 13.631 28.000 1.00 94.62 628 LEU A N 1
ATOM 4901 C CA . LEU A 1 628 ? -2.621 13.293 26.686 1.00 94.62 628 LEU A CA 1
ATOM 4902 C C . LEU A 1 628 ? -3.762 12.964 25.719 1.00 94.62 628 LEU A C 1
ATOM 4904 O O . LEU A 1 628 ? -4.484 11.976 25.889 1.00 94.62 628 LEU A O 1
ATOM 4908 N N . LYS A 1 629 ? -3.905 13.801 24.687 1.00 93.00 629 LYS A N 1
ATOM 4909 C CA . LYS A 1 629 ? -4.863 13.604 23.586 1.00 93.00 629 LYS A CA 1
ATOM 4910 C C . LYS A 1 629 ? -4.216 13.005 22.341 1.00 93.00 629 LYS A C 1
ATOM 4912 O O . LYS A 1 629 ? -4.831 12.187 21.670 1.00 93.00 629 LYS A O 1
ATOM 4917 N N . GLN A 1 630 ? -2.992 13.419 22.028 1.00 91.31 630 GLN A N 1
ATOM 4918 C CA . GLN A 1 630 ? -2.205 12.927 20.897 1.00 91.31 630 GLN A CA 1
ATOM 4919 C C . GLN A 1 630 ? -0.733 13.294 21.077 1.00 91.31 630 GLN A C 1
ATOM 4921 O O . GLN A 1 630 ? -0.397 14.263 21.760 1.00 91.31 630 GLN A O 1
ATOM 4926 N N . GLU A 1 631 ? 0.140 12.551 20.416 1.00 88.94 631 GLU A N 1
ATOM 4927 C CA . GLU A 1 631 ? 1.570 12.846 20.373 1.00 88.94 631 GLU A CA 1
ATOM 4928 C C . GLU A 1 631 ? 1.882 13.837 19.249 1.00 88.94 631 GLU A C 1
ATOM 4930 O O . GLU A 1 631 ? 1.216 13.849 18.214 1.00 88.94 631 GLU A O 1
ATOM 4935 N N . CYS A 1 632 ? 2.906 14.675 19.421 1.00 87.88 632 CYS A N 1
ATOM 4936 C CA . CYS A 1 632 ? 3.265 15.652 18.389 1.00 87.88 632 CYS A CA 1
ATOM 4937 C C . CYS A 1 632 ? 3.875 14.988 17.147 1.00 87.88 632 CYS A C 1
ATOM 4939 O O . CYS A 1 632 ? 3.711 15.488 16.038 1.00 87.88 632 CYS A O 1
ATOM 4941 N N . GLU A 1 633 ? 4.526 13.839 17.326 1.00 84.69 633 GLU A N 1
ATOM 4942 C CA . GLU A 1 633 ? 5.106 13.036 16.249 1.00 84.69 633 GLU A CA 1
ATOM 4943 C C . GLU A 1 633 ? 4.039 12.314 15.402 1.00 84.69 633 GLU A C 1
ATOM 4945 O O . GLU A 1 633 ? 4.300 11.975 14.253 1.00 84.69 633 GLU A O 1
ATOM 4950 N N . LEU A 1 634 ? 2.833 12.109 15.951 1.00 84.12 634 LEU A N 1
ATOM 4951 C CA . LEU A 1 634 ? 1.663 11.559 15.257 1.00 84.12 634 LEU A CA 1
ATOM 4952 C C . LEU A 1 634 ? 0.452 12.469 15.520 1.00 84.12 634 LEU A C 1
ATOM 4954 O O . LEU A 1 634 ? -0.515 12.088 16.180 1.00 84.12 634 LEU A O 1
ATOM 4958 N N . ARG A 1 635 ? 0.523 13.714 15.035 1.00 85.62 635 ARG A N 1
ATOM 4959 C CA . ARG A 1 635 ? -0.558 14.696 15.197 1.00 85.62 635 ARG A CA 1
ATOM 4960 C C . ARG A 1 635 ? -1.714 14.396 14.241 1.00 85.62 635 ARG A C 1
ATOM 4962 O O . ARG A 1 635 ? -1.677 14.779 13.075 1.00 85.62 635 ARG A O 1
ATOM 4969 N N . ILE A 1 636 ? -2.742 13.723 14.749 1.00 84.06 636 ILE A N 1
ATOM 4970 C CA . ILE A 1 636 ? -3.920 13.311 13.976 1.00 84.06 636 ILE A CA 1
ATOM 4971 C C . ILE A 1 636 ? -4.936 14.448 13.840 1.00 84.06 636 ILE A C 1
ATOM 4973 O O . ILE A 1 636 ? -5.508 14.638 12.767 1.00 84.06 636 ILE A O 1
ATOM 4977 N N . SER A 1 637 ? -5.145 15.225 14.904 1.00 85.81 637 SER A N 1
ATOM 4978 C CA . SER A 1 637 ? -6.048 16.375 14.902 1.00 85.81 637 SER A CA 1
ATOM 4979 C C . SER A 1 637 ? -5.248 17.679 14.977 1.00 85.81 637 SER A C 1
ATOM 4981 O O . SER A 1 637 ? -4.603 17.948 15.993 1.00 85.81 637 SER A O 1
ATOM 4983 N N . PRO A 1 638 ? -5.276 18.538 13.947 1.00 80.44 638 PRO A N 1
ATOM 4984 C CA . PRO A 1 638 ? -4.554 19.805 13.993 1.00 80.44 638 PRO A CA 1
ATOM 4985 C C . PRO A 1 638 ? -5.136 20.779 15.029 1.00 80.44 638 PRO A C 1
ATOM 4987 O O . PRO A 1 638 ? -4.389 21.595 15.561 1.00 80.44 638 PRO A O 1
ATOM 4990 N N . SER A 1 639 ? -6.428 20.685 15.359 1.00 85.44 639 SER A N 1
ATOM 4991 C CA . SER A 1 639 ? -7.091 21.585 16.314 1.00 85.44 639 SER A CA 1
ATOM 4992 C C . SER A 1 639 ? -6.860 21.222 17.783 1.00 85.44 639 SER A C 1
ATOM 4994 O O . SER A 1 639 ? -7.078 22.055 18.655 1.00 85.44 639 SER A O 1
ATOM 4996 N N . GLU A 1 640 ? -6.438 19.991 18.071 1.00 88.31 640 GLU A N 1
ATOM 4997 C CA . GLU A 1 640 ? -6.199 19.522 19.439 1.00 88.31 640 GLU A CA 1
ATOM 4998 C C . GLU A 1 640 ? -4.728 19.739 19.846 1.00 88.31 640 GLU A C 1
ATOM 5000 O O . GLU A 1 640 ? -3.834 19.662 18.991 1.00 88.31 640 GLU A O 1
ATOM 5005 N N . PRO A 1 641 ? -4.436 19.983 21.140 1.00 89.19 641 PRO A N 1
ATOM 5006 C CA . PRO A 1 641 ? -3.063 20.047 21.625 1.00 89.19 641 PRO A CA 1
ATOM 5007 C C . PRO A 1 641 ? -2.370 18.691 21.448 1.00 89.19 641 PRO A C 1
ATOM 5009 O O . PRO A 1 641 ? -3.017 17.641 21.468 1.00 89.19 641 PRO A O 1
ATOM 5012 N N . CYS A 1 642 ? -1.054 18.722 21.254 1.00 90.94 642 CYS A N 1
ATOM 5013 C CA . CYS A 1 642 ? -0.212 17.532 21.222 1.00 90.94 642 CYS A CA 1
ATOM 5014 C C . CYS A 1 642 ? 0.779 17.553 22.391 1.00 90.94 642 CYS A C 1
ATOM 5016 O O . CYS A 1 642 ? 1.054 18.621 22.938 1.00 90.94 642 CYS A O 1
ATOM 5018 N N . SER A 1 643 ? 1.330 16.385 22.732 1.00 91.00 643 SER A N 1
ATOM 5019 C CA . SER A 1 643 ? 2.110 16.151 23.954 1.00 91.00 643 SER A CA 1
ATOM 5020 C C . SER A 1 643 ? 1.255 16.210 25.228 1.00 91.00 643 SER A C 1
ATOM 5022 O O . SER A 1 643 ? 0.035 16.384 25.187 1.00 91.00 643 SER A O 1
ATOM 5024 N N . LEU A 1 644 ? 1.908 15.995 26.367 1.00 92.06 644 LEU A N 1
ATOM 5025 C CA . LEU A 1 644 ? 1.317 16.112 27.692 1.00 92.06 644 LEU A CA 1
ATOM 5026 C C . LEU A 1 644 ? 1.004 17.581 28.006 1.00 92.06 644 LEU A C 1
ATOM 5028 O O . LEU A 1 644 ? 1.847 18.462 27.842 1.00 92.06 644 LEU A O 1
ATOM 5032 N N . SER A 1 645 ? -0.208 17.837 28.492 1.00 92.69 645 SER A N 1
ATOM 5033 C CA . SER A 1 645 ? -0.659 19.162 28.925 1.00 92.69 645 SER A CA 1
ATOM 5034 C C . SER A 1 645 ? -1.179 19.124 30.355 1.00 92.69 645 SER A C 1
ATOM 5036 O O . SER A 1 645 ? -1.817 18.151 30.752 1.00 92.69 645 SER A O 1
ATOM 5038 N N . ILE A 1 646 ? -0.944 20.190 31.122 1.00 92.38 646 ILE A N 1
ATOM 5039 C CA . ILE A 1 646 ? -1.450 20.309 32.495 1.00 92.38 646 ILE A CA 1
ATOM 5040 C C . ILE A 1 646 ? -2.981 20.365 32.479 1.00 92.38 646 ILE A C 1
ATOM 5042 O O . ILE A 1 646 ? -3.579 21.185 31.782 1.00 92.38 646 ILE A O 1
ATOM 5046 N N . GLU A 1 647 ? -3.610 19.535 33.305 1.00 93.31 647 GLU A N 1
ATOM 5047 C CA . GLU A 1 647 ? -5.039 19.593 33.596 1.00 93.31 647 GLU A CA 1
ATOM 5048 C C . GLU A 1 647 ? -5.294 20.598 34.719 1.00 93.31 647 GLU A C 1
ATOM 5050 O O . GLU A 1 647 ? -5.402 20.238 35.890 1.00 93.31 647 GLU A O 1
ATOM 5055 N N . SER A 1 648 ? -5.381 21.880 34.356 1.00 86.69 648 SER A N 1
ATOM 5056 C CA . SER A 1 648 ? -5.463 23.003 35.306 1.00 86.69 648 SER A CA 1
ATOM 5057 C C . SER A 1 648 ? -6.643 22.927 36.282 1.00 86.69 648 SER A C 1
ATOM 5059 O O . SER A 1 648 ? -6.602 23.547 37.343 1.00 86.69 648 SER A O 1
ATOM 5061 N N . SER A 1 649 ? -7.677 22.147 35.963 1.00 88.31 649 SER A N 1
ATOM 5062 C CA . SER A 1 649 ? -8.819 21.891 36.845 1.00 88.31 649 SER A CA 1
ATOM 5063 C C . SER A 1 649 ? -8.477 21.052 38.083 1.00 88.31 649 SER A C 1
ATOM 5065 O O . SER A 1 649 ? -9.288 20.998 39.007 1.00 88.31 649 SER A O 1
ATOM 5067 N N . PHE A 1 650 ? -7.310 20.398 38.131 1.00 89.62 650 PHE A N 1
ATOM 5068 C CA . PHE A 1 650 ? -6.927 19.507 39.226 1.00 89.62 650 PHE A CA 1
ATOM 5069 C C . PHE A 1 650 ? -5.565 19.885 39.810 1.00 89.62 650 PHE A C 1
ATOM 5071 O O . PHE A 1 650 ? -4.545 19.878 39.129 1.00 89.62 650 PHE A O 1
ATOM 5078 N N . ASN A 1 651 ? -5.540 20.154 41.116 1.00 84.19 651 ASN A N 1
ATOM 5079 C CA . ASN A 1 651 ? -4.318 20.509 41.843 1.00 84.19 651 ASN A CA 1
ATOM 5080 C C . ASN A 1 651 ? -3.518 19.293 42.350 1.00 84.19 651 ASN A C 1
ATOM 5082 O O . ASN A 1 651 ? -2.383 19.448 42.789 1.00 84.19 651 ASN A O 1
ATOM 5086 N N . SER A 1 652 ? -4.110 18.095 42.346 1.00 88.06 652 SER A N 1
ATOM 5087 C CA . SER A 1 652 ? -3.455 16.859 42.774 1.00 88.06 652 SER A CA 1
ATOM 5088 C C . SER A 1 652 ? -4.130 15.631 42.170 1.00 88.06 652 SER A C 1
ATOM 5090 O O . SER A 1 652 ? -5.334 15.626 41.895 1.00 88.06 652 SER A O 1
ATOM 5092 N N . TRP A 1 653 ? -3.367 14.543 42.049 1.00 88.75 653 TRP A N 1
ATOM 5093 C CA . TRP A 1 653 ? -3.878 13.257 41.569 1.00 88.75 653 TRP A CA 1
ATOM 5094 C C . TRP A 1 653 ? -5.056 12.724 42.400 1.00 88.75 653 TRP A C 1
ATOM 5096 O O . TRP A 1 653 ? -6.019 12.192 41.854 1.00 88.75 653 TRP A O 1
ATOM 5106 N N . ARG A 1 654 ? -5.032 12.921 43.725 1.00 87.81 654 ARG A N 1
ATOM 5107 C CA . ARG A 1 654 ? -6.117 12.487 44.621 1.00 87.81 654 ARG A CA 1
ATOM 5108 C C . ARG A 1 654 ? -7.433 13.206 44.317 1.00 87.81 654 ARG A C 1
ATOM 5110 O O . ARG A 1 654 ? -8.476 12.561 44.312 1.00 87.81 654 ARG A O 1
ATOM 5117 N N . VAL A 1 655 ? -7.374 14.513 44.051 1.00 89.75 655 VAL A N 1
ATOM 5118 C CA . VAL A 1 655 ? -8.550 15.324 43.696 1.00 89.75 655 VAL A CA 1
ATOM 5119 C C . VAL A 1 655 ? -9.101 14.923 42.327 1.00 89.75 655 VAL A C 1
ATOM 5121 O O . VAL A 1 655 ? -10.313 14.845 42.151 1.00 89.75 655 VAL A O 1
ATOM 5124 N N . PHE A 1 656 ? -8.229 14.592 41.372 1.00 92.56 656 PHE A N 1
ATOM 5125 C CA . PHE A 1 656 ? -8.663 14.024 40.097 1.00 92.56 656 PHE A CA 1
ATOM 5126 C C . PHE A 1 656 ? -9.395 12.685 40.282 1.00 92.56 656 PHE A C 1
ATOM 5128 O O . PHE A 1 656 ? -10.478 12.499 39.730 1.00 92.56 656 PHE A O 1
ATOM 5135 N N . LEU A 1 657 ? -8.849 11.768 41.091 1.00 90.81 657 LEU A N 1
ATOM 5136 C CA . LEU A 1 657 ? -9.480 10.470 41.346 1.00 90.81 657 LEU A CA 1
ATOM 5137 C C . LEU A 1 657 ? -10.845 10.608 42.037 1.00 90.81 657 LEU A C 1
ATOM 5139 O O . LEU A 1 657 ? -11.785 9.921 41.641 1.00 90.81 657 LEU A O 1
ATOM 5143 N N . SER A 1 658 ? -10.981 11.495 43.031 1.00 90.31 658 SER A N 1
ATOM 5144 C CA . SER A 1 658 ? -12.270 11.717 43.700 1.00 90.31 658 SER A CA 1
ATOM 5145 C C . SER A 1 658 ? -13.306 12.339 42.761 1.00 90.31 658 SER A C 1
ATOM 5147 O O . SER A 1 658 ? -14.460 11.918 42.770 1.00 90.31 658 SER A O 1
ATOM 5149 N N . HIS A 1 659 ? -12.893 13.276 41.903 1.00 92.19 659 HIS A N 1
ATOM 5150 C CA . HIS A 1 659 ? -13.763 13.852 40.878 1.00 92.19 659 HIS A CA 1
ATOM 5151 C C . HIS A 1 659 ? -14.184 12.816 39.824 1.00 92.19 659 HIS A C 1
ATOM 5153 O O . HIS A 1 659 ? -15.362 12.698 39.507 1.00 92.19 659 HIS A O 1
ATOM 5159 N N . SER A 1 660 ? -13.251 12.007 39.315 1.00 91.31 660 SER A N 1
ATOM 5160 C CA . SER A 1 660 ? -13.557 10.918 38.374 1.00 91.31 660 SER A CA 1
ATOM 5161 C C . SER A 1 660 ? -14.572 9.927 38.956 1.00 91.31 660 SER A C 1
ATOM 5163 O O . SER A 1 660 ? -15.478 9.469 38.256 1.00 91.31 660 SER A O 1
ATOM 5165 N N . GLN A 1 661 ? -14.464 9.627 40.253 1.00 88.50 661 GLN A N 1
ATOM 5166 C CA . GLN A 1 661 ? -15.410 8.760 40.949 1.00 88.50 661 GLN A CA 1
ATOM 5167 C C . GLN A 1 661 ? -16.784 9.403 41.153 1.00 88.50 661 GLN A C 1
ATOM 5169 O O . GLN A 1 661 ? -17.757 8.656 41.210 1.00 88.50 661 GLN A O 1
ATOM 5174 N N . SER A 1 662 ? -16.895 10.733 41.240 1.00 92.00 662 SER A N 1
ATOM 5175 C CA . SER A 1 662 ? -18.183 11.421 41.400 1.00 92.00 662 SER A CA 1
ATOM 5176 C C . SER A 1 662 ? -18.940 11.639 40.085 1.00 92.00 662 SER A C 1
ATOM 5178 O O . SER A 1 662 ? -20.128 11.956 40.122 1.00 92.00 662 SER A O 1
ATOM 5180 N N . LEU A 1 663 ? -18.289 11.457 38.931 1.00 92.31 663 LEU A N 1
ATOM 5181 C CA . LEU A 1 663 ? -18.940 11.547 37.623 1.00 92.31 663 LEU A CA 1
ATOM 5182 C C . LEU A 1 663 ? -19.987 10.432 37.420 1.00 92.31 663 LEU A C 1
ATOM 5184 O O . LEU A 1 663 ? -19.809 9.310 37.908 1.00 92.31 663 LEU A O 1
ATOM 5188 N N . PRO A 1 664 ? -21.066 10.708 36.660 1.00 92.94 664 PRO A N 1
ATOM 5189 C CA . PRO A 1 664 ? -22.067 9.701 36.322 1.00 92.94 664 PRO A CA 1
ATOM 5190 C C . PRO A 1 664 ? -21.480 8.590 35.440 1.00 92.94 664 PRO A C 1
ATOM 5192 O O . PRO A 1 664 ? -20.465 8.769 34.761 1.00 92.94 664 PRO A O 1
ATOM 5195 N N . ALA A 1 665 ? -22.139 7.429 35.424 1.00 90.38 665 ALA A N 1
ATOM 5196 C CA . ALA A 1 665 ? -21.756 6.328 34.546 1.00 90.38 665 ALA A CA 1
ATOM 5197 C C . ALA A 1 665 ? -21.953 6.707 33.068 1.00 90.38 665 ALA A C 1
ATOM 5199 O O . ALA A 1 665 ? -22.967 7.299 32.697 1.00 90.38 665 ALA A O 1
ATOM 5200 N N . CYS A 1 666 ? -20.996 6.356 32.209 1.00 91.69 666 CYS A N 1
ATOM 5201 C CA . CYS A 1 666 ? -21.121 6.607 30.774 1.00 91.69 666 CYS A CA 1
ATOM 5202 C C . CYS A 1 666 ? -22.205 5.724 30.136 1.00 91.69 666 CYS A C 1
ATOM 5204 O O . CYS A 1 666 ? -22.180 4.502 30.280 1.00 91.69 666 CYS A O 1
ATOM 5206 N N . HIS A 1 667 ? -23.103 6.340 29.362 1.00 87.00 667 HIS A N 1
ATOM 5207 C CA . HIS A 1 667 ? -24.140 5.633 28.599 1.00 87.00 667 HIS A CA 1
ATOM 5208 C C . HIS A 1 667 ? -23.650 5.079 27.252 1.00 87.00 667 HIS A C 1
ATOM 5210 O O . HIS A 1 667 ? -24.278 4.176 26.706 1.00 87.00 667 HIS A O 1
ATOM 5216 N N . GLN A 1 668 ? -22.553 5.622 26.716 1.00 88.00 668 GLN A N 1
ATOM 5217 C CA . GLN A 1 668 ? -21.961 5.246 25.430 1.00 88.00 668 GLN A CA 1
ATOM 5218 C C . GLN A 1 668 ? -20.456 5.016 25.596 1.00 88.00 668 GLN A C 1
ATOM 5220 O O . GLN A 1 668 ? -19.828 5.634 26.458 1.00 88.00 668 GLN A O 1
ATOM 5225 N N . GLY A 1 669 ? -19.881 4.118 24.795 1.00 91.62 669 GLY A N 1
ATOM 5226 C CA . GLY A 1 669 ? -18.461 3.758 24.854 1.00 91.62 669 GLY A CA 1
ATOM 5227 C C . GLY A 1 669 ? -17.529 4.645 24.024 1.00 91.62 669 GLY A C 1
ATOM 5228 O O . GLY A 1 669 ? -16.322 4.415 24.024 1.00 91.62 669 GLY A O 1
ATOM 5229 N N . ASP A 1 670 ? -18.058 5.642 23.321 1.00 94.25 670 ASP A N 1
ATOM 5230 C CA . ASP A 1 670 ? -17.322 6.650 22.550 1.00 94.25 670 ASP A CA 1
ATOM 5231 C C . ASP A 1 670 ? -17.422 8.055 23.166 1.00 94.25 670 ASP A C 1
ATOM 5233 O O . ASP A 1 670 ? -17.218 9.067 22.493 1.00 94.25 670 ASP A O 1
ATOM 5237 N N . ALA A 1 671 ? -17.704 8.129 24.471 1.00 93.56 671 ALA A N 1
ATOM 5238 C CA . ALA A 1 671 ? -17.676 9.381 25.211 1.00 93.56 671 ALA A CA 1
ATOM 5239 C C . ALA A 1 671 ? -16.302 10.062 25.075 1.00 93.56 671 ALA A C 1
ATOM 5241 O O . ALA A 1 671 ? -15.256 9.463 25.341 1.00 93.56 671 ALA A O 1
ATOM 5242 N N . HIS A 1 672 ? -16.312 11.338 24.679 1.00 92.62 672 HIS A N 1
ATOM 5243 C CA . HIS A 1 672 ? -15.092 12.100 24.427 1.00 92.62 672 HIS A CA 1
ATOM 5244 C C . HIS A 1 672 ? -14.206 12.147 25.679 1.00 92.62 672 HIS A C 1
ATOM 5246 O O . HIS A 1 672 ? -14.679 12.462 26.777 1.00 92.62 672 HIS A O 1
ATOM 5252 N N . GLY A 1 673 ? -12.915 11.857 25.514 1.00 93.69 673 GLY A N 1
ATOM 5253 C CA . GLY A 1 673 ? -11.989 11.666 26.625 1.00 93.69 673 GLY A CA 1
ATOM 5254 C C . GLY A 1 673 ? -10.529 11.865 26.250 1.00 93.69 673 GLY A C 1
ATOM 5255 O O . GLY A 1 673 ? -10.199 12.298 25.146 1.00 93.69 673 GLY A O 1
ATOM 5256 N N . ARG A 1 674 ? -9.656 11.591 27.217 1.00 95.25 674 ARG A N 1
ATOM 5257 C CA . ARG A 1 674 ? -8.196 11.673 27.079 1.00 95.25 674 ARG A CA 1
ATOM 5258 C C . ARG A 1 674 ? -7.516 10.708 28.041 1.00 95.25 674 ARG A C 1
ATOM 5260 O O . ARG A 1 674 ? -8.126 10.285 29.025 1.00 95.25 674 ARG A O 1
ATOM 5267 N N . TRP A 1 675 ? -6.247 10.402 27.789 1.00 95.94 675 TRP A N 1
ATOM 5268 C CA . TRP A 1 675 ? -5.414 9.751 28.797 1.00 95.94 675 TRP A CA 1
ATOM 5269 C C . TRP A 1 675 ? -5.035 10.760 29.872 1.00 95.94 675 TRP A C 1
ATOM 5271 O O . TRP A 1 675 ? -4.677 11.886 29.543 1.00 95.94 675 TRP A O 1
ATOM 5281 N N . VAL A 1 676 ? -5.112 10.364 31.137 1.00 95.00 676 VAL A N 1
ATOM 5282 C CA . VAL A 1 676 ? -4.704 11.185 32.278 1.00 95.00 676 VAL A CA 1
ATOM 5283 C C . VAL A 1 676 ? -3.743 10.381 33.144 1.00 95.00 676 VAL A C 1
ATOM 5285 O O . VAL A 1 676 ? -3.975 9.196 33.391 1.00 95.00 676 VAL A O 1
ATOM 5288 N N . LEU A 1 677 ? -2.657 11.011 33.582 1.00 92.69 677 LEU A N 1
ATOM 5289 C CA . LEU A 1 677 ? -1.600 10.386 34.370 1.00 92.69 677 LEU A CA 1
ATOM 5290 C C . LEU A 1 677 ? -0.974 11.383 35.360 1.00 92.69 677 LEU A C 1
ATOM 5292 O O . LEU A 1 677 ? -0.953 12.588 35.084 1.00 92.69 677 LEU A O 1
ATOM 5296 N N . PRO A 1 678 ? -0.477 10.906 36.514 1.00 91.31 678 PRO A N 1
ATOM 5297 C CA . PRO A 1 678 ? 0.239 11.739 37.466 1.00 91.31 678 PRO A CA 1
ATOM 5298 C C . PRO A 1 678 ? 1.703 11.907 37.043 1.00 91.31 678 PRO A C 1
ATOM 5300 O O . PRO A 1 678 ? 2.387 10.929 36.734 1.00 91.31 678 PRO A O 1
ATOM 5303 N N . CYS A 1 679 ? 2.196 13.144 37.071 1.00 88.12 679 CYS A N 1
ATOM 5304 C CA . CYS A 1 679 ? 3.589 13.454 36.746 1.00 88.12 679 CYS A CA 1
ATOM 5305 C C . CYS A 1 679 ? 4.153 14.525 37.679 1.00 88.12 679 CYS A C 1
ATOM 5307 O O . CYS A 1 679 ? 3.418 15.406 38.123 1.00 88.12 679 CYS A O 1
ATOM 5309 N N . ALA A 1 680 ? 5.466 14.523 37.918 1.00 85.56 680 ALA A N 1
ATOM 5310 C CA . ALA A 1 680 ? 6.111 15.673 38.564 1.00 85.56 680 ALA A CA 1
ATOM 5311 C C . ALA A 1 680 ? 6.146 16.904 37.634 1.00 85.56 680 ALA A C 1
ATOM 5313 O O . ALA A 1 680 ? 6.001 18.039 38.087 1.00 85.56 680 ALA A O 1
ATOM 5314 N N . SER A 1 681 ? 6.274 16.677 36.322 1.00 86.00 681 SER A N 1
ATOM 5315 C CA . SER A 1 681 ? 6.209 17.702 35.276 1.00 86.00 681 SER A CA 1
ATOM 5316 C C . SER A 1 681 ? 5.473 17.156 34.056 1.00 86.00 681 SER A C 1
ATOM 5318 O O . SER A 1 681 ? 5.782 16.060 33.597 1.00 86.00 681 SER A O 1
ATOM 5320 N N . CYS A 1 682 ? 4.537 17.928 33.492 1.00 88.69 682 CYS A N 1
ATOM 5321 C CA . CYS A 1 682 ? 3.893 17.572 32.221 1.00 88.69 682 CYS A CA 1
ATOM 5322 C C . CYS A 1 682 ? 4.783 17.852 30.998 1.00 88.69 682 CYS A C 1
ATOM 5324 O O . CYS A 1 682 ? 4.384 17.550 29.881 1.00 88.69 682 CYS A O 1
ATOM 5326 N N . VAL A 1 683 ? 5.973 18.434 31.178 1.00 86.06 683 VAL A N 1
ATOM 5327 C CA . VAL A 1 683 ? 6.922 18.671 30.077 1.00 86.06 683 VAL A CA 1
ATOM 5328 C C . VAL A 1 683 ? 7.803 17.440 29.848 1.00 86.06 683 VAL A C 1
ATOM 5330 O O . VAL A 1 683 ? 8.070 17.061 28.709 1.00 86.06 683 VAL A O 1
ATOM 5333 N N . GLU A 1 684 ? 8.223 16.777 30.927 1.00 83.75 684 GLU A N 1
ATOM 5334 C CA . GLU A 1 684 ? 9.173 15.664 30.886 1.00 83.75 684 GLU A CA 1
ATOM 5335 C C . GLU A 1 684 ? 8.472 14.311 31.065 1.00 83.75 684 GLU A C 1
ATOM 5337 O O . GLU A 1 684 ? 8.138 13.900 32.175 1.00 83.75 684 GLU A O 1
ATOM 5342 N N . ARG A 1 685 ? 8.309 13.566 29.962 1.00 82.81 685 ARG A N 1
ATOM 5343 C CA . ARG A 1 685 ? 7.626 12.252 29.931 1.00 82.81 685 ARG A CA 1
ATOM 5344 C C . ARG A 1 685 ? 8.217 11.212 30.894 1.00 82.81 685 ARG A C 1
ATOM 5346 O O . ARG A 1 685 ? 7.499 10.309 31.317 1.00 82.81 685 ARG A O 1
ATOM 5353 N N . VAL A 1 686 ? 9.514 11.310 31.192 1.00 83.06 686 VAL A N 1
ATOM 5354 C CA . VAL A 1 686 ? 10.241 10.400 32.099 1.00 83.06 686 VAL A CA 1
ATOM 5355 C C . VAL A 1 686 ? 9.814 10.565 33.563 1.00 83.06 686 VAL A C 1
ATOM 5357 O O . VAL A 1 686 ? 10.017 9.659 34.363 1.00 83.06 686 VAL A O 1
ATOM 5360 N N . LEU A 1 687 ? 9.198 11.702 33.908 1.00 86.38 687 LEU A N 1
ATOM 5361 C CA . LEU A 1 687 ? 8.735 12.031 35.259 1.00 86.38 687 LEU A CA 1
ATOM 5362 C C . LEU A 1 687 ? 7.253 11.682 35.488 1.00 86.38 687 LEU A C 1
ATOM 5364 O O . LEU A 1 687 ? 6.660 12.119 36.477 1.00 86.38 687 LEU A O 1
ATOM 5368 N N . CYS A 1 688 ? 6.646 10.941 34.562 1.00 86.81 688 CYS A N 1
ATOM 5369 C CA . CYS A 1 688 ? 5.254 10.515 34.611 1.00 86.81 688 CYS A CA 1
ATOM 5370 C C . CYS A 1 688 ? 5.130 9.038 34.987 1.00 86.81 688 CYS A C 1
ATOM 5372 O O . CYS A 1 688 ? 5.818 8.194 34.414 1.00 86.81 688 CYS A O 1
ATOM 5374 N N . ASP A 1 689 ? 4.196 8.702 35.878 1.00 87.19 689 ASP A N 1
ATOM 5375 C CA . ASP A 1 689 ? 3.892 7.304 36.194 1.00 87.19 689 ASP A CA 1
ATOM 5376 C C . ASP A 1 689 ? 2.886 6.729 35.184 1.00 87.19 689 ASP A C 1
ATOM 5378 O O . ASP A 1 689 ? 1.663 6.776 35.360 1.00 87.19 689 ASP A O 1
ATOM 5382 N N . TRP A 1 690 ? 3.422 6.169 34.098 1.00 87.38 690 TRP A N 1
ATOM 5383 C CA . TRP A 1 690 ? 2.637 5.548 33.029 1.00 87.38 690 TRP A CA 1
ATOM 5384 C C . TRP A 1 690 ? 1.824 4.333 33.492 1.00 87.38 690 TRP A C 1
ATOM 5386 O O . TRP A 1 690 ? 0.787 4.051 32.894 1.00 87.38 690 TRP A O 1
ATOM 5396 N N . SER A 1 691 ? 2.223 3.665 34.584 1.00 85.75 691 SER A N 1
ATOM 5397 C CA . SER A 1 691 ? 1.484 2.521 35.143 1.00 85.75 691 SER A CA 1
ATOM 5398 C C . SER A 1 691 ? 0.136 2.922 35.758 1.00 85.75 691 SER A C 1
ATOM 5400 O O . SER A 1 691 ? -0.735 2.081 35.988 1.00 85.75 691 SER A O 1
ATOM 5402 N N . LYS A 1 692 ? -0.053 4.222 36.028 1.00 88.25 692 LYS A N 1
ATOM 5403 C CA . LYS A 1 692 ? -1.289 4.813 36.562 1.00 88.25 692 LYS A CA 1
ATOM 5404 C C . LYS A 1 692 ? -2.118 5.527 35.499 1.00 88.25 692 LYS A C 1
ATOM 5406 O O . LYS A 1 692 ? -3.124 6.143 35.848 1.00 88.25 692 LYS A O 1
ATOM 5411 N N . ALA A 1 693 ? -1.719 5.463 34.229 1.00 91.19 693 ALA A N 1
ATOM 5412 C CA . ALA A 1 693 ? -2.439 6.124 33.151 1.00 91.19 693 ALA A CA 1
ATOM 5413 C C . ALA A 1 693 ? -3.855 5.549 32.995 1.00 91.19 693 ALA A C 1
ATOM 5415 O O . ALA A 1 693 ? -4.043 4.344 32.822 1.00 91.19 693 ALA A O 1
ATOM 5416 N N . VAL A 1 694 ? -4.858 6.426 33.001 1.00 92.69 694 VAL A N 1
ATOM 5417 C CA . VAL A 1 694 ? -6.272 6.062 32.841 1.00 92.69 694 VAL A CA 1
ATOM 5418 C C . VAL A 1 694 ? -6.889 6.798 31.662 1.00 92.69 694 VAL A C 1
ATOM 5420 O O . VAL A 1 694 ? -6.593 7.967 31.423 1.00 92.69 694 VAL A O 1
ATOM 5423 N N . TRP A 1 695 ? -7.765 6.126 30.919 1.00 95.62 695 TRP A N 1
ATOM 5424 C CA . TRP A 1 695 ? -8.628 6.801 29.953 1.00 95.62 695 TRP A CA 1
ATOM 5425 C C . TRP A 1 695 ? -9.826 7.397 30.689 1.00 95.62 695 TRP A C 1
ATOM 5427 O O . TRP A 1 695 ? -10.599 6.658 31.300 1.00 95.62 695 TRP A O 1
ATOM 5437 N N . GLN A 1 696 ? -9.982 8.718 30.625 1.00 94.88 696 GLN A N 1
ATOM 5438 C CA . GLN A 1 696 ? -11.031 9.438 31.337 1.00 94.88 696 GLN A CA 1
ATOM 5439 C C . GLN A 1 696 ? -11.859 10.292 30.367 1.00 94.88 696 GLN A C 1
ATOM 5441 O O . GLN A 1 696 ? -11.361 11.311 29.866 1.00 94.88 696 GLN A O 1
ATOM 5446 N N . PRO A 1 697 ? -13.131 9.926 30.121 1.00 95.44 697 PRO A N 1
ATOM 5447 C CA . PRO A 1 697 ? -14.092 10.822 29.492 1.00 95.44 697 PRO A CA 1
ATOM 5448 C C . PRO A 1 697 ? -14.307 12.092 30.323 1.00 95.44 697 PRO A C 1
ATOM 5450 O O . PRO A 1 697 ? -14.185 12.071 31.548 1.00 95.44 697 PRO A O 1
ATOM 5453 N N . PHE A 1 698 ? -14.620 13.215 29.675 1.00 93.75 698 PHE A N 1
ATOM 5454 C CA . PHE A 1 698 ? -14.736 14.505 30.373 1.00 93.75 698 PHE A CA 1
ATOM 5455 C C . PHE A 1 698 ? -15.969 14.605 31.281 1.00 93.75 698 PHE A C 1
ATOM 5457 O O . PHE A 1 698 ? -15.909 15.272 32.308 1.00 93.75 698 PHE A O 1
ATOM 5464 N N . SER A 1 699 ? -17.079 13.973 30.898 1.00 94.12 699 SER A N 1
ATOM 5465 C CA . SER A 1 699 ? -18.392 14.160 31.535 1.00 94.12 699 SER A CA 1
ATOM 5466 C C . SER A 1 699 ? -18.943 12.914 32.230 1.00 94.12 699 SER A C 1
ATOM 5468 O O . SER A 1 699 ? -20.005 12.980 32.843 1.00 94.12 699 SER A O 1
ATOM 5470 N N . CYS A 1 700 ? -18.258 11.774 32.134 1.00 94.50 700 CYS A N 1
ATOM 5471 C CA . CYS A 1 700 ? -18.725 10.505 32.683 1.00 94.50 700 CYS A CA 1
ATOM 5472 C C . CYS A 1 700 ? -17.553 9.567 33.002 1.00 94.50 700 CYS A C 1
ATOM 5474 O O . CYS A 1 700 ? -16.410 9.827 32.625 1.00 94.50 700 CYS A O 1
ATOM 5476 N N . THR A 1 701 ? -17.832 8.459 33.689 1.00 92.50 701 THR A N 1
ATOM 5477 C CA . THR A 1 701 ? -16.842 7.423 34.001 1.00 92.50 701 THR A CA 1
ATOM 5478 C C . THR A 1 701 ? -17.319 6.027 33.596 1.00 92.50 701 THR A C 1
ATOM 5480 O O . THR A 1 701 ? -18.502 5.692 33.699 1.00 92.50 701 THR A O 1
ATOM 5483 N N . HIS A 1 702 ? -16.391 5.192 33.129 1.00 90.50 702 HIS A N 1
ATOM 5484 C CA . HIS A 1 702 ? -16.646 3.780 32.853 1.00 90.50 702 HIS A CA 1
ATOM 5485 C C . HIS A 1 702 ? -16.227 2.943 34.061 1.00 90.50 702 HIS A C 1
ATOM 5487 O O . HIS A 1 702 ? -15.040 2.759 34.325 1.00 90.50 702 HIS A O 1
ATOM 5493 N N . SER A 1 703 ? -17.196 2.390 34.787 1.00 83.50 703 SER A N 1
ATOM 5494 C CA . SER A 1 703 ? -16.937 1.504 35.926 1.00 83.50 703 SER A CA 1
ATOM 5495 C C . SER A 1 703 ? -16.222 0.216 35.503 1.00 83.50 703 SER A C 1
ATOM 5497 O O . SER A 1 703 ? -16.535 -0.380 34.474 1.00 83.50 703 SER A O 1
ATOM 5499 N N . ALA A 1 704 ? -15.268 -0.260 36.301 1.00 81.69 704 ALA A N 1
ATOM 5500 C CA . ALA A 1 704 ? -14.725 -1.604 36.130 1.00 81.69 704 ALA A CA 1
ATOM 5501 C C . ALA A 1 704 ? -15.744 -2.635 36.638 1.00 81.69 704 ALA A C 1
ATOM 5503 O O . ALA A 1 704 ? -16.039 -2.679 37.832 1.00 81.69 704 ALA A O 1
ATOM 5504 N N . LEU A 1 705 ? -16.296 -3.460 35.742 1.00 87.69 705 LEU A N 1
ATOM 5505 C CA . LEU A 1 705 ? -17.211 -4.533 36.141 1.00 87.69 705 LEU A CA 1
ATOM 5506 C C . LEU A 1 705 ? -16.455 -5.609 36.928 1.00 87.69 705 LEU A C 1
ATOM 5508 O O . LEU A 1 705 ? -15.464 -6.164 36.439 1.00 87.69 705 LEU A O 1
ATOM 5512 N N . THR A 1 706 ? -16.951 -5.935 38.124 1.00 90.81 706 THR A N 1
ATOM 5513 C CA . THR A 1 706 ? -16.451 -7.081 38.892 1.00 90.81 706 THR A CA 1
ATOM 5514 C C . THR A 1 706 ? -16.715 -8.374 38.124 1.00 90.81 706 THR A C 1
ATOM 5516 O O . THR A 1 706 ? -17.672 -8.466 37.350 1.00 90.81 706 THR A O 1
ATOM 5519 N N . THR A 1 707 ? -15.893 -9.401 38.351 1.00 90.75 707 THR A N 1
ATOM 5520 C CA . THR A 1 707 ? -16.083 -10.714 37.716 1.00 90.75 707 THR A CA 1
ATOM 5521 C C . THR A 1 707 ? -17.480 -11.274 37.980 1.00 90.75 707 THR A C 1
ATOM 5523 O O . THR A 1 707 ? -18.105 -11.798 37.066 1.00 90.75 707 THR A O 1
ATOM 5526 N N . HIS A 1 708 ? -18.015 -11.088 39.190 1.00 91.19 708 HIS A N 1
ATOM 5527 C CA . HIS A 1 708 ? -19.373 -11.503 39.538 1.00 91.19 708 HIS A CA 1
ATOM 5528 C C . HIS A 1 708 ? -20.441 -10.816 38.668 1.00 91.19 708 HIS A C 1
ATOM 5530 O O . HIS A 1 708 ? -21.260 -11.496 38.051 1.00 91.19 708 HIS A O 1
ATOM 5536 N N . HIS A 1 709 ? -20.407 -9.482 38.555 1.00 91.44 709 HIS A N 1
ATOM 5537 C CA . HIS A 1 709 ? -21.362 -8.747 37.718 1.00 91.44 709 HIS A CA 1
ATOM 5538 C C . HIS A 1 709 ? -21.225 -9.106 36.236 1.00 91.44 709 HIS A C 1
ATOM 5540 O O . HIS A 1 709 ? -22.231 -9.258 35.548 1.00 91.44 709 HIS A O 1
ATOM 5546 N N . LEU A 1 710 ? -19.996 -9.294 35.746 1.00 93.56 710 LEU A N 1
ATOM 5547 C CA . LEU A 1 710 ? -19.757 -9.699 34.362 1.00 93.56 710 LEU A CA 1
ATOM 5548 C C . LEU A 1 710 ? -20.328 -11.097 34.073 1.00 93.56 710 LEU A C 1
ATOM 5550 O O . LEU A 1 710 ? -20.990 -11.282 33.055 1.00 93.56 710 LEU A O 1
ATOM 5554 N N . ARG A 1 711 ? -20.118 -12.064 34.977 1.00 94.25 711 ARG A N 1
ATOM 5555 C CA . ARG A 1 711 ? -20.672 -13.424 34.867 1.00 94.25 711 ARG A CA 1
ATOM 5556 C C . ARG A 1 711 ? -22.197 -13.415 34.870 1.00 94.25 711 ARG A C 1
ATOM 5558 O O . ARG A 1 711 ? -22.801 -14.084 34.035 1.00 94.25 711 ARG A O 1
ATOM 5565 N N . HIS A 1 712 ? -22.809 -12.622 35.749 1.00 94.00 712 HIS A N 1
ATOM 5566 C CA . HIS A 1 712 ? -24.262 -12.464 35.801 1.00 94.00 712 HIS A CA 1
ATOM 5567 C C . HIS A 1 712 ? -24.819 -11.835 34.514 1.00 94.00 712 HIS A C 1
ATOM 5569 O O . HIS A 1 712 ? -25.739 -12.377 33.910 1.00 94.00 712 HIS A O 1
ATOM 5575 N N . CYS A 1 713 ? -24.210 -10.746 34.041 1.00 93.75 713 CYS A N 1
ATOM 5576 C CA . CYS A 1 713 ? -24.624 -10.066 32.815 1.00 93.75 713 CYS A CA 1
ATOM 5577 C C . CYS A 1 713 ? -24.484 -10.940 31.567 1.00 93.75 713 CYS A C 1
ATOM 5579 O O . CYS A 1 713 ? -25.375 -10.959 30.720 1.00 93.75 713 CYS A O 1
ATOM 5581 N N . LEU A 1 714 ? -23.373 -11.667 31.426 1.00 94.75 714 LEU A N 1
ATOM 5582 C CA . LEU A 1 714 ? -23.111 -12.481 30.238 1.00 94.75 714 LEU A CA 1
ATOM 5583 C C . LEU A 1 714 ? -23.790 -13.857 30.283 1.00 94.75 714 LEU A C 1
ATOM 5585 O O . LEU A 1 714 ? -23.704 -14.614 29.311 1.00 94.75 714 LEU A O 1
ATOM 5589 N N . HIS A 1 715 ? -24.494 -14.179 31.368 1.00 94.06 715 HIS A N 1
ATOM 5590 C CA . HIS A 1 715 ? -25.233 -15.425 31.507 1.00 94.06 715 HIS A CA 1
ATOM 5591 C C . HIS A 1 715 ? -26.310 -15.563 30.416 1.00 94.06 715 HIS A C 1
ATOM 5593 O O . HIS A 1 715 ? -27.190 -14.717 30.257 1.00 94.06 715 HIS A O 1
ATOM 5599 N N . GLY A 1 716 ? -26.256 -16.656 29.654 1.00 92.81 716 GLY A N 1
ATOM 5600 C CA . GLY A 1 716 ? -27.183 -16.949 28.559 1.00 92.81 716 GLY A CA 1
ATOM 5601 C C . GLY A 1 716 ? -26.938 -16.143 27.278 1.00 92.81 716 GLY A C 1
ATOM 5602 O O . GLY A 1 716 ? -27.764 -16.217 26.362 1.00 92.81 716 GLY A O 1
ATOM 5603 N N . LYS A 1 717 ? -25.848 -15.364 27.196 1.00 95.06 717 LYS A N 1
ATOM 5604 C CA . LYS A 1 717 ? -25.525 -14.542 26.022 1.00 95.06 717 LYS A CA 1
ATOM 5605 C C . LYS A 1 717 ? -24.633 -15.273 25.017 1.00 95.06 717 LYS A C 1
ATOM 5607 O O . LYS A 1 717 ? -23.748 -16.048 25.377 1.00 95.06 717 LYS A O 1
ATOM 5612 N N . THR A 1 718 ? -24.844 -14.965 23.740 1.00 96.75 718 THR A N 1
ATOM 5613 C CA . THR A 1 718 ? -23.965 -15.353 22.632 1.00 96.75 718 THR A CA 1
ATOM 5614 C C . THR A 1 718 ? -23.356 -14.101 22.018 1.00 96.75 718 THR A C 1
ATOM 5616 O O . THR A 1 718 ? -24.080 -13.242 21.513 1.00 96.75 718 THR A O 1
ATOM 5619 N N . LEU A 1 719 ? -22.030 -13.992 22.081 1.00 97.06 719 LEU A N 1
ATOM 5620 C CA . LEU A 1 719 ? -21.275 -12.844 21.598 1.00 97.06 719 LEU A CA 1
ATOM 5621 C C . LEU A 1 719 ? -20.551 -13.214 20.304 1.00 97.06 719 LEU A C 1
ATOM 5623 O O . LEU A 1 719 ? -19.752 -14.147 20.267 1.00 97.06 719 LEU A O 1
ATOM 5627 N N . VAL A 1 720 ? -20.823 -12.467 19.243 1.00 96.88 720 VAL A N 1
ATOM 5628 C CA . VAL A 1 720 ? -20.333 -12.710 17.889 1.00 96.88 720 VAL A CA 1
ATOM 5629 C C . VAL A 1 720 ? -19.414 -11.566 17.482 1.00 96.88 720 VAL A C 1
ATOM 5631 O O . VAL A 1 720 ? -19.865 -10.438 17.325 1.00 96.88 720 VAL A O 1
ATOM 5634 N N . PHE A 1 721 ? -18.130 -11.850 17.304 1.00 96.38 721 PHE A N 1
ATOM 5635 C CA . PHE A 1 721 ? -17.099 -10.886 16.939 1.00 96.38 721 PHE A CA 1
ATOM 5636 C C . PHE A 1 721 ? -16.707 -11.052 15.467 1.00 96.38 721 PHE A C 1
ATOM 5638 O O . PHE A 1 721 ? -16.256 -12.120 15.056 1.00 96.38 721 PHE A O 1
ATOM 5645 N N . LEU A 1 722 ? -16.829 -9.985 14.682 1.00 94.81 722 LEU A N 1
ATOM 5646 C CA . LEU A 1 722 ? -16.364 -9.929 13.296 1.00 94.81 722 LEU A CA 1
ATOM 5647 C C . LEU A 1 722 ? -15.393 -8.762 13.146 1.00 94.81 722 LEU A C 1
ATOM 5649 O O . LEU A 1 722 ? -15.806 -7.602 13.216 1.00 94.81 722 LEU A O 1
ATOM 5653 N N . GLY A 1 723 ? -14.108 -9.057 12.963 1.00 92.12 723 GLY A N 1
ATOM 5654 C CA . GLY A 1 723 ? -13.130 -7.984 12.903 1.00 92.12 723 GLY A CA 1
ATOM 5655 C C . GLY A 1 723 ? -11.676 -8.391 12.840 1.00 92.12 723 GLY A C 1
ATOM 5656 O O . GLY A 1 723 ? -11.331 -9.489 12.420 1.00 92.12 723 GLY A O 1
ATOM 5657 N N . ASP A 1 724 ? -10.818 -7.468 13.251 1.00 87.69 724 ASP A N 1
ATOM 5658 C CA . ASP A 1 724 ? -9.370 -7.631 13.217 1.00 87.69 724 ASP A CA 1
ATOM 5659 C C . ASP A 1 724 ? -8.827 -8.324 14.484 1.00 87.69 724 ASP A C 1
ATOM 5661 O O . ASP A 1 724 ? -9.547 -8.892 15.313 1.00 87.69 724 ASP A O 1
ATOM 5665 N N . SER A 1 725 ? -7.508 -8.262 14.662 1.00 85.00 725 SER A N 1
ATOM 5666 C CA . SER A 1 725 ? -6.843 -8.794 15.846 1.00 85.00 725 SER A CA 1
ATOM 5667 C C . SER A 1 725 ? -7.264 -8.109 17.150 1.00 85.00 725 SER A C 1
ATOM 5669 O O . SER A 1 725 ? -7.233 -8.758 18.191 1.00 85.00 725 SER A O 1
ATOM 5671 N N . THR A 1 726 ? -7.685 -6.842 17.132 1.00 89.38 726 THR A N 1
ATOM 5672 C CA . THR A 1 726 ? -8.173 -6.129 18.324 1.00 89.38 726 THR A CA 1
ATOM 5673 C C . THR A 1 726 ? -9.487 -6.728 18.813 1.00 89.38 726 THR A C 1
ATOM 5675 O O . THR A 1 726 ? -9.624 -6.982 20.008 1.00 89.38 726 THR A O 1
ATOM 5678 N N . ASN A 1 727 ? -10.418 -7.054 17.909 1.00 92.62 727 ASN A N 1
ATOM 5679 C CA . ASN A 1 727 ? -11.648 -7.771 18.271 1.00 92.62 727 ASN A CA 1
ATOM 5680 C C . ASN A 1 727 ? -11.341 -9.135 18.907 1.00 92.62 727 ASN A C 1
ATOM 5682 O O . ASN A 1 727 ? -11.960 -9.507 19.905 1.00 92.62 727 ASN A O 1
ATOM 5686 N N . ARG A 1 728 ? -10.346 -9.855 18.372 1.00 90.69 728 ARG A N 1
ATOM 5687 C CA . ARG A 1 728 ? -9.862 -11.114 18.958 1.00 90.69 728 ARG A CA 1
ATOM 5688 C C . ARG A 1 728 ? -9.275 -10.910 20.362 1.00 90.69 728 ARG A C 1
ATOM 5690 O O . ARG A 1 728 ? -9.553 -11.706 21.254 1.00 90.69 728 ARG A O 1
ATOM 5697 N N . GLY A 1 729 ? -8.504 -9.841 20.569 1.00 91.31 729 GLY A N 1
ATOM 5698 C CA . GLY A 1 729 ? -7.940 -9.467 21.872 1.00 91.31 729 GLY A CA 1
ATOM 5699 C C . GLY A 1 729 ? -9.009 -9.156 22.923 1.00 91.31 729 GLY A C 1
ATOM 5700 O O . GLY A 1 729 ? -8.938 -9.677 24.037 1.00 91.31 729 GLY A O 1
ATOM 5701 N N . MET A 1 730 ? -10.044 -8.392 22.550 1.00 94.25 730 MET A N 1
ATOM 5702 C CA . MET A 1 730 ? -11.203 -8.116 23.410 1.00 94.25 730 MET A CA 1
ATOM 5703 C C . MET A 1 730 ? -11.937 -9.404 23.804 1.00 94.25 730 MET A C 1
ATOM 5705 O O . MET A 1 730 ? -12.260 -9.602 24.975 1.00 94.25 730 MET A O 1
ATOM 5709 N N . LEU A 1 731 ? -12.178 -10.298 22.839 1.00 94.62 731 LEU A N 1
ATOM 5710 C CA . LEU A 1 731 ? -12.837 -11.581 23.081 1.00 94.62 731 LEU A CA 1
ATOM 5711 C C . LEU A 1 731 ? -12.055 -12.435 24.080 1.00 94.62 731 LEU A C 1
ATOM 5713 O O . LEU A 1 731 ? -12.634 -12.892 25.065 1.00 94.62 731 LEU A O 1
ATOM 5717 N N . TYR A 1 732 ? -10.751 -12.633 23.869 1.00 93.88 732 TYR A N 1
ATOM 5718 C CA . TYR A 1 732 ? -9.951 -13.462 24.773 1.00 93.88 732 TYR A CA 1
ATOM 5719 C C . TYR A 1 732 ? -9.835 -12.855 26.172 1.00 93.88 732 TYR A C 1
ATOM 5721 O O . TYR A 1 732 ? -9.904 -13.593 27.152 1.00 93.88 732 TYR A O 1
ATOM 5729 N N . ALA A 1 733 ? -9.752 -11.526 26.282 1.00 94.06 733 ALA A N 1
ATOM 5730 C CA . ALA A 1 733 ? -9.746 -10.846 27.573 1.00 94.06 733 ALA A CA 1
ATOM 5731 C C . ALA A 1 733 ? -11.079 -11.017 28.332 1.00 94.06 733 ALA A C 1
ATOM 5733 O O . ALA A 1 733 ? -11.079 -11.152 29.555 1.00 94.06 733 ALA A O 1
ATOM 5734 N N . LEU A 1 734 ? -12.225 -11.056 27.637 1.00 95.00 734 LEU A N 1
ATOM 5735 C CA . LEU A 1 734 ? -13.517 -11.369 28.263 1.00 95.00 734 LEU A CA 1
ATOM 5736 C C . LEU A 1 734 ? -13.602 -12.832 28.712 1.00 95.00 734 LEU A C 1
ATOM 5738 O O . LEU A 1 734 ? -14.075 -13.096 29.817 1.00 95.00 734 LEU A O 1
ATOM 5742 N N . VAL A 1 735 ? -13.122 -13.772 27.892 1.00 93.75 735 VAL A N 1
ATOM 5743 C CA . VAL A 1 735 ? -13.083 -15.203 28.242 1.00 93.75 735 VAL A CA 1
ATOM 5744 C C . VAL A 1 735 ? -12.215 -15.437 29.480 1.00 93.75 735 VAL A C 1
ATOM 5746 O O . VAL A 1 735 ? -12.669 -16.089 30.421 1.00 93.75 735 VAL A O 1
ATOM 5749 N N . GLU A 1 736 ? -11.012 -14.857 29.516 1.00 92.62 736 GLU A N 1
ATOM 5750 C CA . GLU A 1 736 ? -10.110 -14.927 30.670 1.00 92.62 736 GLU A CA 1
ATOM 5751 C C . GLU A 1 736 ? -10.778 -14.366 31.932 1.00 92.62 736 GLU A C 1
ATOM 5753 O O . GLU A 1 736 ? -10.770 -15.016 32.974 1.00 92.62 736 GLU A O 1
ATOM 5758 N N . ARG A 1 737 ? -11.425 -13.195 31.846 1.00 91.94 737 ARG A N 1
ATOM 5759 C CA . ARG A 1 737 ? -12.121 -12.587 32.994 1.00 91.94 737 ARG A CA 1
ATOM 5760 C C . ARG A 1 737 ? -13.277 -13.439 33.512 1.00 91.94 737 ARG A C 1
ATOM 5762 O O . ARG A 1 737 ? -13.500 -13.461 34.718 1.00 91.94 737 ARG A O 1
ATOM 5769 N N . LEU A 1 738 ? -14.023 -14.106 32.629 1.00 91.94 738 LEU A N 1
ATOM 5770 C CA . LEU A 1 738 ? -15.165 -14.942 33.010 1.00 91.94 738 LEU A CA 1
ATOM 5771 C C . LEU A 1 738 ? -14.729 -16.237 33.694 1.00 91.94 738 LEU A C 1
ATOM 5773 O O . LEU A 1 738 ? -15.294 -16.588 34.728 1.00 91.94 738 LEU A O 1
ATOM 5777 N N . ASN A 1 739 ? -13.737 -16.929 33.135 1.00 88.56 739 ASN A N 1
ATOM 5778 C CA . ASN A 1 739 ? -13.284 -18.234 33.626 1.00 88.56 739 ASN A CA 1
ATOM 5779 C C . ASN A 1 739 ? -12.113 -18.139 34.622 1.00 88.56 739 ASN A C 1
ATOM 5781 O O . ASN A 1 739 ? -11.658 -19.156 35.137 1.00 88.56 739 ASN A O 1
ATOM 5785 N N . GLY A 1 740 ? -11.592 -16.937 34.872 1.00 83.75 740 GLY A N 1
ATOM 5786 C CA . GLY A 1 740 ? -10.411 -16.682 35.701 1.00 83.75 740 GLY A CA 1
ATOM 5787 C C . GLY A 1 740 ? -9.080 -16.976 35.000 1.00 83.75 740 GLY A C 1
ATOM 5788 O O . GLY A 1 740 ? -8.069 -16.371 35.347 1.00 83.75 740 GLY A O 1
ATOM 5789 N N . THR A 1 741 ? -9.067 -17.872 34.009 1.00 79.81 741 THR A N 1
ATOM 5790 C CA . THR A 1 741 ? -7.891 -18.217 33.198 1.00 79.81 741 THR A CA 1
ATOM 5791 C C . THR A 1 741 ? -8.288 -18.477 31.746 1.00 79.81 741 THR A C 1
ATOM 5793 O O . THR A 1 741 ? -9.447 -18.786 31.451 1.00 79.81 741 THR A O 1
ATOM 5796 N N . LEU A 1 742 ? -7.324 -18.372 30.827 1.00 84.06 742 LEU A N 1
ATOM 5797 C CA . LEU A 1 742 ? -7.495 -18.770 29.432 1.00 84.06 742 LEU A CA 1
ATOM 5798 C C . LEU A 1 742 ? -6.802 -20.123 29.199 1.00 84.06 742 LEU A C 1
ATOM 5800 O O . LEU A 1 742 ? -5.580 -20.213 29.254 1.00 84.06 742 LEU A O 1
ATOM 5804 N N . THR A 1 743 ? -7.574 -21.183 28.953 1.00 74.31 743 THR A N 1
ATOM 5805 C CA . THR A 1 743 ? -7.054 -22.561 28.795 1.00 74.31 743 THR A CA 1
ATOM 5806 C C . THR A 1 743 ? -6.575 -22.874 27.383 1.00 74.31 743 THR A C 1
ATOM 5808 O O . THR A 1 743 ? -5.709 -23.718 27.184 1.00 74.31 743 THR A O 1
ATOM 5811 N N . SER A 1 744 ? -7.130 -22.194 26.382 1.00 72.00 744 SER A N 1
ATOM 5812 C CA . SER A 1 744 ? -6.712 -22.333 24.992 1.00 72.00 744 SER A CA 1
ATOM 5813 C C . SER A 1 744 ? -6.715 -20.980 24.308 1.00 72.00 744 SER A C 1
ATOM 5815 O O . SER A 1 744 ? -7.624 -20.165 24.481 1.00 72.00 744 SER A O 1
ATOM 5817 N N . TRP A 1 745 ? -5.682 -20.753 23.514 1.00 75.81 745 TRP A N 1
ATOM 5818 C CA . TRP A 1 745 ? -5.536 -19.583 22.675 1.00 75.81 745 TRP A CA 1
ATOM 5819 C C . TRP A 1 745 ? -5.042 -20.025 21.307 1.00 75.81 745 TRP A C 1
ATOM 5821 O O . TRP A 1 745 ? -4.291 -20.991 21.189 1.00 75.81 745 TRP A O 1
ATOM 5831 N N . ASP A 1 746 ? -5.475 -19.305 20.282 1.00 67.75 746 ASP A N 1
ATOM 5832 C CA . ASP A 1 746 ? -5.099 -19.581 18.914 1.00 67.75 746 ASP A CA 1
ATOM 5833 C C . ASP A 1 746 ? -4.960 -18.264 18.137 1.00 67.75 746 ASP A C 1
ATOM 5835 O O . ASP A 1 746 ? -5.775 -17.345 18.270 1.00 67.75 746 ASP A O 1
ATOM 5839 N N . LYS A 1 747 ? -3.913 -18.169 17.310 1.00 61.69 747 LYS A N 1
ATOM 5840 C CA . LYS A 1 747 ? -3.764 -17.094 16.317 1.00 61.69 747 LYS A CA 1
ATOM 5841 C C . LYS A 1 747 ? -4.599 -17.362 15.064 1.00 61.69 747 LYS A C 1
ATOM 5843 O O . LYS A 1 747 ? -4.396 -16.660 14.077 1.00 61.69 747 LYS A O 1
ATOM 5848 N N . THR A 1 748 ? -5.515 -18.332 15.072 1.00 61.91 748 THR A N 1
ATOM 5849 C CA . THR A 1 748 ? -6.306 -18.669 13.891 1.00 61.91 748 THR A CA 1
ATOM 5850 C C . THR A 1 748 ? -6.987 -17.454 13.286 1.00 61.91 748 THR A C 1
ATOM 5852 O O . THR A 1 748 ? -7.566 -16.583 13.946 1.00 61.91 748 THR A O 1
ATOM 5855 N N . HIS A 1 749 ? -6.877 -17.422 11.967 1.00 64.06 749 HIS A N 1
ATOM 5856 C CA . HIS A 1 749 ? -7.556 -16.479 11.106 1.00 64.06 749 HIS A CA 1
ATOM 5857 C C . HIS A 1 749 ? -8.873 -17.036 10.547 1.00 64.06 749 HIS A C 1
ATOM 5859 O O . HIS A 1 749 ? -9.533 -16.406 9.718 1.00 64.06 749 HIS A O 1
ATOM 5865 N N . ASP A 1 750 ? -9.246 -18.229 10.997 1.00 72.62 750 ASP A N 1
ATOM 5866 C CA . ASP A 1 750 ? -10.484 -18.898 10.647 1.00 72.62 750 ASP A CA 1
ATOM 5867 C C . ASP A 1 750 ? -11.564 -18.671 11.696 1.00 72.62 750 ASP A C 1
ATOM 5869 O O . ASP A 1 750 ? -11.341 -18.117 12.773 1.00 72.62 750 ASP A O 1
ATOM 5873 N N . LEU A 1 751 ? -12.778 -19.076 11.340 1.00 82.06 751 LEU A N 1
ATOM 5874 C CA . LEU A 1 751 ? -13.932 -18.943 12.206 1.00 82.06 751 LEU A CA 1
ATOM 5875 C C . LEU A 1 751 ? -13.770 -19.843 13.435 1.00 82.06 751 LEU A C 1
ATOM 5877 O O . LEU A 1 751 ? -13.693 -21.069 13.312 1.00 82.06 751 LEU A O 1
ATOM 5881 N N . ARG A 1 752 ? -13.800 -19.235 14.622 1.00 86.88 752 ARG A N 1
ATOM 5882 C CA . ARG A 1 752 ? -13.697 -19.922 15.911 1.00 86.88 752 ARG A CA 1
ATOM 5883 C C . ARG A 1 752 ? -14.983 -19.769 16.714 1.00 86.88 752 ARG A C 1
ATOM 5885 O O . ARG A 1 752 ? -15.535 -18.679 16.798 1.00 86.88 752 ARG A O 1
ATOM 5892 N N . VAL A 1 753 ? -15.428 -20.853 17.348 1.00 90.12 753 VAL A N 1
ATOM 5893 C CA . VAL A 1 753 ? -16.521 -20.833 18.331 1.00 90.12 753 VAL A CA 1
ATOM 5894 C C . VAL A 1 753 ? -15.997 -21.408 19.641 1.00 90.12 753 VAL A C 1
ATOM 5896 O O . VAL A 1 753 ? -15.472 -22.520 19.663 1.00 90.12 753 VAL A O 1
ATOM 5899 N N . ILE A 1 754 ? -16.123 -20.646 20.722 1.00 90.06 754 ILE A N 1
ATOM 5900 C CA . ILE A 1 754 ? -15.734 -21.025 22.078 1.00 90.06 754 ILE A CA 1
ATOM 5901 C C . ILE A 1 754 ? -17.019 -21.228 22.880 1.00 90.06 754 ILE A C 1
ATOM 5903 O O . ILE A 1 754 ? -17.764 -20.282 23.145 1.00 90.06 754 ILE A O 1
ATOM 5907 N N . ARG A 1 755 ? -17.277 -22.487 23.236 1.00 89.06 755 ARG A N 1
ATOM 5908 C CA . ARG A 1 755 ? -18.380 -22.912 24.109 1.00 89.06 755 ARG A CA 1
ATOM 5909 C C . ARG A 1 755 ? -17.826 -23.260 25.491 1.00 89.06 755 ARG A C 1
ATOM 5911 O O . ARG A 1 755 ? -16.620 -23.444 25.632 1.00 89.06 755 ARG A O 1
ATOM 5918 N N . GLY A 1 756 ? -18.694 -23.365 26.496 1.00 83.31 756 GLY A N 1
ATOM 5919 C CA . GLY A 1 756 ? -18.266 -23.755 27.846 1.00 83.31 756 GLY A CA 1
ATOM 5920 C C . GLY A 1 756 ? -17.673 -22.613 28.680 1.00 83.31 756 GLY A C 1
ATOM 5921 O O . GLY A 1 756 ? -17.008 -22.872 29.677 1.00 83.31 756 GLY A O 1
ATOM 5922 N N . VAL A 1 757 ? -17.876 -21.352 28.286 1.00 90.38 757 VAL A N 1
ATOM 5923 C CA . VAL A 1 757 ? -17.443 -20.183 29.071 1.00 90.38 757 VAL A CA 1
ATOM 5924 C C . VAL A 1 757 ? -18.543 -19.812 30.062 1.00 90.38 757 VAL A C 1
ATOM 5926 O O . VAL A 1 757 ? -19.723 -19.986 29.747 1.00 90.38 757 VAL A O 1
ATOM 5929 N N . ASN A 1 758 ? -18.170 -19.293 31.239 1.00 92.56 758 ASN A N 1
ATOM 5930 C CA . ASN A 1 758 ? -19.116 -18.884 32.285 1.00 92.56 758 ASN A CA 1
ATOM 5931 C C . ASN A 1 758 ? -20.044 -20.046 32.689 1.00 92.56 758 ASN A C 1
ATOM 5933 O O . ASN A 1 758 ? -21.260 -19.973 32.528 1.00 92.56 758 ASN A O 1
ATOM 5937 N N . ASP A 1 759 ? -19.436 -21.162 33.099 1.00 89.62 759 ASP A N 1
ATOM 5938 C CA . ASP A 1 759 ? -20.095 -22.430 33.459 1.00 89.62 759 ASP A CA 1
ATOM 5939 C C . ASP A 1 759 ? -21.003 -22.999 32.351 1.00 89.62 759 ASP A C 1
ATOM 5941 O O . ASP A 1 759 ? -22.004 -23.659 32.606 1.00 89.62 759 ASP A O 1
ATOM 5945 N N . GLY A 1 760 ? -20.661 -22.732 31.087 1.00 89.75 760 GLY A N 1
ATOM 5946 C CA . GLY A 1 760 ? -21.433 -23.191 29.930 1.00 89.75 760 GLY A CA 1
ATOM 5947 C C . GLY A 1 760 ? -22.605 -22.294 29.541 1.00 89.75 760 GLY A C 1
ATOM 5948 O O . GLY A 1 760 ? -23.299 -22.600 28.572 1.00 89.75 760 GLY A O 1
ATOM 5949 N N . HIS A 1 761 ? -22.798 -21.163 30.221 1.00 92.06 761 HIS A N 1
ATOM 5950 C CA . HIS A 1 761 ? -23.899 -20.245 29.942 1.00 92.06 761 HIS A CA 1
ATOM 5951 C C . HIS A 1 761 ? -23.564 -19.154 28.921 1.00 92.06 761 HIS A C 1
ATOM 5953 O O . HIS A 1 761 ? -24.474 -18.456 28.477 1.00 92.06 761 HIS A O 1
ATOM 5959 N N . THR A 1 762 ? -22.302 -18.990 28.519 1.00 94.62 762 THR A N 1
ATOM 5960 C CA . THR A 1 762 ? -21.896 -17.964 27.549 1.00 94.62 762 THR A CA 1
ATOM 5961 C C . THR A 1 762 ? -21.164 -18.592 26.365 1.00 94.62 762 THR A C 1
ATOM 5963 O O . THR A 1 762 ? -20.281 -19.435 26.531 1.00 94.62 762 THR A O 1
ATOM 5966 N N . THR A 1 763 ? -21.514 -18.160 25.151 1.00 95.06 763 THR A N 1
ATOM 5967 C CA . THR A 1 763 ? -20.842 -18.579 23.909 1.00 95.06 763 THR A CA 1
ATOM 5968 C C . THR A 1 763 ? -20.165 -17.387 23.245 1.00 95.06 763 THR A C 1
ATOM 5970 O O . THR A 1 763 ? -20.760 -16.317 23.136 1.00 95.06 763 THR A O 1
ATOM 5973 N N . PHE A 1 764 ? -18.938 -17.583 22.763 1.00 95.12 764 PHE A N 1
ATOM 5974 C CA . PHE A 1 764 ? -18.215 -16.606 21.950 1.00 95.12 764 PHE A CA 1
ATOM 5975 C C . PHE A 1 764 ? -17.976 -17.167 20.550 1.00 95.12 764 PHE A C 1
ATOM 5977 O O . PHE A 1 764 ? -17.602 -18.327 20.398 1.00 95.12 764 PHE A O 1
ATOM 5984 N N . ALA A 1 765 ? -18.142 -16.344 19.524 1.00 95.00 765 ALA A N 1
ATOM 5985 C CA . ALA A 1 765 ? -17.779 -16.670 18.153 1.00 95.00 765 ALA A CA 1
ATOM 5986 C C . ALA A 1 765 ? -16.921 -15.549 17.563 1.00 95.00 765 ALA A C 1
ATOM 5988 O O . ALA A 1 765 ? -17.163 -14.380 17.847 1.00 95.00 765 ALA A O 1
ATOM 5989 N N . PHE A 1 766 ? -15.933 -15.898 16.746 1.00 94.44 766 PHE A N 1
ATOM 5990 C CA . PHE A 1 766 ? -15.017 -14.961 16.102 1.00 94.44 766 PHE A CA 1
ATOM 5991 C C . PHE A 1 766 ? -14.807 -15.325 14.638 1.00 94.44 766 PHE A C 1
ATOM 5993 O O . PHE A 1 766 ? -14.619 -16.500 14.322 1.00 94.44 766 PHE A O 1
ATOM 6000 N N . ALA A 1 767 ? -14.766 -14.326 13.762 1.00 92.38 767 ALA A N 1
ATOM 6001 C CA . ALA A 1 767 ? -14.173 -14.450 12.437 1.00 92.38 767 ALA A CA 1
ATOM 6002 C C . ALA A 1 767 ? -13.276 -13.245 12.143 1.00 92.38 767 ALA A C 1
ATOM 6004 O O . ALA A 1 767 ? -13.655 -12.098 12.402 1.00 92.38 767 ALA A O 1
ATOM 6005 N N . TYR A 1 768 ? -12.100 -13.521 11.575 1.00 89.50 768 TYR A N 1
ATOM 6006 C CA . TYR A 1 768 ? -11.183 -12.478 11.137 1.00 89.50 768 TYR A CA 1
ATOM 6007 C C . TYR A 1 768 ? -11.656 -11.882 9.808 1.00 89.50 768 TYR A C 1
ATOM 6009 O O . TYR A 1 768 ? -11.890 -12.628 8.853 1.00 89.50 768 TYR A O 1
ATOM 6017 N N . TYR A 1 769 ? -11.756 -10.556 9.725 1.00 87.25 769 TYR A N 1
ATOM 6018 C CA . TYR A 1 769 ? -12.069 -9.858 8.480 1.00 87.25 769 TYR A CA 1
ATOM 6019 C C . TYR A 1 769 ? -11.353 -8.499 8.373 1.00 87.25 769 TYR A C 1
ATOM 6021 O O . TYR A 1 769 ? -11.318 -7.761 9.365 1.00 87.25 769 TYR A O 1
ATOM 6029 N N . PRO A 1 770 ? -10.848 -8.138 7.174 1.00 81.56 770 PRO A N 1
ATOM 6030 C CA . PRO A 1 770 ? -10.709 -8.974 5.974 1.00 81.56 770 PRO A CA 1
ATOM 6031 C C . PRO A 1 770 ? -9.461 -9.871 6.053 1.00 81.56 770 PRO A C 1
ATOM 6033 O O . PRO A 1 770 ? -8.536 -9.630 6.829 1.00 81.56 770 PRO A O 1
ATOM 6036 N N . LYS A 1 771 ? -9.423 -10.934 5.245 1.00 77.25 771 LYS A N 1
ATOM 6037 C CA . LYS A 1 771 ? -8.299 -11.884 5.204 1.00 77.25 771 LYS A CA 1
ATOM 6038 C C . LYS A 1 771 ? -7.177 -11.380 4.285 1.00 77.25 771 LYS A C 1
ATOM 6040 O O . LYS A 1 771 ? -7.005 -11.892 3.184 1.00 77.25 771 LYS A O 1
ATOM 6045 N N . PHE A 1 772 ? -6.434 -10.361 4.725 1.00 68.62 772 PHE A N 1
ATOM 6046 C CA . PHE A 1 772 ? -5.452 -9.641 3.893 1.00 68.62 772 PHE A CA 1
ATOM 6047 C C . PHE A 1 772 ? -4.338 -10.517 3.289 1.00 68.62 772 PHE A C 1
ATOM 6049 O O . PHE A 1 772 ? -3.828 -10.185 2.224 1.00 68.62 772 PHE A O 1
ATOM 6056 N N . TRP A 1 773 ? -3.988 -11.636 3.930 1.00 64.69 773 TRP A N 1
ATOM 6057 C CA . TRP A 1 773 ? -2.979 -12.589 3.436 1.00 64.69 773 TRP A CA 1
ATOM 6058 C C . TRP A 1 773 ? -3.471 -13.461 2.271 1.00 64.69 773 TRP A C 1
ATOM 6060 O O . TRP A 1 773 ? -2.674 -14.181 1.679 1.00 64.69 773 TRP A O 1
ATOM 6070 N N . LEU A 1 774 ? -4.769 -13.441 1.951 1.00 59.81 774 LEU A N 1
ATOM 6071 C CA . LEU A 1 774 ? -5.283 -14.093 0.750 1.00 59.81 774 LEU A CA 1
ATOM 6072 C C . LEU A 1 774 ? -5.174 -13.136 -0.448 1.00 59.81 774 LEU A C 1
ATOM 6074 O O . LEU A 1 774 ? -5.427 -11.935 -0.279 1.00 59.81 774 LEU A O 1
ATOM 6078 N N . PRO A 1 775 ? -4.859 -13.643 -1.655 1.00 52.97 775 PRO A N 1
ATOM 6079 C CA . PRO A 1 775 ? -4.980 -12.875 -2.894 1.00 52.97 775 PRO A CA 1
ATOM 6080 C C . PRO A 1 775 ? -6.382 -12.275 -3.033 1.00 52.97 775 PRO A C 1
ATOM 6082 O O . PRO A 1 775 ? -7.353 -12.907 -2.616 1.00 52.97 775 PRO A O 1
ATOM 6085 N N . SER A 1 776 ? -6.511 -11.081 -3.621 1.00 59.16 776 SER A N 1
ATOM 6086 C CA . SER A 1 776 ? -7.778 -10.328 -3.646 1.00 59.16 776 SER A CA 1
ATOM 6087 C C . SER A 1 776 ? -8.962 -11.134 -4.200 1.00 59.16 776 SER A C 1
ATOM 6089 O O . SER A 1 776 ? -10.036 -11.098 -3.613 1.00 59.16 776 SER A O 1
ATOM 6091 N N . ASN A 1 777 ? -8.746 -11.960 -5.229 1.00 59.88 777 ASN A N 1
ATOM 6092 C CA . ASN A 1 777 ? -9.762 -12.844 -5.822 1.00 59.88 777 ASN A CA 1
ATOM 6093 C C . ASN A 1 777 ? -10.171 -14.053 -4.951 1.00 59.88 777 ASN A C 1
ATOM 6095 O O . ASN A 1 777 ? -11.141 -14.732 -5.265 1.00 59.88 777 ASN A O 1
ATOM 6099 N N . HIS A 1 778 ? -9.435 -14.343 -3.878 1.00 65.19 778 HIS A N 1
ATOM 6100 C CA . HIS A 1 778 ? -9.723 -15.424 -2.930 1.00 65.19 778 HIS A CA 1
ATOM 6101 C C . HIS A 1 778 ? -10.240 -14.904 -1.580 1.00 65.19 778 HIS A C 1
ATOM 6103 O O . HIS A 1 778 ? -10.526 -15.696 -0.676 1.00 65.19 778 HIS A O 1
ATOM 6109 N N . ARG A 1 779 ? -10.330 -13.580 -1.395 1.00 75.81 779 ARG A N 1
ATOM 6110 C CA . ARG A 1 779 ? -10.826 -12.995 -0.146 1.00 75.81 779 ARG A CA 1
ATOM 6111 C C . ARG A 1 779 ? -12.343 -13.200 -0.066 1.00 75.81 779 ARG A C 1
ATOM 6113 O O . ARG A 1 779 ? -13.051 -12.823 -0.993 1.00 75.81 779 ARG A O 1
ATOM 6120 N N . PRO A 1 780 ? -12.869 -13.784 1.026 1.00 78.50 780 PRO A N 1
ATOM 6121 C CA . PRO A 1 780 ? -14.309 -13.921 1.185 1.00 78.50 780 PRO A CA 1
ATOM 6122 C C . PRO A 1 780 ? -14.945 -12.542 1.363 1.00 78.50 780 PRO A C 1
ATOM 6124 O O . PRO A 1 780 ? -14.427 -11.711 2.112 1.00 78.50 780 PRO A O 1
ATOM 6127 N N . VAL A 1 781 ? -16.095 -12.328 0.730 1.00 84.00 781 VAL A N 1
ATOM 6128 C CA . VAL A 1 781 ? -16.880 -11.097 0.874 1.00 84.00 781 VAL A CA 1
ATOM 6129 C C . VAL A 1 781 ? -17.461 -10.959 2.292 1.00 84.00 781 VAL A C 1
ATOM 6131 O O . VAL A 1 781 ? -17.632 -11.941 3.035 1.00 84.00 781 VAL A O 1
ATOM 6134 N N . PHE A 1 782 ? -17.732 -9.718 2.708 1.00 87.81 782 PHE A N 1
ATOM 6135 C CA . PHE A 1 782 ? -18.145 -9.394 4.079 1.00 87.81 782 PHE A CA 1
ATOM 6136 C C . PHE A 1 782 ? -19.432 -10.110 4.511 1.00 87.81 782 PHE A C 1
ATOM 6138 O O . PHE A 1 782 ? -19.491 -10.691 5.597 1.00 87.81 782 PHE A O 1
ATOM 6145 N N . ASP A 1 783 ? -20.469 -10.084 3.673 1.00 85.06 783 ASP A N 1
ATOM 6146 C CA . ASP A 1 783 ? -21.765 -10.700 3.964 1.00 85.06 783 ASP A CA 1
ATOM 6147 C C . ASP A 1 783 ? -21.668 -12.221 4.090 1.00 85.06 783 ASP A C 1
ATOM 6149 O O . ASP A 1 783 ? -22.262 -12.786 5.009 1.00 85.06 783 ASP A O 1
ATOM 6153 N N . GLN A 1 784 ? -20.887 -12.880 3.232 1.00 85.44 784 GLN A N 1
ATOM 6154 C CA . GLN A 1 784 ? -20.641 -14.316 3.312 1.00 85.44 784 GLN A CA 1
ATOM 6155 C C . GLN A 1 784 ? -19.932 -14.672 4.622 1.00 85.44 784 GLN A C 1
ATOM 6157 O O . GLN A 1 784 ? -20.338 -15.614 5.308 1.00 85.44 784 GLN A O 1
ATOM 6162 N N . THR A 1 785 ? -18.920 -13.892 5.013 1.00 90.12 785 THR A N 1
ATOM 6163 C CA . THR A 1 785 ? -18.194 -14.092 6.276 1.00 90.12 785 THR A CA 1
ATOM 6164 C C . THR A 1 785 ? -19.123 -13.918 7.481 1.00 90.12 785 THR A C 1
ATOM 6166 O O . THR A 1 785 ? -19.171 -14.784 8.358 1.00 90.12 785 THR A O 1
ATOM 6169 N N . LEU A 1 786 ? -19.919 -12.843 7.502 1.00 92.62 786 LEU A N 1
ATOM 6170 C CA . LEU A 1 786 ? -20.905 -12.584 8.552 1.00 92.62 786 LEU A CA 1
ATOM 6171 C C . LEU A 1 786 ? -21.968 -13.689 8.620 1.00 92.62 786 LEU A C 1
ATOM 6173 O O . LEU A 1 786 ? -22.312 -14.158 9.703 1.00 92.62 786 LEU A O 1
ATOM 6177 N N . TYR A 1 787 ? -22.475 -14.132 7.472 1.00 90.12 787 TYR A N 1
ATOM 6178 C CA . TYR A 1 787 ? -23.484 -15.182 7.389 1.00 90.12 787 TYR A CA 1
ATOM 6179 C C . TYR A 1 787 ? -22.970 -16.512 7.953 1.00 90.12 787 TYR A C 1
ATOM 6181 O O . TYR A 1 787 ? -23.640 -17.126 8.787 1.00 90.12 787 TYR A O 1
ATOM 6189 N N . GLN A 1 788 ? -21.767 -16.932 7.552 1.00 90.56 788 GLN A N 1
ATOM 6190 C CA . GLN A 1 788 ? -21.120 -18.143 8.067 1.00 90.56 788 GLN A CA 1
ATOM 6191 C C . GLN A 1 788 ? -20.873 -18.055 9.577 1.00 90.56 788 GLN A C 1
ATOM 6193 O O . GLN A 1 788 ? -21.106 -19.023 10.305 1.00 90.56 788 GLN A O 1
ATOM 6198 N N . LEU A 1 789 ? -20.458 -16.882 10.061 1.00 93.88 789 LEU A N 1
ATOM 6199 C CA . LEU A 1 789 ? -20.250 -16.631 11.481 1.00 93.88 789 LEU A CA 1
ATOM 6200 C C . LEU A 1 789 ? -21.550 -16.758 12.287 1.00 93.88 789 LEU A C 1
ATOM 6202 O O . LEU A 1 789 ? -21.582 -17.501 13.268 1.00 93.88 789 LEU A O 1
ATOM 6206 N N . LEU A 1 790 ? -22.631 -16.104 11.852 1.00 93.69 790 LEU A N 1
ATOM 6207 C CA . LEU A 1 790 ? -23.938 -16.182 12.513 1.00 93.69 790 LEU A CA 1
ATOM 6208 C C . LEU A 1 790 ? -24.503 -17.610 12.511 1.00 93.69 790 LEU A C 1
ATOM 6210 O O . LEU A 1 790 ? -25.087 -18.038 13.504 1.00 93.69 790 LEU A O 1
ATOM 6214 N N . LEU A 1 791 ? -24.308 -18.363 11.424 1.00 91.00 791 LEU A N 1
ATOM 6215 C CA . LEU A 1 791 ? -24.716 -19.767 11.352 1.00 91.00 791 LEU A CA 1
ATOM 6216 C C . LEU A 1 791 ? -23.983 -20.635 12.379 1.00 91.00 791 LEU A C 1
ATOM 6218 O O . LEU A 1 791 ? -24.617 -21.393 13.110 1.00 91.00 791 LEU A O 1
ATOM 6222 N N . ARG A 1 792 ? -22.651 -20.529 12.453 1.00 91.38 792 ARG A N 1
ATOM 6223 C CA . ARG A 1 792 ? -21.845 -21.374 13.349 1.00 91.38 792 ARG A CA 1
ATOM 6224 C C . ARG A 1 792 ? -21.952 -20.982 14.822 1.00 91.38 792 ARG A C 1
ATOM 6226 O O . ARG A 1 792 ? -21.759 -21.841 15.683 1.00 91.38 792 ARG A O 1
ATOM 6233 N N . ALA A 1 793 ? -22.262 -19.719 15.110 1.00 93.06 793 ALA A N 1
ATOM 6234 C CA . ALA A 1 793 ? -22.475 -19.223 16.467 1.00 93.06 793 ALA A CA 1
ATOM 6235 C C . ALA A 1 793 ? -23.765 -19.756 17.122 1.00 93.06 793 ALA A C 1
ATOM 6237 O O . ALA A 1 793 ? -23.923 -19.612 18.330 1.00 93.06 793 ALA A O 1
ATOM 6238 N N . GLY A 1 794 ? -24.679 -20.354 16.345 1.00 82.31 794 GLY A N 1
ATOM 6239 C CA . GLY A 1 794 ? -25.991 -20.791 16.816 1.00 82.31 794 GLY A CA 1
ATOM 6240 C C . GLY A 1 794 ? -25.970 -21.767 18.008 1.00 82.31 794 GLY A C 1
ATOM 6241 O O . GLY A 1 794 ? -25.000 -22.517 18.185 1.00 82.31 794 GLY A O 1
ATOM 6242 N N . PRO A 1 795 ? -27.062 -21.792 18.804 1.00 88.06 795 PRO A N 1
ATOM 6243 C CA . PRO A 1 795 ? -28.345 -21.110 18.564 1.00 88.06 795 PRO A CA 1
ATOM 6244 C C . PRO A 1 795 ? -28.359 -19.622 18.978 1.00 88.06 795 PRO A C 1
ATOM 6246 O O . PRO A 1 795 ? -27.940 -19.269 20.076 1.00 88.06 795 PRO A O 1
ATOM 6249 N N . LEU A 1 796 ? -28.898 -18.751 18.112 1.00 94.06 796 LEU A N 1
ATOM 6250 C CA . LEU A 1 796 ? -29.032 -17.304 18.349 1.00 94.06 796 LEU A CA 1
ATOM 6251 C C . LEU A 1 796 ? -30.477 -16.939 18.719 1.00 94.06 796 LEU A C 1
ATOM 6253 O O . LEU A 1 796 ? -31.420 -17.505 18.171 1.00 94.06 796 LEU A O 1
ATOM 6257 N N . ARG A 1 797 ? -30.660 -15.976 19.631 1.00 92.19 797 ARG A N 1
ATOM 6258 C CA . ARG A 1 797 ? -31.984 -15.506 20.085 1.00 92.19 797 ARG A CA 1
ATOM 6259 C C . ARG A 1 797 ? -32.260 -14.091 19.591 1.00 92.19 797 ARG A C 1
ATOM 6261 O O . ARG A 1 797 ? -31.376 -13.241 19.668 1.00 92.19 797 ARG A O 1
ATOM 6268 N N . ASN A 1 798 ? -33.494 -13.806 19.182 1.00 94.19 798 ASN A N 1
ATOM 6269 C CA . ASN A 1 798 ? -33.924 -12.456 18.807 1.00 94.19 798 ASN A CA 1
ATOM 6270 C C . ASN A 1 798 ? -34.142 -11.564 20.047 1.00 94.19 798 ASN A C 1
ATOM 6272 O O . ASN A 1 798 ? -35.268 -11.287 20.444 1.00 94.19 798 ASN A O 1
ATOM 6276 N N . SER A 1 799 ? -33.057 -11.202 20.727 1.00 94.38 799 SER A N 1
ATOM 6277 C CA . SER A 1 799 ? -33.053 -10.405 21.960 1.00 94.38 799 SER A CA 1
ATOM 6278 C C . SER A 1 799 ? -31.651 -9.850 22.207 1.00 94.38 799 SER A C 1
ATOM 6280 O O . SER A 1 799 ? -30.692 -10.306 21.578 1.00 94.38 799 SER A O 1
ATOM 6282 N N . SER A 1 800 ? -31.500 -8.988 23.214 1.00 91.81 800 SER A N 1
ATOM 6283 C CA . SER A 1 800 ? -30.201 -8.468 23.669 1.00 91.81 800 SER A CA 1
ATOM 6284 C C . SER A 1 800 ? -29.247 -9.543 24.224 1.00 91.81 800 SER A C 1
ATOM 6286 O O . SER A 1 800 ? -28.137 -9.232 24.657 1.00 91.81 800 SER A O 1
ATOM 6288 N N . ASN A 1 801 ? -29.644 -10.823 24.231 1.00 93.81 801 ASN A N 1
ATOM 6289 C CA . ASN A 1 801 ? -28.747 -11.949 24.503 1.00 93.81 801 ASN A CA 1
ATOM 6290 C C . ASN A 1 801 ? -27.898 -12.359 23.297 1.00 93.81 801 ASN A C 1
ATOM 6292 O O . ASN A 1 801 ? -26.892 -13.036 23.488 1.00 93.81 801 ASN A O 1
ATOM 6296 N N . THR A 1 802 ? -28.258 -11.942 22.084 1.00 96.75 802 THR A N 1
ATOM 6297 C CA . THR A 1 802 ? -27.360 -12.022 20.928 1.00 96.75 802 THR A CA 1
ATOM 6298 C C . THR A 1 802 ? -26.655 -10.682 20.788 1.00 96.75 802 THR A C 1
ATOM 6300 O O . THR A 1 802 ? -27.311 -9.664 20.580 1.00 96.75 802 THR A O 1
ATOM 6303 N N . VAL A 1 803 ? -25.329 -10.680 20.908 1.00 97.25 803 VAL A N 1
ATOM 6304 C CA . VAL A 1 803 ? -24.500 -9.475 20.796 1.00 97.25 803 VAL A CA 1
ATOM 6305 C C . VAL A 1 803 ? -23.589 -9.619 19.586 1.00 97.25 803 VAL A C 1
ATOM 6307 O O . VAL A 1 803 ? -22.865 -10.604 19.482 1.00 97.25 803 VAL A O 1
ATOM 6310 N N . VAL A 1 804 ? -23.595 -8.642 18.685 1.00 97.44 804 VAL A N 1
ATOM 6311 C CA . VAL A 1 804 ? -22.728 -8.598 17.504 1.00 97.44 804 VAL A CA 1
ATOM 6312 C C . VAL A 1 804 ? -21.746 -7.446 17.650 1.00 97.44 804 VAL A C 1
ATOM 6314 O O . VAL A 1 804 ? -22.142 -6.285 17.635 1.00 97.44 804 VAL A O 1
ATOM 6317 N N . VAL A 1 805 ? -20.462 -7.764 17.775 1.00 97.38 805 VAL A N 1
ATOM 6318 C CA . VAL A 1 805 ? -19.366 -6.796 17.841 1.00 97.38 805 VAL A CA 1
ATOM 6319 C C . VAL A 1 805 ? -18.660 -6.777 16.491 1.00 97.38 805 VAL A C 1
ATOM 6321 O O . VAL A 1 805 ? -18.038 -7.765 16.097 1.00 97.38 805 VAL A O 1
ATOM 6324 N N . VAL A 1 806 ? -18.745 -5.657 15.779 1.00 95.81 806 VAL A N 1
ATOM 6325 C CA . VAL A 1 806 ? -18.170 -5.497 14.437 1.00 95.81 806 VAL A CA 1
ATOM 6326 C C . VAL A 1 806 ? -17.221 -4.311 14.401 1.00 95.81 806 VAL A C 1
ATOM 6328 O O . VAL A 1 806 ? -17.498 -3.267 14.984 1.00 95.81 806 VAL A O 1
ATOM 6331 N N . GLY A 1 807 ? -16.093 -4.457 13.718 1.00 90.25 807 GLY A N 1
ATOM 6332 C CA . GLY A 1 807 ? -15.176 -3.348 13.486 1.00 90.25 807 GLY A CA 1
ATOM 6333 C C . GLY A 1 807 ? -13.778 -3.828 13.153 1.00 90.25 807 GLY A C 1
ATOM 6334 O O . GLY A 1 807 ? -13.443 -4.990 13.353 1.00 90.25 807 GLY A O 1
ATOM 6335 N N . GLY A 1 808 ? -12.942 -2.933 12.651 1.00 80.25 808 GLY A N 1
ATOM 6336 C CA . GLY A 1 808 ? -11.543 -3.253 12.437 1.00 80.25 808 GLY A CA 1
ATOM 6337 C C . GLY A 1 808 ? -10.753 -2.104 11.833 1.00 80.25 808 GLY A C 1
ATOM 6338 O O . GLY A 1 808 ? -11.315 -1.068 11.485 1.00 80.25 808 GLY A O 1
ATOM 6339 N N . VAL A 1 809 ? -9.434 -2.253 11.775 1.00 73.25 809 VAL A N 1
ATOM 6340 C CA . VAL A 1 809 ? -8.530 -1.211 11.291 1.00 73.25 809 VAL A CA 1
ATOM 6341 C C . VAL A 1 809 ? -8.668 -1.048 9.767 1.00 73.25 809 VAL A C 1
ATOM 6343 O O . VAL A 1 809 ? -8.398 -1.968 9.005 1.00 73.25 809 VAL A O 1
ATOM 6346 N N . HIS A 1 810 ? -9.091 0.148 9.353 1.00 69.12 810 HIS A N 1
ATOM 6347 C CA . HIS A 1 810 ? -9.077 0.702 7.985 1.00 69.12 810 HIS A CA 1
ATOM 6348 C C . HIS A 1 810 ? -10.011 0.084 6.929 1.00 69.12 810 HIS A C 1
ATOM 6350 O O . HIS A 1 810 ? -9.952 0.500 5.779 1.00 69.12 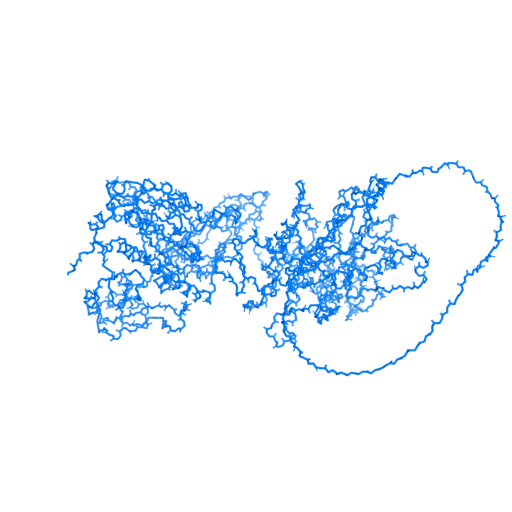810 HIS A O 1
ATOM 6356 N N . TRP A 1 811 ? -10.919 -0.829 7.288 1.00 79.12 811 TRP A N 1
ATOM 6357 C CA . TRP A 1 811 ? -11.855 -1.425 6.315 1.00 79.12 811 TRP A CA 1
ATOM 6358 C C . TRP A 1 811 ? -13.339 -1.162 6.603 1.00 79.12 811 TRP A C 1
ATOM 6360 O O . TRP A 1 811 ? -14.166 -1.228 5.695 1.00 79.12 811 TRP A O 1
ATOM 6370 N N . VAL A 1 812 ? -13.724 -0.886 7.857 1.00 85.25 812 VAL A N 1
ATOM 6371 C CA . VAL A 1 812 ? -15.144 -0.720 8.208 1.00 85.25 812 VAL A CA 1
ATOM 6372 C C . VAL A 1 812 ? -15.696 0.591 7.631 1.00 85.25 812 VAL A C 1
ATOM 6374 O O . VAL A 1 812 ? -15.034 1.628 7.631 1.00 85.25 812 VAL A O 1
ATOM 6377 N N . ALA A 1 813 ? -16.923 0.535 7.113 1.00 85.69 813 ALA A N 1
ATOM 6378 C CA . ALA A 1 813 ? -17.598 1.632 6.420 1.00 85.69 813 ALA A CA 1
ATOM 6379 C C . ALA A 1 813 ? -19.114 1.561 6.681 1.00 85.69 813 ALA A C 1
ATOM 6381 O O . ALA A 1 813 ? -19.617 0.525 7.125 1.00 85.69 813 ALA A O 1
ATOM 6382 N N . ALA A 1 814 ? -19.858 2.631 6.382 1.00 83.44 814 ALA A N 1
ATOM 6383 C CA . ALA A 1 814 ? -21.307 2.681 6.612 1.00 83.44 814 ALA A CA 1
ATOM 6384 C C . ALA A 1 814 ? -22.067 1.561 5.870 1.00 83.44 814 ALA A C 1
ATOM 6386 O O . ALA A 1 814 ? -23.022 0.998 6.412 1.00 83.44 814 ALA A O 1
ATOM 6387 N N . GLN A 1 815 ? -21.591 1.166 4.681 1.00 85.62 815 GLN A N 1
ATOM 6388 C CA . GLN A 1 815 ? -22.135 0.033 3.925 1.00 85.62 815 GLN A CA 1
ATOM 6389 C C . GLN A 1 815 ? -22.068 -1.283 4.713 1.00 85.62 815 GLN A C 1
ATOM 6391 O O . GLN A 1 815 ? -23.057 -2.006 4.788 1.00 85.62 815 GLN A O 1
ATOM 6396 N N . HIS A 1 816 ? -20.955 -1.550 5.402 1.00 90.94 816 HIS A N 1
ATOM 6397 C CA . HIS A 1 816 ? -20.780 -2.758 6.206 1.00 90.94 816 HIS A CA 1
ATOM 6398 C C . HIS A 1 816 ? -21.773 -2.790 7.373 1.00 90.94 816 HIS A C 1
ATOM 6400 O O . HIS A 1 816 ? -22.380 -3.821 7.653 1.00 90.94 816 HIS A O 1
ATOM 6406 N N . LEU A 1 817 ? -22.013 -1.643 8.016 1.00 91.19 817 LEU A N 1
ATOM 6407 C CA . LEU A 1 817 ? -23.016 -1.527 9.078 1.00 91.19 817 LEU A CA 1
ATOM 6408 C C . LEU A 1 817 ? -24.437 -1.755 8.551 1.00 91.19 817 LEU A C 1
ATOM 6410 O O . LEU A 1 817 ? -25.242 -2.405 9.215 1.00 91.19 817 LEU A O 1
ATOM 6414 N N . HIS A 1 818 ? -24.737 -1.297 7.334 1.00 87.44 818 HIS A N 1
ATOM 6415 C CA . HIS A 1 818 ? -26.001 -1.607 6.668 1.00 87.44 818 HIS A CA 1
ATOM 6416 C C . HIS A 1 818 ? -26.138 -3.098 6.311 1.00 87.44 818 HIS A C 1
ATOM 6418 O O . HIS A 1 818 ? -27.214 -3.678 6.493 1.00 87.44 818 HIS A O 1
ATOM 6424 N N . MET A 1 819 ? -25.057 -3.749 5.872 1.00 90.62 819 MET A N 1
ATOM 6425 C CA . MET A 1 819 ? -25.026 -5.194 5.621 1.00 90.62 819 MET A CA 1
ATOM 6426 C C . MET A 1 819 ? -25.263 -5.992 6.909 1.00 90.62 819 MET A C 1
ATOM 6428 O O . MET A 1 819 ? -26.011 -6.970 6.874 1.00 90.62 819 MET A O 1
ATOM 6432 N N . VAL A 1 820 ? -24.719 -5.547 8.051 1.00 94.12 820 VAL A N 1
ATOM 6433 C CA . VAL A 1 820 ? -25.015 -6.133 9.372 1.00 94.12 820 VAL A CA 1
ATOM 6434 C C . VAL A 1 820 ? -26.503 -6.019 9.696 1.00 94.12 820 VAL A C 1
ATOM 6436 O O . VAL A 1 820 ? -27.127 -7.037 10.000 1.00 94.12 820 VAL A O 1
ATOM 6439 N N . SER A 1 821 ? -27.102 -4.826 9.565 1.00 92.00 821 SER A N 1
ATOM 6440 C CA . SER A 1 821 ? -28.546 -4.641 9.795 1.00 92.00 821 SER A CA 1
ATOM 6441 C C . SER A 1 821 ? -29.376 -5.589 8.923 1.00 92.00 821 SER A C 1
ATOM 6443 O O . SER A 1 821 ? -30.283 -6.265 9.406 1.00 92.00 821 SER A O 1
ATOM 6445 N N . SER A 1 822 ? -29.033 -5.669 7.637 1.00 91.69 822 SER A N 1
ATOM 6446 C CA . SER A 1 822 ? -29.748 -6.480 6.651 1.00 91.69 822 SER A CA 1
ATOM 6447 C C . SER A 1 822 ? -29.613 -7.978 6.931 1.00 91.69 822 SER A C 1
ATOM 6449 O O . SER A 1 822 ? -30.588 -8.720 6.832 1.00 91.69 822 SER A O 1
ATOM 6451 N N . ALA A 1 823 ? -28.424 -8.438 7.326 1.00 92.62 823 ALA A N 1
ATOM 6452 C CA . ALA A 1 823 ? -28.187 -9.831 7.692 1.00 92.62 823 ALA A CA 1
ATOM 6453 C C . ALA A 1 823 ? -28.974 -10.239 8.947 1.00 92.62 823 ALA A C 1
ATOM 6455 O O . ALA A 1 823 ? -29.592 -11.306 8.960 1.00 92.62 823 ALA A O 1
ATOM 6456 N N . LEU A 1 824 ? -29.005 -9.378 9.970 1.00 94.69 824 LEU A N 1
ATOM 6457 C CA . LEU A 1 824 ? -29.791 -9.609 11.184 1.00 94.69 824 LEU A CA 1
ATOM 6458 C C . LEU A 1 824 ? -31.293 -9.608 10.894 1.00 94.69 824 LEU A C 1
ATOM 6460 O O . LEU A 1 824 ? -32.004 -10.485 11.380 1.00 94.69 824 LEU A O 1
ATOM 6464 N N . HIS A 1 825 ? -31.766 -8.694 10.043 1.00 93.19 825 HIS A N 1
ATOM 6465 C CA . HIS A 1 825 ? -33.158 -8.660 9.600 1.00 93.19 825 HIS A CA 1
ATOM 6466 C C . HIS A 1 825 ? -33.560 -9.969 8.903 1.00 93.19 825 HIS A C 1
ATOM 6468 O O . HIS A 1 825 ? -34.541 -10.593 9.302 1.00 93.19 825 HIS A O 1
ATOM 6474 N N . ARG A 1 826 ? -32.760 -10.445 7.935 1.00 91.81 826 ARG A N 1
ATOM 6475 C CA . ARG A 1 826 ? -33.007 -11.710 7.211 1.00 91.81 826 ARG A CA 1
ATOM 6476 C C . ARG A 1 826 ? -33.025 -12.945 8.116 1.00 91.81 826 ARG A C 1
ATOM 6478 O O . ARG A 1 826 ? -33.698 -13.919 7.802 1.00 91.81 826 ARG A O 1
ATOM 6485 N N . LYS A 1 827 ? -32.273 -12.928 9.219 1.00 91.06 827 LYS A N 1
ATOM 6486 C CA . LYS A 1 827 ? -32.234 -14.018 10.208 1.00 91.06 827 LYS A CA 1
ATOM 6487 C C . LYS A 1 827 ? -33.277 -13.869 11.322 1.00 91.06 827 LYS A C 1
ATOM 6489 O O . LYS A 1 827 ? -33.305 -14.710 12.214 1.00 91.06 827 LYS A O 1
ATOM 6494 N N . GLY A 1 828 ? -34.105 -12.821 11.298 1.00 93.25 828 GLY A N 1
ATOM 6495 C CA . GLY A 1 828 ? -35.074 -12.546 12.360 1.00 93.25 828 GLY A CA 1
ATOM 6496 C C . GLY A 1 828 ? -34.421 -12.195 13.702 1.00 93.25 828 GLY A C 1
ATOM 6497 O O . GLY A 1 828 ? -34.987 -12.496 14.743 1.00 93.25 828 GLY A O 1
ATOM 6498 N N . LEU A 1 829 ? -33.227 -11.592 13.692 1.00 95.25 829 LEU A N 1
ATOM 6499 C CA . LEU A 1 829 ? -32.421 -11.230 14.868 1.00 95.25 829 LEU A CA 1
ATOM 6500 C C . LEU A 1 829 ? -32.360 -9.707 15.086 1.00 95.25 829 LEU A C 1
ATOM 6502 O O . LEU A 1 829 ? -31.338 -9.170 15.502 1.00 95.25 829 LEU A O 1
ATOM 6506 N N . GLN A 1 830 ? -33.436 -8.987 14.774 1.00 93.62 830 GLN A N 1
ATOM 6507 C CA . GLN A 1 830 ? -33.490 -7.521 14.872 1.00 93.62 830 GLN A CA 1
ATOM 6508 C C . GLN A 1 830 ? -33.321 -6.992 16.306 1.00 93.62 830 GLN A C 1
ATOM 6510 O O . GLN A 1 830 ? -32.855 -5.876 16.494 1.00 93.62 830 GLN A O 1
ATOM 6515 N N . GLY A 1 831 ? -33.680 -7.791 17.312 1.00 93.25 831 GLY A N 1
ATOM 6516 C CA . GLY A 1 831 ? -33.487 -7.496 18.729 1.00 93.25 831 GLY A CA 1
ATOM 6517 C C . GLY A 1 831 ? -32.072 -7.773 19.237 1.00 93.25 831 GLY A C 1
ATOM 6518 O O . GLY A 1 831 ? -31.824 -7.578 20.425 1.00 93.25 831 GLY A O 1
ATOM 6519 N N . ALA A 1 832 ? -31.156 -8.255 18.386 1.00 95.81 832 ALA A N 1
ATOM 6520 C CA . ALA A 1 832 ? -29.752 -8.415 18.745 1.00 95.81 832 ALA A CA 1
ATOM 6521 C C . ALA A 1 832 ? -29.098 -7.052 19.016 1.00 95.81 832 ALA A C 1
ATOM 6523 O O . ALA A 1 832 ? -29.320 -6.079 18.296 1.00 95.81 832 ALA A O 1
ATOM 6524 N N . GLN A 1 833 ? -28.244 -6.996 20.035 1.00 95.81 833 GLN A N 1
ATOM 6525 C CA . GLN A 1 833 ? -27.460 -5.805 20.331 1.00 95.81 833 GLN A CA 1
ATOM 6526 C C . GLN A 1 833 ? -26.270 -5.730 19.371 1.00 95.81 833 GLN A C 1
ATOM 6528 O O . GLN A 1 833 ? -25.481 -6.670 19.296 1.00 95.81 833 GLN A O 1
ATOM 6533 N N . VAL A 1 834 ? -26.103 -4.612 18.667 1.00 96.75 834 VAL A N 1
ATOM 6534 C CA . VAL A 1 834 ? -24.953 -4.391 17.779 1.00 96.75 834 VAL A CA 1
ATOM 6535 C C . VAL A 1 834 ? -24.030 -3.343 18.387 1.00 96.75 834 VAL A C 1
ATOM 6537 O O . VAL A 1 834 ? -24.483 -2.288 18.834 1.00 96.75 834 VAL A O 1
ATOM 6540 N N . ILE A 1 835 ? -22.734 -3.647 18.409 1.00 97.19 835 ILE A N 1
ATOM 6541 C CA . ILE A 1 835 ? -21.683 -2.785 18.942 1.00 97.19 835 ILE A CA 1
ATOM 6542 C C . ILE A 1 835 ? -20.629 -2.564 17.854 1.00 97.19 835 ILE A C 1
ATOM 6544 O O . ILE A 1 835 ? -19.986 -3.512 17.397 1.00 97.19 835 ILE A O 1
ATOM 6548 N N . LEU A 1 836 ? -20.441 -1.310 17.449 1.00 96.69 836 LEU A N 1
ATOM 6549 C CA . LEU A 1 836 ? -19.351 -0.888 16.580 1.00 96.69 836 LEU A CA 1
ATOM 6550 C C . LEU A 1 836 ? -18.087 -0.666 17.419 1.00 96.69 836 LEU A C 1
ATOM 6552 O O . LEU A 1 836 ? -18.045 0.217 18.273 1.00 96.69 836 LEU A O 1
ATOM 6556 N N . LYS A 1 837 ? -17.025 -1.411 17.122 1.00 95.06 837 LYS A N 1
ATOM 6557 C CA . LYS A 1 837 ? -15.656 -1.031 17.486 1.00 95.06 837 LYS A CA 1
ATOM 6558 C C . LYS A 1 837 ? -15.138 -0.065 16.422 1.00 95.06 837 LYS A C 1
ATOM 6560 O O . LYS A 1 837 ? -15.132 -0.416 15.240 1.00 95.06 837 LYS A O 1
ATOM 6565 N N . THR A 1 838 ? -14.724 1.138 16.816 1.00 92.12 838 THR A N 1
ATOM 6566 C CA . THR A 1 838 ? -14.194 2.126 15.863 1.00 92.12 838 THR A CA 1
ATOM 6567 C C . THR A 1 838 ? -12.833 1.699 15.293 1.00 92.12 838 THR A C 1
ATOM 6569 O O . THR A 1 838 ? -12.337 0.595 15.535 1.00 92.12 838 THR A O 1
ATOM 6572 N N . LEU A 1 839 ? -12.216 2.548 14.472 1.00 88.06 839 LEU A N 1
ATOM 6573 C CA . LEU A 1 839 ? -10.897 2.265 13.910 1.00 88.06 839 LEU A CA 1
ATOM 6574 C C . LEU A 1 839 ? -9.823 2.168 15.017 1.00 88.06 839 LEU A C 1
ATOM 6576 O O . LEU A 1 839 ? -10.038 2.557 16.162 1.00 88.06 839 LEU A O 1
ATOM 6580 N N . GLY A 1 840 ? -8.651 1.626 14.693 1.00 85.19 840 GLY A N 1
ATOM 6581 C CA . GLY A 1 840 ? -7.473 1.660 15.569 1.00 85.19 840 GLY A CA 1
ATOM 6582 C C . GLY A 1 840 ? -6.334 2.402 14.882 1.00 85.19 840 GLY A C 1
ATOM 6583 O O . GLY A 1 840 ? -6.295 2.431 13.658 1.00 85.19 840 GLY A O 1
ATOM 6584 N N . ALA A 1 841 ? -5.393 2.956 15.642 1.00 80.81 841 ALA A N 1
ATOM 6585 C CA . ALA A 1 841 ? -4.248 3.697 15.101 1.00 80.81 841 ALA A CA 1
ATOM 6586 C C . ALA A 1 841 ? -3.133 2.809 14.503 1.00 80.81 841 ALA A C 1
ATOM 6588 O O . ALA A 1 841 ? -1.985 3.233 14.424 1.00 80.81 841 ALA A O 1
ATOM 6589 N N . GLY A 1 842 ? -3.423 1.551 14.154 1.00 76.00 842 GLY A N 1
ATOM 6590 C CA . GLY A 1 842 ? -2.434 0.641 13.562 1.00 76.00 842 GLY A CA 1
ATOM 6591 C C . GLY A 1 842 ? -1.945 1.126 12.194 1.00 76.00 842 GLY A C 1
ATOM 6592 O O . GLY A 1 842 ? -2.551 2.018 11.610 1.00 76.00 842 GLY A O 1
ATOM 6593 N N . PHE A 1 843 ? -0.872 0.526 11.664 1.00 71.69 843 PHE A N 1
ATOM 6594 C CA . PHE A 1 843 ? -0.332 0.863 10.332 1.00 71.69 843 PHE A CA 1
ATOM 6595 C C . PHE A 1 843 ? 0.221 2.297 10.192 1.00 71.69 843 PHE A C 1
ATOM 6597 O O . PHE A 1 843 ? 0.333 2.830 9.086 1.00 71.69 843 PHE A O 1
ATOM 6604 N N . HIS A 1 844 ? 0.605 2.912 11.313 1.00 72.88 844 HIS A N 1
ATOM 6605 C CA . HIS A 1 844 ? 1.231 4.238 11.367 1.00 72.88 844 HIS A CA 1
ATOM 6606 C C . HIS A 1 844 ? 2.738 4.224 11.059 1.00 72.88 844 HIS A C 1
ATOM 6608 O O . HIS A 1 844 ? 3.368 5.278 11.021 1.00 72.88 844 HIS A O 1
ATOM 6614 N N . VAL A 1 845 ? 3.325 3.040 10.846 1.00 70.12 845 VAL A N 1
ATOM 6615 C CA . VAL A 1 845 ? 4.753 2.842 10.561 1.00 70.12 845 VAL A CA 1
ATOM 6616 C C . VAL A 1 845 ? 4.918 2.020 9.290 1.00 70.12 845 VAL A C 1
ATOM 6618 O O . VAL A 1 845 ? 4.190 1.047 9.093 1.00 70.12 845 VAL A O 1
ATOM 6621 N N . ALA A 1 846 ? 5.890 2.387 8.451 1.00 67.50 846 ALA A N 1
ATOM 6622 C CA . ALA A 1 846 ? 6.152 1.685 7.205 1.00 67.50 846 ALA A CA 1
ATOM 6623 C C . ALA A 1 846 ? 7.045 0.448 7.368 1.00 67.50 846 ALA A C 1
ATOM 6625 O O . ALA A 1 846 ? 8.208 0.578 7.742 1.00 67.50 846 ALA A O 1
ATOM 6626 N N . ALA A 1 847 ? 6.510 -0.733 7.045 1.00 62.88 847 ALA A N 1
ATOM 6627 C CA . ALA A 1 847 ? 7.234 -2.005 7.011 1.00 62.88 847 ALA A CA 1
ATOM 6628 C C . ALA A 1 847 ? 6.868 -2.805 5.743 1.00 62.88 847 ALA A C 1
ATOM 6630 O O . ALA A 1 847 ? 5.733 -2.689 5.270 1.00 62.88 847 ALA A O 1
ATOM 6631 N N . PRO A 1 848 ? 7.785 -3.608 5.168 1.00 57.97 848 PRO A N 1
ATOM 6632 C CA . PRO A 1 848 ? 7.498 -4.402 3.976 1.00 57.97 848 PRO A CA 1
ATOM 6633 C C . PRO A 1 848 ? 6.342 -5.375 4.200 1.00 57.97 848 PRO A C 1
ATOM 6635 O O . PRO A 1 848 ? 6.209 -5.967 5.271 1.00 57.97 848 PRO A O 1
ATOM 6638 N N . GLY A 1 849 ? 5.495 -5.538 3.183 1.00 56.53 849 GLY A N 1
ATOM 6639 C CA . GLY A 1 849 ? 4.328 -6.426 3.246 1.00 56.53 849 GLY A CA 1
ATOM 6640 C C . GLY A 1 849 ? 3.218 -5.958 4.197 1.00 56.53 849 GLY A C 1
ATOM 6641 O O . GLY A 1 849 ? 2.222 -6.657 4.370 1.00 56.53 849 GLY A O 1
ATOM 6642 N N . VAL A 1 850 ? 3.361 -4.780 4.809 1.00 61.19 850 VAL A N 1
ATOM 6643 C CA . VAL A 1 850 ? 2.403 -4.207 5.753 1.00 61.19 850 VAL A CA 1
ATOM 6644 C C . VAL A 1 850 ? 1.859 -2.910 5.167 1.00 61.19 850 VAL A C 1
ATOM 6646 O O . VAL A 1 850 ? 2.617 -2.030 4.773 1.00 61.19 850 VAL A O 1
ATOM 6649 N N . HIS A 1 851 ? 0.532 -2.777 5.120 1.00 64.44 851 HIS A N 1
ATOM 6650 C CA . HIS A 1 851 ? -0.120 -1.531 4.717 1.00 64.44 851 HIS A CA 1
ATOM 6651 C C . HIS A 1 851 ? 0.352 -0.376 5.612 1.00 64.44 851 HIS A C 1
ATOM 6653 O O . HIS A 1 851 ? 0.442 -0.537 6.824 1.00 64.44 851 HIS A O 1
ATOM 6659 N N . THR A 1 852 ? 0.601 0.804 5.044 1.00 68.56 852 THR A N 1
ATOM 6660 C CA . THR A 1 852 ? 1.083 1.984 5.783 1.00 68.56 852 THR A CA 1
ATOM 6661 C C . THR A 1 852 ? 0.213 3.178 5.421 1.00 68.56 852 THR A C 1
ATOM 6663 O O . THR A 1 852 ? -0.202 3.309 4.271 1.00 68.56 852 THR A O 1
ATOM 6666 N N . VAL A 1 853 ? -0.125 4.018 6.395 1.00 65.56 853 VAL A N 1
ATOM 6667 C CA . VAL A 1 853 ? -1.008 5.171 6.178 1.00 65.56 853 VAL A CA 1
ATOM 6668 C C . VAL A 1 853 ? -0.209 6.464 6.317 1.00 65.56 853 VAL A C 1
ATOM 6670 O O . VAL A 1 853 ? 0.559 6.627 7.263 1.00 65.56 853 VAL A O 1
ATOM 6673 N N . SER A 1 854 ? -0.382 7.415 5.395 1.00 69.94 854 SER A N 1
ATOM 6674 C CA . SER A 1 854 ? 0.290 8.716 5.504 1.00 69.94 854 SER A CA 1
ATOM 6675 C C . SER A 1 854 ? -0.251 9.530 6.690 1.00 69.94 854 SER A C 1
ATOM 6677 O O . SER A 1 854 ? -1.376 9.320 7.148 1.00 69.94 854 SER A O 1
ATOM 6679 N N . MET A 1 855 ? 0.501 10.517 7.185 1.00 69.00 855 MET A N 1
ATOM 6680 C CA . MET A 1 855 ? 0.019 11.423 8.246 1.00 69.00 855 MET A CA 1
ATOM 6681 C C . MET A 1 855 ? -1.307 12.114 7.890 1.00 69.00 855 MET A C 1
ATOM 6683 O O . MET A 1 855 ? -2.190 12.246 8.733 1.00 69.00 855 MET A O 1
ATOM 6687 N N . ARG A 1 856 ? -1.474 12.521 6.625 1.00 69.75 856 ARG A N 1
ATOM 6688 C CA . ARG A 1 856 ? -2.712 13.147 6.137 1.00 69.75 856 ARG A CA 1
ATOM 6689 C C . ARG A 1 856 ? -3.887 12.173 6.170 1.00 69.75 856 ARG A C 1
ATOM 6691 O O . ARG A 1 856 ? -5.013 12.567 6.471 1.00 69.75 856 ARG A O 1
ATOM 6698 N N . ASP A 1 857 ? -3.627 10.913 5.855 1.00 70.69 857 ASP A N 1
ATOM 6699 C CA . ASP A 1 857 ? -4.658 9.886 5.840 1.00 70.69 857 ASP A CA 1
ATOM 6700 C C . ASP A 1 857 ? -5.034 9.444 7.262 1.00 70.69 857 ASP A C 1
ATOM 6702 O O . ASP A 1 857 ? -6.202 9.160 7.501 1.00 70.69 857 ASP A O 1
ATOM 6706 N N . HIS A 1 858 ? -4.131 9.533 8.248 1.00 72.88 858 HIS A N 1
ATOM 6707 C CA . HIS A 1 858 ? -4.498 9.382 9.665 1.00 72.88 858 HIS A CA 1
ATOM 6708 C C . HIS A 1 858 ? -5.535 10.417 10.117 1.00 72.88 858 HIS A C 1
ATOM 6710 O O . HIS A 1 858 ? -6.490 10.059 10.807 1.00 72.88 858 HIS A O 1
ATOM 6716 N N . SER A 1 859 ? -5.408 11.683 9.702 1.00 77.50 859 SER A N 1
ATOM 6717 C CA . SER A 1 859 ? -6.437 12.697 9.979 1.00 77.50 859 SER A CA 1
ATOM 6718 C C . SER A 1 859 ? -7.779 12.340 9.333 1.00 77.50 859 SER A C 1
ATOM 6720 O O . SER A 1 859 ? -8.821 12.453 9.973 1.00 77.50 859 SER A O 1
ATOM 6722 N N . ARG A 1 860 ? -7.768 11.824 8.097 1.00 81.69 860 ARG A N 1
ATOM 6723 C CA . ARG A 1 860 ? -8.990 11.348 7.423 1.00 81.69 860 ARG A CA 1
ATOM 6724 C C . ARG A 1 860 ? -9.615 10.144 8.124 1.00 81.69 860 ARG A C 1
ATOM 6726 O O . ARG A 1 860 ? -10.836 10.043 8.174 1.00 81.69 860 ARG A O 1
ATOM 6733 N N . LEU A 1 861 ? -8.803 9.248 8.683 1.00 80.56 861 LEU A N 1
ATOM 6734 C CA . LEU A 1 861 ? -9.288 8.114 9.468 1.00 80.56 861 LEU A CA 1
ATOM 6735 C C . LEU A 1 861 ? -9.990 8.564 10.747 1.00 80.56 861 LEU A C 1
ATOM 6737 O O . LEU A 1 861 ? -10.994 7.960 11.115 1.00 80.56 861 LEU A O 1
ATOM 6741 N N . LEU A 1 862 ? -9.519 9.631 11.397 1.00 84.50 862 LEU A N 1
ATOM 6742 C CA . LEU A 1 862 ? -10.225 10.216 12.536 1.00 84.50 862 LEU A CA 1
ATOM 6743 C C . LEU A 1 862 ? -11.614 10.721 12.125 1.00 84.50 862 LEU A C 1
ATOM 6745 O O . LEU A 1 862 ? -12.599 10.410 12.796 1.00 84.50 862 LEU A O 1
ATOM 6749 N N . ASP A 1 863 ? -11.704 11.460 11.020 1.00 84.94 863 ASP A N 1
ATOM 6750 C CA . ASP A 1 863 ? -12.979 11.985 10.516 1.00 84.94 863 ASP A CA 1
ATOM 6751 C C . ASP A 1 863 ? -13.929 10.856 10.097 1.00 84.94 863 ASP A C 1
ATOM 6753 O O . ASP A 1 863 ? -15.107 10.861 10.461 1.00 84.94 863 ASP A O 1
ATOM 6757 N N . HIS A 1 864 ? -13.404 9.832 9.421 1.00 85.19 864 HIS A N 1
ATOM 6758 C CA . HIS A 1 864 ? -14.158 8.630 9.066 1.00 85.19 864 HIS A CA 1
ATOM 6759 C C . HIS A 1 864 ? -14.636 7.869 10.307 1.00 85.19 864 HIS A C 1
ATOM 6761 O O . HIS A 1 864 ? -15.797 7.480 10.390 1.00 85.19 864 HIS A O 1
ATOM 6767 N N . SER A 1 865 ? -13.780 7.710 11.319 1.00 88.75 865 SER A N 1
ATOM 6768 C CA . SER A 1 865 ? -14.127 7.061 12.587 1.00 88.75 865 SER A CA 1
ATOM 6769 C C . SER A 1 865 ? -15.262 7.798 13.309 1.00 88.75 865 SER A C 1
ATOM 6771 O O . SER A 1 865 ? -16.200 7.162 13.790 1.00 88.75 865 SER A O 1
ATOM 6773 N N . LYS A 1 866 ? -15.224 9.138 13.333 1.00 89.00 866 LYS A N 1
ATOM 6774 C CA . LYS A 1 866 ? -16.302 9.979 13.884 1.00 89.00 866 LYS A CA 1
ATOM 6775 C C . LYS A 1 866 ? -17.599 9.843 13.086 1.00 89.00 866 LYS A C 1
ATOM 6777 O O . LYS A 1 866 ? -18.672 9.711 13.674 1.00 89.00 866 LYS A O 1
ATOM 6782 N N . TYR A 1 867 ? -17.507 9.845 11.756 1.00 90.31 867 TYR A N 1
ATOM 6783 C CA . TYR A 1 867 ? -18.660 9.639 10.881 1.00 90.31 867 TYR A CA 1
ATOM 6784 C C . TYR A 1 867 ? -19.317 8.274 11.124 1.00 90.31 867 TYR A C 1
ATOM 6786 O O . TYR A 1 867 ? -20.537 8.196 11.266 1.00 90.31 867 TYR A O 1
ATOM 6794 N N . LEU A 1 868 ? -18.524 7.206 11.249 1.00 90.31 868 LEU A N 1
ATOM 6795 C CA . LEU A 1 868 ? -19.032 5.864 11.535 1.00 90.31 868 LEU A CA 1
ATOM 6796 C C . LEU A 1 868 ? -19.696 5.757 12.902 1.00 90.31 868 LEU A C 1
ATOM 6798 O O . LEU A 1 868 ? -20.747 5.127 13.000 1.00 90.31 868 LEU A O 1
ATOM 6802 N N . ALA A 1 869 ? -19.114 6.374 13.932 1.00 92.25 869 ALA A N 1
ATOM 6803 C CA . ALA A 1 869 ? -19.726 6.439 15.254 1.00 92.25 869 ALA A CA 1
ATOM 6804 C C . ALA A 1 869 ? -21.101 7.120 15.181 1.00 92.25 869 ALA A C 1
ATOM 6806 O O . ALA A 1 869 ? -22.101 6.550 15.612 1.00 92.25 869 ALA A O 1
ATOM 6807 N N . SER A 1 870 ? -21.184 8.279 14.517 1.00 91.81 870 SER A N 1
ATOM 6808 C CA . SER A 1 870 ? -22.456 8.972 14.283 1.00 91.81 870 SER A CA 1
ATOM 6809 C C . SER A 1 870 ? -23.458 8.093 13.527 1.00 91.81 870 SER A C 1
ATOM 6811 O O . SER A 1 870 ? -24.595 7.928 13.967 1.00 91.81 870 SER A O 1
ATOM 6813 N N . PHE A 1 871 ? -23.049 7.460 12.425 1.00 91.94 871 PHE A N 1
ATOM 6814 C CA . PHE A 1 871 ? -23.915 6.570 11.647 1.00 91.94 871 PHE A CA 1
ATOM 6815 C C . PHE A 1 871 ? -24.426 5.374 12.468 1.00 91.94 871 PHE A C 1
ATOM 6817 O O . PHE A 1 871 ? -25.592 4.993 12.350 1.00 91.94 871 PHE A O 1
ATOM 6824 N N . ALA A 1 872 ? -23.576 4.797 13.318 1.00 94.00 872 ALA A N 1
ATOM 6825 C CA . ALA A 1 872 ? -23.937 3.713 14.224 1.00 94.00 872 ALA A CA 1
ATOM 6826 C C . ALA A 1 872 ? -24.998 4.161 15.245 1.00 94.00 872 ALA A C 1
ATOM 6828 O O . ALA A 1 872 ? -26.016 3.481 15.395 1.00 94.00 872 ALA A O 1
ATOM 6829 N N . HIS A 1 873 ? -24.834 5.340 15.856 1.00 93.25 873 HIS A N 1
ATOM 6830 C CA . HIS A 1 873 ? -25.825 5.908 16.780 1.00 93.25 873 HIS A CA 1
ATOM 6831 C C . HIS A 1 873 ? -27.196 6.103 16.121 1.00 93.25 873 HIS A C 1
ATOM 6833 O O . HIS A 1 873 ? -28.212 5.721 16.700 1.00 93.25 873 HIS A O 1
ATOM 6839 N N . HIS A 1 874 ? -27.248 6.593 14.875 1.00 92.00 874 HIS A N 1
ATOM 6840 C CA . HIS A 1 874 ? -28.507 6.739 14.121 1.00 92.00 874 HIS A CA 1
ATOM 6841 C C . HIS A 1 874 ? -29.226 5.402 13.863 1.00 92.00 874 HIS A C 1
ATOM 6843 O O . HIS A 1 874 ? -30.425 5.384 13.592 1.00 92.00 874 HIS A O 1
ATOM 6849 N N . ARG A 1 875 ? -28.510 4.274 13.940 1.00 89.56 875 ARG A N 1
ATOM 6850 C CA . ARG A 1 875 ? -29.057 2.914 13.808 1.00 89.56 875 ARG A CA 1
ATOM 6851 C C . ARG A 1 875 ? -29.328 2.241 15.156 1.00 89.56 875 ARG A C 1
ATOM 6853 O O . ARG A 1 875 ? -29.682 1.065 15.174 1.00 89.56 875 ARG A O 1
ATOM 6860 N N . GLY A 1 876 ? -29.170 2.965 16.265 1.00 91.88 876 GLY A N 1
ATOM 6861 C CA . GLY A 1 876 ? -29.326 2.434 17.620 1.00 91.88 876 GLY A CA 1
ATOM 6862 C C . GLY A 1 876 ? -28.199 1.489 18.042 1.00 91.88 876 GLY A C 1
ATOM 6863 O O . GLY A 1 876 ? -28.387 0.680 18.949 1.00 91.88 876 GLY A O 1
ATOM 6864 N N . TYR A 1 877 ? -27.045 1.540 17.373 1.00 94.62 877 TYR A N 1
ATOM 6865 C CA . TYR A 1 877 ? -25.889 0.715 17.719 1.00 94.62 877 TYR A CA 1
ATOM 6866 C C . TYR A 1 877 ? -25.092 1.376 18.839 1.00 94.62 877 TYR A C 1
ATOM 6868 O O . TYR A 1 877 ? -24.985 2.597 18.904 1.00 94.62 877 TYR A O 1
ATOM 6876 N N . GLN A 1 878 ? -24.502 0.557 19.706 1.00 95.44 878 GLN A N 1
ATOM 6877 C CA . GLN A 1 878 ? -23.513 1.032 20.671 1.00 95.44 878 GLN A CA 1
ATOM 6878 C C . GLN A 1 878 ? -22.166 1.213 19.974 1.00 95.44 878 GLN A C 1
ATOM 6880 O O . GLN A 1 878 ? -21.868 0.522 18.999 1.00 95.44 878 GLN A O 1
ATOM 6885 N N . VAL A 1 879 ? -21.328 2.105 20.489 1.00 95.81 879 VAL A N 1
ATOM 6886 C CA . VAL A 1 879 ? -19.997 2.372 19.934 1.00 95.81 879 VAL A CA 1
ATOM 6887 C C . VAL A 1 879 ? -18.956 2.238 21.039 1.00 95.81 879 VAL A C 1
ATOM 6889 O O . VAL A 1 879 ? -19.200 2.631 22.177 1.00 95.81 879 VAL A O 1
ATOM 6892 N N . VAL A 1 880 ? -17.802 1.660 20.711 1.00 95.69 880 VAL A N 1
ATOM 6893 C CA . VAL A 1 880 ? -16.608 1.621 21.562 1.00 95.69 880 VAL A CA 1
ATOM 6894 C C . VAL A 1 880 ? -15.483 2.309 20.806 1.00 95.69 880 VAL A C 1
ATOM 6896 O O . VAL A 1 880 ? -15.034 1.799 19.773 1.00 95.69 880 VAL A O 1
ATOM 6899 N N . ASP A 1 881 ? -15.032 3.458 21.311 1.00 93.69 881 ASP A N 1
ATOM 6900 C CA . ASP A 1 881 ? -13.961 4.204 20.661 1.00 93.69 881 ASP A CA 1
ATOM 6901 C C . ASP A 1 881 ? -12.585 3.614 20.984 1.00 93.69 881 ASP A C 1
ATOM 6903 O O . ASP A 1 881 ? -12.053 3.777 22.078 1.00 93.69 881 ASP A O 1
ATOM 6907 N N . THR A 1 882 ? -11.980 2.941 20.010 1.00 93.75 882 THR A N 1
ATOM 6908 C CA . THR A 1 882 ? -10.595 2.470 20.102 1.00 93.75 882 THR A CA 1
ATOM 6909 C C . THR A 1 882 ? -9.601 3.416 19.441 1.00 93.75 882 THR A C 1
ATOM 6911 O O . THR A 1 882 ? -8.403 3.329 19.729 1.00 93.75 882 THR A O 1
ATOM 6914 N N . PHE A 1 883 ? -10.054 4.315 18.565 1.00 91.50 883 PHE A N 1
ATOM 6915 C CA . PHE A 1 883 ? -9.169 5.117 17.728 1.00 91.50 883 PHE A CA 1
ATOM 6916 C C . PHE A 1 883 ? -8.441 6.159 18.566 1.00 91.50 883 PHE A C 1
ATOM 6918 O O . PHE A 1 883 ? -7.216 6.123 18.625 1.00 91.50 883 PHE A O 1
ATOM 6925 N N . ASN A 1 884 ? -9.168 7.023 19.286 1.00 91.44 884 ASN A N 1
ATOM 6926 C CA . ASN A 1 884 ? -8.532 8.070 20.095 1.00 91.44 884 ASN A CA 1
ATOM 6927 C C . ASN A 1 884 ? -7.638 7.476 21.192 1.00 91.44 884 ASN A C 1
ATOM 6929 O O . ASN A 1 884 ? -6.542 7.973 21.449 1.00 91.44 884 ASN A O 1
ATOM 6933 N N . MET A 1 885 ? -8.067 6.362 21.791 1.00 93.06 885 MET A N 1
ATOM 6934 C CA . MET A 1 885 ? -7.301 5.668 22.824 1.00 93.06 885 MET A CA 1
ATOM 6935 C C . MET A 1 885 ? -5.958 5.143 22.310 1.00 93.06 885 MET A C 1
ATOM 6937 O O . MET A 1 885 ? -4.934 5.320 22.974 1.00 93.06 885 MET A O 1
ATOM 6941 N N . THR A 1 886 ? -5.961 4.484 21.148 1.00 92.25 886 THR A N 1
ATOM 6942 C CA . THR A 1 886 ? -4.752 3.889 20.559 1.00 92.25 886 THR A CA 1
ATOM 6943 C C . THR A 1 886 ? -3.874 4.930 19.876 1.00 92.25 886 THR A C 1
ATOM 6945 O O . THR A 1 886 ? -2.659 4.861 20.010 1.00 92.25 886 THR A O 1
ATOM 6948 N N . ALA A 1 887 ? -4.462 5.936 19.226 1.00 90.19 887 ALA A N 1
ATOM 6949 C CA . ALA A 1 887 ? -3.755 7.047 18.592 1.00 90.19 887 ALA A CA 1
ATOM 6950 C C . ALA A 1 887 ? -2.923 7.855 19.587 1.00 90.19 887 ALA A C 1
ATOM 6952 O O . ALA A 1 887 ? -1.742 8.114 19.355 1.00 90.19 887 ALA A O 1
ATOM 6953 N N . ALA A 1 888 ? -3.525 8.211 20.723 1.00 91.94 888 ALA A N 1
ATOM 6954 C CA . ALA A 1 888 ? -2.863 8.994 21.757 1.00 91.94 888 ALA A CA 1
ATOM 6955 C C . ALA A 1 888 ? -1.632 8.292 22.346 1.00 91.94 888 ALA A C 1
ATOM 6957 O O . ALA A 1 888 ? -0.698 8.948 22.791 1.00 91.94 888 ALA A O 1
ATOM 6958 N N . ARG A 1 889 ? -1.621 6.956 22.334 1.00 91.56 889 ARG A N 1
ATOM 6959 C CA . ARG A 1 889 ? -0.535 6.117 22.851 1.00 91.56 889 ARG A CA 1
ATOM 6960 C C . ARG A 1 889 ? -0.004 5.173 21.768 1.00 91.56 889 ARG A C 1
ATOM 6962 O O . ARG A 1 889 ? 0.320 4.027 22.069 1.00 91.56 889 ARG A O 1
ATOM 6969 N N . TYR A 1 890 ? 0.133 5.645 20.526 1.00 89.75 890 TYR A N 1
ATOM 6970 C CA . TYR A 1 890 ? 0.436 4.790 19.366 1.00 89.75 890 TYR A CA 1
ATOM 6971 C C . TYR A 1 890 ? 1.693 3.926 19.531 1.00 89.75 890 TYR A C 1
ATOM 6973 O O . TYR A 1 890 ? 1.731 2.805 19.043 1.00 89.75 890 TYR A O 1
ATOM 6981 N N . ARG A 1 891 ? 2.692 4.398 20.290 1.00 90.06 891 ARG A N 1
ATOM 6982 C CA . ARG A 1 891 ? 3.936 3.667 20.587 1.00 90.06 891 ARG A CA 1
ATOM 6983 C C . ARG A 1 891 ? 3.748 2.452 21.507 1.00 90.06 891 ARG A C 1
ATOM 6985 O O . ARG A 1 891 ? 4.689 1.684 21.660 1.00 90.06 891 ARG A O 1
ATOM 6992 N N . HIS A 1 892 ? 2.579 2.253 22.115 1.00 90.69 892 HIS A N 1
ATOM 6993 C CA . HIS A 1 892 ? 2.325 1.194 23.105 1.00 90.69 892 HIS A CA 1
ATOM 6994 C C . HIS A 1 892 ? 1.857 -0.143 22.507 1.00 90.69 892 HIS A C 1
ATOM 6996 O O . HIS A 1 892 ? 1.310 -0.985 23.221 1.00 90.69 892 HIS A O 1
ATOM 7002 N N . PHE A 1 893 ? 2.035 -0.359 21.205 1.00 92.12 893 PHE A N 1
ATOM 7003 C CA . PHE A 1 893 ? 1.765 -1.665 20.612 1.00 92.12 893 PHE A CA 1
ATOM 7004 C C . PHE A 1 893 ? 2.754 -2.721 21.145 1.00 92.12 893 PHE A C 1
ATOM 7006 O O . PHE A 1 893 ? 3.924 -2.424 21.387 1.00 92.12 893 PHE A O 1
ATOM 7013 N N . LEU A 1 894 ? 2.279 -3.950 21.347 1.00 89.38 894 LEU A N 1
ATOM 7014 C CA . LEU A 1 894 ? 3.028 -5.048 21.970 1.00 89.38 894 LEU A CA 1
ATOM 7015 C C . LEU A 1 894 ? 3.628 -6.020 20.950 1.00 89.38 894 LEU A C 1
ATOM 7017 O O . LEU A 1 894 ? 4.703 -6.550 21.180 1.00 89.38 894 LEU A O 1
ATOM 7021 N N . GLN A 1 895 ? 2.969 -6.247 19.808 1.00 82.75 895 GLN A N 1
ATOM 7022 C CA . GLN A 1 895 ? 3.508 -7.122 18.756 1.00 82.75 895 GLN A CA 1
ATOM 7023 C C . GLN A 1 895 ? 4.039 -6.300 17.581 1.00 82.75 895 GLN A C 1
ATOM 7025 O O . GLN A 1 895 ? 3.340 -5.412 17.085 1.00 82.75 895 GLN A O 1
ATOM 7030 N N . GLY A 1 896 ? 5.253 -6.629 17.134 1.00 69.00 896 GLY A N 1
ATOM 7031 C CA . GLY A 1 896 ? 5.880 -6.077 15.932 1.00 69.00 896 GLY A CA 1
ATOM 7032 C C . GLY A 1 896 ? 5.189 -6.468 14.617 1.00 69.00 896 GLY A C 1
ATOM 7033 O O . GLY A 1 896 ? 4.069 -6.983 14.592 1.00 69.00 896 GLY A O 1
ATOM 7034 N N . LYS A 1 897 ? 5.876 -6.214 13.502 1.00 72.56 897 LYS A N 1
ATOM 7035 C CA . LYS A 1 897 ? 5.399 -6.292 12.103 1.00 72.56 897 LYS A CA 1
ATOM 7036 C C . LYS A 1 897 ? 4.404 -5.194 11.696 1.00 72.56 897 LYS A C 1
ATOM 7038 O O . LYS A 1 897 ? 4.768 -4.349 10.886 1.00 72.56 897 LYS A O 1
ATOM 7043 N N . CYS A 1 898 ? 3.202 -5.131 12.281 1.00 70.94 898 CYS A N 1
ATOM 7044 C CA . CYS A 1 898 ? 2.144 -4.196 11.833 1.00 70.94 898 CYS A CA 1
ATOM 7045 C C . CYS A 1 898 ? 1.962 -2.912 12.666 1.00 70.94 898 CYS A C 1
ATOM 7047 O O . CYS A 1 898 ? 1.142 -2.064 12.307 1.00 70.94 898 CYS A O 1
ATOM 7049 N N . ALA A 1 899 ? 2.620 -2.804 13.828 1.00 83.19 899 ALA A N 1
ATOM 7050 C CA . ALA A 1 899 ? 2.369 -1.749 14.820 1.00 83.19 899 ALA A CA 1
ATOM 7051 C C . ALA A 1 899 ? 0.871 -1.561 15.185 1.00 83.19 899 ALA A C 1
ATOM 7053 O O . ALA A 1 899 ? 0.411 -0.461 15.483 1.00 83.19 899 ALA A O 1
ATOM 7054 N N . CYS A 1 900 ? 0.082 -2.640 15.123 1.00 80.69 900 CYS A N 1
ATOM 7055 C CA . CYS A 1 900 ? -1.382 -2.607 15.218 1.00 80.69 900 CYS A CA 1
ATOM 7056 C C . CYS A 1 900 ? -1.948 -3.334 16.453 1.00 80.69 900 CYS A C 1
ATOM 7058 O O . CYS A 1 900 ? -3.122 -3.175 16.791 1.00 80.69 900 CYS A O 1
ATOM 7060 N N . HIS A 1 901 ? -1.127 -4.121 17.154 1.00 87.50 901 HIS A N 1
ATOM 7061 C CA . HIS A 1 901 ? -1.559 -4.942 18.285 1.00 87.50 901 HIS A CA 1
ATOM 7062 C C . HIS A 1 901 ? -1.307 -4.251 19.624 1.00 87.50 901 HIS A C 1
ATOM 7064 O O . HIS A 1 901 ? -0.179 -4.206 20.098 1.00 87.50 901 HIS A O 1
ATOM 7070 N N . PHE A 1 902 ? -2.370 -3.809 20.292 1.00 91.50 902 PHE A N 1
ATOM 7071 C CA . PHE A 1 902 ? -2.314 -3.273 21.663 1.00 91.50 902 PHE A CA 1
ATOM 7072 C C . PHE A 1 902 ? -2.576 -4.335 22.743 1.00 91.50 902 PHE A C 1
ATOM 7074 O O . PHE A 1 902 ? -2.930 -4.008 23.875 1.00 91.50 902 PHE A O 1
ATOM 7081 N N . HIS A 1 903 ? -2.429 -5.609 22.372 1.00 91.69 903 HIS A N 1
ATOM 7082 C CA . HIS A 1 903 ? -2.488 -6.753 23.270 1.00 91.69 903 HIS A CA 1
ATOM 7083 C C . HIS A 1 903 ? -1.494 -7.835 22.834 1.00 91.69 903 HIS A C 1
ATOM 7085 O O . HIS A 1 903 ? -1.109 -7.912 21.664 1.00 91.69 903 HIS A O 1
ATOM 7091 N N . GLN A 1 904 ? -1.141 -8.709 23.767 1.00 90.12 904 GLN A N 1
ATOM 7092 C CA . GLN A 1 904 ? -0.438 -9.959 23.512 1.00 90.12 904 GLN A CA 1
ATOM 7093 C C . GLN A 1 904 ? -0.993 -11.055 24.415 1.00 90.12 904 GLN A C 1
ATOM 7095 O O . GLN A 1 904 ? -1.609 -10.765 25.437 1.00 90.12 904 GLN A O 1
ATOM 7100 N N . VAL A 1 905 ? -0.793 -12.313 24.033 1.00 88.06 905 VAL A N 1
ATOM 7101 C CA . VAL A 1 905 ? -1.174 -13.454 24.867 1.00 88.06 905 VAL A CA 1
ATOM 7102 C C . VAL A 1 905 ? 0.095 -14.168 25.288 1.00 88.06 905 VAL A C 1
ATOM 7104 O O . VAL A 1 905 ? 0.861 -14.610 24.433 1.00 88.06 905 VAL A O 1
ATOM 7107 N N . VAL A 1 906 ? 0.319 -14.244 26.596 1.00 87.25 906 VAL A N 1
ATOM 7108 C CA . VAL A 1 906 ? 1.506 -14.863 27.190 1.00 87.25 906 VAL A CA 1
ATOM 7109 C C . VAL A 1 906 ? 1.135 -16.184 27.847 1.00 87.25 906 VAL A C 1
ATOM 7111 O O . VAL A 1 906 ? 0.073 -16.309 28.459 1.00 87.25 906 VAL A O 1
ATOM 7114 N N . ALA A 1 907 ? 2.012 -17.175 27.721 1.00 84.19 907 ALA A N 1
ATOM 7115 C CA . ALA A 1 907 ? 1.878 -18.445 28.422 1.00 84.19 907 ALA A CA 1
ATOM 7116 C C . ALA A 1 907 ? 2.447 -18.325 29.845 1.00 84.19 907 ALA A C 1
ATOM 7118 O O . ALA A 1 907 ? 3.525 -17.771 30.055 1.00 84.19 907 ALA A O 1
ATOM 7119 N N . ARG A 1 908 ? 1.740 -18.880 30.828 1.00 79.38 908 ARG A N 1
ATOM 7120 C CA . ARG A 1 908 ? 2.176 -19.039 32.218 1.00 79.38 908 ARG A CA 1
ATOM 7121 C C . ARG A 1 908 ? 2.042 -20.505 32.615 1.00 79.38 908 ARG A C 1
ATOM 7123 O O . ARG A 1 908 ? 1.088 -21.180 32.233 1.00 79.38 908 ARG A O 1
ATOM 7130 N N . ARG A 1 909 ? 2.987 -21.000 33.414 1.00 72.19 909 ARG A N 1
ATOM 7131 C CA . ARG A 1 909 ? 2.847 -22.312 34.058 1.00 72.19 909 ARG A CA 1
ATOM 7132 C C . ARG A 1 909 ? 1.836 -22.182 35.195 1.00 72.19 909 ARG A C 1
ATOM 7134 O O . ARG A 1 909 ? 2.059 -21.400 36.118 1.00 72.19 909 ARG A O 1
ATOM 7141 N N . GLY A 1 910 ? 0.720 -22.900 35.096 1.00 64.19 910 GLY A N 1
ATOM 7142 C CA . GLY A 1 910 ? -0.281 -22.973 36.154 1.00 64.19 910 GLY A CA 1
ATOM 7143 C C . GLY A 1 910 ? 0.227 -23.765 37.360 1.00 64.19 910 GLY A C 1
ATOM 7144 O O . GLY A 1 910 ? 1.176 -24.544 37.257 1.00 64.19 910 GLY A O 1
ATOM 7145 N N . ALA A 1 911 ? -0.438 -23.601 38.507 1.00 59.34 911 ALA A N 1
ATOM 7146 C CA . ALA A 1 911 ? -0.078 -24.267 39.764 1.00 59.34 911 ALA A CA 1
ATOM 7147 C C . ALA A 1 911 ? -0.111 -25.813 39.691 1.00 59.34 911 ALA A C 1
ATOM 7149 O O . ALA A 1 911 ? 0.511 -26.469 40.518 1.00 59.34 911 ALA A O 1
ATOM 7150 N N . GLY A 1 912 ? -0.798 -26.387 38.692 1.00 61.94 912 GLY A N 1
ATOM 7151 C CA . GLY A 1 912 ? -0.877 -27.832 38.431 1.00 61.94 912 GLY A CA 1
ATOM 7152 C C . GLY A 1 912 ? -0.022 -28.338 37.259 1.00 61.94 912 GLY A C 1
ATOM 7153 O O . GLY A 1 912 ? -0.235 -29.455 36.807 1.00 61.94 912 GLY A O 1
ATOM 7154 N N . GLY A 1 913 ? 0.898 -27.532 36.714 1.00 66.06 913 GLY A N 1
ATOM 7155 C CA . GLY A 1 913 ? 1.740 -27.918 35.569 1.00 66.06 913 GLY A CA 1
ATOM 7156 C C . GLY A 1 913 ? 1.099 -27.730 34.185 1.00 66.06 913 GLY A C 1
ATOM 7157 O O . GLY A 1 913 ? 1.808 -27.759 33.180 1.00 66.06 913 GLY A O 1
ATOM 7158 N N . GLU A 1 914 ? -0.207 -27.460 34.113 1.00 72.19 914 GLU A N 1
ATOM 7159 C CA . GLU A 1 914 ? -0.891 -27.097 32.867 1.00 72.19 914 GLU A CA 1
ATOM 7160 C C . GLU A 1 914 ? -0.491 -25.693 32.383 1.00 72.19 914 GLU A C 1
ATOM 7162 O O . GLU A 1 914 ? -0.284 -24.766 33.174 1.00 72.19 914 GLU A O 1
ATOM 7167 N N . THR A 1 915 ? -0.385 -25.520 31.062 1.00 78.38 915 THR A N 1
ATOM 7168 C CA . THR A 1 915 ? -0.100 -24.210 30.458 1.00 78.38 915 THR A CA 1
ATOM 7169 C C . THR A 1 915 ? -1.375 -23.373 30.448 1.00 78.38 915 THR A C 1
ATOM 7171 O O . THR A 1 915 ? -2.355 -23.739 29.808 1.00 78.38 915 THR A O 1
ATOM 7174 N N . GLN A 1 916 ? -1.355 -22.240 31.146 1.00 84.94 916 GLN A N 1
ATOM 7175 C CA . GLN A 1 916 ? -2.430 -21.250 31.141 1.00 84.94 916 GLN A CA 1
ATOM 7176 C C . GLN A 1 916 ? -1.992 -20.027 30.344 1.00 84.94 916 GLN A C 1
ATOM 7178 O O . GLN A 1 916 ? -0.813 -19.686 30.309 1.00 84.94 916 GLN A O 1
ATOM 7183 N N . TYR A 1 917 ? -2.935 -19.336 29.724 1.00 86.81 917 TYR A N 1
ATOM 7184 C CA . TYR A 1 917 ? -2.669 -18.122 28.966 1.00 86.81 917 TYR A CA 1
ATOM 7185 C C . TYR A 1 917 ? -3.236 -16.896 29.686 1.00 86.81 917 TYR A C 1
ATOM 7187 O O . TYR A 1 917 ? -4.228 -16.987 30.413 1.00 86.81 917 TYR A O 1
ATOM 7195 N N . ARG A 1 918 ? -2.601 -15.742 29.471 1.00 88.94 918 ARG A N 1
ATOM 7196 C CA . ARG A 1 918 ? -3.040 -14.434 29.971 1.00 88.94 918 ARG A CA 1
ATOM 7197 C C . ARG A 1 918 ? -2.985 -13.404 28.856 1.00 88.94 918 ARG A C 1
ATOM 7199 O O . ARG A 1 918 ? -2.002 -13.360 28.117 1.00 88.94 918 ARG A O 1
ATOM 7206 N N . VAL A 1 919 ? -4.012 -12.567 28.752 1.00 91.19 919 VAL A N 1
ATOM 7207 C CA . VAL A 1 919 ? -4.021 -11.421 27.843 1.00 91.19 919 VAL A CA 1
ATOM 7208 C C . VAL A 1 919 ? -3.384 -10.222 28.542 1.00 91.19 919 VAL A C 1
ATOM 7210 O O . VAL A 1 919 ? -3.850 -9.757 29.581 1.00 91.19 919 VAL A O 1
ATOM 7213 N N . GLU A 1 920 ? -2.314 -9.698 27.959 1.00 90.88 920 GLU A N 1
ATOM 7214 C CA . GLU A 1 920 ? -1.625 -8.490 28.411 1.00 90.88 920 GLU A CA 1
ATOM 7215 C C . GLU A 1 920 ? -1.883 -7.327 27.450 1.00 90.88 920 GLU A C 1
ATOM 7217 O O . GLU A 1 920 ? -2.107 -7.535 26.257 1.00 90.88 920 GLU A O 1
ATOM 7222 N N . GLY A 1 921 ? -1.844 -6.099 27.973 1.00 91.38 921 GLY A N 1
ATOM 7223 C CA . GLY A 1 921 ? -2.059 -4.861 27.221 1.00 91.38 921 GLY A CA 1
ATOM 7224 C C . GLY A 1 921 ? -2.992 -3.901 27.945 1.00 91.38 921 GLY A C 1
ATOM 7225 O O . GLY A 1 921 ? -4.204 -4.104 27.979 1.00 91.38 921 GLY A O 1
ATOM 7226 N N . GLU A 1 922 ? -2.429 -2.829 28.503 1.00 91.75 922 GLU A N 1
ATOM 7227 C CA . GLU A 1 922 ? -3.170 -1.836 29.296 1.00 91.75 922 GLU A CA 1
ATOM 7228 C C . GLU A 1 922 ? -4.280 -1.168 28.479 1.00 91.75 922 GLU A C 1
ATOM 7230 O O . GLU A 1 922 ? -5.426 -1.094 28.913 1.00 91.75 922 GLU A O 1
ATOM 7235 N N . ILE A 1 923 ? -3.965 -0.743 27.253 1.00 93.81 923 ILE A N 1
ATOM 7236 C CA . ILE A 1 923 ? -4.932 -0.094 26.360 1.00 93.81 923 ILE A CA 1
ATOM 7237 C C . ILE A 1 923 ? -6.046 -1.081 25.984 1.00 93.81 923 ILE A C 1
ATOM 7239 O O . ILE A 1 923 ? -7.219 -0.705 25.987 1.00 93.81 923 ILE A O 1
ATOM 7243 N N . ASN A 1 924 ? -5.696 -2.356 25.759 1.00 94.31 924 ASN A N 1
ATOM 7244 C CA . ASN A 1 924 ? -6.673 -3.415 25.519 1.00 94.31 924 ASN A CA 1
ATOM 7245 C C . ASN A 1 924 ? -7.608 -3.656 26.694 1.00 94.31 924 ASN A C 1
ATOM 7247 O O . ASN A 1 924 ? -8.817 -3.787 26.496 1.00 94.31 924 ASN A O 1
ATOM 7251 N N . ALA A 1 925 ? -7.079 -3.662 27.914 1.00 93.81 925 ALA A N 1
ATOM 7252 C CA . ALA A 1 925 ? -7.894 -3.802 29.110 1.00 93.81 925 ALA A CA 1
ATOM 7253 C C . ALA A 1 925 ? -8.939 -2.679 29.217 1.00 93.81 925 ALA A C 1
ATOM 7255 O O . ALA A 1 925 ? -10.098 -2.954 29.537 1.00 93.81 925 ALA A O 1
ATOM 7256 N N . VAL A 1 926 ? -8.567 -1.438 28.883 1.00 94.75 926 VAL A N 1
ATOM 7257 C CA . VAL A 1 926 ? -9.480 -0.292 28.973 1.00 94.75 926 VAL A CA 1
ATOM 7258 C C . VAL A 1 926 ? -10.628 -0.399 27.968 1.00 94.75 926 VAL A C 1
ATOM 7260 O O . VAL A 1 926 ? -11.784 -0.405 28.392 1.00 94.75 926 VAL A O 1
ATOM 7263 N N . TYR A 1 927 ? -10.366 -0.548 26.663 1.00 94.88 927 TYR A N 1
ATOM 7264 C CA . TYR A 1 927 ? -11.470 -0.632 25.694 1.00 94.88 927 TYR A CA 1
ATOM 7265 C C . TYR A 1 927 ? -12.281 -1.929 25.830 1.00 94.88 927 TYR A C 1
ATOM 7267 O O . TYR A 1 927 ? -13.470 -1.944 25.523 1.00 94.88 927 TYR A O 1
ATOM 7275 N N . THR A 1 928 ? -11.690 -3.004 26.364 1.00 95.56 928 THR A N 1
ATOM 7276 C CA . THR A 1 928 ? -12.433 -4.232 26.696 1.00 95.56 928 THR A CA 1
ATOM 7277 C C . THR A 1 928 ? -13.369 -3.999 27.880 1.00 95.56 928 THR A C 1
ATOM 7279 O O . THR A 1 928 ? -14.478 -4.528 27.907 1.00 95.56 928 THR A O 1
ATOM 7282 N N . ASN A 1 929 ? -12.964 -3.188 28.861 1.00 94.88 929 ASN A N 1
ATOM 7283 C CA . ASN A 1 929 ? -13.844 -2.805 29.960 1.00 94.88 929 ASN A CA 1
ATOM 7284 C C . ASN A 1 929 ? -14.987 -1.892 29.491 1.00 94.88 929 ASN A C 1
ATOM 7286 O O . ASN A 1 929 ? -16.125 -2.071 29.921 1.00 94.88 929 ASN A O 1
ATOM 7290 N N . ILE A 1 930 ? -14.712 -0.960 28.577 1.00 95.50 930 ILE A N 1
ATOM 7291 C CA . ILE A 1 930 ? -15.746 -0.129 27.943 1.00 95.50 930 ILE A CA 1
ATOM 7292 C C . ILE A 1 930 ? -16.727 -1.006 27.154 1.00 95.50 930 ILE A C 1
ATOM 7294 O O . ILE A 1 930 ? -17.935 -0.868 27.329 1.00 95.50 930 ILE A O 1
ATOM 7298 N N . LEU A 1 931 ? -16.226 -1.968 26.371 1.00 95.56 931 LEU A N 1
ATOM 7299 C CA . LEU A 1 931 ? -17.057 -2.952 25.675 1.00 95.56 931 LEU A CA 1
ATOM 7300 C C . LEU A 1 931 ? -17.928 -3.754 26.651 1.00 95.56 931 LEU A C 1
ATOM 7302 O O . LEU A 1 931 ? -19.122 -3.911 26.416 1.00 95.56 931 LEU A O 1
ATOM 7306 N N . ALA A 1 932 ? -17.360 -4.234 27.760 1.00 94.88 932 ALA A N 1
ATOM 7307 C CA . ALA A 1 932 ? -18.115 -4.965 28.773 1.00 94.88 932 ALA A CA 1
ATOM 7308 C C . ALA A 1 932 ? -19.252 -4.111 29.364 1.00 94.88 932 ALA A C 1
ATOM 7310 O O . ALA A 1 932 ? -20.373 -4.594 29.496 1.00 94.88 932 ALA A O 1
ATOM 7311 N N . ASN A 1 933 ? -18.998 -2.827 29.644 1.00 92.81 933 ASN A N 1
ATOM 7312 C CA . ASN A 1 933 ? -20.044 -1.890 30.064 1.00 92.81 933 ASN A CA 1
ATOM 7313 C C . ASN A 1 933 ? -21.105 -1.670 28.979 1.00 92.81 933 ASN A C 1
ATOM 7315 O O . ASN A 1 933 ? -22.287 -1.644 29.301 1.00 92.81 933 ASN A O 1
ATOM 7319 N N . ALA A 1 934 ? -20.711 -1.553 27.708 1.00 92.75 934 ALA A N 1
ATOM 7320 C CA . ALA A 1 934 ? -21.651 -1.397 26.599 1.00 92.75 934 ALA A CA 1
ATOM 7321 C C . ALA A 1 934 ? -22.577 -2.619 26.458 1.00 92.75 934 ALA A C 1
ATOM 7323 O O . ALA A 1 934 ? -23.769 -2.464 26.203 1.00 92.75 934 ALA A O 1
ATOM 7324 N N . ILE A 1 935 ? -22.057 -3.830 26.685 1.00 93.81 935 ILE A N 1
ATOM 7325 C CA . ILE A 1 935 ? -22.846 -5.073 26.689 1.00 93.81 935 ILE A CA 1
ATOM 7326 C C . ILE A 1 935 ? -23.781 -5.142 27.911 1.00 93.81 935 ILE A C 1
ATOM 7328 O O . ILE A 1 935 ? -24.906 -5.629 27.811 1.00 93.81 935 ILE A O 1
ATOM 7332 N N . CYS A 1 936 ? -23.327 -4.650 29.066 1.00 90.81 936 CYS A N 1
ATOM 7333 C CA . CYS A 1 936 ? -24.024 -4.767 30.351 1.00 90.81 936 CYS A CA 1
ATOM 7334 C C . CYS A 1 936 ? -24.804 -3.514 30.778 1.00 90.81 936 CYS A C 1
ATOM 7336 O O . CYS A 1 936 ? -25.246 -3.438 31.924 1.00 90.81 936 CYS A O 1
ATOM 7338 N N . SER A 1 937 ? -24.995 -2.539 29.886 1.00 74.94 937 SER A N 1
ATOM 7339 C CA . SER A 1 937 ? -25.523 -1.201 30.199 1.00 74.94 937 SER A CA 1
ATOM 7340 C C . SER A 1 937 ? -26.897 -1.193 30.887 1.00 74.94 937 SER A C 1
ATOM 7342 O O . SER A 1 937 ? -27.196 -0.269 31.636 1.00 74.94 937 SER A O 1
ATOM 7344 N N . HIS A 1 938 ? -27.708 -2.242 30.713 1.00 61.94 938 HIS A N 1
ATOM 7345 C CA . HIS A 1 938 ? -29.021 -2.399 31.354 1.00 61.94 938 HIS A CA 1
ATOM 7346 C C . HIS A 1 938 ? -28.990 -3.008 32.771 1.00 61.94 938 HIS A C 1
ATOM 7348 O O . HIS A 1 938 ? -30.039 -3.117 33.399 1.00 61.94 938 HIS A O 1
ATOM 7354 N N . GLN A 1 939 ? -27.826 -3.441 33.266 1.00 56.19 939 GLN A N 1
ATOM 7355 C CA . GLN A 1 939 ? -27.668 -4.117 34.564 1.00 56.19 939 GLN A CA 1
ATOM 7356 C C . GLN A 1 939 ? -26.665 -3.425 35.496 1.00 56.19 939 GLN A C 1
ATOM 7358 O O . GLN A 1 939 ? -26.280 -3.987 36.523 1.00 56.19 939 GLN A O 1
ATOM 7363 N N . LEU A 1 940 ? -26.215 -2.216 35.154 1.00 53.25 940 LEU A N 1
ATOM 7364 C CA . LEU A 1 940 ? -25.397 -1.427 36.066 1.00 53.25 940 LEU A CA 1
ATOM 7365 C C . LEU A 1 940 ? -26.271 -1.016 37.263 1.00 53.25 940 LEU A C 1
ATOM 7367 O O . LEU A 1 940 ? -27.322 -0.410 37.043 1.00 53.25 940 LEU A O 1
ATOM 7371 N N . PRO A 1 941 ? -25.889 -1.343 38.513 1.00 39.25 941 PRO A N 1
ATOM 7372 C CA . PRO A 1 941 ? -26.622 -0.851 39.668 1.00 39.25 941 PRO A CA 1
ATOM 7373 C C . PRO A 1 941 ? -26.636 0.679 39.630 1.00 39.25 941 PRO A C 1
ATOM 7375 O O . PRO A 1 941 ? -25.605 1.305 39.358 1.00 39.25 941 PRO A O 1
ATOM 7378 N N . ALA A 1 942 ? -27.803 1.275 39.892 1.00 40.25 942 ALA A N 1
ATOM 7379 C CA . ALA A 1 942 ? -27.855 2.673 40.295 1.00 40.25 942 ALA A CA 1
ATOM 7380 C C . ALA A 1 942 ? -26.913 2.809 41.499 1.00 40.25 942 ALA A C 1
ATOM 7382 O O . ALA A 1 942 ? -27.035 2.039 42.454 1.00 40.25 942 ALA A O 1
ATOM 7383 N N . ARG A 1 943 ? -25.906 3.676 41.372 1.00 40.44 943 ARG A N 1
ATOM 7384 C CA . ARG A 1 943 ? -24.946 3.917 42.449 1.00 40.44 943 ARG A CA 1
ATOM 7385 C C . ARG A 1 943 ? -25.631 4.485 43.677 1.00 40.44 943 ARG A C 1
ATOM 7387 O O . ARG A 1 943 ? -26.514 5.351 43.486 1.00 40.44 943 ARG A O 1
#

Radius of gyration: 36.89 Å; chains: 1; bounding box: 96×66×130 Å